Protein 2W37 (pdb70)

Radius of gyration: 31.37 Å; Cα contacts (8 Å, |Δi|>4): 2246; chains: 3; bounding box: 68×81×80 Å

Structure (mmCIF, N/CA/C/O backbone):
data_2W37
#
_entry.id   2W37
#
_cell.length_a   156.805
_cell.length_b   156.805
_cell.length_c   80.623
_cell.angle_alpha   90.00
_cell.angle_beta   90.00
_cell.angle_gamma   120.00
#
_symmetry.space_group_name_H-M   'P 3 2 1'
#
loop_
_entity.id
_entity.type
_entity.pdbx_description
1 polymer 'ORNITHINE CARBAMOYLTRANSFERASE, CATABOLIC'
2 non-polymer 'NICKEL (II) ION'
3 water water
#
loop_
_atom_site.group_PDB
_atom_site.id
_atom_site.type_symbol
_atom_site.label_atom_id
_atom_site.label_alt_id
_atom_site.label_comp_id
_atom_site.label_asym_id
_atom_site.label_entity_id
_atom_site.label_seq_id
_atom_site.pdbx_PDB_ins_code
_atom_site.Cartn_x
_atom_site.Cartn_y
_atom_site.Cartn_z
_atom_site.occupancy
_atom_site.B_iso_or_equiv
_atom_site.auth_seq_id
_atom_site.auth_comp_id
_atom_site.auth_asym_id
_atom_site.auth_atom_id
_atom_site.pdbx_PDB_model_num
ATOM 1 N N . LYS A 1 19 ? -16.989 -58.027 -13.023 1.00 48.56 3 LYS A N 1
ATOM 2 C CA . LYS A 1 19 ? -16.611 -56.684 -12.492 1.00 48.74 3 LYS A CA 1
ATOM 3 C C . LYS A 1 19 ? -16.869 -55.595 -13.534 1.00 48.19 3 LYS A C 1
ATOM 4 O O . LYS A 1 19 ? -16.520 -55.758 -14.715 1.00 48.30 3 LYS A O 1
ATOM 10 N N . ASP A 1 20 ? -17.489 -54.497 -13.095 1.00 47.27 4 ASP A N 1
ATOM 11 C CA . ASP A 1 20 ? -17.805 -53.382 -13.994 1.00 46.31 4 ASP A CA 1
ATOM 12 C C . ASP A 1 20 ? -16.663 -52.361 -14.016 1.00 44.69 4 ASP A C 1
ATOM 13 O O . ASP A 1 20 ? -16.449 -51.636 -13.039 1.00 44.51 4 ASP A O 1
ATOM 18 N N . PHE A 1 21 ? -15.936 -52.324 -15.138 1.00 42.69 5 PHE A N 1
ATOM 19 C CA . PHE A 1 21 ? -14.799 -51.402 -15.332 1.00 40.62 5 PHE A CA 1
ATOM 20 C C . PHE A 1 21 ? -15.152 -50.049 -15.964 1.00 39.36 5 PHE A C 1
ATOM 21 O O . PHE A 1 21 ? -14.265 -49.224 -16.198 1.00 39.23 5 PHE A O 1
ATOM 29 N N . ARG A 1 22 ? -16.435 -49.824 -16.235 1.00 37.82 6 ARG A N 1
ATOM 30 C CA . ARG A 1 22 ? -16.905 -48.520 -16.690 1.00 36.75 6 ARG A CA 1
ATOM 31 C C . ARG A 1 22 ? -16.695 -47.492 -15.589 1.00 35.42 6 ARG A C 1
ATOM 32 O O . ARG A 1 22 ? -17.064 -47.733 -14.432 1.00 35.20 6 ARG A O 1
ATOM 40 N N . GLN A 1 23 ? -16.072 -46.371 -15.954 1.00 33.78 7 GLN A N 1
ATOM 41 C CA . GLN A 1 23 ? -15.883 -45.226 -15.067 1.00 32.46 7 GLN A CA 1
ATOM 42 C C . GLN A 1 23 ? -16.482 -43.949 -15.685 1.00 31.59 7 GLN A C 1
ATOM 43 O O . GLN A 1 23 ? -16.098 -43.532 -16.785 1.00 31.02 7 GLN A O 1
ATOM 49 N N . ASN A 1 24 ? -17.435 -43.347 -14.974 1.00 30.20 8 ASN A N 1
ATOM 50 C CA . ASN A 1 24 ? -18.046 -42.081 -15.362 1.00 29.78 8 ASN A CA 1
ATOM 51 C C . ASN A 1 24 ? -18.871 -41.552 -14.201 1.00 29.49 8 ASN A C 1
ATOM 52 O O . ASN A 1 24 ? -19.945 -42.068 -13.928 1.00 29.95 8 ASN A O 1
ATOM 57 N N . VAL A 1 25 ? -18.378 -40.504 -13.550 1.00 29.18 9 VAL A N 1
ATOM 58 C CA . VAL A 1 25 ? -19.000 -39.948 -12.340 1.00 29.10 9 VAL A CA 1
ATOM 59 C C . VAL A 1 25 ? -20.374 -39.298 -12.602 1.00 28.38 9 VAL A C 1
ATOM 60 O O . VAL A 1 25 ? -21.092 -38.966 -11.665 1.00 28.77 9 VAL A O 1
ATOM 64 N N . PHE A 1 26 ? -20.731 -39.114 -13.873 1.00 27.55 10 PHE A N 1
ATOM 65 C CA . PHE A 1 26 ? -22.019 -38.495 -14.228 1.00 26.31 10 PHE A CA 1
ATOM 66 C C . PHE A 1 26 ? -23.056 -39.495 -14.705 1.00 26.07 10 PHE A C 1
ATOM 67 O O . PHE A 1 26 ? -24.249 -39.216 -14.623 1.00 26.34 10 PHE A O 1
ATOM 75 N N . GLN A 1 27 ? -22.603 -40.632 -15.241 1.00 26.18 11 GLN A N 1
ATOM 76 C CA . GLN A 1 27 ? -23.473 -41.567 -15.932 1.00 26.02 11 GLN A CA 1
ATOM 77 C C . GLN A 1 27 ? -24.616 -42.070 -15.044 1.00 26.26 11 GLN A C 1
ATOM 78 O O . GLN A 1 27 ? -24.379 -42.622 -13.973 1.00 26.28 11 GLN A O 1
ATOM 84 N N . GLY A 1 28 ? -25.848 -41.858 -15.504 1.00 26.08 12 GLY A N 1
ATOM 85 C CA . GLY A 1 28 ? -27.035 -42.351 -14.808 1.00 26.41 12 GLY A CA 1
ATOM 86 C C . GLY A 1 28 ? -27.611 -41.367 -13.802 1.00 26.58 12 GLY A C 1
ATOM 87 O O . GLY A 1 28 ? -28.695 -41.587 -13.249 1.00 25.99 12 GLY A O 1
ATOM 88 N N . ARG A 1 29 ? -26.873 -40.282 -13.565 1.00 26.40 13 ARG A N 1
ATOM 89 C CA . ARG A 1 29 ? -27.273 -39.272 -12.620 1.00 26.48 13 ARG A CA 1
ATOM 90 C C . ARG A 1 29 ? -28.349 -38.385 -13.205 1.00 25.94 13 ARG A C 1
ATOM 91 O O . ARG A 1 29 ? -28.346 -38.093 -14.395 1.00 25.62 13 ARG A O 1
ATOM 99 N N . SER A 1 30 ? -29.255 -37.920 -12.351 1.00 25.07 14 SER A N 1
ATOM 100 C CA . SER A 1 30 ? -30.216 -36.937 -12.798 1.00 24.40 14 SER A CA 1
ATOM 101 C C . SER A 1 30 ? -29.650 -35.552 -12.507 1.00 24.16 14 SER A C 1
ATOM 102 O O . SER A 1 30 ? -28.710 -35.414 -11.735 1.00 24.39 14 SER A O 1
ATOM 105 N N . VAL A 1 31 ? -30.196 -34.547 -13.172 1.00 24.07 15 VAL A N 1
ATOM 106 C CA . VAL A 1 31 ? -29.821 -33.162 -12.969 1.00 24.02 15 VAL A CA 1
ATOM 107 C C . VAL A 1 31 ? -31.143 -32.439 -12.679 1.00 24.67 15 VAL A C 1
ATOM 108 O O . VAL A 1 31 ? -31.874 -32.029 -13.602 1.00 24.04 15 VAL A O 1
ATOM 112 N N . LEU A 1 32 ? -31.452 -32.307 -11.392 1.00 25.32 16 LEU A N 1
ATOM 113 C CA . LEU A 1 32 ? -32.728 -31.739 -10.949 1.00 26.64 16 LEU A CA 1
ATOM 114 C C . LEU A 1 32 ? -32.611 -30.327 -10.348 1.00 27.36 16 LEU A C 1
ATOM 115 O O . LEU A 1 32 ? -33.549 -29.516 -10.450 1.00 27.69 16 LEU A O 1
ATOM 120 N N . ALA A 1 33 ? -31.460 -30.060 -9.735 1.00 27.93 17 ALA A N 1
ATOM 121 C CA . ALA A 1 33 ? -31.181 -28.833 -9.000 1.00 28.60 17 ALA A CA 1
ATOM 122 C C . ALA A 1 33 ? -29.676 -28.585 -9.050 1.00 29.29 17 ALA A C 1
ATOM 123 O O . ALA A 1 33 ? -28.873 -29.480 -8.758 1.00 28.49 17 ALA A O 1
ATOM 125 N N . GLU A 1 34 ? -29.284 -27.368 -9.401 1.00 29.82 18 GLU A N 1
ATOM 126 C CA . GLU A 1 34 ? -27.864 -27.097 -9.574 1.00 30.90 18 GLU A CA 1
ATOM 127 C C . GLU A 1 34 ? -27.034 -27.190 -8.269 1.00 30.93 18 GLU A C 1
ATOM 128 O O . GLU A 1 34 ? -25.812 -27.427 -8.308 1.00 30.62 18 GLU A O 1
ATOM 134 N N . LYS A 1 35 ? -27.702 -27.059 -7.122 1.00 31.34 19 LYS A N 1
ATOM 135 C CA . LYS A 1 35 ? -27.030 -27.255 -5.813 1.00 31.33 19 LYS A CA 1
ATOM 136 C C . LYS A 1 35 ? -26.615 -28.693 -5.510 1.00 31.12 19 LYS A C 1
ATOM 137 O O . LYS A 1 35 ? -25.865 -28.925 -4.562 1.00 31.15 19 LYS A O 1
ATOM 143 N N . ASP A 1 36 ? -27.092 -29.649 -6.308 1.00 30.70 20 ASP A N 1
ATOM 144 C CA . ASP A 1 36 ? -26.680 -31.046 -6.164 1.00 30.48 20 ASP A CA 1
ATOM 145 C C . ASP A 1 36 ? -25.348 -31.337 -6.837 1.00 29.74 20 ASP A C 1
ATOM 146 O O . ASP A 1 36 ? -24.876 -32.467 -6.814 1.00 29.13 20 ASP A O 1
ATOM 151 N N . PHE A 1 37 ? -24.755 -30.310 -7.435 1.00 29.13 21 PHE A N 1
ATOM 152 C CA . PHE A 1 37 ? -23.495 -30.461 -8.148 1.00 28.77 21 PHE A CA 1
ATOM 153 C C . PHE A 1 37 ? -22.438 -29.531 -7.572 1.00 28.51 21 PHE A C 1
ATOM 154 O O . PHE A 1 37 ? -22.731 -28.411 -7.175 1.00 28.04 21 PHE A O 1
ATOM 162 N N . SER A 1 38 ? -21.210 -30.035 -7.497 1.00 28.45 22 SER A N 1
ATOM 163 C CA . SER A 1 38 ? -20.100 -29.275 -6.982 1.00 28.04 22 SER A CA 1
ATOM 164 C C . SER A 1 38 ? -19.645 -28.290 -8.047 1.00 28.13 22 SER A C 1
ATOM 165 O O . SER A 1 38 ? -20.012 -28.420 -9.221 1.00 28.20 22 SER A O 1
ATOM 168 N N . ALA A 1 39 ? -18.863 -27.297 -7.633 1.00 28.04 23 ALA A N 1
ATOM 169 C CA . ALA A 1 39 ? -18.238 -26.365 -8.570 1.00 28.30 23 ALA A CA 1
ATOM 170 C C . ALA A 1 39 ? -17.478 -27.092 -9.693 1.00 27.96 23 ALA A C 1
ATOM 171 O O . ALA A 1 39 ? -17.606 -26.738 -10.864 1.00 28.55 23 ALA A O 1
ATOM 173 N N . ALA A 1 40 ? -16.699 -28.100 -9.320 1.00 27.55 24 ALA A N 1
ATOM 174 C CA . ALA A 1 40 ? -15.929 -28.905 -10.260 1.00 27.49 24 ALA A CA 1
ATOM 175 C C . ALA A 1 40 ? -16.826 -29.627 -11.288 1.00 26.99 24 ALA A C 1
ATOM 176 O O . ALA A 1 40 ? -16.510 -29.688 -12.475 1.00 27.37 24 ALA A O 1
ATOM 178 N N . GLU A 1 41 ? -17.946 -30.162 -10.822 1.00 26.89 25 GLU A N 1
ATOM 179 C CA . GLU A 1 41 ? -18.913 -30.816 -11.699 1.00 27.10 25 GLU A CA 1
ATOM 180 C C . GLU A 1 41 ? -19.598 -29.836 -12.656 1.00 26.52 25 GLU A C 1
ATOM 181 O O . GLU A 1 41 ? -19.741 -30.122 -13.844 1.00 26.70 25 GLU A O 1
ATOM 187 N N . LEU A 1 42 ? -19.990 -28.677 -12.133 1.00 26.08 26 LEU A N 1
ATOM 188 C CA . LEU A 1 42 ? -20.604 -27.632 -12.940 1.00 25.88 26 LEU A CA 1
ATOM 189 C C . LEU A 1 42 ? -19.656 -27.100 -14.020 1.00 26.16 26 LEU A C 1
ATOM 190 O O . LEU A 1 42 ? -20.058 -26.976 -15.185 1.00 26.12 26 LEU A O 1
ATOM 195 N N . GLU A 1 43 ? -18.413 -26.801 -13.630 1.00 26.06 27 GLU A N 1
ATOM 196 C CA . GLU A 1 43 ? -17.390 -26.314 -14.554 1.00 25.99 27 GLU A CA 1
ATOM 197 C C . GLU A 1 43 ? -17.055 -27.329 -15.626 1.00 25.08 27 GLU A C 1
ATOM 198 O O . GLU A 1 43 ? -16.840 -26.946 -16.770 1.00 25.28 27 GLU A O 1
ATOM 204 N N . TYR A 1 44 ? -16.977 -28.609 -15.249 1.00 24.10 28 TYR A N 1
ATOM 205 C CA . TYR A 1 44 ? -16.766 -29.686 -16.220 1.00 23.21 28 TYR A CA 1
ATOM 206 C C . TYR A 1 44 ? -17.813 -29.629 -17.344 1.00 23.19 28 TYR A C 1
ATOM 207 O O . TYR A 1 44 ? -17.461 -29.632 -18.535 1.00 22.72 28 TYR A O 1
ATOM 216 N N . LEU A 1 45 ? -19.085 -29.552 -16.951 1.00 22.55 29 LEU A N 1
ATOM 217 C CA . LEU A 1 45 ? -20.206 -29.568 -17.880 1.00 23.04 29 LEU A CA 1
ATOM 218 C C . LEU A 1 45 ? -20.218 -28.312 -18.749 1.00 22.98 29 LEU A C 1
ATOM 219 O O . LEU A 1 45 ? -20.564 -28.375 -19.927 1.00 22.85 29 LEU A O 1
ATOM 224 N N . ILE A 1 46 ? -19.821 -27.190 -18.153 1.00 23.00 30 ILE A N 1
ATOM 225 C CA . ILE A 1 46 ? -19.682 -25.904 -18.852 1.00 23.44 30 ILE A CA 1
ATOM 226 C C . ILE A 1 46 ? -18.585 -25.993 -19.925 1.00 22.92 30 ILE A C 1
ATOM 227 O O . ILE A 1 46 ? -18.792 -25.622 -21.072 1.00 22.28 30 ILE A O 1
ATOM 232 N N . ASP A 1 47 ? -17.432 -26.537 -19.540 1.00 23.19 31 ASP A N 1
ATOM 233 C CA . ASP A 1 47 ? -16.284 -26.675 -20.426 1.00 22.69 31 ASP A CA 1
ATOM 234 C C . ASP A 1 47 ? -16.556 -27.693 -21.529 1.00 22.74 31 ASP A C 1
ATOM 235 O O . ASP A 1 47 ? -16.158 -27.487 -22.684 1.00 22.37 31 ASP A O 1
ATOM 240 N N . PHE A 1 48 ? -17.199 -28.801 -21.145 1.00 22.27 32 PHE A N 1
ATOM 241 C CA . PHE A 1 48 ? -17.688 -29.824 -22.067 1.00 21.68 32 PHE A CA 1
ATOM 242 C C . PHE A 1 48 ? -18.616 -29.177 -23.125 1.00 21.72 32 PHE A C 1
ATOM 243 O O . PHE A 1 48 ? -18.472 -29.435 -24.326 1.00 22.55 32 PHE A O 1
ATOM 251 N N . GLY A 1 49 ? -19.528 -28.314 -22.690 1.00 20.97 33 GLY A N 1
ATOM 252 C CA . GLY A 1 49 ? -20.387 -27.569 -23.602 1.00 20.79 33 GLY A CA 1
ATOM 253 C C . GLY A 1 49 ? -19.637 -26.720 -24.617 1.00 21.19 33 GLY A C 1
ATOM 254 O O . GLY A 1 49 ? -20.006 -26.686 -25.805 1.00 21.24 33 GLY A O 1
ATOM 255 N N . LEU A 1 50 ? -18.595 -26.015 -24.158 1.00 20.88 34 LEU A N 1
ATOM 256 C CA . LEU A 1 50 ? -17.777 -25.179 -25.044 1.00 21.27 34 LEU A CA 1
ATOM 257 C C . LEU A 1 50 ? -16.983 -26.033 -26.039 1.00 21.23 34 LEU A C 1
ATOM 258 O O . LEU A 1 50 ? -16.824 -25.656 -27.220 1.00 22.22 34 LEU A O 1
ATOM 263 N N . HIS A 1 51 ? -16.511 -27.185 -25.569 1.00 20.13 35 HIS A N 1
ATOM 264 C CA . HIS A 1 51 ? -15.867 -28.195 -26.413 1.00 20.37 35 HIS A CA 1
ATOM 265 C C . HIS A 1 51 ? -16.818 -28.687 -27.527 1.00 20.08 35 HIS A C 1
ATOM 266 O O . HIS A 1 51 ? -16.450 -28.682 -28.709 1.00 20.21 35 HIS A O 1
ATOM 273 N N . LEU A 1 52 ? -18.036 -29.086 -27.164 1.00 19.95 36 LEU A N 1
ATOM 274 C CA . LEU A 1 52 ? -19.023 -29.603 -28.140 1.00 19.74 36 LEU A CA 1
ATOM 275 C C . LEU A 1 52 ? -19.516 -28.525 -29.101 1.00 19.80 36 LEU A C 1
ATOM 276 O O . LEU A 1 52 ? -19.845 -28.823 -30.244 1.00 20.38 36 LEU A O 1
ATOM 281 N N . LYS A 1 53 ? -19.594 -27.284 -28.622 1.00 19.59 37 LYS A N 1
ATOM 282 C CA . LYS A 1 53 ? -19.872 -26.123 -29.470 1.00 19.91 37 LYS A CA 1
ATOM 283 C C . LYS A 1 53 ? -18.809 -26.022 -30.576 1.00 20.27 37 LYS A C 1
ATOM 284 O O . LYS A 1 53 ? -19.154 -25.933 -31.762 1.00 19.90 37 LYS A O 1
ATOM 290 N N . ALA A 1 54 ? -17.531 -26.089 -30.188 1.00 20.44 38 ALA A N 1
ATOM 291 C CA . ALA A 1 54 ? -16.400 -26.147 -31.148 1.00 21.13 38 ALA A CA 1
ATOM 292 C C . ALA A 1 54 ? -16.512 -27.324 -32.120 1.00 21.58 38 ALA A C 1
ATOM 293 O O . ALA A 1 54 ? -16.375 -27.137 -33.326 1.00 21.74 38 ALA A O 1
ATOM 295 N N . LEU A 1 55 ? -16.788 -28.520 -31.597 1.00 21.94 39 LEU A N 1
ATOM 296 C CA . LEU A 1 55 ? -17.024 -29.690 -32.448 1.00 22.46 39 LEU A CA 1
ATOM 297 C C . LEU A 1 55 ? -18.134 -29.461 -33.496 1.00 23.14 39 LEU A C 1
ATOM 298 O O . LEU A 1 55 ? -17.951 -29.740 -34.694 1.00 22.11 39 LEU A O 1
ATOM 303 N N . LYS A 1 56 ? -19.276 -28.938 -33.048 1.00 24.14 40 LYS A N 1
ATOM 304 C CA . LYS A 1 56 ? -20.382 -28.683 -33.968 1.00 25.54 40 LYS A CA 1
ATOM 305 C C . LYS A 1 56 ? -20.046 -27.635 -35.037 1.00 25.84 40 LYS A C 1
ATOM 306 O O . LYS A 1 56 ? -20.411 -27.820 -36.198 1.00 25.53 40 LYS A O 1
ATOM 312 N N . LYS A 1 57 ? -19.345 -26.558 -34.658 1.00 26.29 41 LYS A N 1
ATOM 313 C CA . LYS A 1 57 ? -18.942 -25.545 -35.644 1.00 27.52 41 LYS A CA 1
ATOM 314 C C . LYS A 1 57 ? -18.060 -26.168 -36.727 1.00 27.39 41 LYS A C 1
ATOM 315 O O . LYS A 1 57 ? -18.207 -25.837 -37.895 1.00 27.96 41 LYS A O 1
ATOM 321 N N . ALA A 1 58 ? -17.170 -27.082 -36.330 1.00 27.39 42 ALA A N 1
ATOM 322 C CA . ALA A 1 58 ? -16.198 -27.707 -37.253 1.00 26.50 42 ALA A CA 1
ATOM 323 C C . ALA A 1 58 ? -16.725 -28.914 -38.050 1.00 26.35 42 ALA A C 1
ATOM 324 O O . ALA A 1 58 ? -16.024 -29.426 -38.929 1.00 26.21 42 ALA A O 1
ATOM 326 N N . GLY A 1 59 ? -17.945 -29.362 -37.757 1.00 25.82 43 GLY A N 1
ATOM 327 C CA . GLY A 1 59 ? -18.498 -30.545 -38.414 1.00 25.90 43 GLY A CA 1
ATOM 328 C C . GLY A 1 59 ? -17.985 -31.894 -37.896 1.00 25.73 43 GLY A C 1
ATOM 329 O O . GLY A 1 59 ? -18.118 -32.912 -38.568 1.00 25.08 43 GLY A O 1
ATOM 330 N N . ILE A 1 60 ? -17.418 -31.897 -36.691 1.00 25.56 44 ILE A N 1
ATOM 331 C CA . ILE A 1 60 ? -16.909 -33.119 -36.059 1.00 24.78 44 ILE A CA 1
ATOM 332 C C . ILE A 1 60 ? -18.048 -33.917 -35.381 1.00 24.75 44 ILE A C 1
ATOM 333 O O . ILE A 1 60 ? -18.691 -33.413 -34.455 1.00 25.14 44 ILE A O 1
ATOM 338 N N . PRO A 1 61 ? -18.285 -35.169 -35.834 1.00 24.69 45 PRO A N 1
ATOM 339 C CA . PRO A 1 61 ? -19.343 -36.043 -35.297 1.00 24.06 45 PRO A CA 1
ATOM 340 C C . PRO A 1 61 ? -19.152 -36.385 -33.817 1.00 23.50 45 PRO A C 1
ATOM 341 O O . PRO A 1 61 ? -18.032 -36.603 -33.360 1.00 23.71 45 PRO A O 1
ATOM 345 N N . HIS A 1 62 ? -20.255 -36.432 -33.077 1.00 22.93 46 HIS A N 1
ATOM 346 C CA . HIS A 1 62 ? -20.214 -36.725 -31.641 1.00 22.38 46 HIS A CA 1
ATOM 347 C C . HIS A 1 62 ? -21.536 -37.377 -31.234 1.00 22.37 46 HIS A C 1
ATOM 348 O O . HIS A 1 62 ? -22.275 -36.863 -30.370 1.00 22.16 46 HIS A O 1
ATOM 355 N N . HIS A 1 63 ? -21.842 -38.500 -31.875 1.00 21.53 47 HIS A N 1
ATOM 356 C CA . HIS A 1 63 ? -23.102 -39.186 -31.647 1.00 21.62 47 HIS A CA 1
ATOM 357 C C . HIS A 1 63 ? -22.998 -40.123 -30.435 1.00 21.84 47 HIS A C 1
ATOM 358 O O . HIS A 1 63 ? -23.060 -41.354 -30.581 1.00 21.66 47 HIS A O 1
ATOM 365 N N . TYR A 1 64 ? -22.853 -39.533 -29.245 1.00 21.66 48 TYR A N 1
ATOM 366 C CA . TYR A 1 64 ? -22.630 -40.318 -28.032 1.00 21.61 48 TYR A CA 1
ATOM 367 C C . TYR A 1 64 ? -23.892 -41.010 -27.533 1.00 21.77 48 TYR A C 1
ATOM 368 O O . TYR A 1 64 ? -23.798 -41.930 -26.737 1.00 22.10 48 TYR A O 1
ATOM 377 N N . LEU A 1 65 ? -25.067 -40.565 -27.996 1.00 22.34 49 LEU A N 1
ATOM 378 C CA . LEU A 1 65 ? -26.359 -41.195 -27.652 1.00 22.00 49 LEU A CA 1
ATOM 379 C C . LEU A 1 65 ? -26.969 -41.925 -28.847 1.00 22.04 49 LEU A C 1
ATOM 380 O O . LEU A 1 65 ? -28.204 -42.084 -28.944 1.00 22.18 49 LEU A O 1
ATOM 385 N N . GLU A 1 66 ? -26.112 -42.363 -29.759 1.00 21.98 50 GLU A N 1
ATOM 386 C CA . GLU A 1 66 ? -26.533 -43.185 -30.913 1.00 22.23 50 GLU A CA 1
ATOM 387 C C . GLU A 1 66 ? -27.555 -44.269 -30.522 1.00 22.21 50 GLU A C 1
ATOM 388 O O . GLU A 1 66 ? -27.345 -45.032 -29.563 1.00 21.78 50 GLU A O 1
ATOM 394 N N . GLY A 1 67 ? -28.681 -44.289 -31.233 1.00 22.60 51 GLY A N 1
ATOM 395 C CA . GLY A 1 67 ? -29.738 -45.279 -31.007 1.00 22.66 51 GLY A CA 1
ATOM 396 C C . GLY A 1 67 ? -30.747 -45.046 -29.890 1.00 22.98 51 GLY A C 1
ATOM 397 O O . GLY A 1 67 ? -31.712 -45.808 -29.747 1.00 23.97 51 GLY A O 1
ATOM 398 N N . LYS A 1 68 ? -30.552 -44.009 -29.086 1.00 22.90 52 LYS A N 1
ATOM 399 C CA . LYS A 1 68 ? -31.373 -43.844 -27.903 1.00 22.33 52 LYS A CA 1
ATOM 400 C C . LYS A 1 68 ? -32.715 -43.131 -28.157 1.00 22.17 52 LYS A C 1
ATOM 401 O O . LYS A 1 68 ? -32.894 -42.432 -29.159 1.00 21.58 52 LYS A O 1
ATOM 407 N N . ASN A 1 69 ? -33.665 -43.370 -27.257 1.00 21.69 53 ASN A N 1
ATOM 408 C CA . ASN A 1 69 ? -34.951 -42.688 -27.251 1.00 21.79 53 ASN A CA 1
ATOM 409 C C . ASN A 1 69 ? -35.031 -41.798 -26.018 1.00 21.72 53 ASN A C 1
ATOM 410 O O . ASN A 1 69 ? -34.661 -42.217 -24.925 1.00 21.29 53 ASN A O 1
ATOM 415 N N . ILE A 1 70 ? -35.519 -40.573 -26.200 1.00 22.15 54 ILE A N 1
ATOM 416 C CA . ILE A 1 70 ? -35.608 -39.618 -25.093 1.00 22.27 54 ILE A CA 1
ATOM 417 C C . ILE A 1 70 ? -37.012 -39.035 -24.999 1.00 22.38 54 ILE A C 1
ATOM 418 O O . ILE A 1 70 ? -37.603 -38.690 -26.013 1.00 21.99 54 ILE A O 1
ATOM 423 N N . ALA A 1 71 ? -37.564 -38.988 -23.790 1.00 22.00 55 ALA A N 1
ATOM 424 C CA . ALA A 1 71 ? -38.875 -38.361 -23.615 1.00 22.40 55 ALA A CA 1
ATOM 425 C C . ALA A 1 71 ? -38.703 -36.916 -23.156 1.00 22.54 55 ALA A C 1
ATOM 426 O O . ALA A 1 71 ? -37.928 -36.631 -22.252 1.00 22.39 55 ALA A O 1
ATOM 428 N N . LEU A 1 72 ? -39.398 -36.004 -23.823 1.00 23.17 56 LEU A N 1
ATOM 429 C CA . LEU A 1 72 ? -39.379 -34.610 -23.423 1.00 24.11 56 LEU A CA 1
ATOM 430 C C . LEU A 1 72 ? -40.749 -34.231 -22.875 1.00 25.00 56 LEU A C 1
ATOM 431 O O . LEU A 1 72 ? -41.678 -33.949 -23.646 1.00 25.13 56 LEU A O 1
ATOM 436 N N . LEU A 1 73 ? -40.867 -34.245 -21.540 1.00 25.84 57 LEU A N 1
ATOM 437 C CA . LEU A 1 73 ? -42.129 -33.899 -20.851 1.00 26.34 57 LEU A CA 1
ATOM 438 C C . LEU A 1 73 ? -42.229 -32.394 -20.567 1.00 26.76 57 LEU A C 1
ATOM 439 O O . LEU A 1 73 ? -41.327 -31.809 -19.989 1.00 26.11 57 LEU A O 1
ATOM 444 N N . PHE A 1 74 ? -43.324 -31.769 -20.990 1.00 28.02 58 PHE A N 1
ATOM 445 C CA . PHE A 1 74 ? -43.614 -30.374 -20.651 1.00 29.07 58 PHE A CA 1
ATOM 446 C C . PHE A 1 74 ? -45.053 -30.265 -20.154 1.00 30.63 58 PHE A C 1
ATOM 447 O O . PHE A 1 74 ? -45.990 -30.486 -20.911 1.00 30.57 58 PHE A O 1
ATOM 455 N N . GLU A 1 75 ? -45.226 -29.953 -18.874 1.00 32.58 59 GLU A N 1
ATOM 456 C CA . GLU A 1 75 ? -46.559 -29.688 -18.328 1.00 34.58 59 GLU A CA 1
ATOM 457 C C . GLU A 1 75 ? -47.048 -28.303 -18.729 1.00 35.76 59 GLU A C 1
ATOM 458 O O . GLU A 1 75 ? -48.254 -28.042 -18.793 1.00 35.97 59 GLU A O 1
ATOM 464 N N . LYS A 1 76 ? -46.098 -27.414 -18.982 1.00 37.16 60 LYS A N 1
ATOM 465 C CA . LYS A 1 76 ? -46.394 -26.104 -19.527 1.00 38.74 60 LYS A CA 1
ATOM 466 C C . LYS A 1 76 ? -45.505 -25.925 -20.750 1.00 38.55 60 LYS A C 1
ATOM 467 O O . LYS A 1 76 ? -44.360 -26.373 -20.757 1.00 38.27 60 LYS A O 1
ATOM 473 N N . SER A 1 77 ? -46.037 -25.277 -21.781 1.00 38.77 61 SER A N 1
ATOM 474 C CA . SER A 1 77 ? -45.286 -25.030 -23.009 1.00 38.92 61 SER A CA 1
ATOM 475 C C . SER A 1 77 ? -44.012 -24.220 -22.736 1.00 38.47 61 SER A C 1
ATOM 476 O O . SER A 1 77 ? -44.040 -23.185 -22.084 1.00 38.39 61 SER A O 1
ATOM 479 N N . SER A 1 78 ? -42.886 -24.737 -23.211 1.00 37.97 62 SER A N 1
ATOM 480 C CA . SER A 1 78 ? -41.594 -24.091 -23.024 1.00 36.97 62 SER A CA 1
ATOM 481 C C . SER A 1 78 ? -40.761 -24.427 -24.253 1.00 36.20 62 SER A C 1
ATOM 482 O O . SER A 1 78 ? -39.856 -25.259 -24.221 1.00 35.69 62 SER A O 1
ATOM 485 N N . THR A 1 79 ? -41.115 -23.764 -25.351 1.00 35.13 63 THR A N 1
ATOM 486 C CA . THR A 1 79 ? -40.637 -24.112 -26.683 1.00 34.20 63 THR A CA 1
ATOM 487 C C . THR A 1 79 ? -39.123 -23.905 -26.931 1.00 32.94 63 THR A C 1
ATOM 488 O O . THR A 1 79 ? -38.499 -24.699 -27.630 1.00 32.71 63 THR A O 1
ATOM 492 N N . ARG A 1 80 ? -38.528 -22.867 -26.349 1.00 31.43 64 ARG A N 1
ATOM 493 C CA . ARG A 1 80 ? -37.083 -22.678 -26.495 1.00 29.99 64 ARG A CA 1
ATOM 494 C C . ARG A 1 80 ? -36.294 -23.831 -25.837 1.00 28.60 64 ARG A C 1
ATOM 495 O O . ARG A 1 80 ? -35.324 -24.347 -26.410 1.00 28.02 64 ARG A O 1
ATOM 503 N N . THR A 1 81 ? -36.731 -24.231 -24.641 1.00 26.63 65 THR A N 1
ATOM 504 C CA . THR A 1 81 ? -36.140 -25.364 -23.931 1.00 24.58 65 THR A CA 1
ATOM 505 C C . THR A 1 81 ? -36.356 -26.657 -24.716 1.00 24.77 65 THR A C 1
ATOM 506 O O . THR A 1 81 ? -35.463 -27.484 -24.807 1.00 25.34 65 THR A O 1
ATOM 510 N N . ARG A 1 82 ? -37.538 -26.821 -25.292 1.00 24.27 66 ARG A N 1
ATOM 511 C CA . ARG A 1 82 ? -37.832 -28.002 -26.093 1.00 23.84 66 ARG A CA 1
ATOM 512 C C . ARG A 1 82 ? -36.863 -28.085 -27.279 1.00 23.62 66 ARG A C 1
ATOM 513 O O . ARG A 1 82 ? -36.260 -29.140 -27.535 1.00 24.13 66 ARG A O 1
ATOM 521 N N . SER A 1 83 ? -36.701 -26.956 -27.964 1.00 22.82 67 SER A N 1
ATOM 522 C CA . SER A 1 83 ? -35.881 -26.862 -29.150 1.00 22.56 67 SER A CA 1
ATOM 523 C C . SER A 1 83 ? -34.413 -27.134 -28.856 1.00 22.66 67 SER A C 1
ATOM 524 O O . SER A 1 83 ? -33.724 -27.741 -29.689 1.00 22.37 67 SER A O 1
ATOM 527 N N . ALA A 1 84 ? -33.943 -26.664 -27.691 1.00 22.01 68 ALA A N 1
ATOM 528 C CA . ALA A 1 84 ? -32.598 -26.958 -27.195 1.00 22.15 68 ALA A CA 1
ATOM 529 C C . ALA A 1 84 ? -32.408 -28.458 -26.932 1.00 22.17 68 ALA A C 1
ATOM 530 O O . ALA A 1 84 ? -31.410 -29.032 -27.364 1.00 22.73 68 ALA A O 1
ATOM 532 N N . PHE A 1 85 ? -33.352 -29.072 -26.215 1.00 21.96 69 PHE A N 1
ATOM 533 C CA . PHE A 1 85 ? -33.335 -30.527 -25.962 1.00 21.43 69 PHE A CA 1
ATOM 534 C C . PHE A 1 85 ? -33.449 -31.360 -27.249 1.00 21.02 69 PHE A C 1
ATOM 535 O O . PHE A 1 85 ? -32.771 -32.386 -27.385 1.00 21.14 69 PHE A O 1
ATOM 543 N N . THR A 1 86 ? -34.281 -30.896 -28.187 1.00 20.89 70 THR A N 1
ATOM 544 C CA . THR A 1 86 ? -34.519 -31.580 -29.480 1.00 20.89 70 THR A CA 1
ATOM 545 C C . THR A 1 86 ? -33.285 -31.581 -30.386 1.00 20.62 70 THR A C 1
ATOM 546 O O . THR A 1 86 ? -32.867 -32.632 -30.868 1.00 20.72 70 THR A O 1
ATOM 550 N N . THR A 1 87 ? -32.717 -30.400 -30.628 1.00 20.67 71 THR A N 1
ATOM 551 C CA . THR A 1 87 ? -31.565 -30.270 -31.511 1.00 20.82 71 THR A CA 1
ATOM 552 C C . THR A 1 87 ? -30.362 -30.929 -30.876 1.00 20.75 71 THR A C 1
ATOM 553 O O . THR A 1 87 ? -29.600 -31.608 -31.559 1.00 20.97 71 THR A O 1
ATOM 557 N N . ALA A 1 88 ? -30.216 -30.765 -29.560 1.00 20.99 72 ALA A N 1
ATOM 558 C CA . ALA A 1 88 ? -29.172 -31.487 -28.836 1.00 20.54 72 ALA A CA 1
ATOM 559 C C . ALA A 1 88 ? -29.257 -33.015 -28.989 1.00 20.25 72 ALA A C 1
ATOM 560 O O . ALA A 1 88 ? -28.221 -33.660 -29.167 1.00 20.30 72 ALA A O 1
ATOM 562 N N . SER A 1 89 ? -30.472 -33.578 -28.919 1.00 20.08 73 SER A N 1
ATOM 563 C CA . SER A 1 89 ? -30.675 -35.039 -28.952 1.00 20.11 73 SER A CA 1
ATOM 564 C C . SER A 1 89 ? -30.278 -35.577 -30.301 1.00 19.60 73 SER A C 1
ATOM 565 O O . SER A 1 89 ? -29.583 -36.593 -30.395 1.00 19.19 73 SER A O 1
ATOM 568 N N . ILE A 1 90 ? -30.735 -34.872 -31.332 1.00 19.67 74 ILE A N 1
ATOM 569 C CA . ILE A 1 90 ? -30.451 -35.214 -32.722 1.00 20.59 74 ILE A CA 1
ATOM 570 C C . ILE A 1 90 ? -28.955 -35.210 -33.024 1.00 20.54 74 ILE A C 1
ATOM 571 O O . ILE A 1 90 ? -28.462 -36.175 -33.588 1.00 21.75 74 ILE A O 1
ATOM 576 N N . ASP A 1 91 ? -28.244 -34.147 -32.632 1.00 21.33 75 ASP A N 1
ATOM 577 C CA . ASP A 1 91 ? -26.780 -34.058 -32.794 1.00 21.24 75 ASP A CA 1
ATOM 578 C C . ASP A 1 91 ? -26.031 -35.199 -32.115 1.00 20.87 75 ASP A C 1
ATOM 579 O O . ASP A 1 91 ? -25.007 -35.661 -32.615 1.00 21.30 75 ASP A O 1
ATOM 584 N N . LEU A 1 92 ? -26.546 -35.639 -30.971 1.00 20.06 76 LEU A N 1
ATOM 585 C CA . LEU A 1 92 ? -25.982 -36.765 -30.232 1.00 19.98 76 LEU A CA 1
ATOM 586 C C . LEU A 1 92 ? -26.438 -38.161 -30.747 1.00 20.00 76 LEU A C 1
ATOM 587 O O . LEU A 1 92 ? -25.937 -39.177 -30.293 1.00 19.36 76 LEU A O 1
ATOM 592 N N . GLY A 1 93 ? -27.390 -38.189 -31.681 1.00 19.76 77 GLY A N 1
ATOM 593 C CA . GLY A 1 93 ? -27.869 -39.436 -32.273 1.00 19.83 77 GLY A CA 1
ATOM 594 C C . GLY A 1 93 ? -29.065 -40.056 -31.566 1.00 19.65 77 GLY A C 1
ATOM 595 O O . GLY A 1 93 ? -29.399 -41.213 -31.826 1.00 19.76 77 GLY A O 1
ATOM 596 N N . ALA A 1 94 ? -29.695 -39.301 -30.657 1.00 20.14 78 ALA A N 1
ATOM 597 C CA . ALA A 1 94 ? -30.868 -39.766 -29.917 1.00 20.49 78 ALA A CA 1
ATOM 598 C C . ALA A 1 94 ? -32.147 -39.191 -30.507 1.00 20.81 78 ALA A C 1
ATOM 599 O O . ALA A 1 94 ? -32.152 -38.078 -31.022 1.00 21.07 78 ALA A O 1
ATOM 601 N N . HIS A 1 95 ? -33.242 -39.939 -30.434 1.00 20.73 79 HIS A N 1
ATOM 602 C CA . HIS A 1 95 ? -34.481 -39.377 -30.922 1.00 20.78 79 HIS A CA 1
ATOM 603 C C . HIS A 1 95 ? -35.410 -38.867 -29.815 1.00 21.32 79 HIS A C 1
ATOM 604 O O . HIS A 1 95 ? -35.824 -39.634 -28.950 1.00 21.22 79 HIS A O 1
ATOM 611 N N . PRO A 1 96 ? -35.725 -37.551 -29.847 1.00 22.23 80 PRO A N 1
ATOM 612 C CA . PRO A 1 96 ? -36.586 -36.915 -28.843 1.00 22.47 80 PRO A CA 1
ATOM 613 C C . PRO A 1 96 ? -38.079 -37.000 -29.218 1.00 23.28 80 PRO A C 1
ATOM 614 O O . PRO A 1 96 ? -38.457 -36.710 -30.362 1.00 22.88 80 PRO A O 1
ATOM 618 N N . GLU A 1 97 ? -38.924 -37.416 -28.278 1.00 23.91 81 GLU A N 1
ATOM 619 C CA . GLU A 1 97 ? -40.355 -37.203 -28.494 1.00 25.17 81 GLU A CA 1
ATOM 620 C C . GLU A 1 97 ? -40.980 -36.233 -27.481 1.00 25.24 81 GLU A C 1
ATOM 621 O O . GLU A 1 97 ? -40.827 -36.386 -26.266 1.00 25.11 81 GLU A O 1
ATOM 627 N N . TYR A 1 98 ? -41.667 -35.231 -28.020 1.00 25.81 82 TYR A N 1
ATOM 628 C CA . TYR A 1 98 ? -42.328 -34.196 -27.247 1.00 27.54 82 TYR A CA 1
ATOM 629 C C . TYR A 1 98 ? -43.654 -34.681 -26.646 1.00 27.74 82 TYR A C 1
ATOM 630 O O . TYR A 1 98 ? -44.580 -35.038 -27.367 1.00 27.03 82 TYR A O 1
ATOM 639 N N . LEU A 1 99 ? -43.717 -34.709 -25.322 1.00 28.61 83 LEU A N 1
ATOM 640 C CA . LEU A 1 99 ? -44.966 -34.980 -24.607 1.00 29.81 83 LEU A CA 1
ATOM 641 C C . LEU A 1 99 ? -45.368 -33.728 -23.816 1.00 31.01 83 LEU A C 1
ATOM 642 O O . LEU A 1 99 ? -44.848 -33.461 -22.726 1.00 30.64 83 LEU A O 1
ATOM 647 N N . GLY A 1 100 ? -46.264 -32.941 -24.411 1.00 32.63 84 GLY A N 1
ATOM 648 C CA . GLY A 1 100 ? -46.751 -31.687 -23.825 1.00 34.79 84 GLY A CA 1
ATOM 649 C C . GLY A 1 100 ? -47.948 -31.830 -22.896 1.00 36.24 84 GLY A C 1
ATOM 650 O O . GLY A 1 100 ? -48.318 -32.932 -22.492 1.00 35.39 84 GLY A O 1
ATOM 651 N N . GLN A 1 101 ? -48.559 -30.698 -22.565 1.00 38.65 85 GLN A N 1
ATOM 652 C CA . GLN A 1 101 ? -49.620 -30.648 -21.540 1.00 40.99 85 GLN A CA 1
ATOM 653 C C . GLN A 1 101 ? -50.913 -31.411 -21.860 1.00 41.56 85 GLN A C 1
ATOM 654 O O . GLN A 1 101 ? -51.595 -31.890 -20.953 1.00 41.84 85 GLN A O 1
ATOM 660 N N . ASN A 1 102 ? -51.248 -31.524 -23.140 1.00 42.60 86 ASN A N 1
ATOM 661 C CA . ASN A 1 102 ? -52.401 -32.317 -23.552 1.00 43.81 86 ASN A CA 1
ATOM 662 C C . ASN A 1 102 ? -52.070 -33.812 -23.636 1.00 44.21 86 ASN A C 1
ATOM 663 O O . ASN A 1 102 ? -52.967 -34.662 -23.681 1.00 44.53 86 ASN A O 1
ATOM 668 N N . ASP A 1 103 ? -50.775 -34.120 -23.628 1.00 44.41 87 ASP A N 1
ATOM 669 C CA . ASP A 1 103 ? -50.283 -35.484 -23.785 1.00 44.60 87 ASP A CA 1
ATOM 670 C C . ASP A 1 103 ? -50.013 -36.145 -22.449 1.00 44.89 87 ASP A C 1
ATOM 671 O O . ASP A 1 103 ? -50.082 -37.363 -22.328 1.00 45.27 87 ASP A O 1
ATOM 676 N N . ILE A 1 104 ? -49.696 -35.339 -21.445 1.00 45.53 88 ILE A N 1
ATOM 677 C CA . ILE A 1 104 ? -49.263 -35.873 -20.166 1.00 46.07 88 ILE A CA 1
ATOM 678 C C . ILE A 1 104 ? -49.671 -34.954 -19.009 1.00 46.20 88 ILE A C 1
ATOM 679 O O . ILE A 1 104 ? -49.502 -33.724 -19.088 1.00 46.70 88 ILE A O 1
ATOM 684 N N . GLN A 1 105 ? -50.253 -35.550 -17.966 1.00 45.88 89 GLN A N 1
ATOM 685 C CA . GLN A 1 105 ? -50.553 -34.841 -16.715 1.00 45.79 89 GLN A CA 1
ATOM 686 C C . GLN A 1 105 ? -50.131 -35.721 -15.535 1.00 44.94 89 GLN A C 1
ATOM 687 O O . GLN A 1 105 ? -50.877 -36.602 -15.096 1.00 44.50 89 GLN A O 1
ATOM 693 N N . LEU A 1 106 ? -48.934 -35.471 -15.018 1.00 44.49 90 LEU A N 1
ATOM 694 C CA . LEU A 1 106 ? -48.360 -36.315 -13.966 1.00 43.80 90 LEU A CA 1
ATOM 695 C C . LEU A 1 106 ? -49.150 -36.242 -12.648 1.00 43.47 90 LEU A C 1
ATOM 696 O O . LEU A 1 106 ? -49.548 -35.155 -12.219 1.00 43.22 90 LEU A O 1
ATOM 701 N N . GLY A 1 107 ? -49.395 -37.406 -12.039 1.00 43.15 91 GLY A N 1
ATOM 702 C CA . GLY A 1 107 ? -50.124 -37.512 -10.762 1.00 42.87 91 GLY A CA 1
ATOM 703 C C . GLY A 1 107 ? -51.618 -37.183 -10.798 1.00 42.70 91 GLY A C 1
ATOM 704 O O . GLY A 1 107 ? -52.262 -37.085 -9.744 1.00 42.45 91 GLY A O 1
ATOM 705 N N . LYS A 1 108 ? -52.164 -37.014 -12.001 1.00 42.40 92 LYS A N 1
ATOM 706 C CA . LYS A 1 108 ? -53.568 -36.631 -12.193 1.00 42.49 92 LYS A CA 1
ATOM 707 C C . LYS A 1 108 ? -54.492 -37.856 -12.138 1.00 41.91 92 LYS A C 1
ATOM 708 O O . LYS A 1 108 ? -55.309 -37.992 -11.217 1.00 42.06 92 LYS A O 1
ATOM 714 N N . LYS A 1 109 ? -54.355 -38.747 -13.120 1.00 41.07 93 LYS A N 1
ATOM 715 C CA . LYS A 1 109 ? -55.164 -39.969 -13.183 1.00 40.46 93 LYS A CA 1
ATOM 716 C C . LYS A 1 109 ? -54.338 -41.252 -13.009 1.00 38.95 93 LYS A C 1
ATOM 717 O O . LYS A 1 109 ? -54.890 -42.323 -12.808 1.00 39.17 93 LYS A O 1
ATOM 723 N N . GLU A 1 110 ? -53.020 -41.131 -13.117 1.00 37.07 94 GLU A N 1
ATOM 724 C CA . GLU A 1 110 ? -52.096 -42.219 -12.816 1.00 34.98 94 GLU A CA 1
ATOM 725 C C . GLU A 1 110 ? -51.036 -41.599 -11.929 1.00 34.05 94 GLU A C 1
ATOM 726 O O . GLU A 1 110 ? -50.653 -40.445 -12.159 1.00 33.88 94 GLU A O 1
ATOM 732 N N . SER A 1 111 ? -50.573 -42.328 -10.913 1.00 32.50 95 SER A N 1
ATOM 733 C CA . SER A 1 111 ? -49.524 -41.801 -10.039 1.00 31.34 95 SER A CA 1
ATOM 734 C C . SER A 1 111 ? -48.231 -41.531 -10.819 1.00 31.00 95 SER A C 1
ATOM 735 O O . SER A 1 111 ? -47.900 -42.258 -11.767 1.00 31.01 95 SER A O 1
ATOM 738 N N . THR A 1 112 ? -47.534 -40.464 -10.433 1.00 30.23 96 THR A N 1
ATOM 739 C CA . THR A 1 112 ? -46.268 -40.061 -11.071 1.00 29.81 96 THR A CA 1
ATOM 740 C C . THR A 1 112 ? -45.280 -41.219 -11.062 1.00 29.41 96 THR A C 1
ATOM 741 O O . THR A 1 112 ? -44.568 -41.457 -12.051 1.00 30.16 96 THR A O 1
ATOM 745 N N . SER A 1 113 ? -45.273 -41.957 -9.959 1.00 28.54 97 SER A N 1
ATOM 746 C CA . SER A 1 113 ? -44.435 -43.138 -9.813 1.00 27.47 97 SER A CA 1
ATOM 747 C C . SER A 1 113 ? -44.739 -44.238 -10.836 1.00 27.31 97 SER A C 1
ATOM 748 O O . SER A 1 113 ? -43.805 -44.825 -11.391 1.00 27.10 97 SER A O 1
ATOM 751 N N . ASP A 1 114 ? -46.022 -44.529 -11.080 1.00 26.53 98 ASP A N 1
ATOM 752 C CA . ASP A 1 114 ? -46.393 -45.556 -12.066 1.00 26.35 98 ASP A CA 1
ATOM 753 C C . ASP A 1 114 ? -45.916 -45.157 -13.465 1.00 25.97 98 ASP A C 1
ATOM 754 O O . ASP A 1 114 ? -45.394 -45.975 -14.213 1.00 25.91 98 ASP A O 1
ATOM 759 N N . THR A 1 115 ? -46.111 -43.889 -13.802 1.00 25.77 99 THR A N 1
ATOM 760 C CA . THR A 1 115 ? -45.753 -43.340 -15.114 1.00 25.15 99 THR A CA 1
ATOM 761 C C . THR A 1 115 ? -44.232 -43.369 -15.313 1.00 24.92 99 THR A C 1
ATOM 762 O O . THR A 1 115 ? -43.748 -43.830 -16.350 1.00 25.34 99 THR A O 1
ATOM 766 N N . ALA A 1 116 ? -43.500 -42.904 -14.299 1.00 24.03 100 ALA A N 1
ATOM 767 C CA . ALA A 1 116 ? -42.046 -42.943 -14.263 1.00 23.78 100 ALA A CA 1
ATOM 768 C C . ALA A 1 116 ? -41.512 -44.309 -14.655 1.00 24.33 100 ALA A C 1
ATOM 769 O O . ALA A 1 116 ? -40.626 -44.423 -15.525 1.00 24.08 100 ALA A O 1
ATOM 771 N N . LYS A 1 117 ? -42.051 -45.340 -14.001 1.00 25.17 101 LYS A N 1
ATOM 772 C CA . LYS A 1 117 ? -41.668 -46.717 -14.260 1.00 25.45 101 LYS A CA 1
ATOM 773 C C . LYS A 1 117 ? -41.905 -47.114 -15.711 1.00 25.30 101 LYS A C 1
ATOM 774 O O . LYS A 1 117 ? -41.050 -47.755 -16.307 1.00 25.73 101 LYS A O 1
ATOM 780 N N . VAL A 1 118 ? -43.046 -46.739 -16.279 1.00 25.02 102 VAL A N 1
ATOM 781 C CA . VAL A 1 118 ? -43.327 -47.109 -17.671 1.00 25.13 102 VAL A CA 1
ATOM 782 C C . VAL A 1 118 ? -42.492 -46.282 -18.676 1.00 25.04 102 VAL A C 1
ATOM 783 O O . VAL A 1 118 ? -41.961 -46.838 -19.645 1.00 24.32 102 VAL A O 1
ATOM 787 N N . LEU A 1 119 ? -42.382 -44.969 -18.428 1.00 24.79 103 LEU A N 1
ATOM 788 C CA . LEU A 1 119 ? -41.473 -44.097 -19.182 1.00 24.80 103 LEU A CA 1
ATOM 789 C C . LEU A 1 119 ? -40.059 -44.650 -19.167 1.00 24.69 103 LEU A C 1
ATOM 790 O O . LEU A 1 119 ? -39.435 -44.784 -20.217 1.00 25.22 103 LEU A O 1
ATOM 795 N N . GLY A 1 120 ? -39.571 -44.983 -17.973 1.00 24.70 104 GLY A N 1
ATOM 796 C CA . GLY A 1 120 ? -38.250 -45.579 -17.798 1.00 24.33 104 GLY A CA 1
ATOM 797 C C . GLY A 1 120 ? -38.024 -46.906 -18.500 1.00 24.11 104 GLY A C 1
ATOM 798 O O . GLY A 1 120 ? -36.906 -47.210 -18.890 1.00 24.10 104 GLY A O 1
ATOM 799 N N . SER A 1 121 ? -39.077 -47.696 -18.677 1.00 23.68 105 SER A N 1
ATOM 800 C CA . SER A 1 121 ? -38.946 -48.989 -19.342 1.00 23.85 105 SER A CA 1
ATOM 801 C C . SER A 1 121 ? -38.845 -48.876 -20.865 1.00 23.63 105 SER A C 1
ATOM 802 O O . SER A 1 121 ? -38.378 -49.810 -21.526 1.00 23.81 105 SER A O 1
ATOM 805 N N . MET A 1 122 ? -39.309 -47.752 -21.421 1.00 23.67 106 MET A N 1
ATOM 806 C CA . MET A 1 122 ? -39.270 -47.513 -22.886 1.00 23.45 106 MET A CA 1
ATOM 807 C C . MET A 1 122 ? -38.204 -46.535 -23.363 1.00 23.15 106 MET A C 1
ATOM 808 O O . MET A 1 122 ? -37.610 -46.745 -24.417 1.00 24.12 106 MET A O 1
ATOM 813 N N . PHE A 1 123 ? -38.004 -45.455 -22.604 1.00 22.62 107 PHE A N 1
ATOM 814 C CA . PHE A 1 123 ? -37.072 -44.365 -22.947 1.00 22.06 107 PHE A CA 1
ATOM 815 C C . PHE A 1 123 ? -35.745 -44.496 -22.179 1.00 22.08 107 PHE A C 1
ATOM 816 O O . PHE A 1 123 ? -35.676 -45.128 -21.111 1.00 22.44 107 PHE A O 1
ATOM 824 N N . ASP A 1 124 ? -34.696 -43.907 -22.736 1.00 21.46 108 ASP A N 1
ATOM 825 C CA . ASP A 1 124 ? -33.353 -44.004 -22.186 1.00 21.47 108 ASP A CA 1
ATOM 826 C C . ASP A 1 124 ? -33.017 -42.806 -21.313 1.00 21.29 108 ASP A C 1
ATOM 827 O O . ASP A 1 124 ? -32.098 -42.866 -20.512 1.00 22.03 108 ASP A O 1
ATOM 832 N N . GLY A 1 125 ? -33.764 -41.724 -21.488 1.00 21.13 109 GLY A N 1
ATOM 833 C CA . GLY A 1 125 ? -33.572 -40.506 -20.735 1.00 20.65 109 GLY A CA 1
ATOM 834 C C . GLY A 1 125 ? -34.875 -39.732 -20.736 1.00 21.44 109 GLY A C 1
ATOM 835 O O . GLY A 1 125 ? -35.691 -39.855 -21.659 1.00 20.91 109 GLY A O 1
ATOM 836 N N . ILE A 1 126 ? -35.063 -38.921 -19.705 1.00 21.46 110 ILE A N 1
ATOM 837 C CA . ILE A 1 126 ? -36.286 -38.136 -19.569 1.00 21.86 110 ILE A CA 1
ATOM 838 C C . ILE A 1 126 ? -35.968 -36.678 -19.240 1.00 21.99 110 ILE A C 1
ATOM 839 O O . ILE A 1 126 ? -35.290 -36.371 -18.257 1.00 22.68 110 ILE A O 1
ATOM 844 N N . GLU A 1 127 ? -36.476 -35.780 -20.063 1.00 22.35 111 GLU A N 1
ATOM 845 C CA . GLU A 1 127 ? -36.539 -34.379 -19.697 1.00 22.69 111 GLU A CA 1
ATOM 846 C C . GLU A 1 127 ? -37.913 -34.103 -19.038 1.00 23.81 111 GLU A C 1
ATOM 847 O O . GLU A 1 127 ? -38.949 -34.584 -19.517 1.00 23.82 111 GLU A O 1
ATOM 853 N N . PHE A 1 128 ? -37.903 -33.335 -17.952 1.00 24.04 112 PHE A N 1
ATOM 854 C CA . PHE A 1 128 ? -39.135 -32.913 -17.302 1.00 25.32 112 PHE A CA 1
ATOM 855 C C . PHE A 1 128 ? -39.178 -31.410 -17.058 1.00 26.36 112 PHE A C 1
ATOM 856 O O . PHE A 1 128 ? -38.303 -30.851 -16.371 1.00 26.60 112 PHE A O 1
ATOM 864 N N . ARG A 1 129 ? -40.201 -30.768 -17.616 1.00 27.29 113 ARG A N 1
ATOM 865 C CA . ARG A 1 129 ? -40.505 -29.369 -17.347 1.00 28.83 113 ARG A CA 1
ATOM 866 C C . ARG A 1 129 ? -41.912 -29.328 -16.730 1.00 29.22 113 ARG A C 1
ATOM 867 O O . ARG A 1 129 ? -42.881 -29.738 -17.356 1.00 29.09 113 ARG A O 1
ATOM 875 N N . GLY A 1 130 ? -42.024 -28.842 -15.501 1.00 30.20 114 GLY A N 1
ATOM 876 C CA . GLY A 1 130 ? -43.326 -28.740 -14.838 1.00 31.63 114 GLY A CA 1
ATOM 877 C C . GLY A 1 130 ? -43.221 -28.027 -13.508 1.00 32.64 114 GLY A C 1
ATOM 878 O O . GLY A 1 130 ? -42.141 -27.620 -13.108 1.00 33.26 114 GLY A O 1
ATOM 879 N N . PHE A 1 131 ? -44.330 -27.892 -12.798 1.00 33.53 115 PHE A N 1
ATOM 880 C CA . PHE A 1 131 ? -44.339 -27.019 -11.614 1.00 34.23 115 PHE A CA 1
ATOM 881 C C . PHE A 1 131 ? -43.641 -27.626 -10.416 1.00 33.75 115 PHE A C 1
ATOM 882 O O . PHE A 1 131 ? -42.793 -26.987 -9.798 1.00 34.04 115 PHE A O 1
ATOM 890 N N . LYS A 1 132 ? -43.970 -28.876 -10.113 1.00 33.46 116 LYS A N 1
ATOM 891 C CA . LYS A 1 132 ? -43.513 -29.488 -8.878 1.00 32.98 116 LYS A CA 1
ATOM 892 C C . LYS A 1 132 ? -42.120 -30.111 -8.983 1.00 32.27 116 LYS A C 1
ATOM 893 O O . LYS A 1 132 ? -41.899 -31.026 -9.773 1.00 32.19 116 LYS A O 1
ATOM 899 N N . GLN A 1 133 ? -41.189 -29.611 -8.173 1.00 31.66 117 GLN A N 1
ATOM 900 C CA . GLN A 1 133 ? -39.897 -30.268 -7.975 1.00 31.42 117 GLN A CA 1
ATOM 901 C C . GLN A 1 133 ? -40.061 -31.725 -7.522 1.00 31.42 117 GLN A C 1
ATOM 902 O O . GLN A 1 133 ? -39.283 -32.604 -7.926 1.00 31.71 117 GLN A O 1
ATOM 908 N N . SER A 1 134 ? -41.084 -31.970 -6.703 1.00 30.64 118 SER A N 1
ATOM 909 C CA . SER A 1 134 ? -41.394 -33.299 -6.200 1.00 29.97 118 SER A CA 1
ATOM 910 C C . SER A 1 134 ? -41.709 -34.281 -7.323 1.00 29.27 118 SER A C 1
ATOM 911 O O . SER A 1 134 ? -41.384 -35.453 -7.208 1.00 29.14 118 SER A O 1
ATOM 914 N N . ASP A 1 135 ? -42.359 -33.815 -8.388 1.00 28.63 119 ASP A N 1
ATOM 915 C CA . ASP A 1 135 ? -42.572 -34.659 -9.559 1.00 28.43 119 ASP A CA 1
ATOM 916 C C . ASP A 1 135 ? -41.240 -35.040 -10.209 1.00 28.09 119 ASP A C 1
ATOM 917 O O . ASP A 1 135 ? -41.066 -36.176 -10.632 1.00 28.43 119 ASP A O 1
ATOM 922 N N . ALA A 1 136 ? -40.307 -34.089 -10.275 1.00 27.54 120 ALA A N 1
ATOM 923 C CA . ALA A 1 136 ? -39.003 -34.320 -10.890 1.00 27.26 120 ALA A CA 1
ATOM 924 C C . ALA A 1 136 ? -38.269 -35.436 -10.151 1.00 27.27 120 ALA A C 1
ATOM 925 O O . ALA A 1 136 ? -37.629 -36.293 -10.768 1.00 26.18 120 ALA A O 1
ATOM 927 N N . GLU A 1 137 ? -38.414 -35.419 -8.825 1.00 27.80 121 GLU A N 1
ATOM 928 C CA . GLU A 1 137 ? -37.715 -36.329 -7.925 1.00 28.80 121 GLU A CA 1
ATOM 929 C C . GLU A 1 137 ? -38.242 -37.755 -8.003 1.00 27.67 121 GLU A C 1
ATOM 930 O O . GLU A 1 137 ? -37.470 -38.707 -7.950 1.00 27.36 121 GLU A O 1
ATOM 936 N N . ILE A 1 138 ? -39.561 -37.888 -8.114 1.00 27.26 122 ILE A N 1
ATOM 937 C CA . ILE A 1 138 ? -40.215 -39.188 -8.254 1.00 26.72 122 ILE A CA 1
ATOM 938 C C . ILE A 1 138 ? -39.803 -39.805 -9.590 1.00 26.47 122 ILE A C 1
ATOM 939 O O . ILE A 1 138 ? -39.395 -40.967 -9.648 1.00 26.19 122 ILE A O 1
ATOM 944 N N . LEU A 1 139 ? -39.885 -39.006 -10.650 1.00 26.03 123 LEU A N 1
ATOM 945 C CA . LEU A 1 139 ? -39.364 -39.391 -11.967 1.00 25.55 123 LEU A CA 1
ATOM 946 C C . LEU A 1 139 ? -37.936 -39.926 -11.825 1.00 25.74 123 LEU A C 1
ATOM 947 O O . LEU A 1 139 ? -37.653 -41.048 -12.225 1.00 25.49 123 LEU A O 1
ATOM 952 N N . ALA A 1 140 ? -37.047 -39.143 -11.211 1.00 25.84 124 ALA A N 1
ATOM 953 C CA . ALA A 1 140 ? -35.668 -39.584 -10.972 1.00 26.11 124 ALA A CA 1
ATOM 954 C C . ALA A 1 140 ? -35.575 -40.839 -10.108 1.00 26.39 124 ALA A C 1
ATOM 955 O O . ALA A 1 140 ? -34.725 -41.708 -10.351 1.00 26.33 124 ALA A O 1
ATOM 957 N N . ARG A 1 141 ? -36.437 -40.947 -9.100 1.00 26.45 125 ARG A N 1
ATOM 958 C CA . ARG A 1 141 ? -36.371 -42.096 -8.183 1.00 26.89 125 ARG A CA 1
ATOM 959 C C . ARG A 1 141 ? -36.850 -43.403 -8.820 1.00 26.40 125 ARG A C 1
ATOM 960 O O . ARG A 1 141 ? -36.289 -44.463 -8.553 1.00 26.19 125 ARG A O 1
ATOM 968 N N . ASP A 1 142 ? -37.865 -43.322 -9.679 1.00 26.25 126 ASP A N 1
ATOM 969 C CA . ASP A 1 142 ? -38.576 -44.519 -10.117 1.00 26.63 126 ASP A CA 1
ATOM 970 C C . ASP A 1 142 ? -38.397 -44.937 -11.588 1.00 26.24 126 ASP A C 1
ATOM 971 O O . ASP A 1 142 ? -38.776 -46.040 -11.958 1.00 25.68 126 ASP A O 1
ATOM 976 N N . SER A 1 143 ? -37.820 -44.072 -12.416 1.00 25.63 127 SER A N 1
ATOM 977 C CA . SER A 1 143 ? -37.749 -44.343 -13.855 1.00 25.62 127 SER A CA 1
ATOM 978 C C . SER A 1 143 ? -36.592 -45.283 -14.220 1.00 25.85 127 SER A C 1
ATOM 979 O O . SER A 1 143 ? -36.674 -46.030 -15.205 1.00 26.27 127 SER A O 1
ATOM 982 N N . GLY A 1 144 ? -35.529 -45.232 -13.424 1.00 25.45 128 GLY A N 1
ATOM 983 C CA . GLY A 1 144 ? -34.308 -45.995 -13.673 1.00 25.36 128 GLY A CA 1
ATOM 984 C C . GLY A 1 144 ? -33.416 -45.419 -14.770 1.00 25.29 128 GLY A C 1
ATOM 985 O O . GLY A 1 144 ? -32.469 -46.088 -15.201 1.00 24.82 128 GLY A O 1
ATOM 986 N N . VAL A 1 145 ? -33.717 -44.182 -15.206 1.00 24.70 129 VAL A N 1
ATOM 987 C CA . VAL A 1 145 ? -32.974 -43.484 -16.258 1.00 23.83 129 VAL A CA 1
ATOM 988 C C . VAL A 1 145 ? -32.692 -42.029 -15.854 1.00 23.91 129 VAL A C 1
ATOM 989 O O . VAL A 1 145 ? -33.397 -41.482 -14.991 1.00 24.27 129 VAL A O 1
ATOM 993 N N . PRO A 1 146 ? -31.650 -41.391 -16.452 1.00 23.52 130 PRO A N 1
ATOM 994 C CA . PRO A 1 146 ? -31.436 -39.976 -16.109 1.00 22.94 130 PRO A CA 1
ATOM 995 C C . PRO A 1 146 ? -32.642 -39.101 -16.427 1.00 22.40 130 PRO A C 1
ATOM 996 O O . PRO A 1 146 ? -33.271 -39.230 -17.496 1.00 22.32 130 PRO A O 1
ATOM 1000 N N . VAL A 1 147 ? -32.973 -38.238 -15.470 1.00 21.96 131 VAL A N 1
ATOM 1001 C CA . VAL A 1 147 ? -34.012 -37.235 -15.625 1.00 21.15 131 VAL A CA 1
ATOM 1002 C C . VAL A 1 147 ? -33.363 -35.847 -15.565 1.00 21.17 131 VAL A C 1
ATOM 1003 O O . VAL A 1 147 ? -32.547 -35.585 -14.695 1.00 21.33 131 VAL A O 1
ATOM 1007 N N . TRP A 1 148 ? -33.723 -34.961 -16.494 1.00 21.49 132 TRP A N 1
ATOM 1008 C CA . TRP A 1 148 ? -33.181 -33.602 -16.512 1.00 20.84 132 TRP A CA 1
ATOM 1009 C C . TRP A 1 148 ? -34.282 -32.564 -16.337 1.00 21.55 132 TRP A C 1
ATOM 1010 O O . TRP A 1 148 ? -35.268 -32.557 -17.071 1.00 21.32 132 TRP A O 1
ATOM 1021 N N . ASN A 1 149 ? -34.103 -31.685 -15.355 1.00 21.98 133 ASN A N 1
ATOM 1022 C CA . ASN A 1 149 ? -35.096 -30.651 -15.052 1.00 22.64 133 ASN A CA 1
ATOM 1023 C C . ASN A 1 149 ? -34.979 -29.504 -16.045 1.00 22.76 133 ASN A C 1
ATOM 1024 O O . ASN A 1 149 ? -33.982 -28.755 -16.015 1.00 22.47 133 ASN A O 1
ATOM 1029 N N . GLY A 1 150 ? -35.986 -29.385 -16.917 1.00 22.96 134 GLY A N 1
ATOM 1030 C CA . GLY A 1 150 ? -36.037 -28.333 -17.936 1.00 23.71 134 GLY A CA 1
ATOM 1031 C C . GLY A 1 150 ? -36.602 -27.002 -17.451 1.00 24.32 134 GLY A C 1
ATOM 1032 O O . GLY A 1 150 ? -36.663 -26.044 -18.229 1.00 24.28 134 GLY A O 1
ATOM 1033 N N . LEU A 1 151 ? -37.026 -26.974 -16.174 1.00 25.12 135 LEU A N 1
ATOM 1034 C CA . LEU A 1 151 ? -37.553 -25.816 -15.415 1.00 25.61 135 LEU A CA 1
ATOM 1035 C C . LEU A 1 151 ? -38.641 -26.310 -14.458 1.00 26.64 135 LEU A C 1
ATOM 1036 O O . LEU A 1 151 ? -39.648 -26.877 -14.900 1.00 26.45 135 LEU A O 1
ATOM 1041 N N . THR A 1 152 ? -38.438 -26.100 -13.156 1.00 27.36 136 THR A N 1
ATOM 1042 C CA . THR A 1 152 ? -39.535 -26.245 -12.183 1.00 28.10 136 THR A CA 1
ATOM 1043 C C . THR A 1 152 ? -39.721 -24.912 -11.432 1.00 29.32 136 THR A C 1
ATOM 1044 O O . THR A 1 152 ? -38.984 -23.943 -11.680 1.00 29.15 136 THR A O 1
ATOM 1048 N N . ASP A 1 153 ? -40.697 -24.856 -10.521 1.00 30.82 137 ASP A N 1
ATOM 1049 C CA . ASP A 1 153 ? -40.903 -23.660 -9.694 1.00 32.02 137 ASP A CA 1
ATOM 1050 C C . ASP A 1 153 ? -39.678 -23.372 -8.850 1.00 32.16 137 ASP A C 1
ATOM 1051 O O . ASP A 1 153 ? -39.440 -22.230 -8.501 1.00 32.70 137 ASP A O 1
ATOM 1056 N N . GLU A 1 154 ? -38.886 -24.405 -8.548 1.00 32.50 138 GLU A N 1
ATOM 1057 C CA . GLU A 1 154 ? -37.760 -24.279 -7.616 1.00 32.58 138 GLU A CA 1
ATOM 1058 C C . GLU A 1 154 ? -36.393 -24.065 -8.278 1.00 32.23 138 GLU A C 1
ATOM 1059 O O . GLU A 1 154 ? -35.553 -23.325 -7.748 1.00 32.03 138 GLU A O 1
ATOM 1065 N N . TRP A 1 155 ? -36.155 -24.719 -9.417 1.00 31.62 139 TRP A N 1
ATOM 1066 C CA . TRP A 1 155 ? -34.817 -24.713 -10.030 1.00 30.78 139 TRP A CA 1
ATOM 1067 C C . TRP A 1 155 ? -34.868 -24.646 -11.545 1.00 29.64 139 TRP A C 1
ATOM 1068 O O . TRP A 1 155 ? -35.836 -25.096 -12.172 1.00 29.42 139 TRP A O 1
ATOM 1079 N N . HIS A 1 156 ? -33.812 -24.074 -12.113 1.00 28.50 140 HIS A N 1
ATOM 1080 C CA . HIS A 1 156 ? -33.627 -24.011 -13.554 1.00 27.42 140 HIS A CA 1
ATOM 1081 C C . HIS A 1 156 ? -32.182 -24.334 -13.929 1.00 26.13 140 HIS A C 1
ATOM 1082 O O . HIS A 1 156 ? -31.455 -23.453 -14.392 1.00 26.66 140 HIS A O 1
ATOM 1089 N N . PRO A 1 157 ? -31.760 -25.598 -13.740 1.00 24.98 141 PRO A N 1
ATOM 1090 C CA . PRO A 1 157 ? -30.357 -25.938 -13.982 1.00 23.92 141 PRO A CA 1
ATOM 1091 C C . PRO A 1 157 ? -29.831 -25.772 -15.424 1.00 23.54 141 PRO A C 1
ATOM 1092 O O . PRO A 1 157 ? -28.659 -25.445 -15.582 1.00 23.82 141 PRO A O 1
ATOM 1096 N N . THR A 1 158 ? -30.654 -26.032 -16.446 1.00 22.26 142 THR A N 1
ATOM 1097 C CA . THR A 1 158 ? -30.195 -25.918 -17.852 1.00 22.15 142 THR A CA 1
ATOM 1098 C C . THR A 1 158 ? -29.883 -24.462 -18.272 1.00 21.93 142 THR A C 1
ATOM 1099 O O . THR A 1 158 ? -28.895 -24.199 -18.962 1.00 21.79 142 THR A O 1
ATOM 1103 N N . GLN A 1 159 ? -30.726 -23.531 -17.842 1.00 21.70 143 GLN A N 1
ATOM 1104 C CA . GLN A 1 159 ? -30.472 -22.111 -18.035 1.00 21.88 143 GLN A CA 1
ATOM 1105 C C . GLN A 1 159 ? -29.167 -21.684 -17.356 1.00 22.07 143 GLN A C 1
ATOM 1106 O O . GLN A 1 159 ? -28.401 -20.917 -17.925 1.00 21.34 143 GLN A O 1
ATOM 1112 N N . MET A 1 160 ? -28.927 -22.182 -16.136 1.00 22.15 144 MET A N 1
ATOM 1113 C CA . MET A 1 160 ? -27.689 -21.862 -15.422 1.00 22.65 144 MET A CA 1
ATOM 1114 C C . MET A 1 160 ? -26.451 -22.365 -16.174 1.00 22.63 144 MET A C 1
ATOM 1115 O O . MET A 1 160 ? -25.451 -21.641 -16.306 1.00 22.46 144 MET A O 1
ATOM 1120 N N . LEU A 1 161 ? -26.529 -23.585 -16.698 1.00 22.56 145 LEU A N 1
ATOM 1121 C CA . LEU A 1 161 ? -25.393 -24.127 -17.450 1.00 22.97 145 LEU A CA 1
ATOM 1122 C C . LEU A 1 161 ? -25.083 -23.221 -18.652 1.00 23.04 145 LEU A C 1
ATOM 1123 O O . LEU A 1 161 ? -23.936 -22.825 -18.855 1.00 23.21 145 LEU A O 1
ATOM 1128 N N . ALA A 1 162 ? -26.119 -22.878 -19.417 1.00 22.76 146 ALA A N 1
ATOM 1129 C CA . ALA A 1 162 ? -25.990 -21.975 -20.574 1.00 22.68 146 ALA A CA 1
ATOM 1130 C C . ALA A 1 162 ? -25.393 -20.626 -20.182 1.00 23.10 146 ALA A C 1
ATOM 1131 O O . ALA A 1 162 ? -24.504 -20.119 -20.878 1.00 22.50 146 ALA A O 1
ATOM 1133 N N . ASP A 1 163 ? -25.902 -20.057 -19.074 1.00 23.15 147 ASP A N 1
ATOM 1134 C CA . ASP A 1 163 ? -25.542 -18.701 -18.637 1.00 23.88 147 ASP A CA 1
ATOM 1135 C C . ASP A 1 163 ? -24.082 -18.608 -18.242 1.00 23.92 147 ASP A C 1
ATOM 1136 O O . ASP A 1 163 ? -23.390 -17.689 -18.670 1.00 24.34 147 ASP A O 1
ATOM 1141 N N . PHE A 1 164 ? -23.608 -19.558 -17.439 1.00 24.45 148 PHE A N 1
ATOM 1142 C CA . PHE A 1 164 ? -22.206 -19.508 -16.998 1.00 25.28 148 PHE A CA 1
ATOM 1143 C C . PHE A 1 164 ? -21.229 -19.938 -18.100 1.00 25.26 148 PHE A C 1
ATOM 1144 O O . PHE A 1 164 ? -20.101 -19.463 -18.157 1.00 25.72 148 PHE A O 1
ATOM 1152 N N . MET A 1 165 ? -21.702 -20.791 -19.006 1.00 25.35 149 MET A N 1
ATOM 1153 C CA . MET A 1 165 ? -20.970 -21.108 -20.234 1.00 24.93 149 MET A CA 1
ATOM 1154 C C . MET A 1 165 ? -20.721 -19.833 -21.033 1.00 24.56 149 MET A C 1
ATOM 1155 O O . MET A 1 165 ? -19.633 -19.631 -21.591 1.00 24.37 149 MET A O 1
ATOM 1160 N N . THR A 1 166 ? -21.739 -18.975 -21.067 1.00 24.43 150 THR A N 1
ATOM 1161 C CA . THR A 1 166 ? -21.700 -17.720 -21.833 1.00 23.98 150 THR A CA 1
ATOM 1162 C C . THR A 1 166 ? -20.719 -16.750 -21.168 1.00 24.35 150 THR A C 1
ATOM 1163 O O . THR A 1 166 ? -19.927 -16.100 -21.846 1.00 24.06 150 THR A O 1
ATOM 1167 N N . VAL A 1 167 ? -20.794 -16.650 -19.841 1.00 24.89 151 VAL A N 1
ATOM 1168 C CA . VAL A 1 167 ? -19.828 -15.843 -19.091 1.00 25.76 151 VAL A CA 1
ATOM 1169 C C . VAL A 1 167 ? -18.395 -16.330 -19.361 1.00 26.16 151 VAL A C 1
ATOM 1170 O O . VAL A 1 167 ? -17.551 -15.543 -19.757 1.00 26.80 151 VAL A O 1
ATOM 1174 N N . LYS A 1 168 ? -18.138 -17.624 -19.187 1.00 27.04 152 LYS A N 1
ATOM 1175 C CA . LYS A 1 168 ? -16.808 -18.180 -19.459 1.00 28.14 152 LYS A CA 1
ATOM 1176 C C . LYS A 1 168 ? -16.361 -18.054 -20.924 1.00 28.61 152 LYS A C 1
ATOM 1177 O O . LYS A 1 168 ? -15.160 -17.945 -21.218 1.00 28.91 152 LYS A O 1
ATOM 1183 N N . GLU A 1 169 ? -17.319 -18.097 -21.837 1.00 28.67 153 GLU A N 1
ATOM 1184 C CA . GLU A 1 169 ? -17.028 -17.949 -23.265 1.00 29.35 153 GLU A CA 1
ATOM 1185 C C . GLU A 1 169 ? -16.429 -16.572 -23.567 1.00 29.37 153 GLU A C 1
ATOM 1186 O O . GLU A 1 169 ? -15.534 -16.436 -24.388 1.00 28.82 153 GLU A O 1
ATOM 1192 N N . ASN A 1 170 ? -16.939 -15.568 -22.864 1.00 30.31 154 ASN A N 1
ATOM 1193 C CA . ASN A 1 170 ? -16.499 -14.186 -22.985 1.00 30.97 154 ASN A CA 1
ATOM 1194 C C . ASN A 1 170 ? -15.262 -13.786 -22.150 1.00 31.57 154 ASN A C 1
ATOM 1195 O O . ASN A 1 170 ? -14.432 -13.016 -22.622 1.00 31.35 154 ASN A O 1
ATOM 1200 N N . PHE A 1 171 ? -15.137 -14.328 -20.937 1.00 32.41 155 PHE A N 1
ATOM 1201 C CA . PHE A 1 171 ? -14.118 -13.884 -19.976 1.00 33.42 155 PHE A CA 1
ATOM 1202 C C . PHE A 1 171 ? -13.009 -14.891 -19.675 1.00 34.46 155 PHE A C 1
ATOM 1203 O O . PHE A 1 171 ? -11.934 -14.513 -19.222 1.00 34.71 155 PHE A O 1
ATOM 1211 N N . GLY A 1 172 ? -13.285 -16.171 -19.898 1.00 35.41 156 GLY A N 1
ATOM 1212 C CA . GLY A 1 172 ? -12.271 -17.211 -19.812 1.00 36.72 156 GLY A CA 1
ATOM 1213 C C . GLY A 1 172 ? -12.033 -17.877 -18.466 1.00 37.77 156 GLY A C 1
ATOM 1214 O O . GLY A 1 172 ? -11.286 -18.849 -18.397 1.00 38.41 156 GLY A O 1
ATOM 1215 N N . LYS A 1 173 ? -12.644 -17.369 -17.399 1.00 38.58 157 LYS A N 1
ATOM 1216 C CA . LYS A 1 173 ? -12.356 -17.840 -16.036 1.00 39.48 157 LYS A CA 1
ATOM 1217 C C . LYS A 1 173 ? -13.381 -17.234 -15.080 1.00 39.35 157 LYS A C 1
ATOM 1218 O O . LYS A 1 173 ? -13.412 -16.003 -14.904 1.00 40.06 157 LYS A O 1
ATOM 1224 N N . LEU A 1 174 ? -14.209 -18.087 -14.471 1.00 38.25 158 LEU A N 1
ATOM 1225 C CA . LEU A 1 174 ? -15.398 -17.643 -13.723 1.00 37.48 158 LEU A CA 1
ATOM 1226 C C . LEU A 1 174 ? -15.145 -17.014 -12.342 1.00 37.28 158 LEU A C 1
ATOM 1227 O O . LEU A 1 174 ? -15.844 -16.074 -11.931 1.00 36.12 158 LEU A O 1
ATOM 1232 N N . GLN A 1 175 ? -14.143 -17.535 -11.642 1.00 36.93 159 GLN A N 1
ATOM 1233 C CA . GLN A 1 175 ? -13.920 -17.208 -10.240 1.00 37.26 159 GLN A CA 1
ATOM 1234 C C . GLN A 1 175 ? -13.522 -15.749 -10.065 1.00 36.16 159 GLN A C 1
ATOM 1235 O O . GLN A 1 175 ? -12.585 -15.287 -10.696 1.00 36.36 159 GLN A O 1
ATOM 1241 N N . GLY A 1 176 ? -14.264 -15.028 -9.234 1.00 35.25 160 GLY A N 1
ATOM 1242 C CA . GLY A 1 176 ? -13.926 -13.640 -8.914 1.00 34.15 160 GLY A CA 1
ATOM 1243 C C . GLY A 1 176 ? -14.506 -12.627 -9.882 1.00 33.43 160 GLY A C 1
ATOM 1244 O O . GLY A 1 176 ? -14.288 -11.419 -9.720 1.00 33.34 160 GLY A O 1
ATOM 1245 N N . LEU A 1 177 ? -15.233 -13.112 -10.897 1.00 32.14 161 LEU A N 1
ATOM 1246 C CA . LEU A 1 177 ? -16.018 -12.242 -11.771 1.00 30.81 161 LEU A CA 1
ATOM 1247 C C . LEU A 1 177 ? -17.245 -11.773 -11.009 1.00 29.94 161 LEU A C 1
ATOM 1248 O O . LEU A 1 177 ? -17.625 -12.376 -9.999 1.00 29.18 161 LEU A O 1
ATOM 1253 N N . THR A 1 178 ? -17.873 -10.700 -11.481 1.00 29.28 162 THR A N 1
ATOM 1254 C CA . THR A 1 178 ? -19.098 -10.203 -10.841 1.00 28.88 162 THR A CA 1
ATOM 1255 C C . THR A 1 178 ? -20.285 -10.227 -11.796 1.00 28.58 162 THR A C 1
ATOM 1256 O O . THR A 1 178 ? -20.243 -9.614 -12.853 1.00 28.69 162 THR A O 1
ATOM 1260 N N . LEU A 1 179 ? -21.356 -10.902 -11.400 1.00 28.35 163 LEU A N 1
ATOM 1261 C CA . LEU A 1 179 ? -22.573 -10.896 -12.184 1.00 28.09 163 LEU A CA 1
ATOM 1262 C C . LEU A 1 179 ? -23.684 -10.208 -11.420 1.00 28.40 163 LEU A C 1
ATOM 1263 O O . LEU A 1 179 ? -24.019 -10.597 -10.289 1.00 27.89 163 LEU A O 1
ATOM 1268 N N . THR A 1 180 ? -24.289 -9.215 -12.067 1.00 28.87 164 THR A N 1
ATOM 1269 C CA . THR A 1 180 ? -25.369 -8.448 -11.461 1.00 29.51 164 THR A CA 1
ATOM 1270 C C . THR A 1 180 ? -26.697 -8.729 -12.151 1.00 30.08 164 THR A C 1
ATOM 1271 O O . THR A 1 180 ? -26.853 -8.484 -13.353 1.00 30.53 164 THR A O 1
ATOM 1275 N N . PHE A 1 181 ? -27.645 -9.249 -11.381 1.00 30.49 165 PHE A N 1
ATOM 1276 C CA . PHE A 1 181 ? -29.014 -9.351 -11.835 1.00 31.32 165 PHE A CA 1
ATOM 1277 C C . PHE A 1 181 ? -29.832 -8.136 -11.394 1.00 32.33 165 PHE A C 1
ATOM 1278 O O . PHE A 1 181 ? -29.869 -7.795 -10.213 1.00 32.47 165 PHE A O 1
ATOM 1286 N N . MET A 1 182 ? -30.517 -7.513 -12.345 1.00 33.16 166 MET A N 1
ATOM 1287 C CA . MET A 1 182 ? -31.359 -6.377 -12.023 1.00 34.50 166 MET A CA 1
ATOM 1288 C C . MET A 1 182 ? -32.838 -6.651 -12.277 1.00 34.20 166 MET A C 1
ATOM 1289 O O . MET A 1 182 ? -33.200 -7.257 -13.284 1.00 34.34 166 MET A O 1
ATOM 1294 N N . GLY A 1 183 ? -33.681 -6.218 -11.344 1.00 33.90 167 GLY A N 1
ATOM 1295 C CA . GLY A 1 183 ? -35.126 -6.320 -11.502 1.00 34.31 167 GLY A CA 1
ATOM 1296 C C . GLY A 1 183 ? -35.787 -7.120 -10.396 1.00 34.43 167 GLY A C 1
ATOM 1297 O O . GLY A 1 183 ? -35.684 -6.775 -9.220 1.00 34.52 167 GLY A O 1
ATOM 1298 N N . ASP A 1 184 ? -36.477 -8.190 -10.770 1.00 34.64 168 ASP A N 1
ATOM 1299 C CA . ASP A 1 184 ? -37.173 -9.027 -9.792 1.00 35.36 168 ASP A CA 1
ATOM 1300 C C . ASP A 1 184 ? -36.211 -10.057 -9.163 1.00 35.85 168 ASP A C 1
ATOM 1301 O O . ASP A 1 184 ? -35.976 -11.135 -9.725 1.00 35.40 168 ASP A O 1
ATOM 1306 N N . GLY A 1 185 ? -35.669 -9.723 -7.990 1.00 36.36 169 GLY A N 1
ATOM 1307 C CA . GLY A 1 185 ? -34.707 -10.593 -7.303 1.00 36.71 169 GLY A CA 1
ATOM 1308 C C . GLY A 1 185 ? -35.327 -11.804 -6.630 1.00 37.23 169 GLY A C 1
ATOM 1309 O O . GLY A 1 185 ? -34.674 -12.518 -5.871 1.00 37.37 169 GLY A O 1
ATOM 1310 N N . ARG A 1 186 ? -36.598 -12.036 -6.918 1.00 37.88 170 ARG A N 1
ATOM 1311 C CA . ARG A 1 186 ? -37.344 -13.121 -6.319 1.00 38.37 170 ARG A CA 1
ATOM 1312 C C . ARG A 1 186 ? -37.815 -14.134 -7.375 1.00 38.08 170 ARG A C 1
ATOM 1313 O O . ARG A 1 186 ? -38.315 -15.209 -7.036 1.00 37.81 170 ARG A O 1
ATOM 1321 N N . ASN A 1 187 ? -37.664 -13.795 -8.653 1.00 38.18 171 ASN A N 1
ATOM 1322 C CA . ASN A 1 187 ? -38.042 -14.739 -9.707 1.00 38.35 171 ASN A CA 1
ATOM 1323 C C . ASN A 1 187 ? -37.023 -15.885 -9.776 1.00 38.28 171 ASN A C 1
ATOM 1324 O O . ASN A 1 187 ? -35.910 -15.779 -9.240 1.00 38.38 171 ASN A O 1
ATOM 1329 N N . ASN A 1 188 ? -37.404 -17.001 -10.368 1.00 37.84 172 ASN A N 1
ATOM 1330 C CA . ASN A 1 188 ? -36.595 -18.169 -10.123 1.00 37.68 172 ASN A CA 1
ATOM 1331 C C . ASN A 1 188 ? -35.249 -18.219 -10.859 1.00 36.33 172 ASN A C 1
ATOM 1332 O O . ASN A 1 188 ? -34.337 -18.912 -10.422 1.00 36.36 172 ASN A O 1
ATOM 1337 N N . VAL A 1 189 ? -35.095 -17.407 -11.900 1.00 34.70 173 VAL A N 1
ATOM 1338 C CA . VAL A 1 189 ? -33.790 -17.247 -12.525 1.00 33.45 173 VAL A CA 1
ATOM 1339 C C . VAL A 1 189 ? -32.810 -16.479 -11.615 1.00 32.57 173 VAL A C 1
ATOM 1340 O O . VAL A 1 189 ? -31.663 -16.888 -11.465 1.00 32.34 173 VAL A O 1
ATOM 1344 N N . ALA A 1 190 ? -33.260 -15.389 -10.998 1.00 31.50 174 ALA A N 1
ATOM 1345 C CA . ALA A 1 190 ? -32.420 -14.684 -10.034 1.00 31.00 174 ALA A CA 1
ATOM 1346 C C . ALA A 1 190 ? -32.027 -15.580 -8.857 1.00 30.44 174 ALA A C 1
ATOM 1347 O O . ALA A 1 190 ? -30.888 -15.547 -8.424 1.00 30.30 174 ALA A O 1
ATOM 1349 N N . ASN A 1 191 ? -32.970 -16.372 -8.348 1.00 30.01 175 ASN A N 1
ATOM 1350 C CA . ASN A 1 191 ? -32.701 -17.325 -7.252 1.00 29.99 175 ASN A CA 1
ATOM 1351 C C . ASN A 1 191 ? -31.604 -18.323 -7.631 1.00 29.37 175 ASN A C 1
ATOM 1352 O O . ASN A 1 191 ? -30.671 -18.550 -6.867 1.00 28.71 175 ASN A O 1
ATOM 1357 N N . SER A 1 192 ? -31.729 -18.886 -8.837 1.00 29.09 176 SER A N 1
ATOM 1358 C CA . SER A 1 192 ? -30.754 -19.832 -9.407 1.00 28.18 176 SER A CA 1
ATOM 1359 C C . SER A 1 192 ? -29.400 -19.196 -9.675 1.00 27.25 176 SER A C 1
ATOM 1360 O O . SER A 1 192 ? -28.381 -19.845 -9.533 1.00 26.33 176 SER A O 1
ATOM 1363 N N . LEU A 1 193 ? -29.398 -17.936 -10.111 1.00 27.06 177 LEU A N 1
ATOM 1364 C CA . LEU A 1 193 ? -28.142 -17.220 -10.409 1.00 26.70 177 LEU A CA 1
ATOM 1365 C C . LEU A 1 193 ? -27.342 -16.982 -9.139 1.00 26.43 177 LEU A C 1
ATOM 1366 O O . LEU A 1 193 ? -26.131 -17.180 -9.114 1.00 26.16 177 LEU A O 1
ATOM 1371 N N . LEU A 1 194 ? -28.051 -16.559 -8.095 1.00 26.68 178 LEU A N 1
ATOM 1372 C CA . LEU A 1 194 ? -27.498 -16.336 -6.751 1.00 26.42 178 LEU A CA 1
ATOM 1373 C C . LEU A 1 194 ? -26.901 -17.623 -6.164 1.00 26.26 178 LEU A C 1
ATOM 1374 O O . LEU A 1 194 ? -25.770 -17.632 -5.688 1.00 25.63 178 LEU A O 1
ATOM 1379 N N . VAL A 1 195 ? -27.667 -18.708 -6.210 1.00 26.67 179 VAL A N 1
ATOM 1380 C CA . VAL A 1 195 ? -27.184 -20.007 -5.726 1.00 27.14 179 VAL A CA 1
ATOM 1381 C C . VAL A 1 195 ? -26.029 -20.522 -6.601 1.00 27.38 179 VAL A C 1
ATOM 1382 O O . VAL A 1 195 ? -24.987 -20.920 -6.080 1.00 27.49 179 VAL A O 1
ATOM 1386 N N . THR A 1 196 ? -26.194 -20.481 -7.927 1.00 26.74 180 THR A N 1
ATOM 1387 C CA . THR A 1 196 ? -25.180 -21.062 -8.824 1.00 27.28 180 THR A CA 1
ATOM 1388 C C . THR A 1 196 ? -23.880 -20.273 -8.837 1.00 27.30 180 THR A C 1
ATOM 1389 O O . THR A 1 196 ? -22.817 -20.871 -8.870 1.00 27.11 180 THR A O 1
ATOM 1393 N N . GLY A 1 197 ? -23.988 -18.938 -8.810 1.00 27.61 181 GLY A N 1
ATOM 1394 C CA . GLY A 1 197 ? -22.819 -18.059 -8.704 1.00 27.61 181 GLY A CA 1
ATOM 1395 C C . GLY A 1 197 ? -22.048 -18.319 -7.420 1.00 27.71 181 GLY A C 1
ATOM 1396 O O . GLY A 1 197 ? -20.818 -18.376 -7.432 1.00 27.32 181 GLY A O 1
ATOM 1397 N N . ALA A 1 198 ? -22.779 -18.510 -6.318 1.00 27.88 182 ALA A N 1
ATOM 1398 C CA . ALA A 1 198 ? -22.163 -18.838 -5.034 1.00 27.94 182 ALA A CA 1
ATOM 1399 C C . ALA A 1 198 ? -21.342 -20.124 -5.097 1.00 27.90 182 ALA A C 1
ATOM 1400 O O . ALA A 1 198 ? -20.239 -20.173 -4.565 1.00 28.34 182 ALA A O 1
ATOM 1402 N N . ILE A 1 199 ? -21.886 -21.164 -5.729 1.00 27.96 183 ILE A N 1
ATOM 1403 C CA . ILE A 1 199 ? -21.185 -22.450 -5.847 1.00 27.73 183 ILE A CA 1
ATOM 1404 C C . ILE A 1 199 ? -19.916 -22.289 -6.677 1.00 27.80 183 ILE A C 1
ATOM 1405 O O . ILE A 1 199 ? -18.882 -22.873 -6.359 1.00 27.41 183 ILE A O 1
ATOM 1410 N N . LEU A 1 200 ? -20.012 -21.487 -7.740 1.00 28.10 184 LEU A N 1
ATOM 1411 C CA . LEU A 1 200 ? -18.934 -21.346 -8.725 1.00 28.20 184 LEU A CA 1
ATOM 1412 C C . LEU A 1 200 ? -17.844 -20.333 -8.355 1.00 28.88 184 LEU A C 1
ATOM 1413 O O . LEU A 1 200 ? -16.832 -20.234 -9.047 1.00 29.11 184 LEU A O 1
ATOM 1418 N N . GLY A 1 201 ? -18.050 -19.581 -7.276 1.00 29.11 185 GLY A N 1
ATOM 1419 C CA . GLY A 1 201 ? -17.081 -18.556 -6.861 1.00 29.44 185 GLY A CA 1
ATOM 1420 C C . GLY A 1 201 ? -17.193 -17.253 -7.637 1.00 29.63 185 GLY A C 1
ATOM 1421 O O . GLY A 1 201 ? -16.247 -16.463 -7.680 1.00 30.22 185 GLY A O 1
ATOM 1422 N N . VAL A 1 202 ? -18.359 -17.030 -8.239 1.00 29.62 186 VAL A N 1
ATOM 1423 C CA . VAL A 1 202 ? -18.670 -15.791 -8.940 1.00 29.46 186 VAL A CA 1
ATOM 1424 C C . VAL A 1 202 ? -19.412 -14.890 -7.964 1.00 29.68 186 VAL A C 1
ATOM 1425 O O . VAL A 1 202 ? -20.351 -15.336 -7.302 1.00 30.18 186 VAL A O 1
ATOM 1429 N N . ASN A 1 203 ? -18.972 -13.637 -7.849 1.00 29.68 187 ASN A N 1
ATOM 1430 C CA . ASN A 1 203 ? -19.703 -12.636 -7.061 1.00 29.72 187 ASN A CA 1
ATOM 1431 C C . ASN A 1 203 ? -21.069 -12.378 -7.689 1.00 29.46 187 ASN A C 1
ATOM 1432 O O . ASN A 1 203 ? -21.171 -12.242 -8.911 1.00 28.82 187 ASN A O 1
ATOM 1437 N N . ILE A 1 204 ? -22.113 -12.330 -6.863 1.00 29.03 188 ILE A N 1
ATOM 1438 C CA . ILE A 1 204 ? -23.458 -12.062 -7.363 1.00 28.74 188 ILE A CA 1
ATOM 1439 C C . ILE A 1 204 ? -24.104 -10.848 -6.684 1.00 29.36 188 ILE A C 1
ATOM 1440 O O . ILE A 1 204 ? -24.212 -10.791 -5.449 1.00 28.77 188 ILE A O 1
ATOM 1445 N N . HIS A 1 205 ? -24.543 -9.887 -7.499 1.00 29.34 189 HIS A N 1
ATOM 1446 C CA . HIS A 1 205 ? -25.344 -8.790 -6.986 1.00 29.73 189 HIS A CA 1
ATOM 1447 C C . HIS A 1 205 ? -26.781 -8.931 -7.445 1.00 30.60 189 HIS A C 1
ATOM 1448 O O . HIS A 1 205 ? -27.064 -9.154 -8.636 1.00 30.89 189 HIS A O 1
ATOM 1455 N N . ILE A 1 206 ? -27.689 -8.865 -6.480 1.00 31.28 190 ILE A N 1
ATOM 1456 C CA . ILE A 1 206 ? -29.110 -8.770 -6.774 1.00 32.69 190 ILE A CA 1
ATOM 1457 C C . ILE A 1 206 ? -29.577 -7.333 -6.487 1.00 33.25 190 ILE A C 1
ATOM 1458 O O . ILE A 1 206 ? -29.557 -6.887 -5.338 1.00 32.80 190 ILE A O 1
ATOM 1463 N N . VAL A 1 207 ? -29.966 -6.622 -7.552 1.00 34.14 191 VAL A N 1
ATOM 1464 C CA . VAL A 1 207 ? -30.405 -5.225 -7.475 1.00 34.44 191 VAL A CA 1
ATOM 1465 C C . VAL A 1 207 ? -31.910 -5.147 -7.754 1.00 35.13 191 VAL A C 1
ATOM 1466 O O . VAL A 1 207 ? -32.343 -5.094 -8.905 1.00 35.63 191 VAL A O 1
ATOM 1470 N N . ALA A 1 208 ? -32.696 -5.153 -6.681 1.00 35.54 192 ALA A N 1
ATOM 1471 C CA . ALA A 1 208 ? -34.146 -5.261 -6.747 1.00 35.98 192 ALA A CA 1
ATOM 1472 C C . ALA A 1 208 ? -34.800 -4.267 -5.793 1.00 36.84 192 ALA A C 1
ATOM 1473 O O . ALA A 1 208 ? -34.146 -3.811 -4.859 1.00 36.90 192 ALA A O 1
ATOM 1475 N N . PRO A 1 209 ? -36.102 -3.951 -5.991 1.00 37.58 193 PRO A N 1
ATOM 1476 C CA . PRO A 1 209 ? -36.839 -3.313 -4.882 1.00 37.91 193 PRO A CA 1
ATOM 1477 C C . PRO A 1 209 ? -36.857 -4.243 -3.666 1.00 38.54 193 PRO A C 1
ATOM 1478 O O . PRO A 1 209 ? -36.810 -5.469 -3.845 1.00 38.76 193 PRO A O 1
ATOM 1482 N N . LYS A 1 210 ? -36.912 -3.677 -2.455 1.00 38.67 194 LYS A N 1
ATOM 1483 C CA . LYS A 1 210 ? -36.918 -4.466 -1.209 1.00 38.91 194 LYS A CA 1
ATOM 1484 C C . LYS A 1 210 ? -37.975 -5.558 -1.186 1.00 38.60 194 LYS A C 1
ATOM 1485 O O . LYS A 1 210 ? -37.699 -6.669 -0.746 1.00 38.46 194 LYS A O 1
ATOM 1491 N N . ALA A 1 211 ? -39.183 -5.229 -1.647 1.00 38.42 195 ALA A N 1
ATOM 1492 C CA . ALA A 1 211 ? -40.299 -6.181 -1.706 1.00 38.39 195 ALA A CA 1
ATOM 1493 C C . ALA A 1 211 ? -39.931 -7.445 -2.494 1.00 38.29 195 ALA A C 1
ATOM 1494 O O . ALA A 1 211 ? -40.460 -8.519 -2.238 1.00 38.05 195 ALA A O 1
ATOM 1496 N N . LEU A 1 212 ? -39.009 -7.292 -3.446 1.00 38.28 196 LEU A N 1
ATOM 1497 C CA . LEU A 1 212 ? -38.616 -8.377 -4.338 1.00 37.84 196 LEU A CA 1
ATOM 1498 C C . LEU A 1 212 ? -37.183 -8.890 -4.099 1.00 37.71 196 LEU A C 1
ATOM 1499 O O . LEU A 1 212 ? -36.626 -9.584 -4.940 1.00 37.67 196 LEU A O 1
ATOM 1504 N N . PHE A 1 213 ? -36.597 -8.556 -2.951 1.00 37.44 197 PHE A N 1
ATOM 1505 C CA . PHE A 1 213 ? -35.320 -9.141 -2.540 1.00 37.55 197 PHE A CA 1
ATOM 1506 C C . PHE A 1 213 ? -35.528 -10.656 -2.495 1.00 37.42 197 PHE A C 1
ATOM 1507 O O . PHE A 1 213 ? -36.644 -11.099 -2.227 1.00 37.09 197 PHE A O 1
ATOM 1515 N N . PRO A 1 214 ? -34.472 -11.457 -2.757 1.00 37.29 198 PRO A N 1
ATOM 1516 C CA . PRO A 1 214 ? -34.661 -12.890 -2.543 1.00 37.82 198 PRO A CA 1
ATOM 1517 C C . PRO A 1 214 ? -35.092 -13.196 -1.099 1.00 38.50 198 PRO A C 1
ATOM 1518 O O . PRO A 1 214 ? -34.748 -12.451 -0.181 1.00 38.65 198 PRO A O 1
ATOM 1522 N N . THR A 1 215 ? -35.842 -14.278 -0.911 1.00 39.31 199 THR A N 1
ATOM 1523 C CA . THR A 1 215 ? -36.242 -14.719 0.422 1.00 39.75 199 THR A CA 1
ATOM 1524 C C . THR A 1 215 ? -35.022 -15.057 1.276 1.00 40.30 199 THR A C 1
ATOM 1525 O O . THR A 1 215 ? -33.922 -15.284 0.751 1.00 39.61 199 THR A O 1
ATOM 1529 N N . GLU A 1 216 ? -35.226 -15.083 2.593 1.00 40.91 200 GLU A N 1
ATOM 1530 C CA . GLU A 1 216 ? -34.196 -15.517 3.534 1.00 42.36 200 GLU A CA 1
ATOM 1531 C C . GLU A 1 216 ? -33.738 -16.954 3.243 1.00 41.59 200 GLU A C 1
ATOM 1532 O O . GLU A 1 216 ? -32.553 -17.259 3.343 1.00 41.16 200 GLU A O 1
ATOM 1538 N N . GLU A 1 217 ? -34.682 -17.821 2.875 1.00 41.62 201 GLU A N 1
ATOM 1539 C CA . GLU A 1 217 ? -34.372 -19.219 2.543 1.00 42.19 201 GLU A CA 1
ATOM 1540 C C . GLU A 1 217 ? -33.393 -19.351 1.367 1.00 41.28 201 GLU A C 1
ATOM 1541 O O . GLU A 1 217 ? -32.452 -20.155 1.424 1.00 41.01 201 GLU A O 1
ATOM 1547 N N . THR A 1 218 ? -33.624 -18.554 0.318 1.00 40.51 202 THR A N 1
ATOM 1548 C CA . THR A 1 218 ? -32.750 -18.517 -0.858 1.00 39.85 202 THR A CA 1
ATOM 1549 C C . THR A 1 218 ? -31.376 -17.920 -0.543 1.00 39.51 202 THR A C 1
ATOM 1550 O O . THR A 1 218 ? -30.345 -18.475 -0.950 1.00 38.99 202 THR A O 1
ATOM 1554 N N . GLN A 1 219 ? -31.375 -16.801 0.183 1.00 39.00 203 GLN A N 1
ATOM 1555 C CA . GLN A 1 219 ? -30.142 -16.116 0.552 1.00 39.08 203 GLN A CA 1
ATOM 1556 C C . GLN A 1 219 ? -29.274 -17.013 1.403 1.00 39.03 203 GLN A C 1
ATOM 1557 O O . GLN A 1 219 ? -28.061 -17.010 1.249 1.00 39.17 203 GLN A O 1
ATOM 1563 N N . ASN A 1 220 ? -29.908 -17.782 2.292 1.00 38.98 204 ASN A N 1
ATOM 1564 C CA . ASN A 1 220 ? -29.209 -18.732 3.170 1.00 39.01 204 ASN A CA 1
ATOM 1565 C C . ASN A 1 220 ? -28.536 -19.885 2.443 1.00 38.34 204 ASN A C 1
ATOM 1566 O O . ASN A 1 220 ? -27.414 -20.266 2.785 1.00 38.41 204 ASN A O 1
ATOM 1571 N N . ILE A 1 221 ? -29.225 -20.438 1.446 1.00 37.71 205 ILE A N 1
ATOM 1572 C CA . ILE A 1 221 ? -28.654 -21.490 0.604 1.00 37.26 205 ILE A CA 1
ATOM 1573 C C . ILE A 1 221 ? -27.429 -20.930 -0.135 1.00 36.71 205 ILE A C 1
ATOM 1574 O O . ILE A 1 221 ? -26.364 -21.547 -0.160 1.00 36.77 205 ILE A O 1
ATOM 1579 N N . ALA A 1 222 ? -27.572 -19.731 -0.690 1.00 36.31 206 ALA A N 1
ATOM 1580 C CA . ALA A 1 222 ? -26.476 -19.094 -1.392 1.00 36.01 206 ALA A CA 1
ATOM 1581 C C . ALA A 1 222 ? -25.305 -18.735 -0.464 1.00 35.86 206 ALA A C 1
ATOM 1582 O O . ALA A 1 222 ? -24.154 -18.961 -0.816 1.00 34.93 206 ALA A O 1
ATOM 1584 N N . LYS A 1 223 ? -25.616 -18.177 0.713 1.00 36.68 207 LYS A N 1
ATOM 1585 C CA . LYS A 1 223 ? -24.608 -17.816 1.726 1.00 37.59 207 LYS A CA 1
ATOM 1586 C C . LYS A 1 223 ? -23.804 -19.037 2.169 1.00 37.24 207 LYS A C 1
ATOM 1587 O O . LYS A 1 223 ? -22.587 -18.966 2.297 1.00 37.50 207 LYS A O 1
ATOM 1593 N N . GLY A 1 224 ? -24.482 -20.163 2.377 1.00 37.30 208 GLY A N 1
ATOM 1594 C CA . GLY A 1 224 ? -23.798 -21.415 2.713 1.00 37.23 208 GLY A CA 1
ATOM 1595 C C . GLY A 1 224 ? -22.739 -21.798 1.697 1.00 37.10 208 GLY A C 1
ATOM 1596 O O . GLY A 1 224 ? -21.586 -22.097 2.050 1.00 37.24 208 GLY A O 1
ATOM 1597 N N . PHE A 1 225 ? -23.119 -21.780 0.424 1.00 36.80 209 PHE A N 1
ATOM 1598 C CA . PHE A 1 225 ? -22.177 -22.129 -0.644 1.00 36.83 209 PHE A CA 1
ATOM 1599 C C . PHE A 1 225 ? -21.089 -21.072 -0.821 1.00 37.15 209 PHE A C 1
ATOM 1600 O O . PHE A 1 225 ? -19.934 -21.415 -1.056 1.00 37.18 209 PHE A O 1
ATOM 1608 N N . ALA A 1 226 ? -21.458 -19.797 -0.697 1.00 37.71 210 ALA A N 1
ATOM 1609 C CA . ALA A 1 226 ? -20.510 -18.689 -0.897 1.00 38.79 210 ALA A CA 1
ATOM 1610 C C . ALA A 1 226 ? -19.396 -18.666 0.140 1.00 39.74 210 ALA A C 1
ATOM 1611 O O . ALA A 1 226 ? -18.277 -18.233 -0.153 1.00 39.91 210 ALA A O 1
ATOM 1613 N N . GLU A 1 227 ? -19.697 -19.119 1.354 1.00 40.99 211 GLU A N 1
ATOM 1614 C CA . GLU A 1 227 ? -18.698 -19.070 2.411 1.00 42.85 211 GLU A CA 1
ATOM 1615 C C . GLU A 1 227 ? -17.579 -20.082 2.154 1.00 42.48 211 GLU A C 1
ATOM 1616 O O . GLU A 1 227 ? -16.445 -19.887 2.593 1.00 42.90 211 GLU A O 1
ATOM 1622 N N . LYS A 1 228 ? -17.898 -21.118 1.374 1.00 42.47 212 LYS A N 1
ATOM 1623 C CA . LYS A 1 228 ? -16.924 -22.133 0.956 1.00 42.17 212 LYS A CA 1
ATOM 1624 C C . LYS A 1 228 ? -16.199 -21.832 -0.359 1.00 41.34 212 LYS A C 1
ATOM 1625 O O . LYS A 1 228 ? -15.099 -22.334 -0.582 1.00 41.07 212 LYS A O 1
ATOM 1631 N N . SER A 1 229 ? -16.811 -21.014 -1.219 1.00 40.95 213 SER A N 1
ATOM 1632 C CA . SER A 1 229 ? -16.236 -20.668 -2.526 1.00 39.96 213 SER A CA 1
ATOM 1633 C C . SER A 1 229 ? -15.506 -19.334 -2.491 1.00 39.85 213 SER A C 1
ATOM 1634 O O . SER A 1 229 ? -14.650 -19.063 -3.336 1.00 39.50 213 SER A O 1
ATOM 1637 N N . GLY A 1 230 ? -15.873 -18.493 -1.527 1.00 39.69 214 GLY A N 1
ATOM 1638 C CA . GLY A 1 230 ? -15.344 -17.132 -1.469 1.00 39.24 214 GLY A CA 1
ATOM 1639 C C . GLY A 1 230 ? -16.071 -16.132 -2.354 1.00 38.79 214 GLY A C 1
ATOM 1640 O O . GLY A 1 230 ? -15.560 -15.039 -2.594 1.00 38.72 214 GLY A O 1
ATOM 1641 N N . ALA A 1 231 ? -17.260 -16.497 -2.837 1.00 38.22 215 ALA A N 1
ATOM 1642 C CA . ALA A 1 231 ? -18.133 -15.552 -3.546 1.00 37.84 215 ALA A CA 1
ATOM 1643 C C . ALA A 1 231 ? -18.688 -14.474 -2.619 1.00 37.75 215 ALA A C 1
ATOM 1644 O O . ALA A 1 231 ? -19.115 -14.768 -1.504 1.00 37.22 215 ALA A O 1
ATOM 1646 N N . LYS A 1 232 ? -18.688 -13.230 -3.096 1.00 37.66 216 LYS A N 1
ATOM 1647 C CA . LYS A 1 232 ? -19.339 -12.129 -2.391 1.00 37.93 216 LYS A CA 1
ATOM 1648 C C . LYS A 1 232 ? -20.745 -11.925 -2.937 1.00 37.40 216 LYS A C 1
ATOM 1649 O O . LYS A 1 232 ? -20.947 -11.868 -4.145 1.00 37.59 216 LYS A O 1
ATOM 1655 N N . LEU A 1 233 ? -21.715 -11.794 -2.046 1.00 36.94 217 LEU A N 1
ATOM 1656 C CA . LEU A 1 233 ? -23.107 -11.648 -2.446 1.00 36.68 217 LEU A CA 1
ATOM 1657 C C . LEU A 1 233 ? -23.681 -10.350 -1.882 1.00 36.95 217 LEU A C 1
ATOM 1658 O O . LEU A 1 233 ? -23.661 -10.141 -0.669 1.00 36.87 217 LEU A O 1
ATOM 1663 N N . VAL A 1 234 ? -24.191 -9.488 -2.762 1.00 36.91 218 VAL A N 1
ATOM 1664 C CA . VAL A 1 234 ? -24.810 -8.223 -2.358 1.00 36.73 218 VAL A CA 1
ATOM 1665 C C . VAL A 1 234 ? -26.282 -8.206 -2.773 1.00 37.12 218 VAL A C 1
ATOM 1666 O O . VAL A 1 234 ? -26.614 -8.436 -3.946 1.00 36.97 218 VAL A O 1
ATOM 1670 N N . ILE A 1 235 ? -27.157 -7.952 -1.805 1.00 37.23 219 ILE A N 1
ATOM 1671 C CA . ILE A 1 235 ? -28.592 -7.823 -2.057 1.00 37.71 219 ILE A CA 1
ATOM 1672 C C . ILE A 1 235 ? -29.004 -6.383 -1.718 1.00 38.12 219 ILE A C 1
ATOM 1673 O O . ILE A 1 235 ? -28.979 -5.982 -0.554 1.00 38.64 219 ILE A O 1
ATOM 1678 N N . THR A 1 236 ? -29.370 -5.608 -2.740 1.00 38.33 220 THR A N 1
ATOM 1679 C CA . THR A 1 236 ? -29.553 -4.160 -2.591 1.00 38.35 220 THR A CA 1
ATOM 1680 C C . THR A 1 236 ? -30.647 -3.570 -3.472 1.00 38.82 220 THR A C 1
ATOM 1681 O O . THR A 1 236 ? -30.956 -4.110 -4.544 1.00 39.10 220 THR A O 1
ATOM 1685 N N . ASP A 1 237 ? -31.229 -2.457 -3.017 1.00 38.80 221 ASP A N 1
ATOM 1686 C CA . ASP A 1 237 ? -32.158 -1.688 -3.847 1.00 38.93 221 ASP A CA 1
ATOM 1687 C C . ASP A 1 237 ? -31.528 -0.420 -4.400 1.00 39.34 221 ASP A C 1
ATOM 1688 O O . ASP A 1 237 ? -32.189 0.372 -5.066 1.00 39.37 221 ASP A O 1
ATOM 1693 N N . ASP A 1 238 ? -30.237 -0.256 -4.125 1.00 39.87 222 ASP A N 1
ATOM 1694 C CA . ASP A 1 238 ? -29.468 0.871 -4.613 1.00 40.97 222 ASP A CA 1
ATOM 1695 C C . ASP A 1 238 ? -28.691 0.494 -5.879 1.00 41.30 222 ASP A C 1
ATOM 1696 O O . ASP A 1 238 ? -27.770 -0.317 -5.818 1.00 41.05 222 ASP A O 1
ATOM 1701 N N . LEU A 1 239 ? -29.064 1.113 -7.003 1.00 41.99 223 LEU A N 1
ATOM 1702 C CA . LEU A 1 239 ? -28.438 0.878 -8.309 1.00 42.85 223 LEU A CA 1
ATOM 1703 C C . LEU A 1 239 ? -26.939 1.063 -8.296 1.00 43.41 223 LEU A C 1
ATOM 1704 O O . LEU A 1 239 ? -26.207 0.224 -8.819 1.00 43.32 223 LEU A O 1
ATOM 1709 N N . ASP A 1 240 ? -26.495 2.182 -7.721 1.00 44.30 224 ASP A N 1
ATOM 1710 C CA . ASP A 1 240 ? -25.089 2.584 -7.756 1.00 45.01 224 ASP A CA 1
ATOM 1711 C C . ASP A 1 240 ? -24.229 1.650 -6.929 1.00 45.01 224 ASP A C 1
ATOM 1712 O O . ASP A 1 240 ? -23.138 1.263 -7.360 1.00 45.22 224 ASP A O 1
ATOM 1717 N N . GLU A 1 241 ? -24.736 1.260 -5.762 1.00 44.89 225 GLU A N 1
ATOM 1718 C CA . GLU A 1 241 ? -24.080 0.242 -4.967 1.00 45.02 225 GLU A CA 1
ATOM 1719 C C . GLU A 1 241 ? -24.051 -1.094 -5.730 1.00 44.29 225 GLU A C 1
ATOM 1720 O O . GLU A 1 241 ? -22.995 -1.713 -5.866 1.00 44.29 225 GLU A O 1
ATOM 1726 N N . GLY A 1 242 ? -25.208 -1.510 -6.246 1.00 43.51 226 GLY A N 1
ATOM 1727 C CA . GLY A 1 242 ? -25.360 -2.809 -6.910 1.00 42.39 226 GLY A CA 1
ATOM 1728 C C . GLY A 1 242 ? -24.559 -3.031 -8.188 1.00 41.42 226 GLY A C 1
ATOM 1729 O O . GLY A 1 242 ? -23.954 -4.093 -8.374 1.00 40.82 226 GLY A O 1
ATOM 1730 N N . LEU A 1 243 ? -24.556 -2.025 -9.060 1.00 40.50 227 LEU A N 1
ATOM 1731 C CA . LEU A 1 243 ? -23.974 -2.155 -10.391 1.00 39.73 227 LEU A CA 1
ATOM 1732 C C . LEU A 1 243 ? -22.457 -2.054 -10.420 1.00 39.64 227 LEU A C 1
ATOM 1733 O O . LEU A 1 243 ? -21.816 -2.652 -11.281 1.00 39.52 227 LEU A O 1
ATOM 1738 N N . LYS A 1 244 ? -21.884 -1.304 -9.481 1.00 39.35 228 LYS A N 1
ATOM 1739 C CA . LYS A 1 244 ? -20.446 -1.032 -9.493 1.00 39.19 228 LYS A CA 1
ATOM 1740 C C . LYS A 1 244 ? -19.635 -2.330 -9.514 1.00 37.90 228 LYS A C 1
ATOM 1741 O O . LYS A 1 244 ? -19.838 -3.209 -8.681 1.00 37.42 228 LYS A O 1
ATOM 1747 N N . GLY A 1 245 ? -18.730 -2.432 -10.488 1.00 36.95 229 GLY A N 1
ATOM 1748 C CA . GLY A 1 245 ? -17.818 -3.564 -10.604 1.00 35.61 229 GLY A CA 1
ATOM 1749 C C . GLY A 1 245 ? -18.349 -4.755 -11.389 1.00 34.80 229 GLY A C 1
ATOM 1750 O O . GLY A 1 245 ? -17.658 -5.767 -11.517 1.00 34.70 229 GLY A O 1
ATOM 1751 N N . SER A 1 246 ? -19.568 -4.647 -11.913 1.00 33.77 230 SER A N 1
ATOM 1752 C CA . SER A 1 246 ? -20.188 -5.764 -12.636 1.00 32.68 230 SER A CA 1
ATOM 1753 C C . SER A 1 246 ? -19.445 -6.096 -13.915 1.00 31.82 230 SER A C 1
ATOM 1754 O O . SER A 1 246 ? -19.069 -5.209 -14.665 1.00 31.42 230 SER A O 1
ATOM 1757 N N . ASN A 1 247 ? -19.244 -7.387 -14.151 1.00 31.23 231 ASN A N 1
ATOM 1758 C CA . ASN A 1 247 ? -18.785 -7.866 -15.443 1.00 30.60 231 ASN A CA 1
ATOM 1759 C C . ASN A 1 247 ? -19.973 -8.261 -16.311 1.00 29.75 231 ASN A C 1
ATOM 1760 O O . ASN A 1 247 ? -19.907 -8.227 -17.548 1.00 28.93 231 ASN A O 1
ATOM 1765 N N . VAL A 1 248 ? -21.053 -8.659 -15.647 1.00 28.86 232 VAL A N 1
ATOM 1766 C CA . VAL A 1 248 ? -22.286 -9.033 -16.333 1.00 27.96 232 VAL A CA 1
ATOM 1767 C C . VAL A 1 248 ? -23.428 -8.238 -15.719 1.00 27.66 232 VAL A C 1
ATOM 1768 O O . VAL A 1 248 ? -23.558 -8.166 -14.477 1.00 27.36 232 VAL A O 1
ATOM 1772 N N . VAL A 1 249 ? -24.222 -7.612 -16.583 1.00 26.74 233 VAL A N 1
ATOM 1773 C CA . VAL A 1 249 ? -25.525 -7.104 -16.190 1.00 26.89 233 VAL A CA 1
ATOM 1774 C C . VAL A 1 249 ? -26.592 -8.010 -16.825 1.00 26.76 233 VAL A C 1
ATOM 1775 O O . VAL A 1 249 ? -26.633 -8.158 -18.030 1.00 27.14 233 VAL A O 1
ATOM 1779 N N . TYR A 1 250 ? -27.455 -8.582 -15.991 1.00 26.45 234 TYR A N 1
ATOM 1780 C CA . TYR A 1 250 ? -28.421 -9.587 -16.383 1.00 26.58 234 TYR A CA 1
ATOM 1781 C C . TYR A 1 250 ? -29.820 -9.131 -15.979 1.00 27.16 234 TYR A C 1
ATOM 1782 O O . TYR A 1 250 ? -30.030 -8.577 -14.886 1.00 27.70 234 TYR A O 1
ATOM 1791 N N . THR A 1 251 ? -30.792 -9.351 -16.859 1.00 27.48 235 THR A N 1
ATOM 1792 C CA . THR A 1 251 ? -32.168 -9.086 -16.479 1.00 27.56 235 THR A CA 1
ATOM 1793 C C . THR A 1 251 ? -33.179 -10.043 -17.100 1.00 28.77 235 THR A C 1
ATOM 1794 O O . THR A 1 251 ? -32.807 -10.977 -17.834 1.00 28.35 235 THR A O 1
ATOM 1798 N N . ASP A 1 252 ? -34.448 -9.821 -16.758 1.00 29.52 236 ASP A N 1
ATOM 1799 C CA . ASP A 1 252 ? -35.545 -10.712 -17.084 1.00 30.72 236 ASP A CA 1
ATOM 1800 C C . ASP A 1 252 ? -36.814 -9.882 -16.925 1.00 31.75 236 ASP A C 1
ATOM 1801 O O . ASP A 1 252 ? -36.759 -8.769 -16.399 1.00 31.58 236 ASP A O 1
ATOM 1806 N N . VAL A 1 253 ? -37.944 -10.416 -17.371 1.00 32.43 237 VAL A N 1
ATOM 1807 C CA . VAL A 1 253 ? -39.180 -9.659 -17.447 1.00 34.17 237 VAL A CA 1
ATOM 1808 C C . VAL A 1 253 ? -39.699 -9.286 -16.065 1.00 35.34 237 VAL A C 1
ATOM 1809 O O . VAL A 1 253 ? -39.481 -10.018 -15.098 1.00 35.52 237 VAL A O 1
ATOM 1813 N N . TRP A 1 254 ? -40.373 -8.143 -15.978 1.00 36.72 238 TRP A N 1
ATOM 1814 C CA . TRP A 1 254 ? -40.991 -7.716 -14.722 1.00 38.31 238 TRP A CA 1
ATOM 1815 C C . TRP A 1 254 ? -42.325 -8.407 -14.482 1.00 40.47 238 TRP A C 1
ATOM 1816 O O . TRP A 1 254 ? -42.670 -8.709 -13.348 1.00 40.61 238 TRP A O 1
ATOM 1827 N N . VAL A 1 255 ? -43.070 -8.655 -15.559 1.00 43.42 239 VAL A N 1
ATOM 1828 C CA . VAL A 1 255 ? -44.453 -9.133 -15.463 1.00 46.44 239 VAL A CA 1
ATOM 1829 C C . VAL A 1 255 ? -44.804 -10.218 -16.491 1.00 48.71 239 VAL A C 1
ATOM 1830 O O . VAL A 1 255 ? -44.146 -10.345 -17.527 1.00 48.88 239 VAL A O 1
ATOM 1834 N N . SER A 1 256 ? -45.859 -10.978 -16.187 1.00 51.72 240 SER A N 1
ATOM 1835 C CA . SER A 1 256 ? -46.400 -12.023 -17.074 1.00 54.64 240 SER A CA 1
ATOM 1836 C C . SER A 1 256 ? -47.631 -11.558 -17.856 1.00 56.63 240 SER A C 1
ATOM 1837 O O . SER A 1 256 ? -48.072 -10.405 -17.735 1.00 56.89 240 SER A O 1
ATOM 1840 N N . MET A 1 257 ? -48.172 -12.476 -18.660 1.00 59.07 241 MET A N 1
ATOM 1841 C CA . MET A 1 257 ? -49.429 -12.282 -19.384 1.00 61.33 241 MET A CA 1
ATOM 1842 C C . MET A 1 257 ? -50.598 -12.149 -18.406 1.00 61.49 241 MET A C 1
ATOM 1843 O O . MET A 1 257 ? -50.975 -13.130 -17.743 1.00 61.67 241 MET A O 1
ATOM 1848 N N . GLY A 1 258 ? -51.163 -10.942 -18.319 1.00 61.90 242 GLY A N 1
ATOM 1849 C CA . GLY A 1 258 ? -52.252 -10.643 -17.379 1.00 62.16 242 GLY A CA 1
ATOM 1850 C C . GLY A 1 258 ? -52.013 -11.120 -15.952 1.00 62.47 242 GLY A C 1
ATOM 1851 O O . GLY A 1 258 ? -52.922 -11.654 -15.307 1.00 62.41 242 GLY A O 1
ATOM 1852 N N . GLU A 1 259 ? -50.784 -10.937 -15.468 1.00 62.70 243 GLU A N 1
ATOM 1853 C CA . GLU A 1 259 ? -50.402 -11.269 -14.092 1.00 62.96 243 GLU A CA 1
ATOM 1854 C C . GLU A 1 259 ? -51.166 -10.394 -13.088 1.00 62.59 243 GLU A C 1
ATOM 1855 O O . GLU A 1 259 ? -51.586 -9.276 -13.412 1.00 62.58 243 GLU A O 1
ATOM 1861 N N . SER A 1 260 ? -51.354 -10.919 -11.877 1.00 62.22 244 SER A N 1
ATOM 1862 C CA . SER A 1 260 ? -51.926 -10.148 -10.765 1.00 61.99 244 SER A CA 1
ATOM 1863 C C . SER A 1 260 ? -50.966 -9.018 -10.375 1.00 61.30 244 SER A C 1
ATOM 1864 O O . SER A 1 260 ? -49.785 -9.045 -10.756 1.00 61.65 244 SER A O 1
ATOM 1867 N N . ASN A 1 261 ? -51.471 -8.039 -9.621 1.00 60.06 245 ASN A N 1
ATOM 1868 C CA . ASN A 1 261 ? -50.708 -6.841 -9.220 1.00 58.89 245 ASN A CA 1
ATOM 1869 C C . ASN A 1 261 ? -49.718 -6.299 -10.277 1.00 57.54 245 ASN A C 1
ATOM 1870 O O . ASN A 1 261 ? -48.631 -5.818 -9.954 1.00 57.32 245 ASN A O 1
ATOM 1875 N N . TRP A 1 262 ? -50.151 -6.369 -11.537 1.00 55.87 246 TRP A N 1
ATOM 1876 C CA . TRP A 1 262 ? -49.384 -5.971 -12.716 1.00 54.34 246 TRP A CA 1
ATOM 1877 C C . TRP A 1 262 ? -48.787 -4.564 -12.632 1.00 53.45 246 TRP A C 1
ATOM 1878 O O . TRP A 1 262 ? -47.598 -4.367 -12.884 1.00 53.25 246 TRP A O 1
ATOM 1889 N N . GLU A 1 263 ? -49.627 -3.591 -12.294 1.00 52.45 247 GLU A N 1
ATOM 1890 C CA . GLU A 1 263 ? -49.232 -2.182 -12.268 1.00 51.33 247 GLU A CA 1
ATOM 1891 C C . GLU A 1 263 ? -48.313 -1.907 -11.088 1.00 50.18 247 GLU A C 1
ATOM 1892 O O . GLU A 1 263 ? -47.383 -1.107 -11.184 1.00 49.78 247 GLU A O 1
ATOM 1898 N N . GLU A 1 264 ? -48.583 -2.585 -9.978 1.00 49.00 248 GLU A N 1
ATOM 1899 C CA . GLU A 1 264 ? -47.801 -2.419 -8.762 1.00 48.28 248 GLU A CA 1
ATOM 1900 C C . GLU A 1 264 ? -46.380 -2.950 -8.975 1.00 46.80 248 GLU A C 1
ATOM 1901 O O . GLU A 1 264 ? -45.405 -2.336 -8.535 1.00 46.13 248 GLU A O 1
ATOM 1907 N N . ARG A 1 265 ? -46.280 -4.083 -9.670 1.00 45.37 249 ARG A N 1
ATOM 1908 C CA . ARG A 1 265 ? -44.989 -4.680 -10.003 1.00 44.17 249 ARG A CA 1
ATOM 1909 C C . ARG A 1 265 ? -44.213 -3.774 -10.957 1.00 43.40 249 ARG A C 1
ATOM 1910 O O . ARG A 1 265 ? -43.054 -3.442 -10.697 1.00 42.94 249 ARG A O 1
ATOM 1918 N N . VAL A 1 266 ? -44.867 -3.352 -12.040 1.00 42.34 250 VAL A N 1
ATOM 1919 C CA . VAL A 1 266 ? -44.259 -2.417 -12.990 1.00 41.78 250 VAL A CA 1
ATOM 1920 C C . VAL A 1 266 ? -43.811 -1.147 -12.274 1.00 41.32 250 VAL A C 1
ATOM 1921 O O . VAL A 1 266 ? -42.688 -0.695 -12.471 1.00 40.83 250 VAL A O 1
ATOM 1925 N N . LYS A 1 267 ? -44.678 -0.587 -11.428 1.00 41.07 251 LYS A N 1
ATOM 1926 C CA . LYS A 1 267 ? -44.325 0.633 -10.705 1.00 40.77 251 LYS A CA 1
ATOM 1927 C C . LYS A 1 267 ? -43.023 0.461 -9.931 1.00 40.07 251 LYS A C 1
ATOM 1928 O O . LYS A 1 267 ? -42.103 1.249 -10.098 1.00 39.98 251 LYS A O 1
ATOM 1934 N N . GLU A 1 268 ? -42.936 -0.582 -9.111 1.00 39.64 252 GLU A N 1
ATOM 1935 C CA . GLU A 1 268 ? -41.744 -0.780 -8.274 1.00 39.54 252 GLU A CA 1
ATOM 1936 C C . GLU A 1 268 ? -40.487 -1.172 -9.079 1.00 38.86 252 GLU A C 1
ATOM 1937 O O . GLU A 1 268 ? -39.363 -0.805 -8.703 1.00 38.56 252 GLU A O 1
ATOM 1943 N N . LEU A 1 269 ? -40.686 -1.902 -10.182 1.00 38.23 253 LEU A N 1
ATOM 1944 C CA . LEU A 1 269 ? -39.572 -2.400 -11.004 1.00 37.70 253 LEU A CA 1
ATOM 1945 C C . LEU A 1 269 ? -38.950 -1.375 -11.965 1.00 37.39 253 LEU A C 1
ATOM 1946 O O . LEU A 1 269 ? -37.754 -1.461 -12.264 1.00 36.95 253 LEU A O 1
ATOM 1951 N N . THR A 1 270 ? -39.736 -0.396 -12.420 1.00 37.26 254 THR A N 1
ATOM 1952 C CA . THR A 1 270 ? -39.247 0.554 -13.459 1.00 37.29 254 THR A CA 1
ATOM 1953 C C . THR A 1 270 ? -37.926 1.315 -13.189 1.00 36.75 254 THR A C 1
ATOM 1954 O O . THR A 1 270 ? -37.186 1.589 -14.139 1.00 36.90 254 THR A O 1
ATOM 1958 N N . PRO A 1 271 ? -37.606 1.635 -11.912 1.00 36.78 255 PRO A N 1
ATOM 1959 C CA . PRO A 1 271 ? -36.263 2.195 -11.648 1.00 36.73 255 PRO A CA 1
ATOM 1960 C C . PRO A 1 271 ? -35.087 1.232 -11.933 1.00 36.75 255 PRO A C 1
ATOM 1961 O O . PRO A 1 271 ? -33.933 1.689 -12.009 1.00 36.83 255 PRO A O 1
ATOM 1965 N N . TYR A 1 272 ? -35.374 -0.067 -12.108 1.00 36.47 256 TYR A N 1
ATOM 1966 C CA . TYR A 1 272 ? -34.323 -1.107 -12.220 1.00 36.11 256 TYR A CA 1
ATOM 1967 C C . TYR A 1 272 ? -34.106 -1.598 -13.646 1.00 36.04 256 TYR A C 1
ATOM 1968 O O . TYR A 1 272 ? -33.453 -2.624 -13.881 1.00 35.80 256 TYR A O 1
ATOM 1977 N N . GLN A 1 273 ? -34.668 -0.850 -14.593 1.00 35.54 257 GLN A N 1
ATOM 1978 C CA . GLN A 1 273 ? -34.487 -1.100 -16.008 1.00 35.04 257 GLN A CA 1
ATOM 1979 C C . GLN A 1 273 ? -33.009 -1.023 -16.357 1.00 35.16 257 GLN A C 1
ATOM 1980 O O . GLN A 1 273 ? -32.300 -0.108 -15.910 1.00 34.79 257 GLN A O 1
ATOM 1986 N N . VAL A 1 274 ? -32.545 -1.992 -17.143 1.00 34.42 258 VAL A N 1
ATOM 1987 C CA . VAL A 1 274 ? -31.212 -1.918 -17.697 1.00 34.61 258 VAL A CA 1
ATOM 1988 C C . VAL A 1 274 ? -31.246 -0.991 -18.916 1.00 35.35 258 VAL A C 1
ATOM 1989 O O . VAL A 1 274 ? -31.741 -1.365 -19.987 1.00 35.48 258 VAL A O 1
ATOM 1993 N N . ASN A 1 275 ? -30.743 0.223 -18.730 1.00 35.59 259 ASN A N 1
ATOM 1994 C CA . ASN A 1 275 ? -30.555 1.171 -19.823 1.00 36.40 259 ASN A CA 1
ATOM 1995 C C . ASN A 1 275 ? -29.069 1.490 -19.915 1.00 37.21 259 ASN A C 1
ATOM 1996 O O . ASN A 1 275 ? -28.283 0.933 -19.164 1.00 37.35 259 ASN A O 1
ATOM 2001 N N . MET A 1 276 ? -28.673 2.354 -20.844 1.00 38.57 260 MET A N 1
ATOM 2002 C CA . MET A 1 276 ? -27.262 2.667 -21.021 1.00 39.66 260 MET A CA 1
ATOM 2003 C C . MET A 1 276 ? -26.599 3.346 -19.824 1.00 40.10 260 MET A C 1
ATOM 2004 O O . MET A 1 276 ? -25.394 3.200 -19.628 1.00 39.92 260 MET A O 1
ATOM 2009 N N . GLU A 1 277 ? -27.387 4.091 -19.048 1.00 40.73 261 GLU A N 1
ATOM 2010 C CA . GLU A 1 277 ? -26.909 4.699 -17.812 1.00 41.49 261 GLU A CA 1
ATOM 2011 C C . GLU A 1 277 ? -26.528 3.606 -16.814 1.00 41.15 261 GLU A C 1
ATOM 2012 O O . GLU A 1 277 ? -25.471 3.685 -16.184 1.00 41.34 261 GLU A O 1
ATOM 2018 N N . ALA A 1 278 ? -27.382 2.586 -16.680 1.00 40.72 262 ALA A N 1
ATOM 2019 C CA . ALA A 1 278 ? -27.093 1.449 -15.804 1.00 40.45 262 ALA A CA 1
ATOM 2020 C C . ALA A 1 278 ? -25.774 0.775 -16.189 1.00 40.24 262 ALA A C 1
ATOM 2021 O O . ALA A 1 278 ? -24.951 0.473 -15.328 1.00 39.91 262 ALA A O 1
ATOM 2023 N N . MET A 1 279 ? -25.572 0.563 -17.489 1.00 40.07 263 MET A N 1
ATOM 2024 C CA . MET A 1 279 ? -24.316 0.009 -18.001 1.00 40.19 263 MET A CA 1
ATOM 2025 C C . MET A 1 279 ? -23.121 0.900 -17.637 1.00 41.00 263 MET A C 1
ATOM 2026 O O . MET A 1 279 ? -22.028 0.405 -17.348 1.00 40.96 263 MET A O 1
ATOM 2031 N N . LYS A 1 280 ? -23.344 2.213 -17.636 1.00 41.85 264 LYS A N 1
ATOM 2032 C CA . LYS A 1 280 ? -22.307 3.161 -17.239 1.00 42.73 264 LYS A CA 1
ATOM 2033 C C . LYS A 1 280 ? -22.003 3.109 -15.739 1.00 42.43 264 LYS A C 1
ATOM 2034 O O . LYS A 1 280 ? -20.830 3.130 -15.343 1.00 42.47 264 LYS A O 1
ATOM 2040 N N . LYS A 1 281 ? -23.054 2.980 -14.924 1.00 42.20 265 LYS A N 1
ATOM 2041 C CA . LYS A 1 281 ? -22.929 2.875 -13.459 1.00 42.10 265 LYS A CA 1
ATOM 2042 C C . LYS A 1 281 ? -21.971 1.788 -12.942 1.00 42.04 265 LYS A C 1
ATOM 2043 O O . LYS A 1 281 ? -21.560 1.828 -11.779 1.00 42.64 265 LYS A O 1
ATOM 2049 N N . THR A 1 282 ? -21.617 0.831 -13.798 1.00 41.19 266 THR A N 1
ATOM 2050 C CA . THR A 1 282 ? -20.737 -0.270 -13.412 1.00 40.18 266 THR A CA 1
ATOM 2051 C C . THR A 1 282 ? -19.302 0.206 -13.265 1.00 40.42 266 THR A C 1
ATOM 2052 O O . THR A 1 282 ? -18.537 -0.357 -12.481 1.00 40.23 266 THR A O 1
ATOM 2056 N N . GLY A 1 283 ? -18.943 1.231 -14.038 1.00 40.38 267 GLY A N 1
ATOM 2057 C CA . GLY A 1 283 ? -17.565 1.711 -14.111 1.00 40.81 267 GLY A CA 1
ATOM 2058 C C . GLY A 1 283 ? -16.620 0.719 -14.778 1.00 40.95 267 GLY A C 1
ATOM 2059 O O . GLY A 1 283 ? -15.403 0.914 -14.798 1.00 40.92 267 GLY A O 1
ATOM 2060 N N . THR A 1 284 ? -17.183 -0.345 -15.340 1.00 40.98 268 THR A N 1
ATOM 2061 C CA . THR A 1 284 ? -16.393 -1.413 -15.938 1.00 40.79 268 THR A CA 1
ATOM 2062 C C . THR A 1 284 ? -15.974 -1.035 -17.365 1.00 41.17 268 THR A C 1
ATOM 2063 O O . THR A 1 284 ? -16.799 -0.527 -18.140 1.00 41.24 268 THR A O 1
ATOM 2067 N N . PRO A 1 285 ? -14.690 -1.271 -17.718 1.00 41.52 269 PRO A N 1
ATOM 2068 C CA . PRO A 1 285 ? -14.254 -1.027 -19.095 1.00 41.91 269 PRO A CA 1
ATOM 2069 C C . PRO A 1 285 ? -15.063 -1.841 -20.106 1.00 42.33 269 PRO A C 1
ATOM 2070 O O . PRO A 1 285 ? -15.533 -2.944 -19.799 1.00 42.04 269 PRO A O 1
ATOM 2074 N N . ASP A 1 286 ? -15.216 -1.283 -21.302 1.00 42.84 270 ASP A N 1
ATOM 2075 C CA . ASP A 1 286 ? -15.958 -1.920 -22.384 1.00 43.42 270 ASP A CA 1
ATOM 2076 C C . ASP A 1 286 ? -15.586 -3.378 -22.684 1.00 42.98 270 ASP A C 1
ATOM 2077 O O . ASP A 1 286 ? -16.469 -4.188 -22.978 1.00 42.99 270 ASP A O 1
ATOM 2082 N N . ASP A 1 287 ? -14.298 -3.707 -22.589 1.00 42.39 271 ASP A N 1
ATOM 2083 C CA . ASP A 1 287 ? -13.828 -5.059 -22.900 1.00 42.09 271 ASP A CA 1
ATOM 2084 C C . ASP A 1 287 ? -14.024 -6.057 -21.749 1.00 40.92 271 ASP A C 1
ATOM 2085 O O . ASP A 1 287 ? -13.595 -7.205 -21.852 1.00 40.93 271 ASP A O 1
ATOM 2090 N N . GLN A 1 288 ? -14.667 -5.619 -20.663 1.00 39.66 272 GLN A N 1
ATOM 2091 C CA . GLN A 1 288 ? -14.874 -6.474 -19.482 1.00 38.31 272 GLN A CA 1
ATOM 2092 C C . GLN A 1 288 ? -16.340 -6.469 -19.024 1.00 36.72 272 GLN A C 1
ATOM 2093 O O . GLN A 1 288 ? -16.649 -6.823 -17.890 1.00 36.26 272 GLN A O 1
ATOM 2099 N N . LEU A 1 289 ? -17.242 -6.081 -19.921 1.00 35.13 273 LEU A N 1
ATOM 2100 C CA . LEU A 1 289 ? -18.647 -5.938 -19.576 1.00 33.65 273 LEU A CA 1
ATOM 2101 C C . LEU A 1 289 ? -19.588 -6.506 -20.656 1.00 32.32 273 LEU A C 1
ATOM 2102 O O . LEU A 1 289 ? -19.424 -6.232 -21.844 1.00 31.87 273 LEU A O 1
ATOM 2107 N N . ILE A 1 290 ? -20.567 -7.303 -20.226 1.00 30.69 274 ILE A N 1
ATOM 2108 C CA . ILE A 1 290 ? -21.574 -7.840 -21.130 1.00 29.17 274 ILE A CA 1
ATOM 2109 C C . ILE A 1 290 ? -22.971 -7.754 -20.531 1.00 28.79 274 ILE A C 1
ATOM 2110 O O . ILE A 1 290 ? -23.124 -7.661 -19.299 1.00 28.68 274 ILE A O 1
ATOM 2115 N N . PHE A 1 291 ? -23.976 -7.787 -21.412 1.00 27.42 275 PHE A N 1
ATOM 2116 C CA . PHE A 1 291 ? -25.375 -7.847 -21.034 1.00 26.85 275 PHE A CA 1
ATOM 2117 C C . PHE A 1 291 ? -26.022 -9.208 -21.359 1.00 27.09 275 PHE A C 1
ATOM 2118 O O . PHE A 1 291 ? -25.813 -9.783 -22.429 1.00 26.71 275 PHE A O 1
ATOM 2126 N N . MET A 1 292 ? -26.823 -9.704 -20.420 1.00 26.85 276 MET A N 1
ATOM 2127 C CA . MET A 1 292 ? -27.470 -10.993 -20.572 1.00 26.13 276 MET A CA 1
ATOM 2128 C C . MET A 1 292 ? -28.928 -10.879 -20.209 1.00 26.45 276 MET A C 1
ATOM 2129 O O . MET A 1 292 ? -29.331 -10.005 -19.420 1.00 27.15 276 MET A O 1
ATOM 2134 N N . HIS A 1 293 ? -29.721 -11.749 -20.818 1.00 25.56 277 HIS A N 1
ATOM 2135 C CA . HIS A 1 293 ? -31.147 -11.786 -20.620 1.00 25.28 277 HIS A CA 1
ATOM 2136 C C . HIS A 1 293 ? -31.601 -13.169 -21.070 1.00 25.75 277 HIS A C 1
ATOM 2137 O O . HIS A 1 293 ? -31.349 -13.548 -22.218 1.00 25.69 277 HIS A O 1
ATOM 2144 N N . CYS A 1 294 ? -32.266 -13.914 -20.191 1.00 25.83 278 CYS A N 1
ATOM 2145 C CA . CYS A 1 294 ? -32.681 -15.294 -20.510 1.00 26.56 278 CYS A CA 1
ATOM 2146 C C . CYS A 1 294 ? -33.771 -15.415 -21.601 1.00 26.58 278 CYS A C 1
ATOM 2147 O O . CYS A 1 294 ? -34.017 -16.513 -22.116 1.00 26.11 278 CYS A O 1
ATOM 2150 N N . LEU A 1 295 ? -34.400 -14.282 -21.938 1.00 26.50 279 LEU A N 1
ATOM 2151 C CA . LEU A 1 295 ? -35.444 -14.171 -22.973 1.00 26.60 279 LEU A CA 1
ATOM 2152 C C . LEU A 1 295 ? -36.759 -14.854 -22.586 1.00 26.53 279 LEU A C 1
ATOM 2153 O O . LEU A 1 295 ? -36.769 -15.745 -21.754 1.00 26.82 279 LEU A O 1
ATOM 2158 N N . PRO A 1 296 ? -37.888 -14.427 -23.168 1.00 27.21 280 PRO A N 1
ATOM 2159 C CA . PRO A 1 296 ? -38.126 -13.299 -24.061 1.00 27.69 280 PRO A CA 1
ATOM 2160 C C . PRO A 1 296 ? -37.919 -11.964 -23.353 1.00 28.02 280 PRO A C 1
ATOM 2161 O O . PRO A 1 296 ? -38.115 -11.872 -22.151 1.00 28.03 280 PRO A O 1
ATOM 2165 N N . ALA A 1 297 ? -37.541 -10.947 -24.119 1.00 29.02 281 ALA A N 1
ATOM 2166 C CA . ALA A 1 297 ? -37.325 -9.606 -23.605 1.00 29.73 281 ALA A CA 1
ATOM 2167 C C . ALA A 1 297 ? -38.327 -8.616 -24.207 1.00 30.56 281 ALA A C 1
ATOM 2168 O O . ALA A 1 297 ? -38.578 -8.639 -25.416 1.00 30.42 281 ALA A O 1
ATOM 2170 N N . PHE A 1 298 ? -38.906 -7.762 -23.355 1.00 31.34 282 PHE A N 1
ATOM 2171 C CA . PHE A 1 298 ? -39.711 -6.615 -23.797 1.00 32.19 282 PHE A CA 1
ATOM 2172 C C . PHE A 1 298 ? -38.759 -5.417 -23.932 1.00 32.59 282 PHE A C 1
ATOM 2173 O O . PHE A 1 298 ? -38.531 -4.691 -22.965 1.00 33.07 282 PHE A O 1
ATOM 2181 N N . HIS A 1 299 ? -38.199 -5.233 -25.130 1.00 32.52 283 HIS A N 1
ATOM 2182 C CA . HIS A 1 299 ? -37.183 -4.197 -25.390 1.00 32.56 283 HIS A CA 1
ATOM 2183 C C . HIS A 1 299 ? -37.664 -3.234 -26.467 1.00 32.95 283 HIS A C 1
ATOM 2184 O O . HIS A 1 299 ? -36.985 -2.275 -26.813 1.00 32.94 283 HIS A O 1
ATOM 2191 N N . ASN A 1 300 ? -38.844 -3.512 -26.995 1.00 33.74 284 ASN A N 1
ATOM 2192 C CA . ASN A 1 300 ? -39.490 -2.654 -27.979 1.00 34.61 284 ASN A CA 1
ATOM 2193 C C . ASN A 1 300 ? -40.948 -3.025 -28.115 1.00 35.53 284 ASN A C 1
ATOM 2194 O O . ASN A 1 300 ? -41.487 -3.801 -27.324 1.00 35.75 284 ASN A O 1
ATOM 2199 N N . THR A 1 301 ? -41.579 -2.494 -29.148 1.00 37.01 285 THR A N 1
ATOM 2200 C CA . THR A 1 301 ? -43.024 -2.603 -29.284 1.00 37.94 285 THR A CA 1
ATOM 2201 C C . THR A 1 301 ? -43.398 -3.468 -30.511 1.00 38.63 285 THR A C 1
ATOM 2202 O O . THR A 1 301 ? -44.521 -3.426 -31.008 1.00 38.55 285 THR A O 1
ATOM 2206 N N . ASP A 1 302 ? -42.433 -4.289 -30.944 1.00 39.83 286 ASP A N 1
ATOM 2207 C CA . ASP A 1 302 ? -42.540 -5.205 -32.093 1.00 40.76 286 ASP A CA 1
ATOM 2208 C C . ASP A 1 302 ? -43.404 -6.444 -31.872 1.00 41.02 286 ASP A C 1
ATOM 2209 O O . ASP A 1 302 ? -43.256 -7.429 -32.592 1.00 41.29 286 ASP A O 1
ATOM 2214 N N . THR A 1 303 ? -44.254 -6.428 -30.855 1.00 41.75 287 THR A N 1
ATOM 2215 C CA . THR A 1 303 ? -45.104 -7.570 -30.528 1.00 42.10 287 THR A CA 1
ATOM 2216 C C . THR A 1 303 ? -46.527 -7.099 -30.288 1.00 43.18 287 THR A C 1
ATOM 2217 O O . THR A 1 303 ? -46.757 -5.916 -30.042 1.00 43.33 287 THR A O 1
ATOM 2221 N N . GLN A 1 304 ? -47.475 -8.025 -30.363 1.00 44.13 288 GLN A N 1
ATOM 2222 C CA . GLN A 1 304 ? -48.862 -7.750 -30.027 1.00 45.56 288 GLN A CA 1
ATOM 2223 C C . GLN A 1 304 ? -48.991 -7.245 -28.570 1.00 46.03 288 GLN A C 1
ATOM 2224 O O . GLN A 1 304 ? -49.658 -6.242 -28.303 1.00 46.08 288 GLN A O 1
ATOM 2230 N N . TYR A 1 305 ? -48.339 -7.945 -27.646 1.00 46.47 289 TYR A N 1
ATOM 2231 C CA . TYR A 1 305 ? -48.309 -7.558 -26.242 1.00 47.22 289 TYR A CA 1
ATOM 2232 C C . TYR A 1 305 ? -47.705 -6.164 -26.084 1.00 46.96 289 TYR A C 1
ATOM 2233 O O . TYR A 1 305 ? -48.293 -5.309 -25.426 1.00 46.89 289 TYR A O 1
ATOM 2242 N N . GLY A 1 306 ? -46.550 -5.946 -26.715 1.00 46.54 290 GLY A N 1
ATOM 2243 C CA . GLY A 1 306 ? -45.871 -4.648 -26.722 1.00 46.19 290 GLY A CA 1
ATOM 2244 C C . GLY A 1 306 ? -46.761 -3.487 -27.140 1.00 46.23 290 GLY A C 1
ATOM 2245 O O . GLY A 1 306 ? -46.744 -2.442 -26.492 1.00 46.35 290 GLY A O 1
ATOM 2246 N N . LYS A 1 307 ? -47.527 -3.671 -28.220 1.00 46.04 291 LYS A N 1
ATOM 2247 C CA . LYS A 1 307 ? -48.467 -2.667 -28.719 1.00 45.99 291 LYS A CA 1
ATOM 2248 C C . LYS A 1 307 ? -49.537 -2.369 -27.680 1.00 46.22 291 LYS A C 1
ATOM 2249 O O . LYS A 1 307 ? -49.878 -1.201 -27.467 1.00 46.83 291 LYS A O 1
ATOM 2255 N N . GLU A 1 308 ? -50.065 -3.421 -27.048 1.00 45.92 292 GLU A N 1
ATOM 2256 C CA . GLU A 1 308 ? -51.176 -3.308 -26.096 1.00 46.18 292 GLU A CA 1
ATOM 2257 C C . GLU A 1 308 ? -50.779 -2.555 -24.830 1.00 45.82 292 GLU A C 1
ATOM 2258 O O . GLU A 1 308 ? -51.525 -1.701 -24.334 1.00 45.80 292 GLU A O 1
ATOM 2264 N N . ILE A 1 309 ? -49.603 -2.890 -24.317 1.00 45.40 293 ILE A N 1
ATOM 2265 C CA . ILE A 1 309 ? -49.026 -2.242 -23.149 1.00 45.18 293 ILE A CA 1
ATOM 2266 C C . ILE A 1 309 ? -48.815 -0.753 -23.407 1.00 45.11 293 ILE A C 1
ATOM 2267 O O . ILE A 1 309 ? -49.035 0.066 -22.513 1.00 45.20 293 ILE A O 1
ATOM 2272 N N . LYS A 1 310 ? -48.399 -0.414 -24.627 1.00 44.72 294 LYS A N 1
ATOM 2273 C CA . LYS A 1 310 ? -48.160 0.970 -25.008 1.00 44.87 294 LYS A CA 1
ATOM 2274 C C . LYS A 1 310 ? -49.478 1.747 -25.075 1.00 45.38 294 LYS A C 1
ATOM 2275 O O . LYS A 1 310 ? -49.615 2.810 -24.465 1.00 45.22 294 LYS A O 1
ATOM 2281 N N . GLU A 1 311 ? -50.446 1.192 -25.803 1.00 45.62 295 GLU A N 1
ATOM 2282 C CA . GLU A 1 311 ? -51.765 1.798 -25.938 1.00 46.30 295 GLU A CA 1
ATOM 2283 C C . GLU A 1 311 ? -52.447 2.036 -24.600 1.00 45.85 295 GLU A C 1
ATOM 2284 O O . GLU A 1 311 ? -53.289 2.923 -24.506 1.00 46.21 295 GLU A O 1
ATOM 2290 N N . LYS A 1 312 ? -52.066 1.272 -23.573 1.00 45.36 296 LYS A N 1
ATOM 2291 C CA . LYS A 1 312 ? -52.695 1.387 -22.251 1.00 45.39 296 LYS A CA 1
ATOM 2292 C C . LYS A 1 312 ? -51.875 2.211 -21.240 1.00 44.80 296 LYS A C 1
ATOM 2293 O O . LYS A 1 312 ? -52.453 2.920 -20.400 1.00 44.32 296 LYS A O 1
ATOM 2299 N N . TYR A 1 313 ? -50.543 2.134 -21.346 1.00 44.09 297 TYR A N 1
ATOM 2300 C CA . TYR A 1 313 ? -49.634 2.793 -20.395 1.00 43.30 297 TYR A CA 1
ATOM 2301 C C . TYR A 1 313 ? -48.601 3.728 -21.023 1.00 42.61 297 TYR A C 1
ATOM 2302 O O . TYR A 1 313 ? -47.902 4.442 -20.306 1.00 42.71 297 TYR A O 1
ATOM 2311 N N . GLY A 1 314 ? -48.502 3.730 -22.348 1.00 42.01 298 GLY A N 1
ATOM 2312 C CA . GLY A 1 314 ? -47.469 4.510 -23.047 1.00 41.66 298 GLY A CA 1
ATOM 2313 C C . GLY A 1 314 ? -46.049 3.974 -22.904 1.00 41.25 298 GLY A C 1
ATOM 2314 O O . GLY A 1 314 ? -45.092 4.609 -23.363 1.00 41.11 298 GLY A O 1
ATOM 2315 N N . ILE A 1 315 ? -45.924 2.809 -22.262 1.00 40.81 299 ILE A N 1
ATOM 2316 C CA . ILE A 1 315 ? -44.639 2.146 -22.016 1.00 40.50 299 ILE A CA 1
ATOM 2317 C C . ILE A 1 315 ? -44.112 1.557 -23.329 1.00 40.08 299 ILE A C 1
ATOM 2318 O O . ILE A 1 315 ? -44.855 0.939 -24.086 1.00 40.05 299 ILE A O 1
ATOM 2323 N N . THR A 1 316 ? -42.832 1.763 -23.591 1.00 39.78 300 THR A N 1
ATOM 2324 C CA . THR A 1 316 ? -42.253 1.435 -24.898 1.00 39.55 300 THR A CA 1
ATOM 2325 C C . THR A 1 316 ? -41.180 0.330 -24.810 1.00 39.03 300 THR A C 1
ATOM 2326 O O . THR A 1 316 ? -40.941 -0.414 -25.770 1.00 38.58 300 THR A O 1
ATOM 2330 N N . GLU A 1 317 ? -40.564 0.244 -23.631 1.00 38.44 301 GLU A N 1
ATOM 2331 C CA . GLU A 1 317 ? -39.569 -0.757 -23.257 1.00 37.75 301 GLU A CA 1
ATOM 2332 C C . GLU A 1 317 ? -39.823 -1.092 -21.802 1.00 37.11 301 GLU A C 1
ATOM 2333 O O . GLU A 1 317 ? -40.357 -0.269 -21.054 1.00 36.86 301 GLU A O 1
ATOM 2339 N N . MET A 1 318 ? -39.429 -2.284 -21.374 1.00 36.21 302 MET A N 1
ATOM 2340 C CA . MET A 1 318 ? -39.499 -2.582 -19.956 1.00 35.78 302 MET A CA 1
ATOM 2341 C C . MET A 1 318 ? -38.136 -2.848 -19.348 1.00 33.72 302 MET A C 1
ATOM 2342 O O . MET A 1 318 ? -37.341 -1.935 -19.253 1.00 33.74 302 MET A O 1
ATOM 2347 N N . GLU A 1 319 ? -37.856 -4.088 -18.972 1.00 32.18 303 GLU A N 1
ATOM 2348 C CA . GLU A 1 319 ? -36.629 -4.443 -18.244 1.00 30.48 303 GLU A CA 1
ATOM 2349 C C . GLU A 1 319 ? -35.304 -4.065 -18.929 1.00 29.58 303 GLU A C 1
ATOM 2350 O O . GLU A 1 319 ? -34.296 -3.881 -18.273 1.00 28.52 303 GLU A O 1
ATOM 2356 N N . VAL A 1 320 ? -35.309 -3.948 -20.249 1.00 29.10 304 VAL A N 1
ATOM 2357 C CA . VAL A 1 320 ? -34.124 -3.481 -20.967 1.00 28.91 304 VAL A CA 1
ATOM 2358 C C . VAL A 1 320 ? -34.546 -2.567 -22.121 1.00 29.49 304 VAL A C 1
ATOM 2359 O O . VAL A 1 320 ? -35.586 -2.785 -22.757 1.00 29.14 304 VAL A O 1
ATOM 2363 N N . THR A 1 321 ? -33.742 -1.540 -22.369 1.00 29.81 305 THR A N 1
ATOM 2364 C CA . THR A 1 321 ? -33.968 -0.665 -23.504 1.00 30.43 305 THR A CA 1
ATOM 2365 C C . THR A 1 321 ? -33.468 -1.359 -24.762 1.00 30.53 305 THR A C 1
ATOM 2366 O O . THR A 1 321 ? -32.598 -2.222 -24.692 1.00 30.06 305 THR A O 1
ATOM 2370 N N . ASP A 1 322 ? -34.026 -0.972 -25.902 1.00 31.34 306 ASP A N 1
ATOM 2371 C CA . ASP A 1 322 ? -33.592 -1.470 -27.192 1.00 32.00 306 ASP A CA 1
ATOM 2372 C C . ASP A 1 322 ? -32.147 -1.096 -27.441 1.00 32.37 306 ASP A C 1
ATOM 2373 O O . ASP A 1 322 ? -31.378 -1.866 -28.016 1.00 32.60 306 ASP A O 1
ATOM 2378 N N . GLU A 1 323 ? -31.768 0.094 -26.991 1.00 33.09 307 GLU A N 1
ATOM 2379 C CA . GLU A 1 323 ? -30.388 0.561 -27.135 1.00 32.86 307 GLU A CA 1
ATOM 2380 C C . GLU A 1 323 ? -29.386 -0.437 -26.541 1.00 32.15 307 GLU A C 1
ATOM 2381 O O . GLU A 1 323 ? -28.376 -0.752 -27.172 1.00 31.91 307 GLU A O 1
ATOM 2387 N N . VAL A 1 324 ? -29.670 -0.924 -25.335 1.00 31.24 308 VAL A N 1
ATOM 2388 C CA . VAL A 1 324 ? -28.796 -1.893 -24.668 1.00 30.76 308 VAL A CA 1
ATOM 2389 C C . VAL A 1 324 ? -28.909 -3.257 -25.342 1.00 30.62 308 VAL A C 1
ATOM 2390 O O . VAL A 1 324 ? -27.897 -3.894 -25.626 1.00 30.75 308 VAL A O 1
ATOM 2394 N N . PHE A 1 325 ? -30.139 -3.688 -25.603 1.00 30.63 309 PHE A N 1
ATOM 2395 C CA . PHE A 1 325 ? -30.404 -4.963 -26.276 1.00 30.97 309 PHE A CA 1
ATOM 2396 C C . PHE A 1 325 ? -29.613 -5.094 -27.590 1.00 31.25 309 PHE A C 1
ATOM 2397 O O . PHE A 1 325 ? -29.106 -6.159 -27.897 1.00 30.84 309 PHE A O 1
ATOM 2405 N N . THR A 1 326 ? -29.454 -3.991 -28.321 1.00 31.88 310 THR A N 1
ATOM 2406 C CA . THR A 1 326 ? -28.800 -4.020 -29.639 1.00 32.62 310 THR A CA 1
ATOM 2407 C C . THR A 1 326 ? -27.376 -3.477 -29.646 1.00 33.14 310 THR A C 1
ATOM 2408 O O . THR A 1 326 ? -26.759 -3.353 -30.713 1.00 33.09 310 THR A O 1
ATOM 2412 N N . SER A 1 327 ? -26.866 -3.163 -28.455 1.00 33.32 311 SER A N 1
ATOM 2413 C CA . SER A 1 327 ? -25.552 -2.569 -28.273 1.00 33.72 311 SER A CA 1
ATOM 2414 C C . SER A 1 327 ? -24.454 -3.623 -28.319 1.00 34.35 311 SER A C 1
ATOM 2415 O O . SER A 1 327 ? -24.727 -4.826 -28.416 1.00 34.77 311 SER A O 1
ATOM 2418 N N . LYS A 1 328 ? -23.211 -3.170 -28.206 1.00 34.59 312 LYS A N 1
ATOM 2419 C CA . LYS A 1 328 ? -22.052 -4.067 -28.247 1.00 34.89 312 LYS A CA 1
ATOM 2420 C C . LYS A 1 328 ? -21.899 -4.944 -26.993 1.00 34.24 312 LYS A C 1
ATOM 2421 O O . LYS A 1 328 ? -21.148 -5.914 -27.010 1.00 34.51 312 LYS A O 1
ATOM 2427 N N . TYR A 1 329 ? -22.593 -4.591 -25.913 1.00 33.57 313 TYR A N 1
ATOM 2428 C CA . TYR A 1 329 ? -22.607 -5.400 -24.692 1.00 32.79 313 TYR A CA 1
ATOM 2429 C C . TYR A 1 329 ? -23.451 -6.685 -24.827 1.00 31.88 313 TYR A C 1
ATOM 2430 O O . TYR A 1 329 ? -23.309 -7.595 -24.017 1.00 30.74 313 TYR A O 1
ATOM 2439 N N . ALA A 1 330 ? -24.335 -6.729 -25.830 1.00 30.29 314 ALA A N 1
ATOM 2440 C CA . ALA A 1 330 ? -25.350 -7.787 -25.948 1.00 29.40 314 ALA A CA 1
ATOM 2441 C C . ALA A 1 330 ? -24.771 -9.176 -26.190 1.00 28.34 314 ALA A C 1
ATOM 2442 O O . ALA A 1 330 ? -24.006 -9.375 -27.116 1.00 27.37 314 ALA A O 1
ATOM 2444 N N . ARG A 1 331 ? -25.145 -10.127 -25.335 1.00 28.27 315 ARG A N 1
ATOM 2445 C CA . ARG A 1 331 ? -24.740 -11.529 -25.488 1.00 27.88 315 ARG A CA 1
ATOM 2446 C C . ARG A 1 331 ? -25.919 -12.490 -25.362 1.00 27.12 315 ARG A C 1
ATOM 2447 O O . ARG A 1 331 ? -25.727 -13.703 -25.399 1.00 26.94 315 ARG A O 1
ATOM 2455 N N . GLN A 1 332 ? -27.129 -11.951 -25.216 1.00 25.81 316 GLN A N 1
ATOM 2456 C CA . GLN A 1 332 ? -28.344 -12.755 -25.058 1.00 25.14 316 GLN A CA 1
ATOM 2457 C C . GLN A 1 332 ? -28.635 -13.780 -26.183 1.00 24.43 316 GLN A C 1
ATOM 2458 O O . GLN A 1 332 ? -29.196 -14.835 -25.920 1.00 23.46 316 GLN A O 1
ATOM 2464 N N . PHE A 1 333 ? -28.238 -13.476 -27.410 1.00 23.62 317 PHE A N 1
ATOM 2465 C CA . PHE A 1 333 ? -28.374 -14.444 -28.495 1.00 23.57 317 PHE A CA 1
ATOM 2466 C C . PHE A 1 333 ? -27.369 -15.617 -28.456 1.00 23.41 317 PHE A C 1
ATOM 2467 O O . PHE A 1 333 ? -27.753 -16.769 -28.676 1.00 22.63 317 PHE A O 1
ATOM 2475 N N . GLU A 1 334 ? -26.108 -15.321 -28.136 1.00 23.13 318 GLU A N 1
ATOM 2476 C CA . GLU A 1 334 ? -25.106 -16.348 -27.845 1.00 23.77 318 GLU A CA 1
ATOM 2477 C C . GLU A 1 334 ? -25.559 -17.220 -26.647 1.00 23.11 318 GLU A C 1
ATOM 2478 O O . GLU A 1 334 ? -25.500 -18.457 -26.696 1.00 23.01 318 GLU A O 1
ATOM 2484 N N . GLU A 1 335 ? -26.056 -16.557 -25.606 1.00 22.07 319 GLU A N 1
ATOM 2485 C CA . GLU A 1 335 ? -26.641 -17.194 -24.428 1.00 21.72 319 GLU A CA 1
ATOM 2486 C C . GLU A 1 335 ? -27.802 -18.142 -24.785 1.00 21.25 319 GLU A C 1
ATOM 2487 O O . GLU A 1 335 ? -27.861 -19.268 -24.303 1.00 20.80 319 GLU A O 1
ATOM 2493 N N . ALA A 1 336 ? -28.706 -17.695 -25.649 1.00 20.86 320 ALA A N 1
ATOM 2494 C CA . ALA A 1 336 ? -29.825 -18.548 -26.074 1.00 20.97 320 ALA A CA 1
ATOM 2495 C C . ALA A 1 336 ? -29.361 -19.742 -26.934 1.00 20.54 320 ALA A C 1
ATOM 2496 O O . ALA A 1 336 ? -29.874 -20.837 -26.789 1.00 21.09 320 ALA A O 1
ATOM 2498 N N . GLU A 1 337 ? -28.366 -19.548 -27.786 1.00 21.25 321 GLU A N 1
ATOM 2499 C CA . GLU A 1 337 ? -27.750 -20.672 -28.522 1.00 21.24 321 GLU A CA 1
ATOM 2500 C C . GLU A 1 337 ? -27.119 -21.671 -27.548 1.00 21.31 321 GLU A C 1
ATOM 2501 O O . GLU A 1 337 ? -27.278 -22.886 -27.689 1.00 21.31 321 GLU A O 1
ATOM 2507 N N . ASN A 1 338 ? -26.432 -21.133 -26.540 1.00 21.59 322 ASN A N 1
ATOM 2508 C CA . ASN A 1 338 ? -25.769 -21.941 -25.512 1.00 20.88 322 ASN A CA 1
ATOM 2509 C C . ASN A 1 338 ? -26.712 -22.798 -24.690 1.00 20.38 322 ASN A C 1
ATOM 2510 O O . ASN A 1 338 ? -26.264 -23.732 -24.045 1.00 19.67 322 ASN A O 1
ATOM 2515 N N . ARG A 1 339 ? -28.018 -22.500 -24.735 1.00 21.08 323 ARG A N 1
ATOM 2516 C CA . ARG A 1 339 ? -29.036 -23.383 -24.139 1.00 21.62 323 ARG A CA 1
ATOM 2517 C C . ARG A 1 339 ? -28.815 -24.798 -24.664 1.00 22.08 323 ARG A C 1
ATOM 2518 O O . ARG A 1 339 ? -28.861 -25.774 -23.926 1.00 21.51 323 ARG A O 1
ATOM 2526 N N . MET A 1 340 ? -28.560 -24.868 -25.959 1.00 22.81 324 MET A N 1
ATOM 2527 C CA . MET A 1 340 ? -28.465 -26.112 -26.679 1.00 24.74 324 MET A CA 1
ATOM 2528 C C . MET A 1 340 ? -27.119 -26.786 -26.404 1.00 22.25 324 MET A C 1
ATOM 2529 O O . MET A 1 340 ? -27.056 -27.958 -26.044 1.00 21.61 324 MET A O 1
ATOM 2534 N N . HIS A 1 341 ? -26.039 -26.029 -26.544 1.00 21.00 325 HIS A N 1
ATOM 2535 C CA . HIS A 1 341 ? -24.713 -26.603 -26.358 1.00 20.27 325 HIS A CA 1
ATOM 2536 C C . HIS A 1 341 ? -24.547 -27.152 -24.940 1.00 20.43 325 HIS A C 1
ATOM 2537 O O . HIS A 1 341 ? -23.950 -28.215 -24.753 1.00 20.63 325 HIS A O 1
ATOM 2544 N N . SER A 1 342 ? -25.121 -26.458 -23.961 1.00 20.23 326 SER A N 1
ATOM 2545 C CA . SER A 1 342 ? -24.995 -26.855 -22.547 1.00 20.08 326 SER A CA 1
ATOM 2546 C C . SER A 1 342 ? -25.866 -28.060 -22.195 1.00 19.88 326 SER A C 1
ATOM 2547 O O . SER A 1 342 ? -25.427 -28.955 -21.498 1.00 20.41 326 SER A O 1
ATOM 2550 N N . ILE A 1 343 ? -27.103 -28.086 -22.677 1.00 19.94 327 ILE A N 1
ATOM 2551 C CA . ILE A 1 343 ? -27.957 -29.268 -22.548 1.00 19.28 327 ILE A CA 1
ATOM 2552 C C . ILE A 1 343 ? -27.287 -30.492 -23.223 1.00 19.27 327 ILE A C 1
ATOM 2553 O O . ILE A 1 343 ? -27.384 -31.600 -22.743 1.00 19.17 327 ILE A O 1
ATOM 2558 N N . LYS A 1 344 ? -26.595 -30.269 -24.332 1.00 19.24 328 LYS A N 1
ATOM 2559 C CA . LYS A 1 344 ? -25.922 -31.350 -25.029 1.00 19.75 328 LYS A CA 1
ATOM 2560 C C . LYS A 1 344 ? -24.820 -31.997 -24.180 1.00 19.79 328 LYS A C 1
ATOM 2561 O O . LYS A 1 344 ? -24.706 -33.221 -24.132 1.00 19.92 328 LYS A O 1
ATOM 2567 N N . ALA A 1 345 ? -24.019 -31.170 -23.504 1.00 19.65 329 ALA A N 1
ATOM 2568 C CA . ALA A 1 345 ? -22.959 -31.672 -22.650 1.00 19.92 329 ALA A CA 1
ATOM 2569 C C . ALA A 1 345 ? -23.562 -32.421 -21.465 1.00 19.52 329 ALA A C 1
ATOM 2570 O O . ALA A 1 345 ? -23.091 -33.482 -21.102 1.00 19.32 329 ALA A O 1
ATOM 2572 N N . MET A 1 346 ? -24.608 -31.841 -20.887 1.00 20.15 330 MET A N 1
ATOM 2573 C CA . MET A 1 346 ? -25.333 -32.440 -19.766 1.00 21.16 330 MET A CA 1
ATOM 2574 C C . MET A 1 346 ? -25.890 -33.850 -20.089 1.00 20.76 330 MET A C 1
ATOM 2575 O O . MET A 1 346 ? -25.620 -34.783 -19.358 1.00 21.00 330 MET A O 1
ATOM 2580 N N . MET A 1 347 ? -26.644 -33.989 -21.186 1.00 20.78 331 MET A N 1
ATOM 2581 C CA . MET A 1 347 ? -27.148 -35.293 -21.674 1.00 20.33 331 MET A CA 1
ATOM 2582 C C . MET A 1 347 ? -26.026 -36.289 -22.035 1.00 20.29 331 MET A C 1
ATOM 2583 O O . MET A 1 347 ? -26.129 -37.500 -21.735 1.00 19.00 331 MET A O 1
ATOM 2588 N N . ALA A 1 348 ? -24.964 -35.790 -22.679 1.00 19.79 332 ALA A N 1
ATOM 2589 C CA . ALA A 1 348 ? -23.811 -36.631 -23.034 1.00 20.06 332 ALA A CA 1
ATOM 2590 C C . ALA A 1 348 ? -23.024 -37.157 -21.826 1.00 20.33 332 ALA A C 1
ATOM 2591 O O . ALA A 1 348 ? -22.605 -38.314 -21.824 1.00 20.69 332 ALA A O 1
ATOM 2593 N N . ALA A 1 349 ? -22.821 -36.315 -20.806 1.00 20.80 333 ALA A N 1
ATOM 2594 C CA . ALA A 1 349 ? -22.081 -36.720 -19.586 1.00 20.89 333 ALA A CA 1
ATOM 2595 C C . ALA A 1 349 ? -22.817 -37.812 -18.841 1.00 21.28 333 ALA A C 1
ATOM 2596 O O . ALA A 1 349 ? -22.230 -38.685 -18.202 1.00 21.63 333 ALA A O 1
ATOM 2598 N N . THR A 1 350 ? -24.123 -37.762 -18.978 1.00 21.80 334 THR A N 1
ATOM 2599 C CA . THR A 1 350 ? -25.050 -38.360 -18.057 1.00 22.37 334 THR A CA 1
ATOM 2600 C C . THR A 1 350 ? -25.631 -39.660 -18.660 1.00 22.07 334 THR A C 1
ATOM 2601 O O . THR A 1 350 ? -26.060 -40.575 -17.925 1.00 21.41 334 THR A O 1
ATOM 2605 N N . LEU A 1 351 ? -25.575 -39.772 -19.989 1.00 21.72 335 LEU A N 1
ATOM 2606 C CA . LEU A 1 351 ? -26.206 -40.889 -20.701 1.00 22.15 335 LEU A CA 1
ATOM 2607 C C . LEU A 1 351 ? -25.358 -41.550 -21.811 1.00 22.67 335 LEU A C 1
ATOM 2608 O O . LEU A 1 351 ? -25.690 -42.660 -22.273 1.00 21.66 335 LEU A O 1
ATOM 2613 N N . GLY A 1 352 ? -24.273 -40.891 -22.232 1.00 22.47 336 GLY A N 1
ATOM 2614 C CA . GLY A 1 352 ? -23.461 -41.394 -23.353 1.00 22.29 336 GLY A CA 1
ATOM 2615 C C . GLY A 1 352 ? -22.440 -42.494 -23.070 1.00 22.65 336 GLY A C 1
ATOM 2616 O O . GLY A 1 352 ? -21.744 -42.950 -23.992 1.00 22.56 336 GLY A O 1
ATOM 2617 N N . ASN A 1 353 ? -22.333 -42.918 -21.808 1.00 22.55 337 ASN A N 1
ATOM 2618 C CA . ASN A 1 353 ? -21.407 -43.987 -21.406 1.00 22.56 337 ASN A CA 1
ATOM 2619 C C . ASN A 1 353 ? -19.966 -43.669 -21.784 1.00 22.12 337 ASN A C 1
ATOM 2620 O O . ASN A 1 353 ? -19.164 -44.560 -22.105 1.00 22.05 337 ASN A O 1
ATOM 2625 N N . LEU A 1 354 ? -19.673 -42.375 -21.765 1.00 22.24 338 LEU A N 1
ATOM 2626 C CA . LEU A 1 354 ? -18.336 -41.860 -21.988 1.00 22.15 338 LEU A CA 1
ATOM 2627 C C . LEU A 1 354 ? -17.477 -42.216 -20.809 1.00 22.22 338 LEU A C 1
ATOM 2628 O O . LEU A 1 354 ? -17.986 -42.389 -19.711 1.00 22.08 338 LEU A O 1
ATOM 2633 N N . PHE A 1 355 ? -16.176 -42.305 -21.048 1.00 22.55 339 PHE A N 1
ATOM 2634 C CA . PHE A 1 355 ? -15.204 -42.545 -19.993 1.00 23.11 339 PHE A CA 1
ATOM 2635 C C . PHE A 1 355 ? -14.845 -41.218 -19.311 1.00 24.11 339 PHE A C 1
ATOM 2636 O O . PHE A 1 355 ? -14.269 -40.323 -19.931 1.00 24.37 339 PHE A O 1
ATOM 2644 N N . ILE A 1 356 ? -15.232 -41.088 -18.049 1.00 25.30 340 ILE A N 1
ATOM 2645 C CA . ILE A 1 356 ? -15.016 -39.884 -17.265 1.00 27.03 340 ILE A CA 1
ATOM 2646 C C . ILE A 1 356 ? -14.605 -40.375 -15.865 1.00 29.26 340 ILE A C 1
ATOM 2647 O O . ILE A 1 356 ? -15.414 -40.377 -14.938 1.00 28.91 340 ILE A O 1
ATOM 2652 N N . PRO A 1 357 ? -13.337 -40.774 -15.705 1.00 31.50 341 PRO A N 1
ATOM 2653 C CA . PRO A 1 357 ? -12.924 -41.350 -14.420 1.00 33.81 341 PRO A CA 1
ATOM 2654 C C . PRO A 1 357 ? -12.948 -40.336 -13.270 1.00 35.99 341 PRO A C 1
ATOM 2655 O O . PRO A 1 357 ? -13.111 -40.722 -12.119 1.00 36.31 341 PRO A O 1
ATOM 2659 N N . ARG A 1 358 ? -12.801 -39.055 -13.597 1.00 38.81 342 ARG A N 1
ATOM 2660 C CA . ARG A 1 358 ? -12.612 -38.001 -12.607 1.00 41.97 342 ARG A CA 1
ATOM 2661 C C . ARG A 1 358 ? -13.155 -36.657 -13.110 1.00 42.95 342 ARG A C 1
ATOM 2662 O O . ARG A 1 358 ? -13.087 -36.349 -14.303 1.00 43.55 342 ARG A O 1
ATOM 2670 N N . VAL A 1 359 ? -13.663 -35.840 -12.195 1.00 44.11 343 VAL A N 1
ATOM 2671 C CA . VAL A 1 359 ? -14.075 -34.488 -12.547 1.00 44.81 343 VAL A CA 1
ATOM 2672 C C . VAL A 1 359 ? -12.953 -33.470 -12.236 1.00 45.48 343 VAL A C 1
ATOM 2673 O O . VAL A 1 359 ? -13.066 -32.258 -12.466 1.00 45.78 343 VAL A O 1
ATOM 2678 N N . LYS B 1 19 ? -10.531 -18.830 -49.633 1.00 47.81 3 LYS B N 1
ATOM 2679 C CA . LYS B 1 19 ? -11.258 -18.771 -50.938 1.00 47.85 3 LYS B CA 1
ATOM 2680 C C . LYS B 1 19 ? -12.273 -19.916 -50.963 1.00 47.24 3 LYS B C 1
ATOM 2681 O O . LYS B 1 19 ? -11.906 -21.089 -50.788 1.00 47.49 3 LYS B O 1
ATOM 2687 N N . ASP B 1 20 ? -13.542 -19.560 -51.158 1.00 46.03 4 ASP B N 1
ATOM 2688 C CA . ASP B 1 20 ? -14.634 -20.523 -51.211 1.00 44.64 4 ASP B CA 1
ATOM 2689 C C . ASP B 1 20 ? -14.865 -20.929 -52.665 1.00 43.39 4 ASP B C 1
ATOM 2690 O O . ASP B 1 20 ? -15.251 -20.109 -53.506 1.00 43.28 4 ASP B O 1
ATOM 2695 N N . PHE B 1 21 ? -14.589 -22.196 -52.961 1.00 41.77 5 PHE B N 1
ATOM 2696 C CA . PHE B 1 21 ? -14.794 -22.736 -54.299 1.00 39.95 5 PHE B CA 1
ATOM 2697 C C . PHE B 1 21 ? -16.146 -23.451 -54.404 1.00 38.93 5 PHE B C 1
ATOM 2698 O O . PHE B 1 21 ? -16.426 -24.143 -55.387 1.00 38.41 5 PHE B O 1
ATOM 2706 N N . ARG B 1 22 ? -16.983 -23.279 -53.383 1.00 37.82 6 ARG B N 1
ATOM 2707 C CA . ARG B 1 22 ? -18.345 -23.807 -53.414 1.00 37.08 6 ARG B CA 1
ATOM 2708 C C . ARG B 1 22 ? -19.195 -23.021 -54.385 1.00 35.83 6 ARG B C 1
ATOM 2709 O O . ARG B 1 22 ? -19.199 -21.786 -54.355 1.00 35.34 6 ARG B O 1
ATOM 2717 N N . GLN B 1 23 ? -19.910 -23.749 -55.237 1.00 34.48 7 GLN B N 1
ATOM 2718 C CA . GLN B 1 23 ? -20.788 -23.156 -56.230 1.00 33.43 7 GLN B CA 1
ATOM 2719 C C . GLN B 1 23 ? -22.178 -23.768 -56.144 1.00 32.53 7 GLN B C 1
ATOM 2720 O O . GLN B 1 23 ? -22.366 -24.959 -56.395 1.00 32.28 7 GLN B O 1
ATOM 2726 N N . ASN B 1 24 ? -23.148 -22.939 -55.791 1.00 31.59 8 ASN B N 1
ATOM 2727 C CA . ASN B 1 24 ? -24.534 -23.348 -55.756 1.00 31.04 8 ASN B CA 1
ATOM 2728 C C . ASN B 1 24 ? -25.427 -22.118 -55.692 1.00 30.66 8 ASN B C 1
ATOM 2729 O O . ASN B 1 24 ? -25.405 -21.379 -54.715 1.00 30.75 8 ASN B O 1
ATOM 2734 N N . VAL B 1 25 ? -26.215 -21.906 -56.741 1.00 30.07 9 VAL B N 1
ATOM 2735 C CA . VAL B 1 25 ? -27.025 -20.697 -56.860 1.00 29.41 9 VAL B CA 1
ATOM 2736 C C . VAL B 1 25 ? -28.206 -20.678 -55.883 1.00 28.28 9 VAL B C 1
ATOM 2737 O O . VAL B 1 25 ? -28.776 -19.625 -55.618 1.00 28.47 9 VAL B O 1
ATOM 2741 N N . PHE B 1 26 ? -28.543 -21.842 -55.335 1.00 26.60 10 PHE B N 1
ATOM 2742 C CA . PHE B 1 26 ? -29.679 -21.971 -54.435 1.00 24.95 10 PHE B CA 1
ATOM 2743 C C . PHE B 1 26 ? -29.268 -22.011 -52.964 1.00 24.65 10 PHE B C 1
ATOM 2744 O O . PHE B 1 26 ? -30.072 -21.711 -52.090 1.00 22.90 10 PHE B O 1
ATOM 2752 N N . GLN B 1 27 ? -28.030 -22.424 -52.703 1.00 24.15 11 GLN B N 1
ATOM 2753 C CA . GLN B 1 27 ? -27.594 -22.707 -51.358 1.00 24.33 11 GLN B CA 1
ATOM 2754 C C . GLN B 1 27 ? -27.758 -21.494 -50.431 1.00 24.78 11 GLN B C 1
ATOM 2755 O O . GLN B 1 27 ? -27.192 -20.441 -50.685 1.00 24.34 11 GLN B O 1
ATOM 2761 N N . GLY B 1 28 ? -28.536 -21.674 -49.364 1.00 24.82 12 GLY B N 1
ATOM 2762 C CA . GLY B 1 28 ? -28.742 -20.624 -48.378 1.00 25.16 12 GLY B CA 1
ATOM 2763 C C . GLY B 1 28 ? -29.879 -19.666 -48.692 1.00 25.40 12 GLY B C 1
ATOM 2764 O O . GLY B 1 28 ? -30.233 -18.839 -47.842 1.00 25.28 12 GLY B O 1
ATOM 2765 N N . ARG B 1 29 ? -30.452 -19.769 -49.902 1.00 25.47 13 ARG B N 1
ATOM 2766 C CA . ARG B 1 29 ? -31.604 -18.950 -50.300 1.00 25.61 13 ARG B CA 1
ATOM 2767 C C . ARG B 1 29 ? -32.892 -19.416 -49.633 1.00 25.11 13 ARG B C 1
ATOM 2768 O O . ARG B 1 29 ? -33.117 -20.621 -49.438 1.00 24.73 13 ARG B O 1
ATOM 2776 N N . SER B 1 30 ? -33.749 -18.451 -49.322 1.00 24.01 14 SER B N 1
ATOM 2777 C CA . SER B 1 30 ? -35.085 -18.739 -48.841 1.00 23.90 14 SER B CA 1
ATOM 2778 C C . SER B 1 30 ? -36.064 -18.791 -50.023 1.00 23.86 14 SER B C 1
ATOM 2779 O O . SER B 1 30 ? -35.754 -18.328 -51.122 1.00 23.81 14 SER B O 1
ATOM 2782 N N . VAL B 1 31 ? -37.219 -19.403 -49.797 1.00 23.84 15 VAL B N 1
ATOM 2783 C CA . VAL B 1 31 ? -38.231 -19.597 -50.858 1.00 24.07 15 VAL B CA 1
ATOM 2784 C C . VAL B 1 31 ? -39.518 -19.072 -50.264 1.00 24.21 15 VAL B C 1
ATOM 2785 O O . VAL B 1 31 ? -40.273 -19.789 -49.601 1.00 24.62 15 VAL B O 1
ATOM 2789 N N . LEU B 1 32 ? -39.727 -17.785 -50.461 1.00 25.04 16 LEU B N 1
ATOM 2790 C CA . LEU B 1 32 ? -40.812 -17.097 -49.791 1.00 25.96 16 LEU B CA 1
ATOM 2791 C C . LEU B 1 32 ? -41.922 -16.766 -50.789 1.00 26.46 16 LEU B C 1
ATOM 2792 O O . LEU B 1 32 ? -43.094 -16.644 -50.409 1.00 26.94 16 LEU B O 1
ATOM 2797 N N . ALA B 1 33 ? -41.538 -16.625 -52.056 1.00 26.70 17 ALA B N 1
ATOM 2798 C CA . ALA B 1 33 ? -42.437 -16.144 -53.097 1.00 27.68 17 ALA B CA 1
ATOM 2799 C C . ALA B 1 33 ? -41.972 -16.626 -54.474 1.00 28.34 17 ALA B C 1
ATOM 2800 O O . ALA B 1 33 ? -40.808 -16.437 -54.856 1.00 28.29 17 ALA B O 1
ATOM 2802 N N . GLU B 1 34 ? -42.891 -17.234 -55.226 1.00 28.72 18 GLU B N 1
ATOM 2803 C CA . GLU B 1 34 ? -42.553 -17.779 -56.535 1.00 29.50 18 GLU B CA 1
ATOM 2804 C C . GLU B 1 34 ? -42.071 -16.715 -57.524 1.00 30.00 18 GLU B C 1
ATOM 2805 O O . GLU B 1 34 ? -41.243 -17.030 -58.382 1.00 29.90 18 GLU B O 1
ATOM 2811 N N . LYS B 1 35 ? -42.541 -15.469 -57.371 1.00 30.04 19 LYS B N 1
ATOM 2812 C CA . LYS B 1 35 ? -42.014 -14.319 -58.132 1.00 30.89 19 LYS B CA 1
ATOM 2813 C C . LYS B 1 35 ? -40.514 -14.081 -57.955 1.00 30.67 19 LYS B C 1
ATOM 2814 O O . LYS B 1 35 ? -39.891 -13.461 -58.811 1.00 31.21 19 LYS B O 1
ATOM 2820 N N . ASP B 1 36 ? -39.930 -14.572 -56.860 1.00 30.13 20 ASP B N 1
ATOM 2821 C CA . ASP B 1 36 ? -38.502 -14.342 -56.590 1.00 29.77 20 ASP B CA 1
ATOM 2822 C C . ASP B 1 36 ? -37.573 -15.289 -57.333 1.00 29.15 20 ASP B C 1
ATOM 2823 O O . ASP B 1 36 ? -36.357 -15.269 -57.130 1.00 28.32 20 ASP B O 1
ATOM 2828 N N . PHE B 1 37 ? -38.160 -16.110 -58.199 1.00 28.82 21 PHE B N 1
ATOM 2829 C CA . PHE B 1 37 ? -37.422 -17.115 -58.942 1.00 28.28 21 PHE B CA 1
ATOM 2830 C C . PHE B 1 37 ? -37.691 -17.004 -60.420 1.00 28.11 21 PHE B C 1
ATOM 2831 O O . PHE B 1 37 ? -38.828 -16.752 -60.842 1.00 27.94 21 PHE B O 1
ATOM 2839 N N . SER B 1 38 ? -36.629 -17.189 -61.198 1.00 28.14 22 SER B N 1
ATOM 2840 C CA . SER B 1 38 ? -36.731 -17.140 -62.639 1.00 28.40 22 SER B CA 1
ATOM 2841 C C . SER B 1 38 ? -37.354 -18.439 -63.137 1.00 28.26 22 SER B C 1
ATOM 2842 O O . SER B 1 38 ? -37.441 -19.422 -62.394 1.00 28.30 22 SER B O 1
ATOM 2845 N N . ALA B 1 39 ? -37.802 -18.430 -64.386 1.00 28.25 23 ALA B N 1
ATOM 2846 C CA . ALA B 1 39 ? -38.401 -19.615 -64.980 1.00 27.86 23 ALA B CA 1
ATOM 2847 C C . ALA B 1 39 ? -37.375 -20.743 -64.973 1.00 27.82 23 ALA B C 1
ATOM 2848 O O . ALA B 1 39 ? -37.710 -21.868 -64.623 1.00 28.36 23 ALA B O 1
ATOM 2850 N N . ALA B 1 40 ? -36.124 -20.436 -65.326 1.00 27.35 24 ALA B N 1
ATOM 2851 C CA . ALA B 1 40 ? -35.060 -21.439 -65.321 1.00 27.35 24 ALA B CA 1
ATOM 2852 C C . ALA B 1 40 ? -34.795 -22.045 -63.930 1.00 27.09 24 ALA B C 1
ATOM 2853 O O . ALA B 1 40 ? -34.558 -23.240 -63.803 1.00 27.54 24 ALA B O 1
ATOM 2855 N N . GLU B 1 41 ? -34.851 -21.218 -62.894 1.00 27.08 25 GLU B N 1
ATOM 2856 C CA . GLU B 1 41 ? -34.723 -21.698 -61.511 1.00 26.72 25 GLU B CA 1
ATOM 2857 C C . GLU B 1 41 ? -35.908 -22.558 -61.070 1.00 26.25 25 GLU B C 1
ATOM 2858 O O . GLU B 1 41 ? -35.728 -23.563 -60.395 1.00 25.63 25 GLU B O 1
ATOM 2864 N N . LEU B 1 42 ? -37.113 -22.146 -61.450 1.00 26.24 26 LEU B N 1
ATOM 2865 C CA . LEU B 1 42 ? -38.321 -22.918 -61.165 1.00 26.09 26 LEU B CA 1
ATOM 2866 C C . LEU B 1 42 ? -38.327 -24.285 -61.875 1.00 25.72 26 LEU B C 1
ATOM 2867 O O . LEU B 1 42 ? -38.631 -25.296 -61.270 1.00 25.75 26 LEU B O 1
ATOM 2872 N N . GLU B 1 43 ? -37.976 -24.290 -63.153 1.00 26.07 27 GLU B N 1
ATOM 2873 C CA . GLU B 1 43 ? -37.835 -25.515 -63.950 1.00 26.62 27 GLU B CA 1
ATOM 2874 C C . GLU B 1 43 ? -36.790 -26.461 -63.375 1.00 25.71 27 GLU B C 1
ATOM 2875 O O . GLU B 1 43 ? -37.003 -27.660 -63.322 1.00 25.96 27 GLU B O 1
ATOM 2881 N N . TYR B 1 44 ? -35.658 -25.915 -62.946 1.00 24.99 28 TYR B N 1
ATOM 2882 C CA . TYR B 1 44 ? -34.629 -26.718 -62.295 1.00 23.73 28 TYR B CA 1
ATOM 2883 C C . TYR B 1 44 ? -35.203 -27.463 -61.086 1.00 23.15 28 TYR B C 1
ATOM 2884 O O . TYR B 1 44 ? -35.029 -28.674 -60.950 1.00 22.52 28 TYR B O 1
ATOM 2893 N N . LEU B 1 45 ? -35.925 -26.742 -60.233 1.00 22.80 29 LEU B N 1
ATOM 2894 C CA . LEU B 1 45 ? -36.483 -27.323 -59.025 1.00 22.40 29 LEU B CA 1
ATOM 2895 C C . LEU B 1 45 ? -37.586 -28.349 -59.311 1.00 22.51 29 LEU B C 1
ATOM 2896 O O . LEU B 1 45 ? -37.718 -29.351 -58.603 1.00 22.03 29 LEU B O 1
ATOM 2901 N N . ILE B 1 46 ? -38.372 -28.093 -60.348 1.00 22.70 30 ILE B N 1
ATOM 2902 C CA . ILE B 1 46 ? -39.412 -29.035 -60.806 1.00 22.46 30 ILE B CA 1
ATOM 2903 C C . ILE B 1 46 ? -38.751 -30.317 -61.295 1.00 22.38 30 ILE B C 1
ATOM 2904 O O . ILE B 1 46 ? -39.103 -31.414 -60.831 1.00 22.36 30 ILE B O 1
ATOM 2909 N N . ASP B 1 47 ? -37.768 -30.170 -62.197 1.00 22.39 31 ASP B N 1
ATOM 2910 C CA . ASP B 1 47 ? -37.039 -31.311 -62.778 1.00 22.33 31 ASP B CA 1
ATOM 2911 C C . ASP B 1 47 ? -36.295 -32.095 -61.708 1.00 21.68 31 ASP B C 1
ATOM 2912 O O . ASP B 1 47 ? -36.239 -33.306 -61.768 1.00 21.94 31 ASP B O 1
ATOM 2917 N N . PHE B 1 48 ? -35.716 -31.382 -60.738 1.00 21.82 32 PHE B N 1
ATOM 2918 C CA . PHE B 1 48 ? -35.014 -31.991 -59.599 1.00 21.07 32 PHE B CA 1
ATOM 2919 C C . PHE B 1 48 ? -36.007 -32.826 -58.779 1.00 21.07 32 PHE B C 1
ATOM 2920 O O . PHE B 1 48 ? -35.672 -33.922 -58.342 1.00 22.16 32 PHE B O 1
ATOM 2928 N N . GLY B 1 49 ? -37.221 -32.311 -58.594 1.00 20.92 33 GLY B N 1
ATOM 2929 C CA . GLY B 1 49 ? -38.297 -33.034 -57.907 1.00 21.35 33 GLY B CA 1
ATOM 2930 C C . GLY B 1 49 ? -38.638 -34.346 -58.605 1.00 21.23 33 GLY B C 1
ATOM 2931 O O . GLY B 1 49 ? -38.793 -35.399 -57.956 1.00 20.64 33 GLY B O 1
ATOM 2932 N N . LEU B 1 50 ? -38.730 -34.285 -59.932 1.00 21.16 34 LEU B N 1
ATOM 2933 C CA . LEU B 1 50 ? -38.996 -35.490 -60.745 1.00 21.44 34 LEU B CA 1
ATOM 2934 C C . LEU B 1 50 ? -37.822 -36.465 -60.686 1.00 20.97 34 LEU B C 1
ATOM 2935 O O . LEU B 1 50 ? -38.010 -37.677 -60.605 1.00 20.46 34 LEU B O 1
ATOM 2940 N N . HIS B 1 51 ? -36.607 -35.916 -60.703 1.00 21.01 35 HIS B N 1
ATOM 2941 C CA . HIS B 1 51 ? -35.411 -36.733 -60.557 1.00 20.24 35 HIS B CA 1
ATOM 2942 C C . HIS B 1 51 ? -35.443 -37.423 -59.213 1.00 19.99 35 HIS B C 1
ATOM 2943 O O . HIS B 1 51 ? -35.204 -38.629 -59.123 1.00 19.77 35 HIS B O 1
ATOM 2950 N N . LEU B 1 52 ? -35.759 -36.678 -58.155 1.00 20.21 36 LEU B N 1
ATOM 2951 C CA . LEU B 1 52 ? -35.755 -37.287 -56.810 1.00 19.88 36 LEU B CA 1
ATOM 2952 C C . LEU B 1 52 ? -36.889 -38.272 -56.600 1.00 19.83 36 LEU B C 1
ATOM 2953 O O . LEU B 1 52 ? -36.734 -39.216 -55.854 1.00 20.63 36 LEU B O 1
ATOM 2958 N N . LYS B 1 53 ? -38.027 -38.053 -57.250 1.00 20.15 37 LYS B N 1
ATOM 2959 C CA . LYS B 1 53 ? -39.157 -39.000 -57.178 1.00 20.33 37 LYS B CA 1
ATOM 2960 C C . LYS B 1 53 ? -38.717 -40.373 -57.714 1.00 20.12 37 LYS B C 1
ATOM 2961 O O . LYS B 1 53 ? -38.978 -41.402 -57.098 1.00 20.18 37 LYS B O 1
ATOM 2967 N N . ALA B 1 54 ? -38.016 -40.366 -58.845 1.00 20.12 38 ALA B N 1
ATOM 2968 C CA . ALA B 1 54 ? -37.423 -41.583 -59.421 1.00 20.43 38 ALA B CA 1
ATOM 2969 C C . ALA B 1 54 ? -36.477 -42.289 -58.446 1.00 20.99 38 ALA B C 1
ATOM 2970 O O . ALA B 1 54 ? -36.606 -43.484 -58.209 1.00 21.07 38 ALA B O 1
ATOM 2972 N N . LEU B 1 55 ? -35.552 -41.534 -57.857 1.00 21.17 39 LEU B N 1
ATOM 2973 C CA . LEU B 1 55 ? -34.598 -42.073 -56.884 1.00 22.31 39 LEU B CA 1
ATOM 2974 C C . LEU B 1 55 ? -35.270 -42.807 -55.733 1.00 22.58 39 LEU B C 1
ATOM 2975 O O . LEU B 1 55 ? -34.882 -43.923 -55.366 1.00 22.13 39 LEU B O 1
ATOM 2980 N N . LYS B 1 56 ? -36.272 -42.165 -55.143 1.00 23.62 40 LYS B N 1
ATOM 2981 C CA . LYS B 1 56 ? -36.980 -42.747 -54.014 1.00 24.98 40 LYS B CA 1
ATOM 2982 C C . LYS B 1 56 ? -37.710 -44.050 -54.420 1.00 25.71 40 LYS B C 1
ATOM 2983 O O . LYS B 1 56 ? -37.646 -45.055 -53.696 1.00 25.63 40 LYS B O 1
ATOM 2989 N N . LYS B 1 57 ? -38.387 -44.018 -55.573 1.00 26.46 41 LYS B N 1
ATOM 2990 C CA . LYS B 1 57 ? -39.006 -45.210 -56.191 1.00 27.50 41 LYS B CA 1
ATOM 2991 C C . LYS B 1 57 ? -38.015 -46.372 -56.327 1.00 27.16 41 LYS B C 1
ATOM 2992 O O . LYS B 1 57 ? -38.361 -47.536 -56.107 1.00 26.75 41 LYS B O 1
ATOM 2998 N N . ALA B 1 58 ? -36.773 -46.037 -56.684 1.00 27.16 42 ALA B N 1
ATOM 2999 C CA . ALA B 1 58 ? -35.728 -47.036 -56.917 1.00 26.76 42 ALA B CA 1
ATOM 3000 C C . ALA B 1 58 ? -34.960 -47.413 -55.647 1.00 26.72 42 ALA B C 1
ATOM 3001 O O . ALA B 1 58 ? -34.150 -48.336 -55.654 1.00 26.89 42 ALA B O 1
ATOM 3003 N N . GLY B 1 59 ? -35.247 -46.729 -54.544 1.00 26.92 43 GLY B N 1
ATOM 3004 C CA . GLY B 1 59 ? -34.494 -46.922 -53.304 1.00 26.27 43 GLY B CA 1
ATOM 3005 C C . GLY B 1 59 ? -33.041 -46.457 -53.380 1.00 26.39 43 GLY B C 1
ATOM 3006 O O . GLY B 1 59 ? -32.196 -46.906 -52.608 1.00 27.10 43 GLY B O 1
ATOM 3007 N N . ILE B 1 60 ? -32.738 -45.552 -54.304 1.00 26.26 44 ILE B N 1
ATOM 3008 C CA . ILE B 1 60 ? -31.418 -44.922 -54.354 1.00 25.36 44 ILE B CA 1
ATOM 3009 C C . ILE B 1 60 ? -31.289 -43.827 -53.261 1.00 25.29 44 ILE B C 1
ATOM 3010 O O . ILE B 1 60 ? -32.074 -42.860 -53.248 1.00 25.34 44 ILE B O 1
ATOM 3015 N N . PRO B 1 61 ? -30.295 -43.974 -52.356 1.00 24.84 45 PRO B N 1
ATOM 3016 C CA . PRO B 1 61 ? -30.068 -43.028 -51.256 1.00 24.11 45 PRO B CA 1
ATOM 3017 C C . PRO B 1 61 ? -29.771 -41.595 -51.720 1.00 23.53 45 PRO B C 1
ATOM 3018 O O . PRO B 1 61 ? -29.128 -41.381 -52.752 1.00 22.72 45 PRO B O 1
ATOM 3022 N N . HIS B 1 62 ? -30.265 -40.623 -50.957 1.00 23.41 46 HIS B N 1
ATOM 3023 C CA . HIS B 1 62 ? -29.998 -39.214 -51.241 1.00 23.25 46 HIS B CA 1
ATOM 3024 C C . HIS B 1 62 ? -30.061 -38.392 -49.957 1.00 22.77 46 HIS B C 1
ATOM 3025 O O . HIS B 1 62 ? -30.816 -37.410 -49.854 1.00 22.52 46 HIS B O 1
ATOM 3032 N N . HIS B 1 63 ? -29.243 -38.795 -48.982 1.00 21.74 47 HIS B N 1
ATOM 3033 C CA . HIS B 1 63 ? -29.229 -38.136 -47.682 1.00 21.96 47 HIS B CA 1
ATOM 3034 C C . HIS B 1 63 ? -28.415 -36.846 -47.702 1.00 21.47 47 HIS B C 1
ATOM 3035 O O . HIS B 1 63 ? -27.424 -36.738 -46.985 1.00 21.27 47 HIS B O 1
ATOM 3042 N N . TYR B 1 64 ? -28.853 -35.876 -48.510 1.00 21.15 48 TYR B N 1
ATOM 3043 C CA . TYR B 1 64 ? -28.136 -34.609 -48.696 1.00 21.33 48 TYR B CA 1
ATOM 3044 C C . TYR B 1 64 ? -28.156 -33.676 -47.471 1.00 20.96 48 TYR B C 1
ATOM 3045 O O . TYR B 1 64 ? -27.366 -32.749 -47.415 1.00 20.77 48 TYR B O 1
ATOM 3054 N N . LEU B 1 65 ? -29.056 -33.918 -46.522 1.00 20.95 49 LEU B N 1
ATOM 3055 C CA . LEU B 1 65 ? -29.190 -33.055 -45.339 1.00 20.75 49 LEU B CA 1
ATOM 3056 C C . LEU B 1 65 ? -28.867 -33.857 -44.104 1.00 20.85 49 LEU B C 1
ATOM 3057 O O . LEU B 1 65 ? -29.349 -33.560 -43.004 1.00 19.53 49 LEU B O 1
ATOM 3062 N N . GLU B 1 66 ? -28.020 -34.866 -44.298 1.00 20.67 50 GLU B N 1
ATOM 3063 C CA . GLU B 1 66 ? -27.555 -35.719 -43.209 1.00 21.39 50 GLU B CA 1
ATOM 3064 C C . GLU B 1 66 ? -27.108 -34.939 -41.961 1.00 21.39 50 GLU B C 1
ATOM 3065 O O . GLU B 1 66 ? -26.312 -34.005 -42.050 1.00 21.84 50 GLU B O 1
ATOM 3071 N N . GLY B 1 67 ? -27.620 -35.324 -40.799 1.00 21.94 51 GLY B N 1
ATOM 3072 C CA . GLY B 1 67 ? -27.203 -34.674 -39.559 1.00 21.24 51 GLY B CA 1
ATOM 3073 C C . GLY B 1 67 ? -27.913 -33.369 -39.233 1.00 21.54 51 GLY B C 1
ATOM 3074 O O . GLY B 1 67 ? -27.743 -32.860 -38.136 1.00 22.54 51 GLY B O 1
ATOM 3075 N N . LYS B 1 68 ? -28.735 -32.834 -40.146 1.00 20.84 52 LYS B N 1
ATOM 3076 C CA . LYS B 1 68 ? -29.386 -31.534 -39.915 1.00 21.23 52 LYS B CA 1
ATOM 3077 C C . LYS B 1 68 ? -30.659 -31.540 -39.062 1.00 21.37 52 LYS B C 1
ATOM 3078 O O . LYS B 1 68 ? -31.333 -32.558 -38.907 1.00 21.70 52 LYS B O 1
ATOM 3084 N N . ASN B 1 69 ? -30.980 -30.375 -38.503 1.00 21.93 53 ASN B N 1
ATOM 3085 C CA . ASN B 1 69 ? -32.229 -30.168 -37.764 1.00 21.15 53 ASN B CA 1
ATOM 3086 C C . ASN B 1 69 ? -33.057 -29.130 -38.485 1.00 21.28 53 ASN B C 1
ATOM 3087 O O . ASN B 1 69 ? -32.536 -28.105 -38.898 1.00 21.87 53 ASN B O 1
ATOM 3092 N N . ILE B 1 70 ? -34.351 -29.376 -38.616 1.00 21.74 54 ILE B N 1
ATOM 3093 C CA . ILE B 1 70 ? -35.243 -28.428 -39.292 1.00 22.05 54 ILE B CA 1
ATOM 3094 C C . ILE B 1 70 ? -36.440 -28.085 -38.393 1.00 21.80 54 ILE B C 1
ATOM 3095 O O . ILE B 1 70 ? -37.018 -28.961 -37.769 1.00 20.83 54 ILE B O 1
ATOM 3100 N N . ALA B 1 71 ? -36.747 -26.793 -38.297 1.00 21.88 55 ALA B N 1
ATOM 3101 C CA . ALA B 1 71 ? -37.922 -26.299 -37.553 1.00 22.21 55 ALA B CA 1
ATOM 3102 C C . ALA B 1 71 ? -39.103 -26.152 -38.502 1.00 21.58 55 ALA B C 1
ATOM 3103 O O . ALA B 1 71 ? -39.005 -25.428 -39.474 1.00 22.12 55 ALA B O 1
ATOM 3105 N N . LEU B 1 72 ? -40.210 -26.826 -38.218 1.00 21.64 56 LEU B N 1
ATOM 3106 C CA . LEU B 1 72 ? -41.440 -26.667 -39.002 1.00 21.85 56 LEU B CA 1
ATOM 3107 C C . LEU B 1 72 ? -42.476 -25.867 -38.191 1.00 22.77 56 LEU B C 1
ATOM 3108 O O . LEU B 1 72 ? -43.119 -26.427 -37.301 1.00 21.97 56 LEU B O 1
ATOM 3113 N N . LEU B 1 73 ? -42.627 -24.579 -38.510 1.00 23.78 57 LEU B N 1
ATOM 3114 C CA . LEU B 1 73 ? -43.604 -23.706 -37.842 1.00 25.18 57 LEU B CA 1
ATOM 3115 C C . LEU B 1 73 ? -44.955 -23.643 -38.569 1.00 25.77 57 LEU B C 1
ATOM 3116 O O . LEU B 1 73 ? -45.022 -23.439 -39.772 1.00 24.78 57 LEU B O 1
ATOM 3121 N N . PHE B 1 74 ? -46.026 -23.817 -37.806 1.00 27.30 58 PHE B N 1
ATOM 3122 C CA . PHE B 1 74 ? -47.378 -23.718 -38.331 1.00 29.24 58 PHE B CA 1
ATOM 3123 C C . PHE B 1 74 ? -48.226 -22.848 -37.385 1.00 30.51 58 PHE B C 1
ATOM 3124 O O . PHE B 1 74 ? -48.452 -23.204 -36.236 1.00 30.24 58 PHE B O 1
ATOM 3132 N N . GLU B 1 75 ? -48.675 -21.697 -37.862 1.00 32.93 59 GLU B N 1
ATOM 3133 C CA . GLU B 1 75 ? -49.539 -20.844 -37.038 1.00 35.48 59 GLU B CA 1
ATOM 3134 C C . GLU B 1 75 ? -50.939 -21.411 -37.020 1.00 36.68 59 GLU B C 1
ATOM 3135 O O . GLU B 1 75 ? -51.690 -21.211 -36.070 1.00 37.59 59 GLU B O 1
ATOM 3141 N N . LYS B 1 76 ? -51.270 -22.139 -38.079 1.00 38.40 60 LYS B N 1
ATOM 3142 C CA . LYS B 1 76 ? -52.526 -22.870 -38.175 1.00 39.90 60 LYS B CA 1
ATOM 3143 C C . LYS B 1 76 ? -52.227 -24.305 -38.632 1.00 40.01 60 LYS B C 1
ATOM 3144 O O . LYS B 1 76 ? -51.254 -24.540 -39.357 1.00 40.49 60 LYS B O 1
ATOM 3150 N N . SER B 1 77 ? -53.046 -25.261 -38.199 1.00 40.45 61 SER B N 1
ATOM 3151 C CA . SER B 1 77 ? -52.920 -26.653 -38.649 1.00 40.36 61 SER B CA 1
ATOM 3152 C C . SER B 1 77 ? -52.907 -26.752 -40.185 1.00 39.92 61 SER B C 1
ATOM 3153 O O . SER B 1 77 ? -53.690 -26.094 -40.867 1.00 39.84 61 SER B O 1
ATOM 3156 N N . SER B 1 78 ? -51.981 -27.549 -40.716 1.00 39.23 62 SER B N 1
ATOM 3157 C CA . SER B 1 78 ? -51.780 -27.702 -42.163 1.00 38.34 62 SER B CA 1
ATOM 3158 C C . SER B 1 78 ? -51.006 -29.016 -42.340 1.00 37.40 62 SER B C 1
ATOM 3159 O O . SER B 1 78 ? -49.826 -29.031 -42.693 1.00 36.52 62 SER B O 1
ATOM 3162 N N . THR B 1 79 ? -51.709 -30.114 -42.067 1.00 36.36 63 THR B N 1
ATOM 3163 C CA . THR B 1 79 ? -51.123 -31.436 -41.863 1.00 35.63 63 THR B CA 1
ATOM 3164 C C . THR B 1 79 ? -50.578 -32.132 -43.133 1.00 34.67 63 THR B C 1
ATOM 3165 O O . THR B 1 79 ? -49.644 -32.940 -43.050 1.00 35.01 63 THR B O 1
ATOM 3169 N N . ARG B 1 80 ? -51.152 -31.817 -44.289 1.00 32.60 64 ARG B N 1
ATOM 3170 C CA . ARG B 1 80 ? -50.640 -32.303 -45.569 1.00 31.23 64 ARG B CA 1
ATOM 3171 C C . ARG B 1 80 ? -49.310 -31.622 -45.935 1.00 29.47 64 ARG B C 1
ATOM 3172 O O . ARG B 1 80 ? -48.364 -32.275 -46.376 1.00 29.26 64 ARG B O 1
ATOM 3180 N N . THR B 1 81 ? -49.253 -30.307 -45.756 1.00 27.62 65 THR B N 1
ATOM 3181 C CA . THR B 1 81 ? -48.005 -29.560 -45.890 1.00 25.49 65 THR B CA 1
ATOM 3182 C C . THR B 1 81 ? -46.969 -30.051 -44.870 1.00 24.87 65 THR B C 1
ATOM 3183 O O . THR B 1 81 ? -45.797 -30.205 -45.186 1.00 23.73 65 THR B O 1
ATOM 3187 N N . ARG B 1 82 ? -47.422 -30.322 -43.653 1.00 23.81 66 ARG B N 1
ATOM 3188 C CA . ARG B 1 82 ? -46.517 -30.779 -42.611 1.00 23.05 66 ARG B CA 1
ATOM 3189 C C . ARG B 1 82 ? -45.915 -32.162 -42.950 1.00 22.48 66 ARG B C 1
ATOM 3190 O O . ARG B 1 82 ? -44.713 -32.359 -42.834 1.00 22.03 66 ARG B O 1
ATOM 3198 N N . SER B 1 83 ? -46.764 -33.089 -43.386 1.00 22.70 67 SER B N 1
ATOM 3199 C CA . SER B 1 83 ? -46.361 -34.462 -43.727 1.00 23.00 67 SER B CA 1
ATOM 3200 C C . SER B 1 83 ? -45.362 -34.486 -44.865 1.00 23.01 67 SER B C 1
ATOM 3201 O O . SER B 1 83 ? -44.420 -35.286 -44.874 1.00 23.81 67 SER B O 1
ATOM 3204 N N . ALA B 1 84 ? -45.574 -33.589 -45.812 1.00 22.34 68 ALA B N 1
ATOM 3205 C CA . ALA B 1 84 ? -44.694 -33.433 -46.951 1.00 22.38 68 ALA B CA 1
ATOM 3206 C C . ALA B 1 84 ? -43.294 -32.949 -46.538 1.00 22.42 68 ALA B C 1
ATOM 3207 O O . ALA B 1 84 ? -42.313 -33.466 -47.047 1.00 22.54 68 ALA B O 1
ATOM 3209 N N . PHE B 1 85 ? -43.227 -31.950 -45.651 1.00 22.53 69 PHE B N 1
ATOM 3210 C CA . PHE B 1 85 ? -41.948 -31.417 -45.107 1.00 21.84 69 PHE B CA 1
ATOM 3211 C C . PHE B 1 85 ? -41.280 -32.453 -44.214 1.00 21.59 69 PHE B C 1
ATOM 3212 O O . PHE B 1 85 ? -40.052 -32.604 -44.217 1.00 21.51 69 PHE B O 1
ATOM 3220 N N . THR B 1 86 ? -42.101 -33.187 -43.471 1.00 21.06 70 THR B N 1
ATOM 3221 C CA . THR B 1 86 ? -41.607 -34.172 -42.533 1.00 21.01 70 THR B CA 1
ATOM 3222 C C . THR B 1 86 ? -40.950 -35.348 -43.229 1.00 20.77 70 THR B C 1
ATOM 3223 O O . THR B 1 86 ? -39.828 -35.717 -42.892 1.00 21.02 70 THR B O 1
ATOM 3227 N N . THR B 1 87 ? -41.656 -35.936 -44.182 1.00 20.62 71 THR B N 1
ATOM 3228 C CA . THR B 1 87 ? -41.149 -37.106 -44.900 1.00 20.53 71 THR B CA 1
ATOM 3229 C C . THR B 1 87 ? -39.957 -36.760 -45.786 1.00 20.43 71 THR B C 1
ATOM 3230 O O . THR B 1 87 ? -38.980 -37.528 -45.864 1.00 19.88 71 THR B O 1
ATOM 3234 N N . ALA B 1 88 ? -40.052 -35.593 -46.431 1.00 20.20 72 ALA B N 1
ATOM 3235 C CA . ALA B 1 88 ? -38.967 -35.009 -47.206 1.00 19.95 72 ALA B CA 1
ATOM 3236 C C . ALA B 1 88 ? -37.720 -34.822 -46.354 1.00 19.92 72 ALA B C 1
ATOM 3237 O O . ALA B 1 88 ? -36.633 -35.136 -46.801 1.00 20.22 72 ALA B O 1
ATOM 3239 N N . SER B 1 89 ? -37.873 -34.294 -45.140 1.00 19.54 73 SER B N 1
ATOM 3240 C CA . SER B 1 89 ? -36.738 -34.094 -44.235 1.00 19.57 73 SER B CA 1
ATOM 3241 C C . SER B 1 89 ? -36.062 -35.419 -43.889 1.00 19.17 73 SER B C 1
ATOM 3242 O O . SER B 1 89 ? -34.836 -35.530 -43.970 1.00 19.26 73 SER B O 1
ATOM 3245 N N . ILE B 1 90 ? -36.861 -36.402 -43.476 1.00 18.74 74 ILE B N 1
ATOM 3246 C CA . ILE B 1 90 ? -36.357 -37.741 -43.167 1.00 18.89 74 ILE B CA 1
ATOM 3247 C C . ILE B 1 90 ? -35.644 -38.408 -44.351 1.00 19.24 74 ILE B C 1
ATOM 3248 O O . ILE B 1 90 ? -34.535 -38.913 -44.193 1.00 19.55 74 ILE B O 1
ATOM 3253 N N . ASP B 1 91 ? -36.269 -38.402 -45.530 1.00 20.09 75 ASP B N 1
ATOM 3254 C CA . ASP B 1 91 ? -35.614 -38.930 -46.743 1.00 20.77 75 ASP B CA 1
ATOM 3255 C C . ASP B 1 91 ? -34.251 -38.270 -47.017 1.00 20.89 75 ASP B C 1
ATOM 3256 O O . ASP B 1 91 ? -33.331 -38.920 -47.534 1.00 22.40 75 ASP B O 1
ATOM 3261 N N . LEU B 1 92 ? -34.132 -36.992 -46.672 1.00 20.36 76 LEU B N 1
ATOM 3262 C CA . LEU B 1 92 ? -32.881 -36.237 -46.830 1.00 20.02 76 LEU B CA 1
ATOM 3263 C C . LEU B 1 92 ? -31.835 -36.387 -45.703 1.00 19.92 76 LEU B C 1
ATOM 3264 O O . LEU B 1 92 ? -30.695 -35.968 -45.861 1.00 20.29 76 LEU B O 1
ATOM 3269 N N . GLY B 1 93 ? -32.221 -36.999 -44.597 1.00 19.66 77 GLY B N 1
ATOM 3270 C CA . GLY B 1 93 ? -31.321 -37.260 -43.470 1.00 19.90 77 GLY B CA 1
ATOM 3271 C C . GLY B 1 93 ? -31.459 -36.247 -42.331 1.00 20.15 77 GLY B C 1
ATOM 3272 O O . GLY B 1 93 ? -30.681 -36.268 -41.390 1.00 19.98 77 GLY B O 1
ATOM 3273 N N . ALA B 1 94 ? -32.441 -35.347 -42.438 1.00 20.24 78 ALA B N 1
ATOM 3274 C CA . ALA B 1 94 ? -32.629 -34.258 -41.490 1.00 20.50 78 ALA B CA 1
ATOM 3275 C C . ALA B 1 94 ? -33.746 -34.611 -40.535 1.00 21.38 78 ALA B C 1
ATOM 3276 O O . ALA B 1 94 ? -34.674 -35.343 -40.890 1.00 22.08 78 ALA B O 1
ATOM 3278 N N . HIS B 1 95 ? -33.677 -34.090 -39.316 1.00 21.30 79 HIS B N 1
ATOM 3279 C CA . HIS B 1 95 ? -34.784 -34.297 -38.411 1.00 21.36 79 HIS B CA 1
ATOM 3280 C C . HIS B 1 95 ? -35.677 -33.050 -38.243 1.00 21.73 79 HIS B C 1
ATOM 3281 O O . HIS B 1 95 ? -35.182 -31.983 -37.849 1.00 21.22 79 HIS B O 1
ATOM 3288 N N . PRO B 1 96 ? -36.997 -33.195 -38.533 1.00 22.07 80 PRO B N 1
ATOM 3289 C CA . PRO B 1 96 ? -37.914 -32.076 -38.392 1.00 22.75 80 PRO B CA 1
ATOM 3290 C C . PRO B 1 96 ? -38.563 -32.065 -37.017 1.00 23.46 80 PRO B C 1
ATOM 3291 O O . PRO B 1 96 ? -38.880 -33.131 -36.475 1.00 24.06 80 PRO B O 1
ATOM 3295 N N . GLU B 1 97 ? -38.752 -30.874 -36.454 1.00 24.44 81 GLU B N 1
ATOM 3296 C CA . GLU B 1 97 ? -39.603 -30.734 -35.274 1.00 25.29 81 GLU B CA 1
ATOM 3297 C C . GLU B 1 97 ? -40.707 -29.748 -35.568 1.00 24.95 81 GLU B C 1
ATOM 3298 O O . GLU B 1 97 ? -40.473 -28.634 -36.030 1.00 24.31 81 GLU B O 1
ATOM 3304 N N . TYR B 1 98 ? -41.917 -30.213 -35.302 1.00 25.56 82 TYR B N 1
ATOM 3305 C CA . TYR B 1 98 ? -43.141 -29.490 -35.526 1.00 25.87 82 TYR B CA 1
ATOM 3306 C C . TYR B 1 98 ? -43.448 -28.576 -34.341 1.00 26.61 82 TYR B C 1
ATOM 3307 O O . TYR B 1 98 ? -43.539 -29.020 -33.193 1.00 25.83 82 TYR B O 1
ATOM 3316 N N . LEU B 1 99 ? -43.607 -27.292 -34.639 1.00 28.01 83 LEU B N 1
ATOM 3317 C CA . LEU B 1 99 ? -44.100 -26.321 -33.667 1.00 29.73 83 LEU B CA 1
ATOM 3318 C C . LEU B 1 99 ? -45.377 -25.700 -34.216 1.00 30.66 83 LEU B C 1
ATOM 3319 O O . LEU B 1 99 ? -45.325 -24.900 -35.138 1.00 30.87 83 LEU B O 1
ATOM 3324 N N . GLY B 1 100 ? -46.518 -26.085 -33.653 1.00 32.53 84 GLY B N 1
ATOM 3325 C CA . GLY B 1 100 ? -47.810 -25.559 -34.078 1.00 34.67 84 GLY B CA 1
ATOM 3326 C C . GLY B 1 100 ? -48.308 -24.384 -33.242 1.00 36.69 84 GLY B C 1
ATOM 3327 O O . GLY B 1 100 ? -47.556 -23.796 -32.452 1.00 35.97 84 GLY B O 1
ATOM 3328 N N . GLN B 1 101 ? -49.589 -24.061 -33.427 1.00 38.62 85 GLN B N 1
ATOM 3329 C CA . GLN B 1 101 ? -50.259 -22.900 -32.807 1.00 40.79 85 GLN B CA 1
ATOM 3330 C C . GLN B 1 101 ? -50.182 -22.823 -31.270 1.00 41.20 85 GLN B C 1
ATOM 3331 O O . GLN B 1 101 ? -50.151 -21.736 -30.706 1.00 41.52 85 GLN B O 1
ATOM 3337 N N . ASN B 1 102 ? -50.138 -23.968 -30.601 1.00 42.13 86 ASN B N 1
ATOM 3338 C CA . ASN B 1 102 ? -49.993 -23.992 -29.142 1.00 43.11 86 ASN B CA 1
ATOM 3339 C C . ASN B 1 102 ? -48.522 -23.965 -28.703 1.00 43.42 86 ASN B C 1
ATOM 3340 O O . ASN B 1 102 ? -48.221 -23.859 -27.517 1.00 43.74 86 ASN B O 1
ATOM 3345 N N . ASP B 1 103 ? -47.612 -24.054 -29.670 1.00 43.79 87 ASP B N 1
ATOM 3346 C CA . ASP B 1 103 ? -46.183 -24.124 -29.386 1.00 44.18 87 ASP B CA 1
ATOM 3347 C C . ASP B 1 103 ? -45.484 -22.798 -29.657 1.00 44.54 87 ASP B C 1
ATOM 3348 O O . ASP B 1 103 ? -44.598 -22.386 -28.900 1.00 44.60 87 ASP B O 1
ATOM 3353 N N . ILE B 1 104 ? -45.874 -22.151 -30.751 1.00 44.52 88 ILE B N 1
ATOM 3354 C CA . ILE B 1 104 ? -45.221 -20.940 -31.192 1.00 44.81 88 ILE B CA 1
ATOM 3355 C C . ILE B 1 104 ? -46.256 -19.924 -31.677 1.00 45.32 88 ILE B C 1
ATOM 3356 O O . ILE B 1 104 ? -47.216 -20.276 -32.364 1.00 45.60 88 ILE B O 1
ATOM 3361 N N . GLN B 1 105 ? -46.056 -18.668 -31.286 1.00 45.43 89 GLN B N 1
ATOM 3362 C CA . GLN B 1 105 ? -46.920 -17.564 -31.693 1.00 45.66 89 GLN B CA 1
ATOM 3363 C C . GLN B 1 105 ? -46.054 -16.366 -32.067 1.00 44.75 89 GLN B C 1
ATOM 3364 O O . GLN B 1 105 ? -45.810 -15.480 -31.251 1.00 44.71 89 GLN B O 1
ATOM 3370 N N . LEU B 1 106 ? -45.573 -16.370 -33.309 1.00 43.74 90 LEU B N 1
ATOM 3371 C CA . LEU B 1 106 ? -44.603 -15.393 -33.789 1.00 42.66 90 LEU B CA 1
ATOM 3372 C C . LEU B 1 106 ? -45.142 -13.976 -33.671 1.00 42.71 90 LEU B C 1
ATOM 3373 O O . LEU B 1 106 ? -46.203 -13.672 -34.214 1.00 42.41 90 LEU B O 1
ATOM 3378 N N . GLY B 1 107 ? -44.413 -13.128 -32.938 1.00 42.35 91 GLY B N 1
ATOM 3379 C CA . GLY B 1 107 ? -44.785 -11.727 -32.744 1.00 42.03 91 GLY B CA 1
ATOM 3380 C C . GLY B 1 107 ? -45.826 -11.452 -31.664 1.00 42.19 91 GLY B C 1
ATOM 3381 O O . GLY B 1 107 ? -46.294 -10.322 -31.527 1.00 42.18 91 GLY B O 1
ATOM 3382 N N . LYS B 1 108 ? -46.199 -12.473 -30.896 1.00 41.95 92 LYS B N 1
ATOM 3383 C CA . LYS B 1 108 ? -47.223 -12.301 -29.870 1.00 41.93 92 LYS B CA 1
ATOM 3384 C C . LYS B 1 108 ? -46.637 -11.687 -28.596 1.00 41.35 92 LYS B C 1
ATOM 3385 O O . LYS B 1 108 ? -47.131 -10.676 -28.101 1.00 41.19 92 LYS B O 1
ATOM 3391 N N . LYS B 1 109 ? -45.568 -12.295 -28.091 1.00 40.53 93 LYS B N 1
ATOM 3392 C CA . LYS B 1 109 ? -44.943 -11.888 -26.838 1.00 40.07 93 LYS B CA 1
ATOM 3393 C C . LYS B 1 109 ? -43.440 -11.627 -27.025 1.00 38.37 93 LYS B C 1
ATOM 3394 O O . LYS B 1 109 ? -42.837 -10.829 -26.314 1.00 38.75 93 LYS B O 1
ATOM 3400 N N . GLU B 1 110 ? -42.847 -12.304 -27.997 1.00 36.29 94 GLU B N 1
ATOM 3401 C CA . GLU B 1 110 ? -41.473 -12.057 -28.404 1.00 33.88 94 GLU B CA 1
ATOM 3402 C C . GLU B 1 110 ? -41.519 -11.627 -29.857 1.00 32.76 94 GLU B C 1
ATOM 3403 O O . GLU B 1 110 ? -42.328 -12.156 -30.616 1.00 32.70 94 GLU B O 1
ATOM 3409 N N . SER B 1 111 ? -40.682 -10.671 -30.254 1.00 31.38 95 SER B N 1
ATOM 3410 C CA . SER B 1 111 ? -40.642 -10.245 -31.659 1.00 30.29 95 SER B CA 1
ATOM 3411 C C . SER B 1 111 ? -40.208 -11.384 -32.588 1.00 30.08 95 SER B C 1
ATOM 3412 O O . SER B 1 111 ? -39.457 -12.273 -32.187 1.00 29.75 95 SER B O 1
ATOM 3415 N N . THR B 1 112 ? -40.706 -11.353 -33.820 1.00 29.29 96 THR B N 1
ATOM 3416 C CA . THR B 1 112 ? -40.342 -12.351 -34.824 1.00 28.44 96 THR B CA 1
ATOM 3417 C C . THR B 1 112 ? -38.835 -12.340 -35.083 1.00 27.79 96 THR B C 1
ATOM 3418 O O . THR B 1 112 ? -38.231 -13.388 -35.260 1.00 28.08 96 THR B O 1
ATOM 3422 N N . SER B 1 113 ? -38.241 -11.153 -35.055 1.00 27.00 97 SER B N 1
ATOM 3423 C CA . SER B 1 113 ? -36.798 -10.982 -35.186 1.00 25.69 97 SER B CA 1
ATOM 3424 C C . SER B 1 113 ? -36.037 -11.738 -34.100 1.00 25.45 97 SER B C 1
ATOM 3425 O O . SER B 1 113 ? -35.127 -12.496 -34.394 1.00 24.37 97 SER B O 1
ATOM 3428 N N . ASP B 1 114 ? -36.414 -11.508 -32.841 1.00 25.44 98 ASP B N 1
ATOM 3429 C CA . ASP B 1 114 ? -35.776 -12.188 -31.712 1.00 24.90 98 ASP B CA 1
ATOM 3430 C C . ASP B 1 114 ? -35.884 -13.708 -31.871 1.00 24.51 98 ASP B C 1
ATOM 3431 O O . ASP B 1 114 ? -34.884 -14.406 -31.786 1.00 24.40 98 ASP B O 1
ATOM 3436 N N . THR B 1 115 ? -37.098 -14.208 -32.113 1.00 24.52 99 THR B N 1
ATOM 3437 C CA . THR B 1 115 ? -37.329 -15.659 -32.280 1.00 24.57 99 THR B CA 1
ATOM 3438 C C . THR B 1 115 ? -36.551 -16.275 -33.454 1.00 23.94 99 THR B C 1
ATOM 3439 O O . THR B 1 115 ? -35.948 -17.345 -33.304 1.00 23.87 99 THR B O 1
ATOM 3443 N N . ALA B 1 116 ? -36.610 -15.597 -34.609 1.00 23.40 100 ALA B N 1
ATOM 3444 C CA . ALA B 1 116 ? -35.842 -15.917 -35.830 1.00 23.27 100 ALA B CA 1
ATOM 3445 C C . ALA B 1 116 ? -34.357 -16.125 -35.555 1.00 23.28 100 ALA B C 1
ATOM 3446 O O . ALA B 1 116 ? -33.762 -17.110 -36.025 1.00 22.90 100 ALA B O 1
ATOM 3448 N N . LYS B 1 117 ? -33.760 -15.218 -34.773 1.00 23.46 101 LYS B N 1
ATOM 3449 C CA . LYS B 1 117 ? -32.342 -15.360 -34.368 1.00 23.69 101 LYS B CA 1
ATOM 3450 C C . LYS B 1 117 ? -32.070 -16.596 -33.515 1.00 23.26 101 LYS B C 1
ATOM 3451 O O . LYS B 1 117 ? -31.071 -17.300 -33.726 1.00 23.10 101 LYS B O 1
ATOM 3457 N N . VAL B 1 118 ? -32.952 -16.870 -32.555 1.00 22.58 102 VAL B N 1
ATOM 3458 C CA . VAL B 1 118 ? -32.773 -18.055 -31.745 1.00 22.20 102 VAL B CA 1
ATOM 3459 C C . VAL B 1 118 ? -32.986 -19.349 -32.563 1.00 22.74 102 VAL B C 1
ATOM 3460 O O . VAL B 1 118 ? -32.143 -20.265 -32.532 1.00 22.67 102 VAL B O 1
ATOM 3464 N N . LEU B 1 119 ? -34.109 -19.419 -33.273 1.00 22.68 103 LEU B N 1
ATOM 3465 C CA . LEU B 1 119 ? -34.391 -20.536 -34.187 1.00 22.66 103 LEU B CA 1
ATOM 3466 C C . LEU B 1 119 ? -33.217 -20.852 -35.101 1.00 21.61 103 LEU B C 1
ATOM 3467 O O . LEU B 1 119 ? -32.809 -21.995 -35.225 1.00 21.26 103 LEU B O 1
ATOM 3472 N N . GLY B 1 120 ? -32.673 -19.821 -35.725 1.00 21.56 104 GLY B N 1
ATOM 3473 C CA . GLY B 1 120 ? -31.573 -19.974 -36.653 1.00 21.57 104 GLY B CA 1
ATOM 3474 C C . GLY B 1 120 ? -30.281 -20.446 -36.012 1.00 21.79 104 GLY B C 1
ATOM 3475 O O . GLY B 1 120 ? -29.433 -21.004 -36.703 1.00 21.77 104 GLY B O 1
ATOM 3476 N N . SER B 1 121 ? -30.120 -20.231 -34.699 1.00 21.70 105 SER B N 1
ATOM 3477 C CA . SER B 1 121 ? -28.861 -20.621 -34.014 1.00 22.10 105 SER B CA 1
ATOM 3478 C C . SER B 1 121 ? -28.871 -22.116 -33.640 1.00 22.12 105 SER B C 1
ATOM 3479 O O . SER B 1 121 ? -27.839 -22.685 -33.312 1.00 22.57 105 SER B O 1
ATOM 3482 N N . MET B 1 122 ? -30.046 -22.738 -33.678 1.00 22.08 106 MET B N 1
ATOM 3483 C CA . MET B 1 122 ? -30.194 -24.137 -33.269 1.00 22.37 106 MET B CA 1
ATOM 3484 C C . MET B 1 122 ? -30.555 -25.050 -34.428 1.00 22.04 106 MET B C 1
ATOM 3485 O O . MET B 1 122 ? -30.178 -26.208 -34.421 1.00 22.79 106 MET B O 1
ATOM 3490 N N . PHE B 1 123 ? -31.308 -24.519 -35.390 1.00 21.54 107 PHE B N 1
ATOM 3491 C CA . PHE B 1 123 ? -31.847 -25.276 -36.527 1.00 20.90 107 PHE B CA 1
ATOM 3492 C C . PHE B 1 123 ? -31.128 -24.873 -37.811 1.00 20.96 107 PHE B C 1
ATOM 3493 O O . PHE B 1 123 ? -30.680 -23.740 -37.946 1.00 20.89 107 PHE B O 1
ATOM 3501 N N . ASP B 1 124 ? -31.020 -25.802 -38.757 1.00 20.67 108 ASP B N 1
ATOM 3502 C CA . ASP B 1 124 ? -30.301 -25.537 -40.000 1.00 20.84 108 ASP B CA 1
ATOM 3503 C C . ASP B 1 124 ? -31.186 -24.959 -41.098 1.00 20.69 108 ASP B C 1
ATOM 3504 O O . ASP B 1 124 ? -30.683 -24.468 -42.116 1.00 21.75 108 ASP B O 1
ATOM 3509 N N . GLY B 1 125 ? -32.493 -25.011 -40.872 1.00 20.61 109 GLY B N 1
ATOM 3510 C CA . GLY B 1 125 ? -33.487 -24.599 -41.827 1.00 19.78 109 GLY B CA 1
ATOM 3511 C C . GLY B 1 125 ? -34.834 -24.465 -41.161 1.00 19.91 109 GLY B C 1
ATOM 3512 O O . GLY B 1 125 ? -35.122 -25.126 -40.161 1.00 19.49 109 GLY B O 1
ATOM 3513 N N . ILE B 1 126 ? -35.669 -23.599 -41.722 1.00 20.25 110 ILE B N 1
ATOM 3514 C CA . ILE B 1 126 ? -36.959 -23.259 -41.099 1.00 20.37 110 ILE B CA 1
ATOM 3515 C C . ILE B 1 126 ? -38.068 -23.236 -42.133 1.00 20.30 110 ILE B C 1
ATOM 3516 O O . ILE B 1 126 ? -37.990 -22.507 -43.140 1.00 20.36 110 ILE B O 1
ATOM 3521 N N . GLU B 1 127 ? -39.093 -24.034 -41.881 1.00 20.58 111 GLU B N 1
ATOM 3522 C CA . GLU B 1 127 ? -40.333 -23.904 -42.611 1.00 21.17 111 GLU B CA 1
ATOM 3523 C C . GLU B 1 127 ? -41.273 -22.979 -41.822 1.00 21.69 111 GLU B C 1
ATOM 3524 O O . GLU B 1 127 ? -41.345 -23.037 -40.591 1.00 21.65 111 GLU B O 1
ATOM 3530 N N . PHE B 1 128 ? -41.977 -22.124 -42.546 1.00 22.61 112 PHE B N 1
ATOM 3531 C CA . PHE B 1 128 ? -42.983 -21.252 -41.951 1.00 23.99 112 PHE B CA 1
ATOM 3532 C C . PHE B 1 128 ? -44.298 -21.259 -42.737 1.00 24.84 112 PHE B C 1
ATOM 3533 O O . PHE B 1 128 ? -44.320 -20.976 -43.952 1.00 24.64 112 PHE B O 1
ATOM 3541 N N . ARG B 1 129 ? -45.373 -21.589 -42.029 1.00 26.24 113 ARG B N 1
ATOM 3542 C CA . ARG B 1 129 ? -46.724 -21.495 -42.542 1.00 28.29 113 ARG B CA 1
ATOM 3543 C C . ARG B 1 129 ? -47.507 -20.605 -41.582 1.00 29.22 113 ARG B C 1
ATOM 3544 O O . ARG B 1 129 ? -47.695 -20.955 -40.405 1.00 29.54 113 ARG B O 1
ATOM 3552 N N . GLY B 1 130 ? -47.960 -19.459 -42.084 1.00 30.02 114 GLY B N 1
ATOM 3553 C CA . GLY B 1 130 ? -48.695 -18.479 -41.278 1.00 30.96 114 GLY B CA 1
ATOM 3554 C C . GLY B 1 130 ? -49.278 -17.392 -42.151 1.00 32.06 114 GLY B C 1
ATOM 3555 O O . GLY B 1 130 ? -49.058 -17.388 -43.354 1.00 32.63 114 GLY B O 1
ATOM 3556 N N . PHE B 1 131 ? -50.013 -16.456 -41.559 1.00 33.20 115 PHE B N 1
ATOM 3557 C CA . PHE B 1 131 ? -50.725 -15.431 -42.350 1.00 34.28 115 PHE B CA 1
ATOM 3558 C C . PHE B 1 131 ? -49.852 -14.356 -43.000 1.00 34.06 115 PHE B C 1
ATOM 3559 O O . PHE B 1 131 ? -49.992 -14.073 -44.195 1.00 34.37 115 PHE B O 1
ATOM 3567 N N . LYS B 1 132 ? -48.921 -13.795 -42.233 1.00 33.82 116 LYS B N 1
ATOM 3568 C CA . LYS B 1 132 ? -48.144 -12.652 -42.686 1.00 33.33 116 LYS B CA 1
ATOM 3569 C C . LYS B 1 132 ? -46.905 -13.035 -43.497 1.00 32.53 116 LYS B C 1
ATOM 3570 O O . LYS B 1 132 ? -45.974 -13.665 -42.985 1.00 32.24 116 LYS B O 1
ATOM 3576 N N . GLN B 1 133 ? -46.881 -12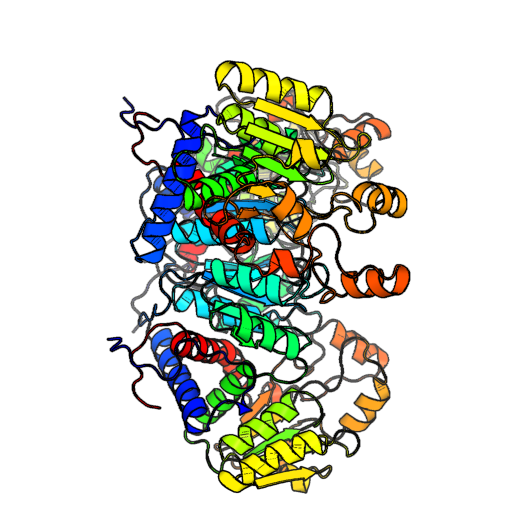.606 -44.757 1.00 31.56 117 GLN B N 1
ATOM 3577 C CA . GLN B 1 133 ? -45.665 -12.623 -45.536 1.00 30.35 117 GLN B CA 1
ATOM 3578 C C . GLN B 1 133 ? -44.510 -11.921 -44.805 1.00 30.22 117 GLN B C 1
ATOM 3579 O O . GLN B 1 133 ? -43.366 -12.357 -44.901 1.00 30.01 117 GLN B O 1
ATOM 3585 N N . SER B 1 134 ? -44.807 -10.832 -44.093 1.00 30.30 118 SER B N 1
ATOM 3586 C CA . SER B 1 134 ? -43.768 -10.063 -43.370 1.00 30.22 118 SER B CA 1
ATOM 3587 C C . SER B 1 134 ? -43.043 -10.911 -42.313 1.00 29.47 118 SER B C 1
ATOM 3588 O O . SER B 1 134 ? -41.855 -10.719 -42.063 1.00 29.69 118 SER B O 1
ATOM 3591 N N . ASP B 1 135 ? -43.773 -11.822 -41.689 1.00 29.11 119 ASP B N 1
ATOM 3592 C CA . ASP B 1 135 ? -43.182 -12.781 -40.750 1.00 29.04 119 ASP B CA 1
ATOM 3593 C C . ASP B 1 135 ? -42.213 -13.754 -41.432 1.00 28.35 119 ASP B C 1
ATOM 3594 O O . ASP B 1 135 ? -41.131 -14.024 -40.895 1.00 28.37 119 ASP B O 1
ATOM 3599 N N . ALA B 1 136 ? -42.596 -14.256 -42.609 1.00 27.27 120 ALA B N 1
ATOM 3600 C CA . ALA B 1 136 ? -41.705 -15.067 -43.452 1.00 26.84 120 ALA B CA 1
ATOM 3601 C C . ALA B 1 136 ? -40.427 -14.313 -43.849 1.00 26.62 120 ALA B C 1
ATOM 3602 O O . ALA B 1 136 ? -39.326 -14.891 -43.837 1.00 24.83 120 ALA B O 1
ATOM 3604 N N . GLU B 1 137 ? -40.582 -13.033 -44.196 1.00 26.57 121 GLU B N 1
ATOM 3605 C CA . GLU B 1 137 ? -39.455 -12.184 -44.616 1.00 28.40 121 GLU B CA 1
ATOM 3606 C C . GLU B 1 137 ? -38.521 -11.914 -43.450 1.00 27.13 121 GLU B C 1
ATOM 3607 O O . GLU B 1 137 ? -37.302 -11.940 -43.614 1.00 27.70 121 GLU B O 1
ATOM 3613 N N . ILE B 1 138 ? -39.090 -11.652 -42.275 1.00 26.58 122 ILE B N 1
ATOM 3614 C CA . ILE B 1 138 ? -38.277 -11.402 -41.074 1.00 25.75 122 ILE B CA 1
ATOM 3615 C C . ILE B 1 138 ? -37.507 -12.668 -40.696 1.00 25.59 122 ILE B C 1
ATOM 3616 O O . ILE B 1 138 ? -36.322 -12.615 -40.361 1.00 25.30 122 ILE B O 1
ATOM 3621 N N . LEU B 1 139 ? -38.188 -13.806 -40.770 1.00 25.38 123 LEU B N 1
ATOM 3622 C CA . LEU B 1 139 ? -37.555 -15.110 -40.546 1.00 24.95 123 LEU B CA 1
ATOM 3623 C C . LEU B 1 139 ? -36.344 -15.288 -41.446 1.00 24.83 123 LEU B C 1
ATOM 3624 O O . LEU B 1 139 ? -35.273 -15.662 -40.969 1.00 24.63 123 LEU B O 1
ATOM 3629 N N . ALA B 1 140 ? -36.514 -15.005 -42.744 1.00 24.53 124 ALA B N 1
ATOM 3630 C CA . ALA B 1 140 ? -35.437 -15.095 -43.723 1.00 24.93 124 ALA B CA 1
ATOM 3631 C C . ALA B 1 140 ? -34.302 -14.091 -43.455 1.00 25.41 124 ALA B C 1
ATOM 3632 O O . ALA B 1 140 ? -33.117 -14.442 -43.577 1.00 24.91 124 ALA B O 1
ATOM 3634 N N . ARG B 1 141 ? -34.673 -12.856 -43.088 1.00 26.11 125 ARG B N 1
ATOM 3635 C CA . ARG B 1 141 ? -33.700 -11.764 -42.862 1.00 26.36 125 ARG B CA 1
ATOM 3636 C C . ARG B 1 141 ? -32.801 -11.986 -41.660 1.00 26.06 125 ARG B C 1
ATOM 3637 O O . ARG B 1 141 ? -31.612 -11.690 -41.726 1.00 26.66 125 ARG B O 1
ATOM 3645 N N . ASP B 1 142 ? -33.370 -12.502 -40.569 1.00 25.45 126 ASP B N 1
ATOM 3646 C CA . ASP B 1 142 ? -32.673 -12.558 -39.291 1.00 25.40 126 ASP B CA 1
ATOM 3647 C C . ASP B 1 142 ? -32.196 -13.948 -38.813 1.00 24.83 126 ASP B C 1
ATOM 3648 O O . ASP B 1 142 ? -31.264 -14.018 -38.017 1.00 24.62 126 ASP B O 1
ATOM 3653 N N . SER B 1 143 ? -32.812 -15.028 -39.307 1.00 23.96 127 SER B N 1
ATOM 3654 C CA . SER B 1 143 ? -32.454 -16.395 -38.893 1.00 23.08 127 SER B CA 1
ATOM 3655 C C . SER B 1 143 ? -31.059 -16.839 -39.308 1.00 23.11 127 SER B C 1
ATOM 3656 O O . SER B 1 143 ? -30.419 -17.619 -38.614 1.00 22.50 127 SER B O 1
ATOM 3659 N N . GLY B 1 144 ? -30.588 -16.347 -40.445 1.00 22.53 128 GLY B N 1
ATOM 3660 C CA . GLY B 1 144 ? -29.341 -16.816 -40.992 1.00 22.57 128 GLY B CA 1
ATOM 3661 C C . GLY B 1 144 ? -29.403 -18.192 -41.634 1.00 22.17 128 GLY B C 1
ATOM 3662 O O . GLY B 1 144 ? -28.367 -18.726 -42.005 1.00 22.28 128 GLY B O 1
ATOM 3663 N N . VAL B 1 145 ? -30.603 -18.768 -41.764 1.00 22.02 129 VAL B N 1
ATOM 3664 C CA . VAL B 1 145 ? -30.796 -20.073 -42.445 1.00 21.14 129 VAL B CA 1
ATOM 3665 C C . VAL B 1 145 ? -31.864 -20.010 -43.571 1.00 21.32 129 VAL B C 1
ATOM 3666 O O . VAL B 1 145 ? -32.649 -19.057 -43.620 1.00 20.81 129 VAL B O 1
ATOM 3670 N N . PRO B 1 146 ? -31.879 -21.009 -44.497 1.00 21.24 130 PRO B N 1
ATOM 3671 C CA . PRO B 1 146 ? -33.000 -21.072 -45.452 1.00 21.46 130 PRO B CA 1
ATOM 3672 C C . PRO B 1 146 ? -34.365 -21.103 -44.759 1.00 21.31 130 PRO B C 1
ATOM 3673 O O . PRO B 1 146 ? -34.561 -21.853 -43.793 1.00 21.69 130 PRO B O 1
ATOM 3677 N N . VAL B 1 147 ? -35.280 -20.259 -45.226 1.00 21.09 131 VAL B N 1
ATOM 3678 C CA . VAL B 1 147 ? -36.658 -20.285 -44.758 1.00 20.85 131 VAL B CA 1
ATOM 3679 C C . VAL B 1 147 ? -37.575 -20.633 -45.940 1.00 20.86 131 VAL B C 1
ATOM 3680 O O . VAL B 1 147 ? -37.437 -20.085 -47.034 1.00 20.87 131 VAL B O 1
ATOM 3684 N N . TRP B 1 148 ? -38.511 -21.543 -45.711 1.00 20.47 132 TRP B N 1
ATOM 3685 C CA . TRP B 1 148 ? -39.404 -21.981 -46.762 1.00 20.23 132 TRP B CA 1
ATOM 3686 C C . TRP B 1 148 ? -40.842 -21.659 -46.386 1.00 21.10 132 TRP B C 1
ATOM 3687 O O . TRP B 1 148 ? -41.307 -22.008 -45.288 1.00 20.69 132 TRP B O 1
ATOM 3698 N N . ASN B 1 149 ? -41.537 -20.990 -47.303 1.00 21.25 133 ASN B N 1
ATOM 3699 C CA . ASN B 1 149 ? -42.912 -20.572 -47.070 1.00 22.17 133 ASN B CA 1
ATOM 3700 C C . ASN B 1 149 ? -43.886 -21.715 -47.370 1.00 22.12 133 ASN B C 1
ATOM 3701 O O . ASN B 1 149 ? -44.116 -22.019 -48.530 1.00 22.13 133 ASN B O 1
ATOM 3706 N N . GLY B 1 150 ? -44.440 -22.339 -46.328 1.00 22.43 134 GLY B N 1
ATOM 3707 C CA . GLY B 1 150 ? -45.433 -23.413 -46.470 1.00 23.16 134 GLY B CA 1
ATOM 3708 C C . GLY B 1 150 ? -46.866 -22.953 -46.779 1.00 23.62 134 GLY B C 1
ATOM 3709 O O . GLY B 1 150 ? -47.764 -23.775 -46.890 1.00 23.83 134 GLY B O 1
ATOM 3710 N N . LEU B 1 151 ? -47.051 -21.636 -46.895 1.00 24.00 135 LEU B N 1
ATOM 3711 C CA . LEU B 1 151 ? -48.326 -20.929 -47.145 1.00 24.69 135 LEU B CA 1
ATOM 3712 C C . LEU B 1 151 ? -48.440 -19.657 -46.287 1.00 25.29 135 LEU B C 1
ATOM 3713 O O . LEU B 1 151 ? -48.393 -19.709 -45.046 1.00 25.14 135 LEU B O 1
ATOM 3718 N N . THR B 1 152 ? -48.568 -18.523 -46.972 1.00 25.83 136 THR B N 1
ATOM 3719 C CA . THR B 1 152 ? -48.936 -17.245 -46.361 1.00 26.35 136 THR B CA 1
ATOM 3720 C C . THR B 1 152 ? -50.220 -16.745 -47.030 1.00 28.09 136 THR B C 1
ATOM 3721 O O . THR B 1 152 ? -50.717 -17.391 -47.970 1.00 28.03 136 THR B O 1
ATOM 3725 N N . ASP B 1 153 ? -50.764 -15.621 -46.547 1.00 29.21 137 ASP B N 1
ATOM 3726 C CA . ASP B 1 153 ? -51.903 -14.963 -47.213 1.00 30.51 137 ASP B CA 1
ATOM 3727 C C . ASP B 1 153 ? -51.580 -14.581 -48.649 1.00 30.67 137 ASP B C 1
ATOM 3728 O O . ASP B 1 153 ? -52.482 -14.532 -49.472 1.00 31.57 137 ASP B O 1
ATOM 3733 N N . GLU B 1 154 ? -50.303 -14.325 -48.938 1.00 30.49 138 GLU B N 1
ATOM 3734 C CA . GLU B 1 154 ? -49.858 -13.800 -50.230 1.00 30.51 138 GLU B CA 1
ATOM 3735 C C . GLU B 1 154 ? -49.270 -14.814 -51.227 1.00 30.25 138 GLU B C 1
ATOM 3736 O O . GLU B 1 154 ? -49.418 -14.628 -52.445 1.00 29.74 138 GLU B O 1
ATOM 3742 N N . TRP B 1 155 ? -48.558 -15.837 -50.736 1.00 29.48 139 TRP B N 1
ATOM 3743 C CA . TRP B 1 155 ? -47.908 -16.821 -51.630 1.00 28.91 139 TRP B CA 1
ATOM 3744 C C . TRP B 1 155 ? -47.982 -18.261 -51.145 1.00 28.08 139 TRP B C 1
ATOM 3745 O O . TRP B 1 155 ? -48.062 -18.536 -49.946 1.00 27.96 139 TRP B O 1
ATOM 3756 N N . HIS B 1 156 ? -47.957 -19.181 -52.100 1.00 27.20 140 HIS B N 1
ATOM 3757 C CA . HIS B 1 156 ? -47.927 -20.614 -51.806 1.00 26.40 140 HIS B CA 1
ATOM 3758 C C . HIS B 1 156 ? -46.950 -21.326 -52.767 1.00 25.77 140 HIS B C 1
ATOM 3759 O O . HIS B 1 156 ? -47.386 -22.057 -53.645 1.00 26.00 140 HIS B O 1
ATOM 3766 N N . PRO B 1 157 ? -45.629 -21.085 -52.622 1.00 24.89 141 PRO B N 1
ATOM 3767 C CA . PRO B 1 157 ? -44.676 -21.617 -53.614 1.00 24.42 141 PRO B CA 1
ATOM 3768 C C . PRO B 1 157 ? -44.464 -23.154 -53.685 1.00 23.83 141 PRO B C 1
ATOM 3769 O O . PRO B 1 157 ? -44.103 -23.656 -54.754 1.00 24.26 141 PRO B O 1
ATOM 3773 N N . THR B 1 158 ? -44.660 -23.872 -52.579 1.00 22.57 142 THR B N 1
ATOM 3774 C CA . THR B 1 158 ? -44.461 -25.326 -52.556 1.00 22.47 142 THR B CA 1
ATOM 3775 C C . THR B 1 158 ? -45.618 -26.010 -53.289 1.00 23.05 142 THR B C 1
ATOM 3776 O O . THR B 1 158 ? -45.419 -27.014 -54.000 1.00 23.87 142 THR B O 1
ATOM 3780 N N . GLN B 1 159 ? -46.813 -25.453 -53.141 1.00 22.67 143 GLN B N 1
ATOM 3781 C CA . GLN B 1 159 ? -47.953 -25.929 -53.899 1.00 23.32 143 GLN B CA 1
ATOM 3782 C C . GLN B 1 159 ? -47.693 -25.753 -55.404 1.00 23.28 143 GLN B C 1
ATOM 3783 O O . GLN B 1 159 ? -47.973 -26.662 -56.184 1.00 23.48 143 GLN B O 1
ATOM 3789 N N . MET B 1 160 ? -47.143 -24.599 -55.786 1.00 22.79 144 MET B N 1
ATOM 3790 C CA . MET B 1 160 ? -46.821 -24.305 -57.180 1.00 22.91 144 MET B CA 1
ATOM 3791 C C . MET B 1 160 ? -45.763 -25.239 -57.783 1.00 23.21 144 MET B C 1
ATOM 3792 O O . MET B 1 160 ? -45.870 -25.657 -58.963 1.00 23.76 144 MET B O 1
ATOM 3797 N N . LEU B 1 161 ? -44.719 -25.518 -57.006 1.00 23.20 145 LEU B N 1
ATOM 3798 C CA . LEU B 1 161 ? -43.721 -26.519 -57.406 1.00 23.54 145 LEU B CA 1
ATOM 3799 C C . LEU B 1 161 ? -44.341 -27.901 -57.601 1.00 22.96 145 LEU B C 1
ATOM 3800 O O . LEU B 1 161 ? -44.038 -28.572 -58.570 1.00 23.03 145 LEU B O 1
ATOM 3805 N N . ALA B 1 162 ? -45.204 -28.316 -56.679 1.00 23.20 146 ALA B N 1
ATOM 3806 C CA . ALA B 1 162 ? -45.899 -29.604 -56.800 1.00 22.96 146 ALA B CA 1
ATOM 3807 C C . ALA B 1 162 ? -46.799 -29.663 -58.033 1.00 23.46 146 ALA B C 1
ATOM 3808 O O . ALA B 1 162 ? -46.846 -30.707 -58.706 1.00 23.10 146 ALA B O 1
ATOM 3810 N N . ASP B 1 163 ? -47.495 -28.549 -58.315 1.00 23.50 147 ASP B N 1
ATOM 3811 C CA . ASP B 1 163 ? -48.507 -28.472 -59.383 1.00 24.36 147 ASP B CA 1
ATOM 3812 C C . ASP B 1 163 ? -47.895 -28.487 -60.789 1.00 24.49 147 ASP B C 1
ATOM 3813 O O . ASP B 1 163 ? -48.357 -29.222 -61.673 1.00 24.64 147 ASP B O 1
ATOM 3818 N N . PHE B 1 164 ? -46.868 -27.672 -61.001 1.00 25.06 148 PHE B N 1
ATOM 3819 C CA . PHE B 1 164 ? -46.200 -27.636 -62.296 1.00 25.24 148 PHE B CA 1
ATOM 3820 C C . PHE B 1 164 ? -45.276 -28.829 -62.517 1.00 25.28 148 PHE B C 1
ATOM 3821 O O . PHE B 1 164 ? -45.022 -29.215 -63.649 1.00 26.24 148 PHE B O 1
ATOM 3829 N N . MET B 1 165 ? -44.800 -29.423 -61.429 1.00 25.20 149 MET B N 1
ATOM 3830 C CA . MET B 1 165 ? -44.157 -30.734 -61.471 1.00 25.38 149 MET B CA 1
ATOM 3831 C C . MET B 1 165 ? -45.122 -31.804 -62.013 1.00 25.68 149 MET B C 1
ATOM 3832 O O . MET B 1 165 ? -44.754 -32.586 -62.910 1.00 25.67 149 MET B O 1
ATOM 3837 N N . THR B 1 166 ? -46.336 -31.831 -61.453 1.00 25.39 150 THR B N 1
ATOM 3838 C CA . THR B 1 166 ? -47.431 -32.691 -61.921 1.00 25.90 150 THR B CA 1
ATOM 3839 C C . THR B 1 166 ? -47.780 -32.468 -63.398 1.00 26.28 150 THR B C 1
ATOM 3840 O O . THR B 1 166 ? -47.895 -33.435 -64.156 1.00 26.50 150 THR B O 1
ATOM 3844 N N . VAL B 1 167 ? -47.924 -31.203 -63.806 1.00 26.54 151 VAL B N 1
ATOM 3845 C CA . VAL B 1 167 ? -48.173 -30.873 -65.213 1.00 26.91 151 VAL B CA 1
ATOM 3846 C C . VAL B 1 167 ? -47.066 -31.435 -66.128 1.00 27.66 151 VAL B C 1
ATOM 3847 O O . VAL B 1 167 ? -47.359 -32.152 -67.078 1.00 28.23 151 VAL B O 1
ATOM 3851 N N . LYS B 1 168 ? -45.807 -31.140 -65.812 1.00 28.17 152 LYS B N 1
ATOM 3852 C CA . LYS B 1 168 ? -44.682 -31.684 -66.559 1.00 28.90 152 LYS B CA 1
ATOM 3853 C C . LYS B 1 168 ? -44.584 -33.216 -66.547 1.00 29.08 152 LYS B C 1
ATOM 3854 O O . LYS B 1 168 ? -44.194 -33.808 -67.548 1.00 29.56 152 LYS B O 1
ATOM 3860 N N . GLU B 1 169 ? -44.922 -33.846 -65.423 1.00 29.47 153 GLU B N 1
ATOM 3861 C CA . GLU B 1 169 ? -44.874 -35.304 -65.268 1.00 29.64 153 GLU B CA 1
ATOM 3862 C C . GLU B 1 169 ? -45.800 -35.990 -66.273 1.00 30.28 153 GLU B C 1
ATOM 3863 O O . GLU B 1 169 ? -45.552 -37.129 -66.669 1.00 30.63 153 GLU B O 1
ATOM 3869 N N . ASN B 1 170 ? -46.873 -35.294 -66.645 1.00 30.39 154 ASN B N 1
ATOM 3870 C CA . ASN B 1 170 ? -47.895 -35.805 -67.546 1.00 31.47 154 ASN B CA 1
ATOM 3871 C C . ASN B 1 170 ? -47.668 -35.403 -68.993 1.00 32.00 154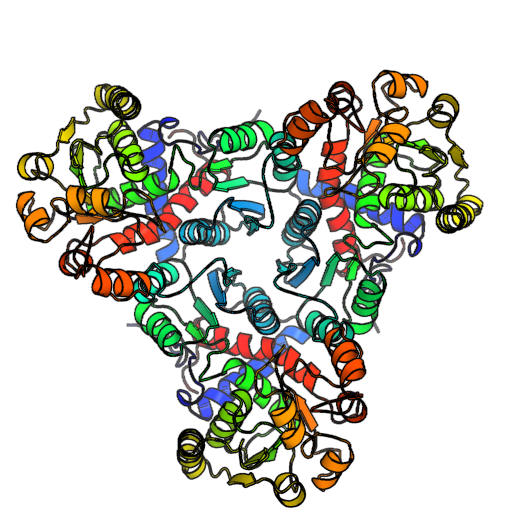 ASN B C 1
ATOM 3872 O O . ASN B 1 170 ? -47.902 -36.201 -69.884 1.00 31.95 154 ASN B O 1
ATOM 3877 N N . PHE B 1 171 ? -47.216 -34.170 -69.218 1.00 33.28 155 PHE B N 1
ATOM 3878 C CA . PHE B 1 171 ? -47.064 -33.620 -70.578 1.00 34.46 155 PHE B CA 1
ATOM 3879 C C . PHE B 1 171 ? -45.639 -33.384 -71.105 1.00 35.28 155 PHE B C 1
ATOM 3880 O O . PHE B 1 171 ? -45.443 -33.241 -72.327 1.00 35.51 155 PHE B O 1
ATOM 3888 N N . GLY B 1 172 ? -44.652 -33.329 -70.214 1.00 36.01 156 GLY B N 1
ATOM 3889 C CA . GLY B 1 172 ? -43.302 -32.856 -70.587 1.00 37.37 156 GLY B CA 1
ATOM 3890 C C . GLY B 1 172 ? -43.240 -31.331 -70.675 1.00 38.06 156 GLY B C 1
ATOM 3891 O O . GLY B 1 172 ? -43.753 -30.625 -69.804 1.00 38.32 156 GLY B O 1
ATOM 3892 N N . LYS B 1 173 ? -42.604 -30.820 -71.723 1.00 39.10 157 LYS B N 1
ATOM 3893 C CA . LYS B 1 173 ? -42.618 -29.380 -72.052 1.00 40.06 157 LYS B CA 1
ATOM 3894 C C . LYS B 1 173 ? -43.764 -28.574 -71.407 1.00 39.85 157 LYS B C 1
ATOM 3895 O O . LYS B 1 173 ? -44.934 -28.820 -71.718 1.00 40.44 157 LYS B O 1
ATOM 3901 N N . LEU B 1 174 ? -43.430 -27.609 -70.540 1.00 38.82 158 LEU B N 1
ATOM 3902 C CA . LEU B 1 174 ? -44.443 -26.743 -69.911 1.00 37.95 158 LEU B CA 1
ATOM 3903 C C . LEU B 1 174 ? -44.897 -25.587 -70.805 1.00 37.75 158 LEU B C 1
ATOM 3904 O O . LEU B 1 174 ? -46.088 -25.265 -70.854 1.00 36.93 158 LEU B O 1
ATOM 3909 N N . GLN B 1 175 ? -43.947 -24.971 -71.507 1.00 37.59 159 GLN B N 1
ATOM 3910 C CA . GLN B 1 175 ? -44.230 -23.770 -72.298 1.00 38.06 159 GLN B CA 1
ATOM 3911 C C . GLN B 1 175 ? -45.191 -24.086 -73.443 1.00 37.48 159 GLN B C 1
ATOM 3912 O O . GLN B 1 175 ? -44.984 -25.052 -74.183 1.00 37.78 159 GLN B O 1
ATOM 3918 N N . GLY B 1 176 ? -46.249 -23.281 -73.561 1.00 36.80 160 GLY B N 1
ATOM 3919 C CA . GLY B 1 176 ? -47.235 -23.447 -74.625 1.00 35.52 160 GLY B CA 1
ATOM 3920 C C . GLY B 1 176 ? -48.468 -24.227 -74.207 1.00 34.87 160 GLY B C 1
ATOM 3921 O O . GLY B 1 176 ? -49.479 -24.227 -74.929 1.00 34.84 160 GLY B O 1
ATOM 3922 N N . LEU B 1 177 ? -48.395 -24.905 -73.060 1.00 33.33 161 LEU B N 1
ATOM 3923 C CA . LEU B 1 177 ? -49.558 -25.624 -72.526 1.00 32.19 161 LEU B CA 1
ATOM 3924 C C . LEU B 1 177 ? -50.525 -24.609 -71.963 1.00 31.55 161 LEU B C 1
ATOM 3925 O O . LEU B 1 177 ? -50.197 -23.424 -71.881 1.00 31.52 161 LEU B O 1
ATOM 3930 N N . THR B 1 178 ? -51.705 -25.079 -71.564 1.00 30.98 162 THR B N 1
ATOM 3931 C CA . THR B 1 178 ? -52.762 -24.219 -71.062 1.00 30.07 162 THR B CA 1
ATOM 3932 C C . THR B 1 178 ? -53.386 -24.809 -69.805 1.00 29.87 162 THR B C 1
ATOM 3933 O O . THR B 1 178 ? -53.883 -25.936 -69.794 1.00 29.59 162 THR B O 1
ATOM 3937 N N . LEU B 1 179 ? -53.339 -24.030 -68.735 1.00 29.77 163 LEU B N 1
ATOM 3938 C CA . LEU B 1 179 ? -53.928 -24.423 -67.474 1.00 29.55 163 LEU B CA 1
ATOM 3939 C C . LEU B 1 179 ? -55.049 -23.453 -67.161 1.00 29.47 163 LEU B C 1
ATOM 3940 O O . LEU B 1 179 ? -54.868 -22.235 -67.210 1.00 28.83 163 LEU B O 1
ATOM 3945 N N . THR B 1 180 ? -56.199 -24.024 -66.828 1.00 30.03 164 THR B N 1
ATOM 3946 C CA . THR B 1 180 ? -57.402 -23.276 -66.504 1.00 30.54 164 THR B CA 1
ATOM 3947 C C . THR B 1 180 ? -57.839 -23.549 -65.067 1.00 30.40 164 THR B C 1
ATOM 3948 O O . THR B 1 180 ? -58.155 -24.681 -64.710 1.00 30.76 164 THR B O 1
ATOM 3952 N N . PHE B 1 181 ? -57.848 -22.501 -64.252 1.00 30.82 165 PHE B N 1
ATOM 3953 C CA . PHE B 1 181 ? -58.418 -22.596 -62.919 1.00 31.34 165 PHE B CA 1
ATOM 3954 C C . PHE B 1 181 ? -59.884 -22.157 -62.952 1.00 32.53 165 PHE B C 1
ATOM 3955 O O . PHE B 1 181 ? -60.210 -21.073 -63.432 1.00 32.43 165 PHE B O 1
ATOM 3963 N N . MET B 1 182 ? -60.765 -22.993 -62.425 1.00 33.94 166 MET B N 1
ATOM 3964 C CA . MET B 1 182 ? -62.183 -22.669 -62.437 1.00 36.11 166 MET B CA 1
ATOM 3965 C C . MET B 1 182 ? -62.718 -22.574 -61.016 1.00 35.33 166 MET B C 1
ATOM 3966 O O . MET B 1 182 ? -62.443 -23.437 -60.185 1.00 35.20 166 MET B O 1
ATOM 3971 N N . GLY B 1 183 ? -63.495 -21.526 -60.755 1.00 35.54 167 GLY B N 1
ATOM 3972 C CA . GLY B 1 183 ? -64.090 -21.300 -59.438 1.00 35.58 167 GLY B CA 1
ATOM 3973 C C . GLY B 1 183 ? -63.683 -19.939 -58.901 1.00 35.76 167 GLY B C 1
ATOM 3974 O O . GLY B 1 183 ? -63.596 -18.985 -59.654 1.00 36.05 167 GLY B O 1
ATOM 3975 N N . ASP B 1 184 ? -63.417 -19.860 -57.602 1.00 36.50 168 ASP B N 1
ATOM 3976 C CA . ASP B 1 184 ? -63.021 -18.610 -56.951 1.00 37.18 168 ASP B CA 1
ATOM 3977 C C . ASP B 1 184 ? -61.669 -18.114 -57.461 1.00 37.76 168 ASP B C 1
ATOM 3978 O O . ASP B 1 184 ? -60.608 -18.560 -57.003 1.00 37.78 168 ASP B O 1
ATOM 3983 N N . GLY B 1 185 ? -61.723 -17.181 -58.409 1.00 38.20 169 GLY B N 1
ATOM 3984 C CA . GLY B 1 185 ? -60.531 -16.658 -59.061 1.00 38.97 169 GLY B CA 1
ATOM 3985 C C . GLY B 1 185 ? -59.664 -15.733 -58.217 1.00 39.36 169 GLY B C 1
ATOM 3986 O O . GLY B 1 185 ? -58.683 -15.171 -58.720 1.00 39.20 169 GLY B O 1
ATOM 3987 N N . ARG B 1 186 ? -60.024 -15.591 -56.940 1.00 39.96 170 ARG B N 1
ATOM 3988 C CA . ARG B 1 186 ? -59.322 -14.717 -56.004 1.00 40.33 170 ARG B CA 1
ATOM 3989 C C . ARG B 1 186 ? -58.716 -15.481 -54.852 1.00 39.87 170 ARG B C 1
ATOM 3990 O O . ARG B 1 186 ? -58.078 -14.861 -54.004 1.00 39.73 170 ARG B O 1
ATOM 3998 N N . ASN B 1 187 ? -58.933 -16.796 -54.773 1.00 39.59 171 ASN B N 1
ATOM 3999 C CA . ASN B 1 187 ? -58.319 -17.542 -53.668 1.00 39.77 171 ASN B CA 1
ATOM 4000 C C . ASN B 1 187 ? -56.829 -17.695 -53.944 1.00 39.32 171 ASN B C 1
ATOM 4001 O O . ASN B 1 187 ? -56.394 -17.557 -55.093 1.00 39.39 171 ASN B O 1
ATOM 4006 N N . ASN B 1 188 ? -56.032 -17.898 -52.905 1.00 38.94 172 ASN B N 1
ATOM 4007 C CA . ASN B 1 188 ? -54.610 -17.673 -53.100 1.00 38.34 172 ASN B CA 1
ATOM 4008 C C . ASN B 1 188 ? -53.903 -18.677 -54.030 1.00 36.76 172 ASN B C 1
ATOM 4009 O O . ASN B 1 188 ? -52.880 -18.346 -54.621 1.00 36.43 172 ASN B O 1
ATOM 4014 N N . VAL B 1 189 ? -54.508 -19.851 -54.232 1.00 35.37 173 VAL B N 1
ATOM 4015 C CA . VAL B 1 189 ? -53.968 -20.834 -55.195 1.00 33.67 173 VAL B CA 1
ATOM 4016 C C . VAL B 1 189 ? -54.122 -20.335 -56.635 1.00 32.90 173 VAL B C 1
ATOM 4017 O O . VAL B 1 189 ? -53.175 -20.407 -57.418 1.00 32.26 173 VAL B O 1
ATOM 4021 N N . ALA B 1 190 ? -55.293 -19.783 -56.958 1.00 32.43 174 ALA B N 1
ATOM 4022 C CA . ALA B 1 190 ? -55.532 -19.156 -58.267 1.00 31.88 174 ALA B CA 1
ATOM 4023 C C . ALA B 1 190 ? -54.580 -17.998 -58.545 1.00 31.67 174 ALA B C 1
ATOM 4024 O O . ALA B 1 190 ? -54.120 -17.811 -59.680 1.00 31.40 174 ALA B O 1
ATOM 4026 N N . ASN B 1 191 ? -54.323 -17.191 -57.512 1.00 31.77 175 ASN B N 1
ATOM 4027 C CA . ASN B 1 191 ? -53.403 -16.055 -57.614 1.00 31.63 175 ASN B CA 1
ATOM 4028 C C . ASN B 1 191 ? -52.011 -16.559 -57.942 1.00 30.66 175 ASN B C 1
ATOM 4029 O O . ASN B 1 191 ? -51.354 -16.077 -58.878 1.00 30.67 175 ASN B O 1
ATOM 4034 N N . SER B 1 192 ? -51.584 -17.558 -57.172 1.00 29.66 176 SER B N 1
ATOM 4035 C CA . SER B 1 192 ? -50.295 -18.193 -57.366 1.00 28.66 176 SER B CA 1
ATOM 4036 C C . SER B 1 192 ? -50.144 -18.826 -58.750 1.00 28.04 176 SER B C 1
ATOM 4037 O O . SER B 1 192 ? -49.114 -18.638 -59.413 1.00 27.86 176 SER B O 1
ATOM 4040 N N . LEU B 1 193 ? -51.185 -19.524 -59.211 1.00 27.49 177 LEU B N 1
ATOM 4041 C CA . LEU B 1 193 ? -51.140 -20.211 -60.516 1.00 27.07 177 LEU B CA 1
ATOM 4042 C C . LEU B 1 193 ? -50.967 -19.236 -61.665 1.00 26.88 177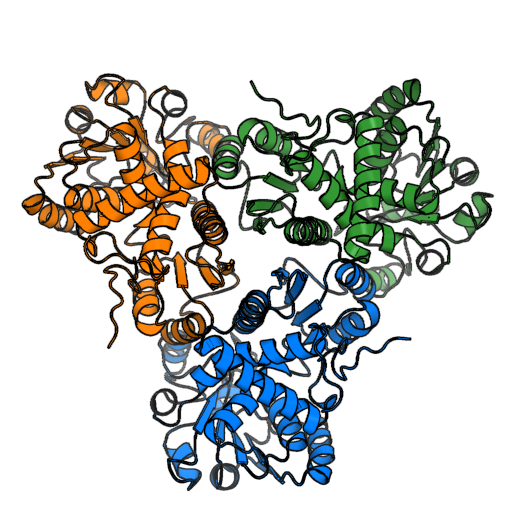 LEU B C 1
ATOM 4043 O O . LEU B 1 193 ? -50.241 -19.503 -62.612 1.00 27.53 177 LEU B O 1
ATOM 4048 N N . LEU B 1 194 ? -51.645 -18.102 -61.568 1.00 26.90 178 LEU B N 1
ATOM 4049 C CA . LEU B 1 194 ? -51.596 -17.056 -62.582 1.00 27.16 178 LEU B CA 1
ATOM 4050 C C . LEU B 1 194 ? -50.198 -16.446 -62.734 1.00 26.84 178 LEU B C 1
ATOM 4051 O O . LEU B 1 194 ? -49.645 -16.375 -63.847 1.00 27.48 178 LEU B O 1
ATOM 4056 N N . VAL B 1 195 ? -49.629 -16.006 -61.616 1.00 26.60 179 VAL B N 1
ATOM 4057 C CA . VAL B 1 195 ? -48.273 -15.476 -61.574 1.00 25.91 179 VAL B CA 1
ATOM 4058 C C . VAL B 1 195 ? -47.248 -16.528 -62.008 1.00 25.75 179 VAL B C 1
ATOM 4059 O O . VAL B 1 195 ? -46.406 -16.250 -62.855 1.00 26.67 179 VAL B O 1
ATOM 4063 N N . THR B 1 196 ? -47.340 -17.735 -61.455 1.00 25.86 180 THR B N 1
ATOM 4064 C CA . THR B 1 196 ? -46.366 -18.807 -61.743 1.00 25.67 180 THR B CA 1
ATOM 4065 C C . THR B 1 196 ? -46.425 -19.306 -63.200 1.00 26.00 180 THR B C 1
ATOM 4066 O O . THR B 1 196 ? -45.387 -19.413 -63.860 1.00 25.60 180 THR B O 1
ATOM 4070 N N . GLY B 1 197 ? -47.631 -19.565 -63.709 1.00 26.12 181 GLY B N 1
ATOM 4071 C CA . GLY B 1 197 ? -47.786 -19.889 -65.126 1.00 26.56 181 GLY B CA 1
ATOM 4072 C C . GLY B 1 197 ? -47.189 -18.809 -66.014 1.00 26.87 181 GLY B C 1
ATOM 4073 O O . GLY B 1 197 ? -46.443 -19.102 -66.959 1.00 26.86 181 GLY B O 1
ATOM 4074 N N . ALA B 1 198 ? -47.514 -17.554 -65.698 1.00 27.69 182 ALA B N 1
ATOM 4075 C CA . ALA B 1 198 ? -46.912 -16.389 -66.362 1.00 28.27 182 ALA B CA 1
ATOM 4076 C C . ALA B 1 198 ? -45.396 -16.427 -66.375 1.00 28.46 182 ALA B C 1
ATOM 4077 O O . ALA B 1 198 ? -44.789 -16.134 -67.403 1.00 29.08 182 ALA B O 1
ATOM 4079 N N . ILE B 1 199 ? -44.774 -16.777 -65.247 1.00 28.76 183 ILE B N 1
ATOM 4080 C CA . ILE B 1 199 ? -43.308 -16.847 -65.184 1.00 28.24 183 ILE B CA 1
ATOM 4081 C C . ILE B 1 199 ? -42.795 -17.973 -66.087 1.00 28.57 183 ILE B C 1
ATOM 4082 O O . ILE B 1 199 ? -41.821 -17.798 -66.819 1.00 28.41 183 ILE B O 1
ATOM 4087 N N . LEU B 1 200 ? -43.463 -19.125 -66.021 1.00 28.78 184 LEU B N 1
ATOM 4088 C CA . LEU B 1 200 ? -43.029 -20.340 -66.736 1.00 29.41 184 LEU B CA 1
ATOM 4089 C C . LEU B 1 200 ? -43.405 -20.399 -68.224 1.00 29.71 184 LEU B C 1
ATOM 4090 O O . LEU B 1 200 ? -42.953 -21.300 -68.935 1.00 30.78 184 LEU B O 1
ATOM 4095 N N . GLY B 1 201 ? -44.213 -19.450 -68.697 1.00 29.90 185 GLY B N 1
ATOM 4096 C CA . GLY B 1 201 ? -44.672 -19.457 -70.092 1.00 29.63 185 GLY B CA 1
ATOM 4097 C C . GLY B 1 201 ? -45.827 -20.423 -70.344 1.00 29.62 185 GLY B C 1
ATOM 4098 O O . GLY B 1 201 ? -46.042 -20.876 -71.469 1.00 30.30 185 GLY B O 1
ATOM 4099 N N . VAL B 1 202 ? -46.553 -20.758 -69.287 1.00 29.63 186 VAL B N 1
ATOM 4100 C CA . VAL B 1 202 ? -47.751 -21.568 -69.386 1.00 30.00 186 VAL B CA 1
ATOM 4101 C C . VAL B 1 202 ? -48.941 -20.606 -69.531 1.00 30.42 186 VAL B C 1
ATOM 4102 O O . VAL B 1 202 ? -49.041 -19.616 -68.794 1.00 30.14 186 VAL B O 1
ATOM 4106 N N . ASN B 1 203 ? -49.814 -20.876 -70.500 1.00 30.46 187 ASN B N 1
ATOM 4107 C CA . ASN B 1 203 ? -51.011 -20.070 -70.669 1.00 30.87 187 ASN B CA 1
ATOM 4108 C C . ASN B 1 203 ? -51.928 -20.347 -69.481 1.00 30.48 187 ASN B C 1
ATOM 4109 O O . ASN B 1 203 ? -52.109 -21.496 -69.094 1.00 30.74 187 ASN B O 1
ATOM 4114 N N . ILE B 1 204 ? -52.456 -19.287 -68.870 1.00 30.35 188 ILE B N 1
ATOM 4115 C CA . ILE B 1 204 ? -53.352 -19.439 -67.731 1.00 30.26 188 ILE B CA 1
ATOM 4116 C C . ILE B 1 204 ? -54.702 -18.775 -68.004 1.00 30.71 188 ILE B C 1
ATOM 4117 O O . ILE B 1 204 ? -54.766 -17.596 -68.364 1.00 30.79 188 ILE B O 1
ATOM 4122 N N . HIS B 1 205 ? -55.774 -19.551 -67.867 1.00 31.35 189 HIS B N 1
ATOM 4123 C CA . HIS B 1 205 ? -57.127 -18.998 -67.891 1.00 32.14 189 HIS B CA 1
ATOM 4124 C C . HIS B 1 205 ? -57.702 -19.065 -66.483 1.00 32.20 189 HIS B C 1
ATOM 4125 O O . HIS B 1 205 ? -57.636 -20.103 -65.841 1.00 31.89 189 HIS B O 1
ATOM 4132 N N . ILE B 1 206 ? -58.217 -17.939 -65.995 1.00 32.97 190 ILE B N 1
ATOM 4133 C CA . ILE B 1 206 ? -59.028 -17.926 -64.782 1.00 33.74 190 ILE B CA 1
ATOM 4134 C C . ILE B 1 206 ? -60.474 -17.791 -65.247 1.00 34.62 190 ILE B C 1
ATOM 4135 O O . ILE B 1 206 ? -60.820 -16.828 -65.935 1.00 34.85 190 ILE B O 1
ATOM 4140 N N . VAL B 1 207 ? -61.300 -18.762 -64.880 1.00 35.38 191 VAL B N 1
ATOM 4141 C CA . VAL B 1 207 ? -62.715 -18.754 -65.228 1.00 36.37 191 VAL B CA 1
ATOM 4142 C C . VAL B 1 207 ? -63.488 -18.646 -63.937 1.00 36.93 191 VAL B C 1
ATOM 4143 O O . VAL B 1 207 ? -63.515 -19.591 -63.134 1.00 36.69 191 VAL B O 1
ATOM 4147 N N . ALA B 1 208 ? -64.115 -17.485 -63.742 1.00 37.60 192 ALA B N 1
ATOM 4148 C CA . ALA B 1 208 ? -64.697 -17.137 -62.453 1.00 38.32 192 ALA B CA 1
ATOM 4149 C C . ALA B 1 208 ? -65.878 -16.185 -62.650 1.00 38.84 192 ALA B C 1
ATOM 4150 O O . ALA B 1 208 ? -65.968 -15.539 -63.691 1.00 39.39 192 ALA B O 1
ATOM 4152 N N . PRO B 1 209 ? -66.769 -16.073 -61.646 1.00 39.29 193 PRO B N 1
ATOM 4153 C CA . PRO B 1 209 ? -67.706 -14.932 -61.630 1.00 39.91 193 PRO B CA 1
ATOM 4154 C C . PRO B 1 209 ? -66.936 -13.601 -61.643 1.00 40.56 193 PRO B C 1
ATOM 4155 O O . PRO B 1 209 ? -65.769 -13.570 -61.209 1.00 41.21 193 PRO B O 1
ATOM 4159 N N . LYS B 1 210 ? -67.553 -12.522 -62.136 1.00 41.07 194 LYS B N 1
ATOM 4160 C CA . LYS B 1 210 ? -66.901 -11.194 -62.143 1.00 41.51 194 LYS B CA 1
ATOM 4161 C C . LYS B 1 210 ? -66.471 -10.782 -60.725 1.00 41.21 194 LYS B C 1
ATOM 4162 O O . LYS B 1 210 ? -65.382 -10.239 -60.525 1.00 41.51 194 LYS B O 1
ATOM 4168 N N . ALA B 1 211 ? -67.323 -11.058 -59.745 1.00 40.81 195 ALA B N 1
ATOM 4169 C CA . ALA B 1 211 ? -67.055 -10.688 -58.361 1.00 40.50 195 ALA B CA 1
ATOM 4170 C C . ALA B 1 211 ? -65.780 -11.339 -57.825 1.00 40.31 195 ALA B C 1
ATOM 4171 O O . ALA B 1 211 ? -65.187 -10.861 -56.845 1.00 40.25 195 ALA B O 1
ATOM 4173 N N . LEU B 1 212 ? -65.362 -12.429 -58.470 1.00 39.92 196 LEU B N 1
ATOM 4174 C CA . LEU B 1 212 ? -64.205 -13.174 -58.004 1.00 39.43 196 LEU B CA 1
ATOM 4175 C C . LEU B 1 212 ? -63.068 -13.239 -59.025 1.00 39.19 196 LEU B C 1
ATOM 4176 O O . LEU B 1 212 ? -62.241 -14.149 -58.980 1.00 39.43 196 LEU B O 1
ATOM 4181 N N . PHE B 1 213 ? -63.022 -12.273 -59.935 1.00 38.70 197 PHE B N 1
ATOM 4182 C CA . PHE B 1 213 ? -61.837 -12.059 -60.760 1.00 38.92 197 PHE B CA 1
ATOM 4183 C C . PHE B 1 213 ? -60.624 -11.727 -59.864 1.00 39.06 197 PHE B C 1
ATOM 4184 O O . PHE B 1 213 ? -60.769 -11.035 -58.856 1.00 39.09 197 PHE B O 1
ATOM 4192 N N . PRO B 1 214 ? -59.421 -12.218 -60.221 1.00 39.14 198 PRO B N 1
ATOM 4193 C CA . PRO B 1 214 ? -58.272 -11.832 -59.401 1.00 39.19 198 PRO B CA 1
ATOM 4194 C C . PRO B 1 214 ? -58.114 -10.308 -59.387 1.00 39.35 198 PRO B C 1
ATOM 4195 O O . PRO B 1 214 ? -58.448 -9.645 -60.381 1.00 39.04 198 PRO B O 1
ATOM 4199 N N . THR B 1 215 ? -57.618 -9.768 -58.274 1.00 39.46 199 THR B N 1
ATOM 4200 C CA . THR B 1 215 ? -57.423 -8.328 -58.125 1.00 39.96 199 THR B CA 1
ATOM 4201 C C . THR B 1 215 ? -56.532 -7.755 -59.239 1.00 40.39 199 THR B C 1
ATOM 4202 O O . THR B 1 215 ? -55.747 -8.494 -59.851 1.00 40.07 199 THR B O 1
ATOM 4206 N N . GLU B 1 216 ? -56.671 -6.448 -59.501 1.00 40.90 200 GLU B N 1
ATOM 4207 C CA . GLU B 1 216 ? -55.806 -5.723 -60.450 1.00 41.81 200 GLU B CA 1
ATOM 4208 C C . GLU B 1 216 ? -54.317 -5.965 -60.181 1.00 41.18 200 GLU B C 1
ATOM 4209 O O . GLU B 1 216 ? -53.527 -6.078 -61.122 1.00 41.31 200 GLU B O 1
ATOM 4215 N N . GLU B 1 217 ? -53.936 -6.022 -58.902 1.00 40.85 201 GLU B N 1
ATOM 4216 C CA . GLU B 1 217 ? -52.531 -6.229 -58.535 1.00 41.08 201 GLU B CA 1
ATOM 4217 C C . GLU B 1 217 ? -52.020 -7.596 -58.967 1.00 40.56 201 GLU B C 1
ATOM 4218 O O . GLU B 1 217 ? -50.950 -7.697 -59.563 1.00 40.41 201 GLU B O 1
ATOM 4224 N N . THR B 1 218 ? -52.783 -8.641 -58.652 1.00 40.23 202 THR B N 1
ATOM 4225 C CA . THR B 1 218 ? -52.421 -10.000 -59.054 1.00 39.92 202 THR B CA 1
ATOM 4226 C C . THR B 1 218 ? -52.300 -10.070 -60.571 1.00 39.54 202 THR B C 1
ATOM 4227 O O . THR B 1 218 ? -51.310 -10.604 -61.092 1.00 39.26 202 THR B O 1
ATOM 4231 N N . GLN B 1 219 ? -53.290 -9.492 -61.261 1.00 38.84 203 GLN B N 1
ATOM 4232 C CA . GLN B 1 219 ? -53.354 -9.504 -62.720 1.00 38.52 203 GLN B CA 1
ATOM 4233 C C . GLN B 1 219 ? -52.164 -8.790 -63.337 1.00 37.78 203 GLN B C 1
ATOM 4234 O O . GLN B 1 219 ? -51.581 -9.277 -64.300 1.00 37.88 203 GLN B O 1
ATOM 4240 N N . ASN B 1 220 ? -51.815 -7.636 -62.772 1.00 37.21 204 ASN B N 1
ATOM 4241 C CA . ASN B 1 220 ? -50.737 -6.808 -63.289 1.00 36.64 204 ASN B CA 1
ATOM 4242 C C . ASN B 1 220 ? -49.358 -7.355 -62.995 1.00 36.03 204 ASN B C 1
ATOM 4243 O O . ASN B 1 220 ? -48.446 -7.158 -63.787 1.00 36.00 204 ASN B O 1
ATOM 4248 N N . ILE B 1 221 ? -49.210 -8.041 -61.864 1.00 35.36 205 ILE B N 1
ATOM 4249 C CA . ILE B 1 221 ? -47.982 -8.785 -61.590 1.00 34.83 205 ILE B CA 1
ATOM 4250 C C . ILE B 1 221 ? -47.797 -9.896 -62.626 1.00 34.66 205 ILE B C 1
ATOM 4251 O O . ILE B 1 221 ? -46.715 -10.043 -63.191 1.00 34.63 205 ILE B O 1
ATOM 4256 N N . ALA B 1 222 ? -48.856 -10.663 -62.878 1.00 34.50 206 ALA B N 1
ATOM 4257 C CA . ALA B 1 222 ? -48.804 -11.747 -63.853 1.00 34.47 206 ALA B CA 1
ATOM 4258 C C . ALA B 1 222 ? -48.488 -11.233 -65.263 1.00 35.01 206 ALA B C 1
ATOM 4259 O O . ALA B 1 222 ? -47.654 -11.807 -65.973 1.00 34.72 206 ALA B O 1
ATOM 4261 N N . LYS B 1 223 ? -49.135 -10.123 -65.636 1.00 35.94 207 LYS B N 1
ATOM 4262 C CA . LYS B 1 223 ? -48.967 -9.460 -66.939 1.00 36.76 207 LYS B CA 1
ATOM 4263 C C . LYS B 1 223 ? -47.513 -9.105 -67.220 1.00 36.41 207 LYS B C 1
ATOM 4264 O O .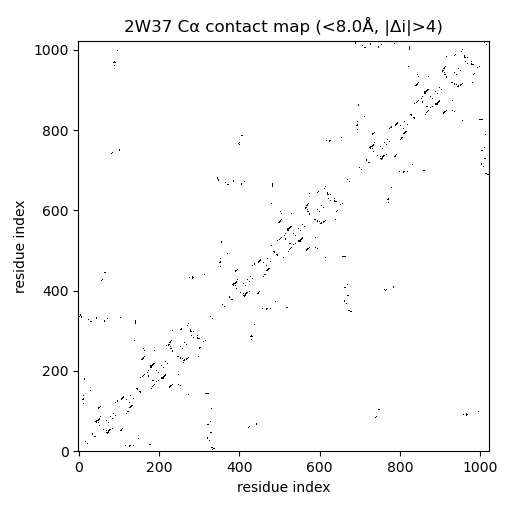 LYS B 1 223 ? -47.017 -9.327 -68.326 1.00 36.34 207 LYS B O 1
ATOM 4270 N N . GLY B 1 224 ? -46.835 -8.561 -66.209 1.00 36.54 208 GLY B N 1
ATOM 4271 C CA . GLY B 1 224 ? -45.415 -8.255 -66.295 1.00 36.60 208 GLY B CA 1
ATOM 4272 C C . GLY B 1 224 ? -44.527 -9.451 -66.582 1.00 36.56 208 GLY B C 1
ATOM 4273 O O . GLY B 1 224 ? -43.546 -9.334 -67.303 1.00 36.89 208 GLY B O 1
ATOM 4274 N N . PHE B 1 225 ? -44.862 -10.602 -66.013 1.00 36.79 209 PHE B N 1
ATOM 4275 C CA . PHE B 1 225 ? -44.110 -11.818 -66.292 1.00 36.94 209 PHE B CA 1
ATOM 4276 C C . PHE B 1 225 ? -44.480 -12.390 -67.658 1.00 37.30 209 PHE B C 1
ATOM 4277 O O . PHE B 1 225 ? -43.596 -12.826 -68.393 1.00 36.99 209 PHE B O 1
ATOM 4285 N N . ALA B 1 226 ? -45.773 -12.363 -67.991 1.00 37.94 210 ALA B N 1
ATOM 4286 C CA . ALA B 1 226 ? -46.263 -12.876 -69.283 1.00 39.19 210 ALA B CA 1
ATOM 4287 C C . ALA B 1 226 ? -45.710 -12.138 -70.515 1.00 39.97 210 ALA B C 1
ATOM 4288 O O . ALA B 1 226 ? -45.461 -12.763 -71.549 1.00 40.41 210 ALA B O 1
ATOM 4290 N N . GLU B 1 227 ? -45.479 -10.829 -70.402 1.00 41.11 211 GLU B N 1
ATOM 4291 C CA . GLU B 1 227 ? -44.872 -10.063 -71.506 1.00 42.26 211 GLU B CA 1
ATOM 4292 C C . GLU B 1 227 ? -43.505 -10.622 -71.899 1.00 42.64 211 GLU B C 1
ATOM 4293 O O . GLU B 1 227 ? -43.128 -10.584 -73.076 1.00 43.39 211 GLU B O 1
ATOM 4299 N N . LYS B 1 228 ? -42.783 -11.169 -70.923 1.00 42.50 212 LYS B N 1
ATOM 4300 C CA . LYS B 1 228 ? -41.442 -11.687 -71.159 1.00 42.21 212 LYS B CA 1
ATOM 4301 C C . LYS B 1 228 ? -41.416 -13.176 -71.515 1.00 41.73 212 LYS B C 1
ATOM 4302 O O . LYS B 1 228 ? -40.576 -13.612 -72.300 1.00 41.74 212 LYS B O 1
ATOM 4308 N N . SER B 1 229 ? -42.342 -13.948 -70.955 1.00 41.08 213 SER B N 1
ATOM 4309 C CA . SER B 1 229 ? -42.359 -15.399 -71.145 1.00 40.60 213 SER B CA 1
ATOM 4310 C C . SER B 1 229 ? -43.130 -15.835 -72.389 1.00 40.64 213 SER B C 1
ATOM 4311 O O . SER B 1 229 ? -42.830 -16.883 -72.976 1.00 40.50 213 SER B O 1
ATOM 4314 N N . GLY B 1 230 ? -44.127 -15.031 -72.765 1.00 40.24 214 GLY B N 1
ATOM 4315 C CA . GLY B 1 230 ? -45.009 -15.329 -73.891 1.00 39.73 214 GLY B CA 1
ATOM 4316 C C . GLY B 1 230 ? -46.307 -16.015 -73.484 1.00 39.23 214 GLY B C 1
ATOM 4317 O O . GLY B 1 230 ? -47.113 -16.359 -74.339 1.00 39.00 214 GLY B O 1
ATOM 4318 N N . ALA B 1 231 ? -46.507 -16.209 -72.179 1.00 38.64 215 ALA B N 1
ATOM 4319 C CA . ALA B 1 231 ? -47.767 -16.733 -71.652 1.00 38.21 215 ALA B CA 1
ATOM 4320 C C . ALA B 1 231 ? -48.973 -15.878 -72.069 1.00 38.35 215 ALA B C 1
ATOM 4321 O O . ALA B 1 231 ? -48.906 -14.645 -72.065 1.00 38.08 215 ALA B O 1
ATOM 4323 N N . LYS B 1 232 ? -50.062 -16.552 -72.444 1.00 38.64 216 LYS B N 1
ATOM 4324 C CA . LYS B 1 232 ? -51.355 -15.908 -72.697 1.00 38.71 216 LYS B CA 1
ATOM 4325 C C . LYS B 1 232 ? -52.212 -16.032 -71.463 1.00 38.15 216 LYS B C 1
ATOM 4326 O O . LYS B 1 232 ? -52.466 -17.134 -70.967 1.00 38.15 216 LYS B O 1
ATOM 4332 N N . LEU B 1 233 ? -52.661 -14.890 -70.972 1.00 38.04 217 LEU B N 1
ATOM 4333 C CA . LEU B 1 233 ? -53.493 -14.843 -69.790 1.00 37.89 217 LEU B CA 1
ATOM 4334 C C . LEU B 1 233 ? -54.909 -14.429 -70.173 1.00 37.95 217 LEU B C 1
ATOM 4335 O O . LEU B 1 233 ? -55.101 -13.497 -70.953 1.00 37.61 217 LEU B O 1
ATOM 4340 N N . VAL B 1 234 ? -55.887 -15.155 -69.641 1.00 37.82 218 VAL B N 1
ATOM 4341 C CA . VAL B 1 234 ? -57.295 -14.901 -69.907 1.00 38.26 218 VAL B CA 1
ATOM 4342 C C . VAL B 1 234 ? -58.033 -14.959 -68.574 1.00 38.62 218 VAL B C 1
ATOM 4343 O O . VAL B 1 234 ? -57.991 -15.973 -67.877 1.00 38.45 218 VAL B O 1
ATOM 4347 N N . ILE B 1 235 ? -58.674 -13.852 -68.210 1.00 39.36 219 ILE B N 1
ATOM 4348 C CA . ILE B 1 235 ? -59.579 -13.821 -67.067 1.00 40.21 219 ILE B CA 1
ATOM 4349 C C . ILE B 1 235 ? -60.966 -13.535 -67.652 1.00 40.64 219 ILE B C 1
ATOM 4350 O O . ILE B 1 235 ? -61.151 -12.551 -68.370 1.00 40.72 219 ILE B O 1
ATOM 4355 N N . THR B 1 236 ? -61.918 -14.430 -67.391 1.00 41.10 220 THR B N 1
ATOM 4356 C CA . THR B 1 236 ? -63.242 -14.375 -68.025 1.00 41.69 220 THR B CA 1
ATOM 4357 C C . THR B 1 236 ? -64.308 -15.058 -67.170 1.00 41.97 220 THR B C 1
ATOM 4358 O O . THR B 1 236 ? -63.991 -15.949 -66.374 1.00 42.21 220 THR B O 1
ATOM 4362 N N . ASP B 1 237 ? -65.563 -14.634 -67.333 1.00 42.10 221 ASP B N 1
ATOM 4363 C CA . ASP B 1 237 ? -66.695 -15.299 -66.679 1.00 42.47 221 ASP B CA 1
ATOM 4364 C C . ASP B 1 237 ? -67.375 -16.301 -67.620 1.00 42.59 221 ASP B C 1
ATOM 4365 O O . ASP B 1 237 ? -68.255 -17.066 -67.210 1.00 42.21 221 ASP B O 1
ATOM 4370 N N . ASP B 1 238 ? -66.939 -16.288 -68.877 1.00 43.21 222 ASP B N 1
ATOM 4371 C CA . ASP B 1 238 ? -67.449 -17.166 -69.922 1.00 44.05 222 ASP B CA 1
ATOM 4372 C C . ASP B 1 238 ? -66.821 -18.564 -69.830 1.00 44.34 222 ASP B C 1
ATOM 4373 O O . ASP B 1 238 ? -65.654 -18.748 -70.197 1.00 44.14 222 ASP B O 1
ATOM 4378 N N . LEU B 1 239 ? -67.612 -19.535 -69.360 1.00 44.97 223 LEU B N 1
ATOM 4379 C CA . LEU B 1 239 ? -67.231 -20.961 -69.298 1.00 45.64 223 LEU B CA 1
ATOM 4380 C C . LEU B 1 239 ? -66.645 -21.555 -70.569 1.00 46.14 223 LEU B C 1
ATOM 4381 O O . LEU B 1 239 ? -65.624 -22.240 -70.516 1.00 46.53 223 LEU B O 1
ATOM 4386 N N . ASP B 1 240 ? -67.301 -21.316 -71.698 1.00 46.68 224 ASP B N 1
ATOM 4387 C CA . ASP B 1 240 ? -66.865 -21.872 -72.973 1.00 47.49 224 ASP B CA 1
ATOM 4388 C C . ASP B 1 240 ? -65.628 -21.176 -73.549 1.00 47.53 224 ASP B C 1
ATOM 4389 O O . ASP B 1 240 ? -64.797 -21.814 -74.212 1.00 47.74 224 ASP B O 1
ATOM 4394 N N . GLU B 1 241 ? -65.511 -19.868 -73.321 1.00 47.47 225 GLU B N 1
ATOM 4395 C CA . GLU B 1 241 ? -64.301 -19.137 -73.721 1.00 47.54 225 GLU B CA 1
ATOM 4396 C C . GLU B 1 241 ? -63.126 -19.529 -72.811 1.00 46.57 225 GLU B C 1
ATOM 4397 O O . GLU B 1 241 ? -61.994 -19.735 -73.276 1.00 46.09 225 GLU B O 1
ATOM 4403 N N . GLY B 1 242 ? -63.420 -19.609 -71.514 1.00 45.74 226 GLY B N 1
ATOM 4404 C CA . GLY B 1 242 ? -62.446 -20.013 -70.510 1.00 44.46 226 GLY B CA 1
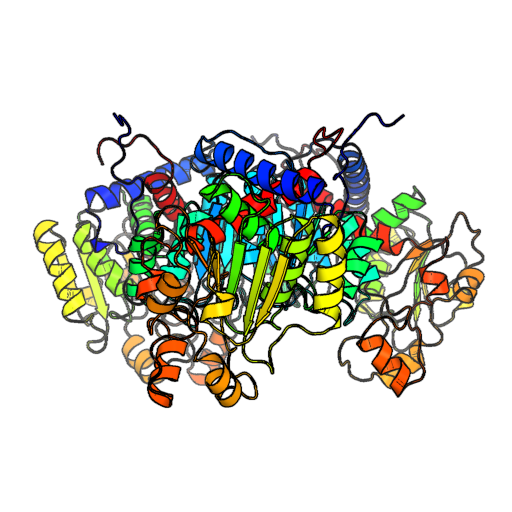ATOM 4405 C C . GLY B 1 242 ? -61.874 -21.394 -70.760 1.00 43.57 226 GLY B C 1
ATOM 4406 O O . GLY B 1 242 ? -60.651 -21.554 -70.889 1.00 43.29 226 GLY B O 1
ATOM 4407 N N . LEU B 1 243 ? -62.756 -22.388 -70.869 1.00 42.54 227 LEU B N 1
ATOM 4408 C CA . LEU B 1 243 ? -62.315 -23.779 -70.938 1.00 41.45 227 LEU B CA 1
ATOM 4409 C C . LEU B 1 243 ? -61.636 -24.217 -72.232 1.00 41.35 227 LEU B C 1
ATOM 4410 O O . LEU B 1 243 ? -60.914 -25.211 -72.232 1.00 41.43 227 LEU B O 1
ATOM 4415 N N . LYS B 1 244 ? -61.839 -23.485 -73.323 1.00 40.85 228 LYS B N 1
ATOM 4416 C CA . LYS B 1 244 ? -61.414 -23.979 -74.630 1.00 40.48 228 LYS B CA 1
ATOM 4417 C C . LYS B 1 244 ? -59.892 -24.047 -74.755 1.00 39.66 228 LYS B C 1
ATOM 4418 O O . LYS B 1 244 ? -59.201 -23.067 -74.486 1.00 40.24 228 LYS B O 1
ATOM 4424 N N . GLY B 1 245 ? -59.380 -25.210 -75.152 1.00 38.78 229 GLY B N 1
ATOM 4425 C CA . GLY B 1 245 ? -57.944 -25.399 -75.385 1.00 37.45 229 GLY B CA 1
ATOM 4426 C C . GLY B 1 245 ? -57.111 -25.853 -74.189 1.00 36.34 229 GLY B C 1
ATOM 4427 O O . GLY B 1 245 ? -55.897 -26.014 -74.308 1.00 36.24 229 GLY B O 1
ATOM 4428 N N . SER B 1 246 ? -57.771 -26.072 -73.056 1.00 35.56 230 SER B N 1
ATOM 4429 C CA . SER B 1 246 ? -57.125 -26.439 -71.792 1.00 34.72 230 SER B CA 1
ATOM 4430 C C . SER B 1 246 ? -56.495 -27.827 -71.769 1.00 34.18 230 SER B C 1
ATOM 4431 O O . SER B 1 246 ? -57.154 -28.828 -72.074 1.00 34.29 230 SER B O 1
ATOM 4434 N N . ASN B 1 247 ? -55.229 -27.888 -71.351 1.00 33.10 231 ASN B N 1
ATOM 4435 C CA . ASN B 1 247 ? -54.572 -29.159 -71.081 1.00 31.63 231 ASN B CA 1
ATOM 4436 C C . ASN B 1 247 ? -54.771 -29.560 -69.632 1.00 30.83 231 ASN B C 1
ATOM 4437 O O . ASN B 1 247 ? -54.614 -30.728 -69.278 1.00 30.03 231 ASN B O 1
ATOM 4442 N N . VAL B 1 248 ? -55.112 -28.578 -68.795 1.00 30.41 232 VAL B N 1
ATOM 4443 C CA . VAL B 1 248 ? -55.394 -28.812 -67.360 1.00 29.77 232 VAL B CA 1
ATOM 4444 C C . VAL B 1 248 ? -56.646 -28.072 -66.910 1.00 29.31 232 VAL B C 1
ATOM 4445 O O . VAL B 1 248 ? -56.804 -26.889 -67.176 1.00 29.36 232 VAL B O 1
ATOM 4449 N N . VAL B 1 249 ? -57.524 -28.778 -66.215 1.00 29.17 233 VAL B N 1
ATOM 4450 C CA . VAL B 1 249 ? -58.633 -28.143 -65.514 1.00 29.24 233 VAL B CA 1
ATOM 4451 C C . VAL B 1 249 ? -58.379 -28.296 -64.019 1.00 28.80 233 VAL B C 1
ATOM 4452 O O . VAL B 1 249 ? -58.314 -29.400 -63.493 1.00 28.76 233 VAL B O 1
ATOM 4456 N N . TYR B 1 250 ? -58.232 -27.156 -63.356 1.00 29.35 234 TYR B N 1
ATOM 4457 C CA . TYR B 1 250 ? -57.786 -27.080 -61.970 1.00 29.42 234 TYR B CA 1
ATOM 4458 C C . TYR B 1 250 ? -58.871 -26.380 -61.170 1.00 29.43 234 TYR B C 1
ATOM 4459 O O . TYR B 1 250 ? -59.382 -25.354 -61.602 1.00 30.28 234 TYR B O 1
ATOM 4468 N N . THR B 1 251 ? -59.235 -26.913 -60.013 1.00 29.37 235 THR B N 1
ATOM 4469 C CA . THR B 1 251 ? -60.177 -26.190 -59.153 1.00 29.81 235 THR B CA 1
ATOM 4470 C C . THR B 1 251 ? -59.819 -26.255 -57.656 1.00 30.06 235 THR B C 1
ATOM 4471 O O . THR B 1 251 ? -58.812 -26.862 -57.282 1.00 29.43 235 THR B O 1
ATOM 4475 N N . ASP B 1 252 ? -60.629 -25.602 -56.823 1.00 30.88 236 ASP B N 1
ATOM 4476 C CA . ASP B 1 252 ? -60.423 -25.555 -55.368 1.00 32.09 236 ASP B CA 1
ATOM 4477 C C . ASP B 1 252 ? -61.750 -25.220 -54.700 1.00 33.15 236 ASP B C 1
ATOM 4478 O O . ASP B 1 252 ? -62.681 -24.737 -55.369 1.00 33.13 236 ASP B O 1
ATOM 4483 N N . VAL B 1 253 ? -61.830 -25.447 -53.388 1.00 34.35 237 VAL B N 1
ATOM 4484 C CA . VAL B 1 253 ? -63.072 -25.256 -52.643 1.00 36.10 237 VAL B CA 1
ATOM 4485 C C . VAL B 1 253 ? -63.670 -23.856 -52.791 1.00 37.33 237 VAL B C 1
ATOM 4486 O O . VAL B 1 253 ? -62.952 -22.870 -52.903 1.00 37.27 237 VAL B O 1
ATOM 4490 N N . TRP B 1 254 ? -64.998 -23.796 -52.807 1.00 39.41 238 TRP B N 1
ATOM 4491 C CA . TRP B 1 254 ? -65.722 -22.544 -53.007 1.00 41.63 238 TRP B CA 1
ATOM 4492 C C . TRP B 1 254 ? -65.780 -21.709 -51.727 1.00 43.14 238 TRP B C 1
ATOM 4493 O O . TRP B 1 254 ? -65.696 -20.484 -51.772 1.00 42.90 238 TRP B O 1
ATOM 4504 N N . VAL B 1 255 ? -65.955 -22.391 -50.598 1.00 45.58 239 VAL B N 1
ATOM 4505 C CA . VAL B 1 255 ? -66.165 -21.745 -49.301 1.00 48.38 239 VAL B CA 1
ATOM 4506 C C . VAL B 1 255 ? -65.351 -22.471 -48.224 1.00 50.34 239 VAL B C 1
ATOM 4507 O O . VAL B 1 255 ? -65.151 -23.685 -48.294 1.00 50.37 239 VAL B O 1
ATOM 4511 N N . SER B 1 256 ? -64.887 -21.724 -47.224 1.00 53.36 240 SER B N 1
ATOM 4512 C CA . SER B 1 256 ? -63.895 -22.246 -46.276 1.00 55.98 240 SER B CA 1
ATOM 4513 C C . SER B 1 256 ? -64.210 -21.838 -44.845 1.00 57.63 240 SER B C 1
ATOM 4514 O O . SER B 1 256 ? -64.451 -20.657 -44.580 1.00 57.90 240 SER B O 1
ATOM 4517 N N . MET B 1 257 ? -64.183 -22.819 -43.934 1.00 59.74 241 MET B N 1
ATOM 4518 C CA . MET B 1 257 ? -64.359 -22.611 -42.474 1.00 61.70 241 MET B CA 1
ATOM 4519 C C . MET B 1 257 ? -65.541 -21.702 -42.094 1.00 61.93 241 MET B C 1
ATOM 4520 O O . MET B 1 257 ? -65.338 -20.547 -41.692 1.00 62.41 241 MET B O 1
ATOM 4525 N N . GLY B 1 258 ? -66.764 -22.227 -42.230 1.00 62.41 242 GLY B N 1
ATOM 4526 C CA . GLY B 1 258 ? -68.005 -21.463 -41.991 1.00 62.73 242 GLY B CA 1
ATOM 4527 C C . GLY B 1 258 ? -67.924 -20.005 -42.425 1.00 63.05 242 GLY B C 1
ATOM 4528 O O . GLY B 1 258 ? -68.318 -19.099 -41.677 1.00 63.08 242 GLY B O 1
ATOM 4529 N N . GLU B 1 259 ? -67.413 -19.791 -43.640 1.00 63.22 243 GLU B N 1
ATOM 4530 C CA . GLU B 1 259 ? -67.058 -18.462 -44.164 1.00 63.59 243 GLU B CA 1
ATOM 4531 C C . GLU B 1 259 ? -68.248 -17.511 -44.150 1.00 63.19 243 GLU B C 1
ATOM 4532 O O . GLU B 1 259 ? -69.403 -17.949 -44.126 1.00 63.52 243 GLU B O 1
ATOM 4538 N N . SER B 1 260 ? -67.967 -16.212 -44.166 1.00 62.97 244 SER B N 1
ATOM 4539 C CA . SER B 1 260 ? -69.023 -15.210 -44.341 1.00 62.64 244 SER B CA 1
ATOM 4540 C C . SER B 1 260 ? -69.483 -15.230 -45.807 1.00 61.98 244 SER B C 1
ATOM 4541 O O . SER B 1 260 ? -68.900 -15.951 -46.627 1.00 61.98 244 SER B O 1
ATOM 4544 N N . ASN B 1 261 ? -70.517 -14.443 -46.125 1.00 61.18 245 ASN B N 1
ATOM 4545 C CA . ASN B 1 261 ? -71.166 -14.421 -47.459 1.00 60.19 245 ASN B CA 1
ATOM 4546 C C . ASN B 1 261 ? -71.260 -15.792 -48.167 1.00 59.18 245 ASN B C 1
ATOM 4547 O O . ASN B 1 261 ? -71.104 -15.904 -49.392 1.00 58.94 245 ASN B O 1
ATOM 4552 N N . TRP B 1 262 ? -71.561 -16.811 -47.363 1.00 57.86 246 TRP B N 1
ATOM 4553 C CA . TRP B 1 262 ? -71.527 -18.218 -47.753 1.00 56.71 246 TRP B CA 1
ATOM 4554 C C . TRP B 1 262 ? -72.453 -18.557 -48.936 1.00 55.64 246 TRP B C 1
ATOM 4555 O O . TRP B 1 262 ? -71.987 -18.999 -49.997 1.00 55.32 246 TRP B O 1
ATOM 4566 N N . GLU B 1 263 ? -73.755 -18.340 -48.742 1.00 54.33 247 GLU B N 1
ATOM 4567 C CA . GLU B 1 263 ? -74.778 -18.641 -49.750 1.00 53.51 247 GLU B CA 1
ATOM 4568 C C . GLU B 1 263 ? -74.536 -17.891 -51.066 1.00 52.31 247 GLU B C 1
ATOM 4569 O O . GLU B 1 263 ? -74.710 -18.461 -52.155 1.00 52.17 247 GLU B O 1
ATOM 4575 N N . GLU B 1 264 ? -74.132 -16.625 -50.965 1.00 51.03 248 GLU B N 1
ATOM 4576 C CA . GLU B 1 264 ? -73.835 -15.828 -52.157 1.00 50.49 248 GLU B CA 1
ATOM 4577 C C . GLU B 1 264 ? -72.683 -16.424 -52.976 1.00 49.24 248 GLU B C 1
ATOM 4578 O O . GLU B 1 264 ? -72.761 -16.507 -54.210 1.00 48.79 248 GLU B O 1
ATOM 4584 N N . ARG B 1 265 ? -71.627 -16.838 -52.279 1.00 48.11 249 ARG B N 1
ATOM 4585 C CA . ARG B 1 265 ? -70.469 -17.469 -52.926 1.00 47.29 249 ARG B CA 1
ATOM 4586 C C . ARG B 1 265 ? -70.855 -18.738 -53.706 1.00 46.35 249 ARG B C 1
ATOM 4587 O O . ARG B 1 265 ? -70.533 -18.861 -54.894 1.00 46.01 249 ARG B O 1
ATOM 4595 N N . VAL B 1 266 ? -71.561 -19.657 -53.052 1.00 45.01 250 VAL B N 1
ATOM 4596 C CA . VAL B 1 266 ? -72.054 -20.861 -53.721 1.00 44.51 250 VAL B CA 1
ATOM 4597 C C . VAL B 1 266 ? -72.913 -20.534 -54.950 1.00 44.61 250 VAL B C 1
ATOM 4598 O O . VAL B 1 266 ? -72.720 -21.117 -56.025 1.00 44.51 250 VAL B O 1
ATOM 4602 N N . LYS B 1 267 ? -73.846 -19.590 -54.789 1.00 44.56 251 LYS B N 1
ATOM 4603 C CA . LYS B 1 267 ? -74.747 -19.201 -55.870 1.00 44.43 251 LYS B CA 1
ATOM 4604 C C . LYS B 1 267 ? -74.007 -18.627 -57.081 1.00 43.90 251 LYS B C 1
ATOM 4605 O O . LYS B 1 267 ? -74.352 -18.939 -58.231 1.00 43.81 251 LYS B O 1
ATOM 4611 N N . GLU B 1 268 ? -73.008 -17.775 -56.841 1.00 43.41 252 GLU B N 1
ATOM 4612 C CA . GLU B 1 268 ? -72.242 -17.222 -57.966 1.00 43.43 252 GLU B CA 1
ATOM 4613 C C . GLU B 1 268 ? -71.268 -18.268 -58.513 1.00 42.60 252 GLU B C 1
ATOM 4614 O O . GLU B 1 268 ? -70.882 -18.232 -59.696 1.00 42.49 252 GLU B O 1
ATOM 4620 N N . LEU B 1 269 ? -70.916 -19.222 -57.658 1.00 41.70 253 LEU B N 1
ATOM 4621 C CA . LEU B 1 269 ? -69.885 -20.202 -57.993 1.00 41.64 253 LEU B CA 1
ATOM 4622 C C . LEU B 1 269 ? -70.377 -21.446 -58.740 1.00 41.35 253 LEU B C 1
ATOM 4623 O O . LEU B 1 269 ? -69.688 -21.885 -59.668 1.00 41.34 253 LEU B O 1
ATOM 4628 N N . THR B 1 270 ? -71.549 -21.991 -58.370 1.00 41.29 254 THR B N 1
ATOM 4629 C CA . THR B 1 270 ? -72.014 -23.288 -58.928 1.00 41.31 254 THR B CA 1
ATOM 4630 C C . THR B 1 270 ? -71.940 -23.430 -60.469 1.00 40.98 254 THR B C 1
ATOM 4631 O O . THR B 1 270 ? -71.549 -24.493 -60.958 1.00 41.36 254 THR B O 1
ATOM 4635 N N . PRO B 1 271 ? -72.293 -22.373 -61.235 1.00 40.31 255 PRO B N 1
ATOM 4636 C CA . PRO B 1 271 ? -72.083 -22.476 -62.684 1.00 40.13 255 PRO B CA 1
ATOM 4637 C C . PRO B 1 271 ? -70.636 -22.818 -63.100 1.00 40.16 255 PRO B C 1
ATOM 4638 O O . PRO B 1 271 ? -70.383 -23.146 -64.273 1.00 40.28 255 PRO B O 1
ATOM 4642 N N . TYR B 1 272 ? -69.704 -22.741 -62.149 1.00 39.99 256 TYR B N 1
ATOM 4643 C CA . TYR B 1 272 ? -68.279 -22.957 -62.432 1.00 39.53 256 TYR B CA 1
ATOM 4644 C C . TYR B 1 272 ? -67.768 -24.277 -61.854 1.00 39.08 256 TYR B C 1
ATOM 4645 O O . TYR B 1 272 ? -66.559 -24.484 -61.710 1.00 39.08 256 TYR B O 1
ATOM 4654 N N . GLN B 1 273 ? -68.705 -25.174 -61.547 1.00 38.60 257 GLN B N 1
ATOM 4655 C CA . GLN B 1 273 ? -68.378 -26.510 -61.071 1.00 38.41 257 GLN B CA 1
ATOM 4656 C C . GLN B 1 273 ? -67.647 -27.311 -62.139 1.00 38.07 257 GLN B C 1
ATOM 4657 O O . GLN B 1 273 ? -67.895 -27.139 -63.333 1.00 37.82 257 GLN B O 1
ATOM 4663 N N . VAL B 1 274 ? -66.731 -28.171 -61.696 1.00 38.01 258 VAL B N 1
ATOM 4664 C CA . VAL B 1 274 ? -66.000 -29.055 -62.606 1.00 37.44 258 VAL B CA 1
ATOM 4665 C C . VAL B 1 274 ? -66.743 -30.391 -62.700 1.00 37.76 258 VAL B C 1
ATOM 4666 O O . VAL B 1 274 ? -66.634 -31.268 -61.829 1.00 37.26 258 VAL B O 1
ATOM 4670 N N . ASN B 1 275 ? -67.542 -30.496 -63.761 1.00 38.44 259 ASN B N 1
ATOM 4671 C CA . ASN B 1 275 ? -68.233 -31.732 -64.137 1.00 38.85 259 ASN B CA 1
ATOM 4672 C C . ASN B 1 275 ? -67.690 -32.223 -65.475 1.00 39.43 259 ASN B C 1
ATOM 4673 O O . ASN B 1 275 ? -66.906 -31.512 -66.123 1.00 39.21 259 ASN B O 1
ATOM 4678 N N . MET B 1 276 ? -68.110 -33.421 -65.894 1.00 40.53 260 MET B N 1
ATOM 4679 C CA . MET B 1 276 ? -67.647 -34.019 -67.158 1.00 41.37 260 MET B CA 1
ATOM 4680 C C . MET B 1 276 ? -67.944 -33.145 -68.359 1.00 41.43 260 MET B C 1
ATOM 4681 O O . MET B 1 276 ? -67.195 -33.137 -69.338 1.00 41.51 260 MET B O 1
ATOM 4686 N N . GLU B 1 277 ? -69.040 -32.402 -68.267 1.00 42.03 261 GLU B N 1
ATOM 4687 C CA . GLU B 1 277 ? -69.451 -31.493 -69.325 1.00 42.81 261 GLU B CA 1
ATOM 4688 C C . GLU B 1 277 ? -68.461 -30.331 -69.462 1.00 42.24 261 GLU B C 1
ATOM 4689 O O . GLU B 1 277 ? -68.134 -29.921 -70.583 1.00 42.37 261 GLU B O 1
ATOM 4695 N N . ALA B 1 278 ? -67.974 -29.813 -68.330 1.00 41.96 262 ALA B N 1
ATOM 4696 C CA . ALA B 1 278 ? -66.829 -28.865 -68.330 1.00 41.40 262 ALA B CA 1
ATOM 4697 C C . ALA B 1 278 ? -65.550 -29.454 -68.963 1.00 41.15 262 ALA B C 1
ATOM 4698 O O . ALA B 1 278 ? -64.880 -28.797 -69.768 1.00 40.55 262 ALA B O 1
ATOM 4700 N N . MET B 1 279 ? -65.217 -30.689 -68.601 1.00 40.99 263 MET B N 1
ATOM 4701 C CA . MET B 1 279 ? -64.048 -31.368 -69.173 1.00 41.31 263 MET B CA 1
ATOM 4702 C C . MET B 1 279 ? -64.143 -31.485 -70.693 1.00 41.86 263 MET B C 1
ATOM 4703 O O . MET B 1 279 ? -63.129 -31.399 -71.393 1.00 41.49 263 MET B O 1
ATOM 4708 N N . LYS B 1 280 ? -65.369 -31.676 -71.188 1.00 42.85 264 LYS B N 1
ATOM 4709 C CA . LYS B 1 280 ? -65.635 -31.818 -72.624 1.00 43.62 264 LYS B CA 1
ATOM 4710 C C . LYS B 1 280 ? -65.608 -30.499 -73.408 1.00 43.49 264 LYS B C 1
ATOM 4711 O O . LYS B 1 280 ? -65.260 -30.485 -74.594 1.00 43.49 264 LYS B O 1
ATOM 4717 N N . LYS B 1 281 ? -65.955 -29.397 -72.739 1.00 43.50 265 LYS B N 1
ATOM 4718 C CA . LYS B 1 281 ? -65.906 -28.053 -73.333 1.00 43.27 265 LYS B CA 1
ATOM 4719 C C . LYS B 1 281 ? -64.494 -27.560 -73.671 1.00 43.11 265 LYS B C 1
ATOM 4720 O O . LYS B 1 281 ? -64.347 -26.578 -74.398 1.00 43.27 265 LYS B O 1
ATOM 4726 N N . THR B 1 282 ? -63.462 -28.229 -73.147 1.00 42.81 266 THR B N 1
ATOM 4727 C CA . THR B 1 282 ? -62.075 -27.862 -73.447 1.00 41.98 266 THR B CA 1
ATOM 4728 C C . THR B 1 282 ? -61.763 -28.138 -74.900 1.00 42.05 266 THR B C 1
ATOM 4729 O O . THR B 1 282 ? -60.949 -27.447 -75.500 1.00 41.81 266 THR B O 1
ATOM 4733 N N . GLY B 1 283 ? -62.433 -29.149 -75.457 1.00 42.02 267 GLY B N 1
ATOM 4734 C CA . GLY B 1 283 ? -62.187 -29.600 -76.815 1.00 41.72 267 GLY B CA 1
ATOM 4735 C C . GLY B 1 283 ? -60.969 -30.500 -76.882 1.00 41.87 267 GLY B C 1
ATOM 4736 O O . GLY B 1 283 ? -60.569 -30.927 -77.964 1.00 41.62 267 GLY B O 1
ATOM 4737 N N . THR B 1 284 ? -60.384 -30.801 -75.718 1.00 41.67 268 THR B N 1
ATOM 4738 C CA . THR B 1 284 ? -59.084 -31.480 -75.657 1.00 41.41 268 THR B CA 1
ATOM 4739 C C . THR B 1 284 ? -59.232 -33.002 -75.598 1.00 41.53 268 THR B C 1
ATOM 4740 O O . THR B 1 284 ? -60.056 -33.518 -74.838 1.00 41.64 268 THR B O 1
ATOM 4744 N N . PRO B 1 285 ? -58.449 -33.717 -76.427 1.00 41.81 269 PRO B N 1
ATOM 4745 C CA . PRO B 1 285 ? -58.361 -35.180 -76.397 1.00 42.24 269 PRO B CA 1
ATOM 4746 C C . PRO B 1 285 ? -57.820 -35.797 -75.089 1.00 42.97 269 PRO B C 1
ATOM 4747 O O . PRO B 1 285 ? -56.894 -35.262 -74.459 1.00 42.82 269 PRO B O 1
ATOM 4751 N N . ASP B 1 286 ? -58.399 -36.941 -74.731 1.00 43.75 270 ASP B N 1
ATOM 4752 C CA . ASP B 1 286 ? -58.087 -37.705 -73.514 1.00 44.43 270 ASP B CA 1
ATOM 4753 C C . ASP B 1 286 ? -56.606 -37.810 -73.108 1.00 44.41 270 ASP B C 1
ATOM 4754 O O . ASP B 1 286 ? -56.308 -37.947 -71.918 1.00 44.94 270 ASP B O 1
ATOM 4759 N N . ASP B 1 287 ? -55.690 -37.744 -74.074 1.00 44.09 271 ASP B N 1
ATOM 4760 C CA . ASP B 1 287 ? -54.258 -37.864 -73.787 1.00 43.71 271 ASP B CA 1
ATOM 4761 C C . ASP B 1 287 ? -53.532 -36.515 -73.631 1.00 42.77 271 ASP B C 1
ATOM 4762 O O . ASP B 1 287 ? -52.292 -36.472 -73.508 1.00 42.87 271 ASP B O 1
ATOM 4767 N N . GLN B 1 288 ? -54.292 -35.419 -73.667 1.00 41.08 272 GLN B N 1
ATOM 4768 C CA . GLN B 1 288 ? -53.726 -34.079 -73.505 1.00 39.75 272 GLN B CA 1
ATOM 4769 C C . GLN B 1 288 ? -54.464 -33.289 -72.430 1.00 37.93 272 GLN B C 1
ATOM 4770 O O . GLN B 1 288 ? -54.388 -32.076 -72.401 1.00 37.29 272 GLN B O 1
ATOM 4776 N N . LEU B 1 289 ? -55.161 -33.987 -71.537 1.00 36.43 273 LEU B N 1
ATOM 4777 C CA . LEU B 1 289 ? -56.061 -33.330 -70.597 1.00 35.14 273 LEU B CA 1
ATOM 4778 C C . LEU B 1 289 ? -56.109 -34.022 -69.250 1.00 33.79 273 LEU B C 1
ATOM 4779 O O . LEU B 1 289 ? -56.352 -35.212 -69.180 1.00 33.68 273 LEU B O 1
ATOM 4784 N N . ILE B 1 290 ? -55.901 -33.250 -68.186 1.00 32.37 274 ILE B N 1
ATOM 4785 C CA . ILE B 1 290 ? -55.921 -33.767 -66.816 1.00 30.94 274 ILE B CA 1
ATOM 4786 C C . ILE B 1 290 ? -56.756 -32.876 -65.871 1.00 30.26 274 ILE B C 1
ATOM 4787 O O . ILE B 1 290 ? -56.985 -31.701 -66.154 1.00 30.19 274 ILE B O 1
ATOM 4792 N N . PHE B 1 291 ? -57.233 -33.452 -64.775 1.00 29.14 275 PHE B N 1
ATOM 4793 C CA . PHE B 1 291 ? -57.893 -32.673 -63.735 1.00 28.78 275 PHE B CA 1
ATOM 4794 C C . PHE B 1 291 ? -57.006 -32.551 -62.490 1.00 28.44 275 PHE B C 1
ATOM 4795 O O . PHE B 1 291 ? -56.451 -33.541 -62.024 1.00 28.34 275 PHE B O 1
ATOM 4803 N N . MET B 1 292 ? -56.921 -31.333 -61.950 1.00 28.49 276 MET B N 1
ATOM 4804 C CA . MET B 1 292 ? -56.149 -31.036 -60.730 1.00 27.92 276 MET B CA 1
ATOM 4805 C C . MET B 1 292 ? -56.946 -30.243 -59.671 1.00 28.08 276 MET B C 1
ATOM 4806 O O . MET B 1 292 ? -57.885 -29.528 -59.983 1.00 28.52 276 MET B O 1
ATOM 4811 N N . HIS B 1 293 ? -56.548 -30.392 -58.418 1.00 27.77 277 HIS B N 1
ATOM 4812 C CA . HIS B 1 293 ? -57.245 -29.811 -57.293 1.00 27.99 277 HIS B CA 1
ATOM 4813 C C . HIS B 1 293 ? -56.291 -29.908 -56.112 1.00 27.31 277 HIS B C 1
ATOM 4814 O O . HIS B 1 293 ? -55.896 -31.008 -55.757 1.00 27.48 277 HIS B O 1
ATOM 4821 N N . CYS B 1 294 ? -55.930 -28.783 -55.491 1.00 26.55 278 CYS B N 1
ATOM 4822 C CA . CYS B 1 294 ? -54.928 -28.807 -54.409 1.00 26.21 278 CYS B CA 1
ATOM 4823 C C . CYS B 1 294 ? -55.399 -29.530 -53.133 1.00 26.41 278 CYS B C 1
ATOM 4824 O O . CYS B 1 294 ? -54.594 -29.781 -52.228 1.00 25.77 278 CYS B O 1
ATOM 4827 N N . LEU B 1 295 ? -56.695 -29.853 -53.066 1.00 26.53 279 LEU B N 1
ATOM 4828 C CA . LEU B 1 295 ? -57.288 -30.593 -51.940 1.00 27.33 279 LEU B CA 1
ATOM 4829 C C . LEU B 1 295 ? -57.254 -29.816 -50.622 1.00 27.75 279 LEU B C 1
ATOM 4830 O O . LEU B 1 295 ? -56.495 -28.855 -50.508 1.00 27.46 279 LEU B O 1
ATOM 4835 N N . PRO B 1 296 ? -58.111 -30.186 -49.633 1.00 28.43 280 PRO B N 1
ATOM 4836 C CA . PRO B 1 296 ? -59.244 -31.119 -49.662 1.00 28.93 280 PRO B CA 1
ATOM 4837 C C . PRO B 1 296 ? -60.342 -30.734 -50.656 1.00 29.54 280 PRO B C 1
ATOM 4838 O O . PRO B 1 296 ? -60.525 -29.554 -50.979 1.00 29.07 280 PRO B O 1
ATOM 4842 N N . ALA B 1 297 ? -61.038 -31.755 -51.152 1.00 30.40 281 ALA B N 1
ATOM 4843 C CA . ALA B 1 297 ? -62.084 -31.570 -52.137 1.00 31.37 281 ALA B CA 1
ATOM 4844 C C . ALA B 1 297 ? -63.424 -32.045 -51.595 1.00 31.97 281 ALA B C 1
ATOM 4845 O O . ALA B 1 297 ? -63.492 -33.013 -50.848 1.00 32.06 281 ALA B O 1
ATOM 4847 N N . PHE B 1 298 ? -64.470 -31.301 -51.936 1.00 33.27 282 PHE B N 1
ATOM 4848 C CA . PHE B 1 298 ? -65.846 -31.646 -51.588 1.00 34.72 282 PHE B CA 1
ATOM 4849 C C . PHE B 1 298 ? -66.464 -32.211 -52.860 1.00 34.42 282 PHE B C 1
ATOM 4850 O O . PHE B 1 298 ? -67.017 -31.476 -53.677 1.00 34.52 282 PHE B O 1
ATOM 4858 N N . HIS B 1 299 ? -66.326 -33.518 -53.036 1.00 35.00 283 HIS B N 1
ATOM 4859 C CA . HIS B 1 299 ? -66.716 -34.176 -54.280 1.00 35.37 283 HIS B CA 1
ATOM 4860 C C . HIS B 1 299 ? -67.799 -35.218 -54.003 1.00 36.06 283 HIS B C 1
ATOM 4861 O O . HIS B 1 299 ? -68.284 -35.888 -54.918 1.00 36.04 283 HIS B O 1
ATOM 4868 N N . ASN B 1 300 ? -68.167 -35.349 -52.732 1.00 36.97 284 ASN B N 1
ATOM 4869 C CA . ASN B 1 300 ? -69.185 -36.292 -52.318 1.00 38.09 284 ASN B CA 1
ATOM 4870 C C . ASN B 1 300 ? -69.727 -35.936 -50.937 1.00 38.93 284 ASN B C 1
ATOM 4871 O O . ASN B 1 300 ? -69.491 -34.835 -50.431 1.00 39.17 284 ASN B O 1
ATOM 4876 N N . THR B 1 301 ? -70.415 -36.907 -50.342 1.00 39.72 285 THR B N 1
ATOM 4877 C CA . THR B 1 301 ? -71.197 -36.760 -49.128 1.00 41.02 285 THR B CA 1
ATOM 4878 C C . THR B 1 301 ? -70.497 -37.547 -48.023 1.00 41.77 285 THR B C 1
ATOM 4879 O O . THR B 1 301 ? -71.021 -37.703 -46.923 1.00 42.11 285 THR B O 1
ATOM 4883 N N . ASP B 1 302 ? -69.283 -38.007 -48.324 1.00 42.99 286 ASP B N 1
ATOM 4884 C CA . ASP B 1 302 ? -68.509 -38.883 -47.439 1.00 44.01 286 ASP B CA 1
ATOM 4885 C C . ASP B 1 302 ? -67.877 -38.183 -46.230 1.00 43.94 286 ASP B C 1
ATOM 4886 O O . ASP B 1 302 ? -66.955 -38.731 -45.611 1.00 43.84 286 ASP B O 1
ATOM 4891 N N . THR B 1 303 ? -68.365 -36.982 -45.906 1.00 44.08 287 THR B N 1
ATOM 4892 C CA . THR B 1 303 ? -67.846 -36.175 -44.792 1.00 44.48 287 THR B CA 1
ATOM 4893 C C . THR B 1 303 ? -68.981 -35.592 -43.957 1.00 45.32 287 THR B C 1
ATOM 4894 O O . THR B 1 303 ? -70.093 -35.415 -44.456 1.00 45.27 287 THR B O 1
ATOM 4898 N N . GLN B 1 304 ? -68.698 -35.296 -42.690 1.00 46.35 288 GLN B N 1
ATOM 4899 C CA . GLN B 1 304 ? -69.670 -34.648 -41.805 1.00 47.71 288 GLN B CA 1
ATOM 4900 C C . GLN B 1 304 ? -70.153 -33.344 -42.426 1.00 47.56 288 GLN B C 1
ATOM 4901 O O . GLN B 1 304 ? -71.358 -33.097 -42.525 1.00 47.67 288 GLN B O 1
ATOM 4907 N N . TYR B 1 305 ? -69.198 -32.530 -42.870 1.00 47.99 289 TYR B N 1
ATOM 4908 C CA . TYR B 1 305 ? -69.464 -31.284 -43.580 1.00 47.96 289 TYR B CA 1
ATOM 4909 C C . TYR B 1 305 ? -70.339 -31.492 -44.823 1.00 47.57 289 TYR B C 1
ATOM 4910 O O . TYR B 1 305 ? -71.264 -30.712 -45.070 1.00 47.31 289 TYR B O 1
ATOM 4919 N N . GLY B 1 306 ? -70.042 -32.539 -45.596 1.00 47.10 290 GLY B N 1
ATOM 4920 C CA . GLY B 1 306 ? -70.789 -32.858 -46.817 1.00 46.51 290 GLY B CA 1
ATOM 4921 C C . GLY B 1 306 ? -72.269 -33.133 -46.586 1.00 46.10 290 GLY B C 1
ATOM 4922 O O . GLY B 1 306 ? -73.121 -32.642 -47.326 1.00 45.69 290 GLY B O 1
ATOM 4923 N N . LYS B 1 307 ? -72.560 -33.922 -45.553 1.00 45.96 291 LYS B N 1
ATOM 4924 C CA . LYS B 1 307 ? -73.925 -34.286 -45.183 1.00 46.22 291 LYS B CA 1
ATOM 4925 C C . LYS B 1 307 ? -74.759 -33.080 -44.730 1.00 46.12 291 LYS B C 1
ATOM 4926 O O . LYS B 1 307 ? -75.916 -32.933 -45.134 1.00 45.78 291 LYS B O 1
ATOM 4932 N N . GLU B 1 308 ? -74.161 -32.224 -43.899 1.00 46.17 292 GLU B N 1
ATOM 4933 C CA . GLU B 1 308 ? -74.803 -30.987 -43.436 1.00 46.61 292 GLU B CA 1
ATOM 4934 C C . GLU B 1 308 ? -75.188 -30.097 -44.610 1.00 45.85 292 GLU B C 1
ATOM 4935 O O . GLU B 1 308 ? -76.282 -29.532 -44.621 1.00 45.75 292 GLU B O 1
ATOM 4941 N N . ILE B 1 309 ? -74.272 -29.973 -45.576 1.00 45.51 293 ILE B N 1
ATOM 4942 C CA . ILE B 1 309 ? -74.481 -29.197 -46.807 1.00 45.04 293 ILE B CA 1
ATOM 4943 C C . ILE B 1 309 ? -75.585 -29.803 -47.700 1.00 45.11 293 ILE B C 1
ATOM 4944 O O . ILE B 1 309 ? -76.316 -29.068 -48.369 1.00 45.22 293 ILE B O 1
ATOM 4949 N N . LYS B 1 310 ? -75.715 -31.126 -47.707 1.00 44.81 294 LYS B N 1
ATOM 4950 C CA . LYS B 1 310 ? -76.817 -31.774 -48.424 1.00 45.16 294 LYS B CA 1
ATOM 4951 C C . LYS B 1 310 ? -78.193 -31.443 -47.811 1.00 45.35 294 LYS B C 1
ATOM 4952 O O . LYS B 1 310 ? -79.140 -31.171 -48.548 1.00 45.01 294 LYS B O 1
ATOM 4958 N N . GLU B 1 311 ? -78.298 -31.459 -46.480 1.00 45.68 295 GLU B N 1
ATOM 4959 C CA . GLU B 1 311 ? -79.572 -31.149 -45.813 1.00 46.33 295 GLU B CA 1
ATOM 4960 C C . GLU B 1 311 ? -79.960 -29.684 -45.982 1.00 45.72 295 GLU B C 1
ATOM 4961 O O . GLU B 1 311 ? -81.121 -29.376 -46.248 1.00 45.51 295 GLU B O 1
ATOM 4967 N N . LYS B 1 312 ? -78.980 -28.795 -45.826 1.00 45.19 296 LYS B N 1
ATOM 4968 C CA . LYS B 1 312 ? -79.229 -27.361 -45.855 1.00 45.05 296 LYS B CA 1
ATOM 4969 C C . LYS B 1 312 ? -79.416 -26.820 -47.267 1.00 44.66 296 LYS B C 1
ATOM 4970 O O . LYS B 1 312 ? -80.161 -25.862 -47.471 1.00 44.44 296 LYS B O 1
ATOM 4976 N N . TYR B 1 313 ? -78.749 -27.435 -48.239 1.00 44.37 297 TYR B N 1
ATOM 4977 C CA . TYR B 1 313 ? -78.629 -26.822 -49.552 1.00 44.20 297 TYR B CA 1
ATOM 4978 C C . TYR B 1 313 ? -78.983 -27.730 -50.723 1.00 43.68 297 TYR B C 1
ATOM 4979 O O . TYR B 1 313 ? -79.206 -27.243 -51.835 1.00 43.98 297 TYR B O 1
ATOM 4988 N N . GLY B 1 314 ? -79.033 -29.037 -50.487 1.00 43.11 298 GLY B N 1
ATOM 4989 C CA . GLY B 1 314 ? -79.297 -29.997 -51.559 1.00 42.82 298 GLY B CA 1
ATOM 4990 C C . GLY B 1 314 ? -78.103 -30.248 -52.470 1.00 42.84 298 GLY B C 1
ATOM 4991 O O . GLY B 1 314 ? -78.228 -30.898 -53.516 1.00 43.30 298 GLY B O 1
ATOM 4992 N N . ILE B 1 315 ? -76.946 -29.713 -52.085 1.00 42.64 299 ILE B N 1
ATOM 4993 C CA . ILE B 1 315 ? -75.680 -29.941 -52.792 1.00 42.14 299 ILE B CA 1
ATOM 4994 C C . ILE B 1 315 ? -75.119 -31.292 -52.328 1.00 41.57 299 ILE B C 1
ATOM 4995 O O . ILE B 1 315 ? -75.046 -31.550 -51.127 1.00 40.98 299 ILE B O 1
ATOM 5000 N N . THR B 1 316 ? -74.746 -32.156 -53.272 1.00 41.15 300 THR B N 1
ATOM 5001 C CA . THR B 1 316 ? -74.051 -33.406 -52.941 1.00 40.52 300 THR B CA 1
ATOM 5002 C C . THR B 1 316 ? -72.571 -33.353 -53.379 1.00 40.09 300 THR B C 1
ATOM 5003 O O . THR B 1 316 ? -71.758 -34.219 -53.016 1.00 39.67 300 THR B O 1
ATOM 5007 N N . GLU B 1 317 ? -72.242 -32.332 -54.168 1.00 39.49 301 GLU B N 1
ATOM 5008 C CA . GLU B 1 317 ? -70.879 -32.073 -54.637 1.00 39.51 301 GLU B CA 1
ATOM 5009 C C . GLU B 1 317 ? -70.757 -30.592 -54.885 1.00 39.24 301 GLU B C 1
ATOM 5010 O O . GLU B 1 317 ? -71.742 -29.939 -55.258 1.00 39.58 301 GLU B O 1
ATOM 5016 N N . MET B 1 318 ? -69.553 -30.057 -54.715 1.00 38.52 302 MET B N 1
ATOM 5017 C CA . MET B 1 318 ? -69.347 -28.642 -54.949 1.00 38.33 302 MET B CA 1
ATOM 5018 C C . MET B 1 318 ? -68.458 -28.358 -56.158 1.00 36.69 302 MET B C 1
ATOM 5019 O O . MET B 1 318 ? -68.927 -28.449 -57.293 1.00 36.14 302 MET B O 1
ATOM 5024 N N . GLU B 1 319 ? -67.192 -28.009 -55.916 1.00 34.92 303 GLU B N 1
ATOM 5025 C CA . GLU B 1 319 ? -66.309 -27.510 -56.979 1.00 33.52 303 GLU B CA 1
ATOM 5026 C C . GLU B 1 319 ? -65.997 -28.545 -58.062 1.00 32.41 303 GLU B C 1
ATOM 5027 O O . GLU B 1 319 ? -65.633 -28.191 -59.189 1.00 32.20 303 GLU B O 1
ATOM 5033 N N . VAL B 1 320 ? -66.119 -29.814 -57.698 1.00 31.88 304 VAL B N 1
ATOM 5034 C CA . VAL B 1 320 ? -65.877 -30.933 -58.618 1.00 31.67 304 VAL B CA 1
ATOM 5035 C C . VAL B 1 320 ? -66.819 -32.071 -58.260 1.00 31.89 304 VAL B C 1
ATOM 5036 O O . VAL B 1 320 ? -67.062 -32.320 -57.084 1.00 32.02 304 VAL B O 1
ATOM 5040 N N . THR B 1 321 ? -67.365 -32.740 -59.278 1.00 32.65 305 THR B N 1
ATOM 5041 C CA . THR B 1 321 ? -68.261 -33.882 -59.070 1.00 33.29 305 THR B CA 1
ATOM 5042 C C . THR B 1 321 ? -67.443 -35.130 -58.783 1.00 33.70 305 THR B C 1
ATOM 5043 O O . THR B 1 321 ? -66.281 -35.205 -59.186 1.00 33.77 305 THR B O 1
ATOM 5047 N N . ASP B 1 322 ? -68.038 -36.114 -58.107 1.00 34.31 306 ASP B N 1
ATOM 5048 C CA . ASP B 1 322 ? -67.345 -37.368 -57.843 1.00 35.17 306 ASP B CA 1
ATOM 5049 C C . ASP B 1 322 ? -66.927 -38.018 -59.160 1.00 35.51 306 ASP B C 1
ATOM 5050 O O . ASP B 1 322 ? -65.846 -38.600 -59.247 1.00 35.79 306 ASP B O 1
ATOM 5055 N N . GLU B 1 323 ? -67.780 -37.913 -60.183 1.00 35.55 307 GLU B N 1
ATOM 5056 C CA . GLU B 1 323 ? -67.473 -38.440 -61.522 1.00 36.09 307 GLU B CA 1
ATOM 5057 C C . GLU B 1 323 ? -66.168 -37.887 -62.119 1.00 35.21 307 GLU B C 1
ATOM 5058 O O . GLU B 1 323 ? -65.392 -38.638 -62.711 1.00 35.73 307 GLU B O 1
ATOM 5064 N N . VAL B 1 324 ? -65.911 -36.589 -61.988 1.00 34.61 308 VAL B N 1
ATOM 5065 C CA . VAL B 1 324 ? -64.641 -36.064 -62.502 1.00 33.98 308 VAL B CA 1
ATOM 5066 C C . VAL B 1 324 ? -63.469 -36.483 -61.603 1.00 33.85 308 VAL B C 1
ATOM 5067 O O . VAL B 1 324 ? -62.390 -36.836 -62.099 1.00 34.01 308 VAL B O 1
ATOM 5071 N N . PHE B 1 325 ? -63.711 -36.465 -60.293 1.00 33.62 309 PHE B N 1
ATOM 5072 C CA . PHE B 1 325 ? -62.716 -36.794 -59.275 1.00 33.57 309 PHE B CA 1
ATOM 5073 C C . PHE B 1 325 ? -62.210 -38.232 -59.388 1.00 33.91 309 PHE B C 1
ATOM 5074 O O . PHE B 1 325 ? -61.083 -38.527 -58.971 1.00 33.11 309 PHE B O 1
ATOM 5082 N N . THR B 1 326 ? -63.048 -39.123 -59.935 1.00 34.45 310 THR B N 1
ATOM 5083 C CA . THR B 1 326 ? -62.682 -40.534 -60.085 1.00 34.64 310 THR B CA 1
ATOM 5084 C C . THR B 1 326 ? -62.456 -40.945 -61.549 1.00 34.94 310 THR B C 1
ATOM 5085 O O . THR B 1 326 ? -62.252 -42.124 -61.854 1.00 34.43 310 THR B O 1
ATOM 5089 N N . SER B 1 327 ? -62.468 -39.961 -62.444 1.00 35.33 311 SER B N 1
ATOM 5090 C CA . SER B 1 327 ? -62.300 -40.211 -63.866 1.00 35.49 311 SER B CA 1
ATOM 5091 C C . SER B 1 327 ? -60.844 -40.426 -64.265 1.00 36.18 311 SER B C 1
ATOM 5092 O O . SER B 1 327 ? -59.925 -40.314 -63.439 1.00 36.49 311 SER B O 1
ATOM 5095 N N . LYS B 1 328 ? -60.665 -40.720 -65.554 1.00 36.24 312 LYS B N 1
ATOM 5096 C CA . LYS B 1 328 ? -59.375 -40.968 -66.194 1.00 36.41 312 LYS B CA 1
ATOM 5097 C C . LYS B 1 328 ? -58.476 -39.735 -66.202 1.00 35.59 312 LYS B C 1
ATOM 5098 O O . LYS B 1 328 ? -57.267 -39.848 -66.383 1.00 35.77 312 LYS B O 1
ATOM 5104 N N . TYR B 1 329 ? -59.091 -38.570 -66.034 1.00 35.28 313 TYR B N 1
ATOM 5105 C CA . TYR B 1 329 ? -58.406 -37.285 -66.026 1.00 34.47 313 TYR B CA 1
ATOM 5106 C C . TYR B 1 329 ? -57.769 -36.943 -64.692 1.00 33.25 313 TYR B C 1
ATOM 5107 O O . TYR B 1 329 ? -56.873 -36.109 -64.644 1.00 33.29 313 TYR B O 1
ATOM 5116 N N . ALA B 1 330 ? -58.256 -37.555 -63.616 1.00 31.93 314 ALA B N 1
ATOM 5117 C CA . ALA B 1 330 ? -57.840 -37.206 -62.258 1.00 31.38 314 ALA B CA 1
ATOM 5118 C C . ALA B 1 330 ? -56.333 -37.388 -62.042 1.00 30.77 314 ALA B C 1
ATOM 5119 O O . ALA B 1 330 ? -55.797 -38.476 -62.272 1.00 30.49 314 ALA B O 1
ATOM 5121 N N . ARG B 1 331 ? -55.659 -36.311 -61.625 1.00 30.72 315 ARG B N 1
ATOM 5122 C CA . ARG B 1 331 ? -54.239 -36.373 -61.218 1.00 29.88 315 ARG B CA 1
ATOM 5123 C C . ARG B 1 331 ? -54.016 -35.748 -59.840 1.00 29.11 315 ARG B C 1
ATOM 5124 O O . ARG B 1 331 ? -52.862 -35.523 -59.444 1.00 28.91 315 ARG B O 1
ATOM 5132 N N . GLN B 1 332 ? -55.096 -35.473 -59.106 1.00 28.06 316 GLN B N 1
ATOM 5133 C CA . GLN B 1 332 ? -54.965 -34.787 -57.800 1.00 26.97 316 GLN B CA 1
ATOM 5134 C C . GLN B 1 332 ? -54.209 -35.570 -56.711 1.00 26.36 316 GLN B C 1
ATOM 5135 O O . GLN B 1 332 ? -53.538 -34.972 -55.864 1.00 25.24 316 GLN B O 1
ATOM 5141 N N . PHE B 1 333 ? -54.315 -36.901 -56.737 1.00 25.69 317 PHE B N 1
ATOM 5142 C CA . PHE B 1 333 ? -53.581 -37.725 -55.786 1.00 25.29 317 PHE B CA 1
ATOM 5143 C C . PHE B 1 333 ? -52.069 -37.834 -56.086 1.00 25.16 317 PHE B C 1
ATOM 5144 O O . PHE B 1 333 ? -51.261 -37.964 -55.164 1.00 24.26 317 PHE B O 1
ATOM 5152 N N . GLU B 1 334 ? -51.721 -37.785 -57.374 1.00 25.03 318 GLU B N 1
ATOM 5153 C CA . GLU B 1 334 ? -50.340 -37.683 -57.863 1.00 25.61 318 GLU B CA 1
ATOM 5154 C C . GLU B 1 334 ? -49.756 -36.312 -57.475 1.00 25.02 318 GLU B C 1
ATOM 5155 O O . GLU B 1 334 ? -48.627 -36.218 -56.977 1.00 23.73 318 GLU B O 1
ATOM 5161 N N . GLU B 1 335 ? -50.562 -35.272 -57.716 1.00 24.59 319 GLU B N 1
ATOM 5162 C CA . GLU B 1 335 ? -50.252 -33.878 -57.407 1.00 24.42 319 GLU B CA 1
ATOM 5163 C C . GLU B 1 335 ? -49.954 -33.680 -55.902 1.00 23.69 319 GLU B C 1
ATOM 5164 O O . GLU B 1 335 ? -49.037 -32.942 -55.529 1.00 23.36 319 GLU B O 1
ATOM 5170 N N . ALA B 1 336 ? -50.699 -34.396 -55.072 1.00 23.34 320 ALA B N 1
ATOM 5171 C CA . ALA B 1 336 ? -50.539 -34.391 -53.614 1.00 22.92 320 ALA B CA 1
ATOM 5172 C C . ALA B 1 336 ? -49.315 -35.166 -53.116 1.00 22.88 320 ALA B C 1
ATOM 5173 O O . ALA B 1 336 ? -48.619 -34.702 -52.201 1.00 22.82 320 ALA B O 1
ATOM 5175 N N . GLU B 1 337 ? -49.060 -36.357 -53.667 1.00 22.30 321 GLU B N 1
ATOM 5176 C CA . GLU B 1 337 ? -47.766 -37.014 -53.420 1.00 22.38 321 GLU B CA 1
ATOM 5177 C C . GLU B 1 337 ? -46.608 -36.095 -53.815 1.00 22.21 321 GLU B C 1
ATOM 5178 O O . GLU B 1 337 ? -45.593 -36.030 -53.118 1.00 22.40 321 GLU B O 1
ATOM 5184 N N . ASN B 1 338 ? -46.766 -35.414 -54.954 1.00 22.19 322 ASN B N 1
ATOM 5185 C CA . ASN B 1 338 ? -45.775 -34.458 -55.461 1.00 22.26 322 ASN B CA 1
ATOM 5186 C C . ASN B 1 338 ? -45.482 -33.253 -54.540 1.00 22.29 322 ASN B C 1
ATOM 5187 O O . ASN B 1 338 ? -44.476 -32.567 -54.728 1.00 21.92 322 ASN B O 1
ATOM 5192 N N . ARG B 1 339 ? -46.346 -33.017 -53.550 1.00 22.67 323 ARG B N 1
ATOM 5193 C CA . ARG B 1 339 ? -46.072 -32.017 -52.502 1.00 23.10 323 ARG B CA 1
ATOM 5194 C C . ARG B 1 339 ? -44.753 -32.375 -51.834 1.00 23.71 323 ARG B C 1
ATOM 5195 O O . ARG B 1 339 ? -43.871 -31.532 -51.680 1.00 24.12 323 ARG B O 1
ATOM 5203 N N . MET B 1 340 ? -44.629 -33.643 -51.474 1.00 24.12 324 MET B N 1
ATOM 5204 C CA . MET B 1 340 ? -43.444 -34.209 -50.842 1.00 25.55 324 MET B CA 1
ATOM 5205 C C . MET B 1 340 ? -42.179 -34.142 -51.727 1.00 23.35 324 MET B C 1
ATOM 5206 O O . MET B 1 340 ? -41.148 -33.615 -51.304 1.00 22.51 324 MET B O 1
ATOM 5211 N N . HIS B 1 341 ? -42.248 -34.679 -52.946 1.00 22.15 325 HIS B N 1
ATOM 5212 C CA . HIS B 1 341 ? -41.072 -34.690 -53.845 1.00 21.48 325 HIS B CA 1
ATOM 5213 C C . HIS B 1 341 ? -40.601 -33.289 -54.223 1.00 20.86 325 HIS B C 1
ATOM 5214 O O . HIS B 1 341 ? -39.407 -33.046 -54.433 1.00 21.10 325 HIS B O 1
ATOM 5221 N N . SER B 1 342 ? -41.530 -32.354 -54.323 1.00 21.09 326 SER B N 1
ATOM 5222 C CA . SER B 1 342 ? -41.143 -31.009 -54.749 1.00 20.44 326 SER B CA 1
ATOM 5223 C C . SER B 1 342 ? -40.530 -30.249 -53.583 1.00 20.28 326 SER B C 1
ATOM 5224 O O . SER B 1 342 ? -39.646 -29.410 -53.774 1.00 20.88 326 SER B O 1
ATOM 5227 N N . ILE B 1 343 ? -40.990 -30.552 -52.378 1.00 19.60 327 ILE B N 1
ATOM 5228 C CA . ILE B 1 343 ? -40.471 -29.904 -51.188 1.00 19.34 327 ILE B CA 1
ATOM 5229 C C . ILE B 1 343 ? -39.044 -30.408 -50.981 1.00 19.72 327 ILE B C 1
ATOM 5230 O O . ILE B 1 343 ? -38.142 -29.630 -50.677 1.00 19.58 327 ILE B O 1
ATOM 5235 N N . LYS B 1 344 ? -38.843 -31.703 -51.232 1.00 19.92 328 LYS B N 1
ATOM 5236 C CA . LYS B 1 344 ? -37.538 -32.336 -51.133 1.00 20.51 328 LYS B CA 1
ATOM 5237 C C . LYS B 1 344 ? -36.512 -31.686 -52.087 1.00 20.63 328 LYS B C 1
ATOM 5238 O O . LYS B 1 344 ? -35.381 -31.393 -51.678 1.00 21.56 328 LYS B O 1
ATOM 5244 N N . ALA B 1 345 ? -36.906 -31.440 -53.338 1.00 19.88 329 ALA B N 1
ATOM 5245 C CA . ALA B 1 345 ? -36.033 -30.742 -54.282 1.00 20.08 329 ALA B CA 1
ATOM 5246 C C . ALA B 1 345 ? -35.651 -29.353 -53.779 1.00 19.68 329 ALA B C 1
ATOM 5247 O O . ALA B 1 345 ? -34.488 -28.970 -53.846 1.00 20.04 329 ALA B O 1
ATOM 5249 N N . MET B 1 346 ? -36.640 -28.620 -53.272 1.00 19.93 330 MET B N 1
ATOM 5250 C CA . MET B 1 346 ? -36.452 -27.284 -52.698 1.00 20.05 330 MET B CA 1
ATOM 5251 C C . MET B 1 346 ? -35.464 -27.244 -51.518 1.00 19.76 330 MET B C 1
ATOM 5252 O O . MET B 1 346 ? -34.536 -26.469 -51.529 1.00 20.24 330 MET B O 1
ATOM 5257 N N . MET B 1 347 ? -35.703 -28.066 -50.509 1.00 20.02 331 MET B N 1
ATOM 5258 C CA . MET B 1 347 ? -34.801 -28.277 -49.388 1.00 20.97 331 MET B CA 1
ATOM 5259 C C . MET B 1 347 ? -33.412 -28.750 -49.827 1.00 20.59 331 MET B C 1
ATOM 5260 O O . MET B 1 347 ? -32.404 -28.216 -49.384 1.00 20.89 331 MET B O 1
ATOM 5265 N N . ALA B 1 348 ? -33.354 -29.732 -50.722 1.00 20.26 332 ALA B N 1
ATOM 5266 C CA . ALA B 1 348 ? -32.068 -30.256 -51.165 1.00 19.82 332 ALA B CA 1
ATOM 5267 C C . ALA B 1 348 ? -31.226 -29.169 -51.842 1.00 19.59 332 ALA B C 1
ATOM 5268 O O . ALA B 1 348 ? -30.020 -29.063 -51.578 1.00 19.67 332 ALA B O 1
ATOM 5270 N N . ALA B 1 349 ? -31.841 -28.366 -52.708 1.00 19.42 333 ALA B N 1
ATOM 5271 C CA . ALA B 1 349 ? -31.069 -27.386 -53.493 1.00 19.75 333 ALA B CA 1
ATOM 5272 C C . ALA B 1 349 ? -30.597 -26.231 -52.625 1.00 19.97 333 ALA B C 1
ATOM 5273 O O . ALA B 1 349 ? -29.544 -25.638 -52.819 1.00 20.65 333 ALA B O 1
ATOM 5275 N N . THR B 1 350 ? -31.381 -25.961 -51.614 1.00 20.88 334 THR B N 1
ATOM 5276 C CA . THR B 1 350 ? -31.281 -24.772 -50.823 1.00 21.21 334 THR B CA 1
ATOM 5277 C C . THR B 1 350 ? -30.393 -25.037 -49.558 1.00 21.33 334 THR B C 1
ATOM 5278 O O . THR B 1 350 ? -29.771 -24.115 -48.996 1.00 20.60 334 THR B O 1
ATOM 5282 N N . LEU B 1 351 ? -30.279 -26.304 -49.156 1.00 21.23 335 LEU B N 1
ATOM 5283 C CA . LEU B 1 351 ? -29.584 -26.637 -47.908 1.00 21.47 335 LEU B CA 1
ATOM 5284 C C . LEU B 1 351 ? -28.569 -27.786 -47.985 1.00 21.42 335 LEU B C 1
ATOM 5285 O O . LEU B 1 351 ? -27.768 -27.975 -47.048 1.00 21.50 335 LEU B O 1
ATOM 5290 N N . GLY B 1 352 ? -28.594 -28.556 -49.073 1.00 21.00 336 GLY B N 1
ATOM 5291 C CA . GLY B 1 352 ? -27.758 -29.761 -49.174 1.00 20.86 336 GLY B CA 1
ATOM 5292 C C . GLY B 1 352 ? -26.279 -29.558 -49.482 1.00 21.14 336 GLY B C 1
ATOM 5293 O O . GLY B 1 352 ? -25.522 -30.525 -49.542 1.00 21.01 336 GLY B O 1
ATOM 5294 N N . ASN B 1 353 ? -25.870 -28.309 -49.693 1.00 21.13 337 ASN B N 1
ATOM 5295 C CA . ASN B 1 353 ? -24.504 -27.977 -50.123 1.00 21.23 337 ASN B CA 1
ATOM 5296 C C . ASN B 1 353 ? -24.072 -28.768 -51.361 1.00 20.99 337 ASN B C 1
ATOM 5297 O O . ASN B 1 353 ? -22.917 -29.166 -51.497 1.00 20.65 337 ASN B O 1
ATOM 5302 N N . LEU B 1 354 ? -25.039 -29.002 -52.238 1.00 21.31 338 LEU B N 1
ATOM 5303 C CA . LEU B 1 354 ? -24.818 -29.666 -53.523 1.00 21.23 338 LEU B CA 1
ATOM 5304 C C . LEU B 1 354 ? -24.071 -28.747 -54.473 1.00 21.48 338 LEU B C 1
ATOM 5305 O O . LEU B 1 354 ? -24.196 -27.529 -54.379 1.00 21.40 338 LEU B O 1
ATOM 5310 N N . PHE B 1 355 ? -23.280 -29.340 -55.370 1.00 21.74 339 PHE B N 1
ATOM 5311 C CA . PHE B 1 355 ? -22.612 -28.600 -56.427 1.00 22.42 339 PHE B CA 1
ATOM 5312 C C . PHE B 1 355 ? -23.609 -28.280 -57.536 1.00 23.68 339 PHE B C 1
ATOM 5313 O O . PHE B 1 355 ? -24.094 -29.173 -58.234 1.00 23.12 339 PHE B O 1
ATOM 5321 N N . ILE B 1 356 ? -23.943 -26.997 -57.650 1.00 26.04 340 ILE B N 1
ATOM 5322 C CA . ILE B 1 356 ? -24.814 -26.492 -58.706 1.00 28.56 340 ILE B CA 1
ATOM 5323 C C . ILE B 1 356 ? -24.216 -25.180 -59.238 1.00 30.56 340 ILE B C 1
ATOM 5324 O O . ILE B 1 356 ? -24.607 -24.092 -58.798 1.00 30.61 340 ILE B O 1
ATOM 5329 N N . PRO B 1 357 ? -23.284 -25.275 -60.202 1.00 32.43 341 PRO B N 1
ATOM 5330 C CA . PRO B 1 357 ? -22.643 -24.050 -60.690 1.00 34.27 341 PRO B CA 1
ATOM 5331 C C . PRO B 1 357 ? -23.593 -23.150 -61.509 1.00 36.63 341 PRO B C 1
ATOM 5332 O O . PRO B 1 357 ? -23.474 -21.913 -61.468 1.00 36.92 341 PRO B O 1
ATOM 5336 N N . ARG B 1 358 ? -24.514 -23.762 -62.245 1.00 39.28 342 ARG B N 1
ATOM 5337 C CA . ARG B 1 358 ? -25.395 -23.020 -63.157 1.00 43.31 342 ARG B CA 1
ATOM 5338 C C . ARG B 1 358 ? -26.780 -23.671 -63.213 1.00 44.37 342 ARG B C 1
ATOM 5339 O O . ARG B 1 358 ? -26.912 -24.906 -63.277 1.00 44.97 342 ARG B O 1
ATOM 5347 N N . VAL B 1 359 ? -27.816 -22.838 -63.212 1.00 45.87 343 VAL B N 1
ATOM 5348 C CA . VAL B 1 359 ? -29.169 -23.348 -63.112 1.00 46.80 343 VAL B CA 1
ATOM 5349 C C . VAL B 1 359 ? -29.585 -24.043 -64.415 1.00 47.75 343 VAL B C 1
ATOM 5350 O O . VAL B 1 359 ? -29.695 -25.277 -64.438 1.00 48.44 343 VAL B O 1
ATOM 5355 N N . LYS C 1 19 ? -40.744 -62.067 -61.756 1.00 49.41 3 LYS C N 1
ATOM 5356 C CA . LYS C 1 19 ? -41.112 -63.039 -60.684 1.00 49.42 3 LYS C CA 1
ATOM 5357 C C . LYS C 1 19 ? -40.637 -62.591 -59.287 1.00 49.01 3 LYS C C 1
ATOM 5358 O O . LYS C 1 19 ? -39.420 -62.532 -59.012 1.00 49.05 3 LYS C O 1
ATOM 5364 N N . ASP C 1 20 ? -41.604 -62.286 -58.414 1.00 48.01 4 ASP C N 1
ATOM 5365 C CA . ASP C 1 20 ? -41.323 -61.910 -57.017 1.00 46.67 4 ASP C CA 1
ATOM 5366 C C . ASP C 1 20 ? -40.988 -63.137 -56.161 1.00 45.24 4 ASP C C 1
ATOM 5367 O O . ASP C 1 20 ? -41.862 -63.960 -55.862 1.00 44.89 4 ASP C O 1
ATOM 5372 N N . PHE C 1 21 ? -39.720 -63.244 -55.762 1.00 43.37 5 PHE C N 1
ATOM 5373 C CA . PHE C 1 21 ? -39.270 -64.358 -54.920 1.00 41.24 5 PHE C CA 1
ATOM 5374 C 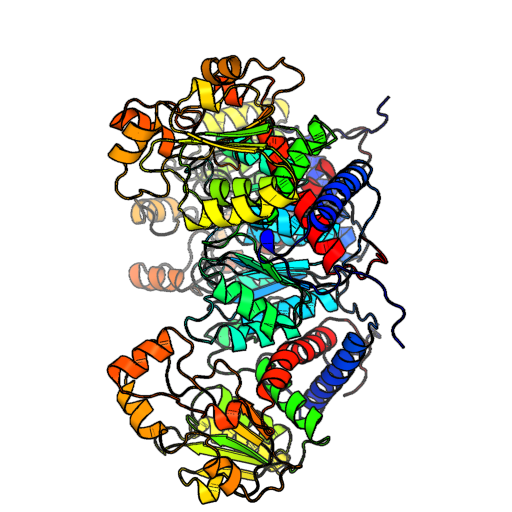C . PHE C 1 21 ? -39.289 -64.032 -53.427 1.00 40.05 5 PHE C C 1
ATOM 5375 O O . PHE C 1 21 ? -38.856 -64.837 -52.591 1.00 39.29 5 PHE C O 1
ATOM 5383 N N . ARG C 1 22 ? -39.810 -62.852 -53.103 1.00 38.69 6 ARG C N 1
ATOM 5384 C CA . ARG C 1 22 ? -40.006 -62.456 -51.716 1.00 37.87 6 ARG C CA 1
ATOM 5385 C C . ARG C 1 22 ? -41.064 -63.309 -51.057 1.00 36.60 6 ARG C C 1
ATOM 5386 O O . ARG C 1 22 ? -42.131 -63.522 -51.622 1.00 36.61 6 ARG C O 1
ATOM 5394 N N . GLN C 1 23 ? -40.756 -63.801 -49.861 1.00 35.41 7 GLN C N 1
ATOM 5395 C CA . GLN C 1 23 ? -41.700 -64.581 -49.088 1.00 34.24 7 GLN C CA 1
ATOM 5396 C C . GLN C 1 23 ? -41.903 -63.994 -47.702 1.00 33.49 7 GLN C C 1
ATOM 5397 O O . GLN C 1 23 ? -40.973 -63.923 -46.892 1.00 33.43 7 GLN C O 1
ATOM 5403 N N . ASN C 1 24 ? -43.133 -63.575 -47.437 1.00 32.71 8 ASN C N 1
ATOM 5404 C CA . ASN C 1 24 ? -43.510 -63.085 -46.116 1.00 32.28 8 ASN C CA 1
ATOM 5405 C C . ASN C 1 24 ? -45.025 -63.001 -45.974 1.00 31.74 8 ASN C C 1
ATOM 5406 O O . ASN C 1 24 ? -45.686 -62.187 -46.633 1.00 31.65 8 ASN C O 1
ATOM 5411 N N . VAL C 1 25 ? -45.563 -63.841 -45.094 1.00 31.25 9 VAL C N 1
ATOM 5412 C CA . VAL C 1 25 ? -47.014 -63.941 -44.896 1.00 30.84 9 VAL C CA 1
ATOM 5413 C C . VAL C 1 25 ? -47.604 -62.671 -44.262 1.00 30.20 9 VAL C C 1
ATOM 5414 O O . VAL C 1 25 ? -48.746 -62.326 -44.537 1.00 30.68 9 VAL C O 1
ATOM 5418 N N . PHE C 1 26 ? -46.814 -61.970 -43.441 1.00 29.28 10 PHE C N 1
ATOM 5419 C CA . PHE C 1 26 ? -47.262 -60.739 -42.776 1.00 27.64 10 PHE C CA 1
ATOM 5420 C C . PHE C 1 26 ? -47.037 -59.467 -43.601 1.00 27.29 10 PHE C C 1
ATOM 5421 O O . PHE C 1 26 ? -47.712 -58.450 -43.378 1.00 27.23 10 PHE C O 1
ATOM 5429 N N . GLN C 1 27 ? -46.076 -59.494 -44.524 1.00 26.68 11 GLN C N 1
ATOM 5430 C CA . GLN C 1 27 ? -45.627 -58.258 -45.171 1.00 26.67 11 GLN C CA 1
ATOM 5431 C C . GLN C 1 27 ? -46.782 -57.566 -45.866 1.00 26.85 11 GLN C C 1
ATOM 5432 O O . GLN C 1 27 ? -47.529 -58.199 -46.613 1.00 27.81 11 GLN C O 1
ATOM 5438 N N . GLY C 1 28 ? -46.940 -56.271 -45.591 1.00 26.56 12 GLY C N 1
ATOM 5439 C CA . GLY C 1 28 ? -47.946 -55.453 -46.256 1.00 26.14 12 GLY C CA 1
ATOM 5440 C C . GLY C 1 28 ? -49.326 -55.533 -45.635 1.00 26.44 12 GLY C C 1
ATOM 5441 O O . GLY C 1 28 ? -50.234 -54.809 -46.050 1.00 26.04 12 GLY C O 1
ATOM 5442 N N . ARG C 1 29 ? -49.490 -56.411 -44.649 1.00 26.64 13 ARG C N 1
ATOM 5443 C CA . ARG C 1 29 ? -50.795 -56.641 -44.018 1.00 27.31 13 ARG C CA 1
ATOM 5444 C C . ARG C 1 29 ? -51.050 -55.661 -42.874 1.00 26.75 13 ARG C C 1
ATOM 5445 O O . ARG C 1 29 ? -50.123 -55.295 -42.121 1.00 26.58 13 ARG C O 1
ATOM 5453 N N . SER C 1 30 ? -52.314 -55.274 -42.745 1.00 25.66 14 SER C N 1
ATOM 5454 C CA . SER C 1 30 ? -52.772 -54.441 -41.650 1.00 25.29 14 SER C CA 1
ATOM 5455 C C . SER C 1 30 ? -53.181 -55.299 -40.452 1.00 25.68 14 SER C C 1
ATOM 5456 O O . SER C 1 30 ? -53.545 -56.467 -40.613 1.00 26.78 14 SER C O 1
ATOM 5459 N N . VAL C 1 31 ? -53.061 -54.745 -39.246 1.00 25.80 15 VAL C N 1
ATOM 5460 C CA . VAL C 1 31 ? -53.414 -55.443 -38.000 1.00 25.17 15 VAL C CA 1
ATOM 5461 C C . VAL C 1 31 ? -54.533 -54.620 -37.340 1.00 25.77 15 VAL C C 1
ATOM 5462 O O . VAL C 1 31 ? -54.274 -53.680 -36.590 1.00 25.09 15 VAL C O 1
ATOM 5466 N N . LEU C 1 32 ? -55.781 -54.969 -37.647 1.00 26.32 16 LEU C N 1
ATOM 5467 C CA . LEU C 1 32 ? -56.933 -54.156 -37.264 1.00 26.93 16 LEU C CA 1
ATOM 5468 C C . LEU C 1 32 ? -57.785 -54.790 -36.165 1.00 27.63 16 LEU C C 1
ATOM 5469 O O . LEU C 1 32 ? -58.494 -54.103 -35.456 1.00 27.87 16 LEU C O 1
ATOM 5474 N N . ALA C 1 33 ? -57.701 -56.109 -36.043 1.00 28.76 17 ALA C N 1
ATOM 5475 C CA . ALA C 1 33 ? -58.564 -56.881 -35.155 1.00 29.32 17 ALA C CA 1
ATOM 5476 C C . ALA C 1 33 ? -57.890 -58.217 -34.912 1.00 29.52 17 ALA C C 1
ATOM 5477 O O . ALA C 1 33 ? -57.449 -58.884 -35.848 1.00 29.49 17 ALA C O 1
ATOM 5479 N N . GLU C 1 34 ? -57.805 -58.610 -33.653 1.00 30.63 18 GLU C N 1
ATOM 5480 C CA . GLU C 1 34 ? -57.086 -59.825 -33.293 1.00 31.72 18 GLU C CA 1
ATOM 5481 C C . GLU C 1 34 ? -57.687 -61.071 -33.942 1.00 32.27 18 GLU C C 1
ATOM 5482 O O . GLU C 1 34 ? -56.950 -61.981 -34.329 1.00 32.43 18 GLU C O 1
ATOM 5488 N N . LYS C 1 35 ? -59.017 -61.095 -34.076 1.00 32.59 19 LYS C N 1
ATOM 5489 C CA . LYS C 1 35 ? -59.735 -62.178 -34.775 1.00 33.14 19 LYS C CA 1
ATOM 5490 C C . LYS C 1 35 ? -59.298 -62.436 -36.237 1.00 33.06 19 LYS C C 1
ATOM 5491 O O . LYS C 1 35 ? -59.607 -63.484 -36.784 1.00 33.39 19 LYS C O 1
ATOM 5497 N N . ASP C 1 36 ? -58.585 -61.493 -36.855 1.00 32.61 20 ASP C N 1
ATOM 5498 C CA . ASP C 1 36 ? -58.166 -61.599 -38.266 1.00 32.13 20 ASP C CA 1
ATOM 5499 C C . ASP C 1 36 ? -56.911 -62.471 -38.477 1.00 31.78 20 ASP C C 1
ATOM 5500 O O . ASP C 1 36 ? -56.481 -62.706 -39.618 1.00 31.59 20 ASP C O 1
ATOM 5505 N N . PHE C 1 37 ? -56.339 -62.948 -37.376 1.00 31.48 21 PHE C N 1
ATOM 5506 C CA . PHE C 1 37 ? -55.121 -63.756 -37.405 1.00 31.30 21 PHE C CA 1
ATOM 5507 C C . PHE C 1 37 ? -55.322 -65.070 -36.681 1.00 30.78 21 PHE C C 1
ATOM 5508 O O . PHE C 1 37 ? -56.026 -65.115 -35.666 1.00 30.58 21 PHE C O 1
ATOM 5516 N N . SER C 1 38 ? -54.669 -66.118 -37.196 1.00 30.33 22 SER C N 1
ATOM 5517 C CA . SER C 1 38 ? -54.748 -67.464 -36.634 1.00 30.13 22 SER C CA 1
ATOM 5518 C C . SER C 1 38 ? -53.874 -67.549 -35.413 1.00 29.68 22 SER C C 1
ATOM 5519 O O . SER C 1 38 ? -53.042 -66.666 -35.192 1.00 29.83 22 SER C O 1
ATOM 5522 N N . ALA C 1 39 ? -54.059 -68.601 -34.618 1.00 28.97 23 ALA C N 1
ATOM 5523 C CA . ALA C 1 39 ? -53.247 -68.810 -33.435 1.00 28.95 23 ALA C CA 1
ATOM 5524 C C . ALA C 1 39 ? -51.761 -68.943 -33.783 1.00 29.12 23 ALA C C 1
ATOM 5525 O O . ALA C 1 39 ? -50.904 -68.560 -32.991 1.00 29.22 23 ALA C O 1
ATOM 5527 N N . ALA C 1 40 ? -51.466 -69.504 -34.957 1.00 29.15 24 ALA C N 1
ATOM 5528 C CA . ALA C 1 40 ? -50.085 -69.645 -35.405 1.00 29.10 24 ALA C CA 1
ATOM 5529 C C . ALA C 1 40 ? -49.475 -68.251 -35.623 1.00 28.80 24 ALA C C 1
ATOM 5530 O O . ALA C 1 40 ? -48.377 -67.958 -35.145 1.00 29.29 24 ALA C O 1
ATOM 5532 N N . GLU C 1 41 ? -50.215 -67.394 -36.315 1.00 28.64 25 GLU C N 1
ATOM 5533 C CA . GLU C 1 41 ? -49.780 -66.043 -36.597 1.00 28.78 25 GLU C CA 1
ATOM 5534 C C . GLU C 1 41 ? -49.594 -65.199 -35.341 1.00 29.12 25 GLU C C 1
ATOM 5535 O O . GLU C 1 41 ? -48.593 -64.476 -35.224 1.00 29.65 25 GLU C O 1
ATOM 5541 N N . LEU C 1 42 ? -50.523 -65.322 -34.390 1.00 28.78 26 LEU C N 1
ATOM 5542 C CA . LEU C 1 42 ? -50.433 -64.582 -33.136 1.00 28.42 26 LEU C CA 1
ATOM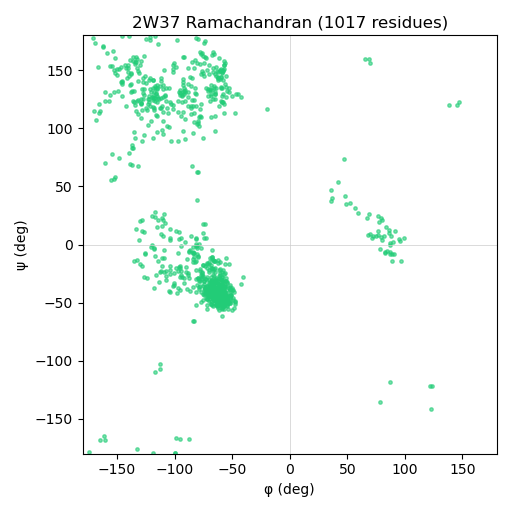 5543 C C . LEU C 1 42 ? -49.258 -65.018 -32.271 1.00 28.49 26 LEU C C 1
ATOM 5544 O O . LEU C 1 42 ? -48.574 -64.169 -31.685 1.00 28.49 26 LEU C O 1
ATOM 5549 N N . GLU C 1 43 ? -49.022 -66.327 -32.195 1.00 28.20 27 GLU C N 1
ATOM 5550 C CA . GLU C 1 43 ? -47.888 -66.886 -31.435 1.00 28.81 27 GLU C CA 1
ATOM 5551 C C . GLU C 1 43 ? -46.545 -66.471 -32.030 1.00 27.38 27 GLU C C 1
ATOM 5552 O O . GLU C 1 43 ? -45.594 -66.223 -31.299 1.00 27.60 27 GLU C O 1
ATOM 5558 N N . TYR C 1 44 ? -46.467 -66.458 -33.356 1.00 26.66 28 TYR C N 1
ATOM 5559 C CA . TYR C 1 44 ? -45.272 -66.019 -34.068 1.00 26.27 28 TYR C CA 1
ATOM 5560 C C . TYR C 1 44 ? -44.932 -64.591 -33.666 1.00 25.26 28 TYR C C 1
ATOM 5561 O O . TYR C 1 44 ? -43.803 -64.305 -33.301 1.00 24.92 28 TYR C O 1
ATOM 5570 N N . LEU C 1 45 ? -45.932 -63.714 -33.694 1.00 24.53 29 LEU C N 1
ATOM 5571 C CA . LEU C 1 45 ? -45.741 -62.318 -33.326 1.00 23.83 29 LEU C CA 1
ATOM 5572 C C . LEU C 1 45 ? -45.293 -62.184 -31.892 1.00 23.83 29 LEU C C 1
ATOM 5573 O O . LEU C 1 45 ? -44.383 -61.394 -31.587 1.00 24.65 29 LEU C O 1
ATOM 5578 N N . ILE C 1 46 ? -45.918 -62.970 -31.023 1.00 23.43 30 ILE C N 1
ATOM 5579 C CA . ILE C 1 46 ? -45.599 -62.989 -29.599 1.00 23.62 30 ILE C CA 1
ATOM 5580 C C . ILE C 1 46 ? -44.153 -63.436 -29.393 1.00 23.34 30 ILE C C 1
ATOM 5581 O O . ILE C 1 46 ? -43.374 -62.746 -28.731 1.00 23.24 30 ILE C O 1
ATOM 5586 N N . ASP C 1 47 ? -43.814 -64.584 -29.969 1.00 23.49 31 ASP C N 1
ATOM 5587 C CA . ASP C 1 47 ? -42.453 -65.136 -29.918 1.00 24.35 31 ASP C CA 1
ATOM 5588 C C . ASP C 1 47 ? -41.414 -64.196 -30.550 1.00 23.65 31 ASP C C 1
ATOM 5589 O O . ASP C 1 47 ? -40.303 -64.081 -30.044 1.00 24.65 31 ASP C O 1
ATOM 5594 N N . PHE C 1 48 ? -41.782 -63.554 -31.660 1.00 23.38 32 PHE C N 1
ATOM 5595 C CA . PHE C 1 48 ? -40.968 -62.514 -32.299 1.00 22.95 32 PHE C CA 1
ATOM 5596 C C . PHE C 1 48 ? -40.706 -61.342 -31.318 1.00 23.51 32 PHE C C 1
ATOM 5597 O O . PHE C 1 48 ? -39.586 -60.814 -31.231 1.00 23.84 32 PHE C O 1
ATOM 5605 N N . GLY C 1 49 ? -41.719 -60.975 -30.542 1.00 23.48 33 GLY C N 1
ATOM 5606 C CA . GLY C 1 49 ? -41.543 -59.933 -29.550 1.00 23.24 33 GLY C CA 1
ATOM 5607 C C . GLY C 1 49 ? -40.572 -60.273 -28.448 1.00 23.29 33 GLY C C 1
ATOM 5608 O O . GLY C 1 49 ? -39.758 -59.431 -28.045 1.00 23.49 33 GLY C O 1
ATOM 5609 N N . LEU C 1 50 ? -40.650 -61.498 -27.935 1.00 23.33 34 LEU C N 1
ATOM 5610 C CA . LEU C 1 50 ? -39.720 -61.923 -26.879 1.00 22.90 34 LEU C CA 1
ATOM 5611 C C . LEU C 1 50 ? -38.271 -62.040 -27.376 1.00 22.68 34 LEU C C 1
ATOM 5612 O O . LEU C 1 50 ? -37.327 -61.781 -26.630 1.00 23.31 34 LEU C O 1
ATOM 5617 N N . HIS C 1 51 ? -38.113 -62.442 -28.629 1.00 22.36 35 HIS C N 1
ATOM 5618 C CA . HIS C 1 51 ? -36.810 -62.475 -29.289 1.00 22.55 35 HIS C CA 1
ATOM 5619 C C . HIS C 1 51 ? -36.204 -61.045 -29.425 1.00 21.71 35 HIS C C 1
ATOM 5620 O O . HIS C 1 51 ? -35.057 -60.820 -29.034 1.00 21.07 35 HIS C O 1
ATOM 5627 N N . LEU C 1 52 ? -36.986 -60.102 -29.959 1.00 21.42 36 LEU C N 1
ATOM 5628 C CA . LEU C 1 52 ? -36.571 -58.688 -30.102 1.00 21.54 36 LEU C CA 1
ATOM 5629 C C . LEU C 1 52 ? -36.259 -57.985 -28.766 1.00 21.79 36 LEU C C 1
ATOM 5630 O O . LEU C 1 52 ? -35.359 -57.149 -28.681 1.00 21.74 36 LEU C O 1
ATOM 5635 N N . LYS C 1 53 ? -37.019 -58.323 -27.726 1.00 22.17 37 LYS C N 1
ATOM 5636 C CA . LYS C 1 53 ? -36.743 -57.861 -26.369 1.00 22.65 37 LYS C CA 1
ATOM 5637 C C . LYS C 1 53 ? -35.338 -58.295 -25.953 1.00 22.98 37 LYS C C 1
ATOM 5638 O O . LYS C 1 53 ? -34.558 -57.489 -25.422 1.00 23.20 37 LYS C O 1
ATOM 5644 N N . ALA C 1 54 ? -35.031 -59.577 -26.178 1.00 23.11 38 ALA C N 1
ATOM 5645 C CA . ALA C 1 54 ? -33.692 -60.130 -25.925 1.00 23.07 38 ALA C CA 1
ATOM 5646 C C . ALA C 1 54 ? -32.627 -59.367 -26.716 1.00 23.00 38 ALA C C 1
ATOM 5647 O O . ALA C 1 54 ? -31.628 -58.930 -26.152 1.00 23.25 38 ALA C O 1
ATOM 5649 N N . LEU C 1 55 ? -32.864 -59.188 -28.013 1.00 23.46 39 LEU C N 1
ATOM 5650 C CA . LEU C 1 55 ? -32.000 -58.370 -28.857 1.00 24.13 39 LEU C CA 1
ATOM 5651 C C . LEU C 1 55 ? -31.732 -56.979 -28.247 1.00 24.89 39 LEU C C 1
ATOM 5652 O O . LEU C 1 55 ? -30.582 -56.610 -28.020 1.00 24.77 39 LEU C O 1
ATOM 5657 N N . LYS C 1 56 ? -32.788 -56.215 -27.958 1.00 25.79 40 LYS C N 1
ATOM 5658 C CA . LYS C 1 56 ? -32.606 -54.897 -27.355 1.00 26.40 40 LYS C CA 1
ATOM 5659 C C . LYS C 1 56 ? -31.816 -54.937 -26.025 1.00 27.13 40 LYS C C 1
ATOM 5660 O O . LYS C 1 56 ? -30.935 -54.093 -25.790 1.00 27.51 40 LYS C O 1
ATOM 5666 N N . LYS C 1 57 ? -32.101 -55.911 -25.166 1.00 27.54 41 LYS C N 1
ATOM 5667 C CA . LYS C 1 57 ? -31.370 -56.016 -23.894 1.00 28.53 41 LYS C CA 1
ATOM 5668 C C . LYS C 1 57 ? -29.866 -56.214 -24.141 1.00 28.64 41 LYS C C 1
ATOM 5669 O O . LYS C 1 57 ? -29.034 -55.706 -23.373 1.00 28.50 41 LYS C O 1
ATOM 5675 N N . ALA C 1 58 ? -29.526 -56.933 -25.217 1.00 28.25 42 ALA C N 1
ATOM 5676 C CA . ALA C 1 58 ? -28.116 -57.225 -25.560 1.00 28.18 42 ALA C CA 1
ATOM 5677 C C . ALA C 1 58 ? -27.432 -56.132 -26.397 1.00 28.37 42 ALA C C 1
ATOM 5678 O O . ALA C 1 58 ? -26.231 -56.217 -26.677 1.00 29.14 42 ALA C O 1
ATOM 5680 N N . GLY C 1 59 ? -28.186 -55.111 -26.794 1.00 28.16 43 GLY C N 1
ATOM 5681 C CA . GLY C 1 59 ? -27.685 -54.088 -27.715 1.00 27.67 43 GLY C CA 1
ATOM 5682 C C . GLY C 1 59 ? -27.443 -54.592 -29.128 1.00 27.27 43 GLY C C 1
ATOM 5683 O O . GLY C 1 59 ? -26.617 -54.031 -29.852 1.00 27.76 43 GLY C O 1
ATOM 5684 N N . ILE C 1 60 ? -28.165 -55.636 -29.536 1.00 26.83 44 ILE C N 1
ATOM 5685 C CA . ILE C 1 60 ? -28.058 -56.195 -30.897 1.00 25.66 44 ILE C CA 1
ATOM 5686 C C . ILE C 1 60 ? -28.938 -55.438 -31.918 1.00 25.86 44 ILE C C 1
ATOM 5687 O O . ILE C 1 60 ? -30.167 -55.424 -31.792 1.00 25.86 44 ILE C O 1
ATOM 5692 N N . PRO C 1 61 ? -28.308 -54.835 -32.961 1.00 25.62 45 PRO C N 1
ATOM 5693 C CA . PRO C 1 61 ? -28.996 -53.992 -33.944 1.00 25.34 45 PRO C CA 1
ATOM 5694 C C . PRO C 1 61 ? -30.083 -54.755 -34.684 1.00 24.53 45 PRO C C 1
ATOM 5695 O O . PRO C 1 61 ? -29.922 -55.951 -34.969 1.00 24.20 45 PRO C O 1
ATOM 5699 N N . HIS C 1 62 ? -31.179 -54.063 -34.989 1.00 23.98 46 HIS C N 1
ATOM 5700 C CA . HIS C 1 62 ? -32.272 -54.641 -35.772 1.00 23.10 46 HIS C CA 1
ATOM 5701 C C . HIS C 1 62 ? -33.104 -53.588 -36.502 1.00 23.00 46 HIS C C 1
ATOM 5702 O O . HIS C 1 62 ? -34.333 -53.547 -36.363 1.00 22.36 46 HIS C O 1
ATOM 5709 N N . HIS C 1 63 ? -32.430 -52.765 -37.309 1.00 22.79 47 HIS C N 1
ATOM 5710 C CA . HIS C 1 63 ? -33.086 -51.687 -38.070 1.00 22.46 47 HIS C CA 1
ATOM 5711 C C . HIS C 1 63 ? -33.783 -52.166 -39.327 1.00 22.81 47 HIS C C 1
ATOM 5712 O O . HIS C 1 63 ? -33.465 -51.722 -40.438 1.00 23.69 47 HIS C O 1
ATOM 5719 N N . TYR C 1 64 ? -34.785 -53.020 -39.140 1.00 23.37 48 TYR C N 1
ATOM 5720 C CA . TYR C 1 64 ? -35.526 -53.640 -40.232 1.00 22.68 48 TYR C CA 1
ATOM 5721 C C . TYR C 1 64 ? -36.378 -52.654 -41.000 1.00 23.20 48 TYR C C 1
ATOM 5722 O O . TYR C 1 64 ? -36.811 -52.965 -42.104 1.00 23.17 48 TYR C O 1
ATOM 5731 N N . LEU C 1 65 ? -36.635 -51.480 -40.409 1.00 23.31 49 LEU C N 1
ATOM 5732 C CA . LEU C 1 65 ? -37.439 -50.432 -41.055 1.00 23.69 49 LEU C CA 1
ATOM 5733 C C . LEU C 1 65 ? -36.606 -49.200 -41.444 1.00 23.67 49 LEU C C 1
ATOM 5734 O O . LEU C 1 65 ? -37.150 -48.096 -41.606 1.00 23.68 49 LEU C O 1
ATOM 5739 N N . GLU C 1 66 ? -35.301 -49.409 -41.604 1.00 23.27 50 GLU C N 1
ATOM 5740 C CA . GLU C 1 66 ? -34.344 -48.371 -41.954 1.00 23.41 50 GLU C CA 1
ATOM 5741 C C . GLU C 1 66 ? -34.829 -47.468 -43.076 1.00 23.03 50 GLU C C 1
ATOM 5742 O O . GLU C 1 66 ? -35.272 -47.936 -44.123 1.00 22.81 50 GLU C O 1
ATOM 5748 N N . GLY C 1 67 ? -34.748 -46.164 -42.843 1.00 22.98 51 GLY C N 1
ATOM 5749 C CA . GLY C 1 67 ? -35.174 -45.187 -43.839 1.00 22.74 51 GLY C CA 1
ATOM 5750 C C . GLY C 1 67 ? -36.668 -44.939 -43.962 1.00 22.40 51 GLY C C 1
ATOM 5751 O O . GLY C 1 67 ? -37.069 -44.074 -44.707 1.00 23.13 51 GLY C O 1
ATOM 5752 N N . LYS C 1 68 ? -37.503 -45.669 -43.234 1.00 22.59 52 LYS C N 1
ATOM 5753 C CA . LYS C 1 68 ? -38.963 -45.470 -43.362 1.00 22.81 52 LYS C CA 1
ATOM 5754 C C . LYS C 1 68 ? -39.568 -44.323 -42.555 1.00 22.39 52 LYS C C 1
ATOM 5755 O O . LYS C 1 68 ? -39.047 -43.925 -41.493 1.00 22.19 52 LYS C O 1
ATOM 5761 N N . ASN C 1 69 ? -40.676 -43.801 -43.096 1.00 22.48 53 ASN C N 1
ATOM 5762 C CA . ASN C 1 69 ? -41.555 -42.845 -42.419 1.00 22.17 53 ASN C CA 1
ATOM 5763 C C . ASN C 1 69 ? -42.841 -43.517 -41.947 1.00 22.16 53 ASN C C 1
ATOM 5764 O O . ASN C 1 69 ? -43.488 -44.278 -42.690 1.00 21.97 53 ASN C O 1
ATOM 5769 N N . ILE C 1 70 ? -43.220 -43.224 -40.712 1.00 22.46 54 ILE C N 1
ATOM 5770 C CA . ILE C 1 70 ? -44.440 -43.765 -40.145 1.00 23.06 54 ILE C CA 1
ATOM 5771 C C . ILE C 1 70 ? -45.319 -42.645 -39.593 1.00 23.33 54 ILE C C 1
ATOM 5772 O O . ILE C 1 70 ? -44.842 -41.790 -38.835 1.00 22.56 54 ILE C O 1
ATOM 5777 N N . ALA C 1 71 ? -46.593 -42.649 -40.002 1.00 23.15 55 ALA C N 1
ATOM 5778 C CA . ALA C 1 71 ? -47.598 -41.718 -39.460 1.00 22.81 55 ALA C CA 1
ATOM 5779 C C . ALA C 1 71 ? -48.310 -42.345 -38.260 1.00 22.58 55 ALA C C 1
ATOM 5780 O O . ALA C 1 71 ? -48.857 -43.424 -38.381 1.00 22.44 55 ALA C O 1
ATOM 5782 N N . LEU C 1 72 ? -48.288 -41.679 -37.107 1.00 22.96 56 LEU C N 1
ATOM 5783 C CA . LEU C 1 72 ? -49.073 -42.105 -35.936 1.00 23.23 56 LEU C CA 1
ATOM 5784 C C . LEU C 1 72 ? -50.334 -41.204 -35.699 1.00 24.43 56 LEU C C 1
ATOM 5785 O O . LEU C 1 72 ? -50.228 -40.089 -35.182 1.00 23.68 56 LEU C O 1
ATOM 5790 N N . LEU C 1 73 ? -51.517 -41.687 -36.096 1.00 25.41 57 LEU C N 1
ATOM 5791 C CA . LEU C 1 73 ? -52.768 -40.922 -35.916 1.00 25.89 57 LEU C CA 1
ATOM 5792 C C . LEU C 1 73 ? -53.411 -41.284 -34.589 1.00 26.57 57 LEU C C 1
ATOM 5793 O O . LEU C 1 73 ? -53.564 -42.458 -34.279 1.00 25.88 57 LEU C O 1
ATOM 5798 N N . PHE C 1 74 ? -53.756 -40.266 -33.799 1.00 27.71 58 PHE C N 1
ATOM 5799 C CA . PHE C 1 74 ? -54.500 -40.468 -32.558 1.00 29.52 58 PHE C CA 1
ATOM 5800 C C . PHE C 1 74 ? -55.697 -39.531 -32.535 1.00 31.05 58 PHE C C 1
ATOM 5801 O O . PHE C 1 74 ? -55.533 -38.325 -32.430 1.00 31.30 58 PHE C O 1
ATOM 5809 N N . GLU C 1 75 ? -56.900 -40.078 -32.687 1.00 33.41 59 GLU C N 1
ATOM 5810 C CA . GLU C 1 75 ? -58.116 -39.262 -32.564 1.00 35.89 59 GLU C CA 1
ATOM 5811 C C . GLU C 1 75 ? -58.311 -38.796 -31.125 1.00 36.64 59 GLU C C 1
ATOM 5812 O O . GLU C 1 75 ? -58.850 -37.721 -30.893 1.00 37.54 59 GLU C O 1
ATOM 5818 N N . LYS C 1 76 ? -57.866 -39.608 -30.170 1.00 37.78 60 LYS C N 1
ATOM 5819 C CA . LYS C 1 76 ? -57.854 -39.230 -28.764 1.00 38.93 60 LYS C CA 1
ATOM 5820 C C . LYS C 1 76 ? -56.490 -39.529 -28.190 1.00 38.94 60 LYS C C 1
ATOM 5821 O O . LYS C 1 76 ? -55.831 -40.482 -28.610 1.00 39.14 60 LYS C O 1
ATOM 5827 N N . SER C 1 77 ? -56.082 -38.711 -27.225 1.00 39.19 61 SER C N 1
ATOM 5828 C CA . SER C 1 77 ? -54.820 -38.876 -26.523 1.00 39.34 61 SER C CA 1
ATOM 5829 C C . SER C 1 77 ? -54.657 -40.308 -26.011 1.00 39.13 61 SER C C 1
ATOM 5830 O O . SER C 1 77 ? -55.552 -40.839 -25.353 1.00 39.37 61 SER C O 1
ATOM 5833 N N . SER C 1 78 ? -53.521 -40.926 -26.331 1.00 38.48 62 SER C N 1
ATOM 5834 C CA . SER C 1 78 ? -53.209 -42.279 -25.869 1.00 37.80 62 SER C CA 1
ATOM 5835 C C . SER C 1 78 ? -51.681 -42.439 -25.832 1.00 36.85 62 SER C C 1
ATOM 5836 O O . SER C 1 78 ? -51.070 -43.056 -26.708 1.00 36.18 62 SER C O 1
ATOM 5839 N N . THR C 1 79 ? -51.089 -41.872 -24.787 1.00 35.95 63 THR C N 1
ATOM 5840 C CA . THR C 1 79 ? -49.655 -41.583 -24.712 1.00 35.20 63 THR C CA 1
ATOM 5841 C C . THR C 1 79 ? -48.753 -42.812 -24.504 1.00 34.28 63 THR C C 1
ATOM 5842 O O . THR C 1 79 ? -47.674 -42.898 -25.101 1.00 33.90 63 THR C O 1
ATOM 5846 N N . ARG C 1 80 ? -49.207 -43.758 -23.680 1.00 32.93 64 ARG C N 1
ATOM 5847 C CA . ARG C 1 80 ? -48.532 -45.035 -23.508 1.00 31.53 64 ARG C CA 1
ATOM 5848 C C . ARG C 1 80 ? -48.460 -45.787 -24.837 1.00 30.16 64 ARG C C 1
ATOM 5849 O O . ARG C 1 80 ? -47.402 -46.306 -25.201 1.00 29.99 64 ARG C O 1
ATOM 5857 N N . THR C 1 81 ? -49.571 -45.821 -25.577 1.00 28.52 65 THR C N 1
ATOM 5858 C CA . THR C 1 81 ? -49.574 -46.439 -26.908 1.00 26.09 65 THR C CA 1
ATOM 5859 C C . THR C 1 81 ? -48.677 -45.667 -27.883 1.00 25.75 65 THR C C 1
ATOM 5860 O O . THR C 1 81 ? -47.887 -46.273 -28.629 1.00 24.71 65 THR C O 1
ATOM 5864 N N . ARG C 1 82 ? -48.792 -44.338 -27.851 1.00 24.68 66 ARG C N 1
ATOM 5865 C CA . ARG C 1 82 ? -47.973 -43.441 -28.668 1.00 23.97 66 ARG C CA 1
ATOM 5866 C C . ARG C 1 82 ? -46.479 -43.695 -28.455 1.00 23.43 66 ARG C C 1
ATOM 5867 O O . ARG C 1 82 ? -45.713 -43.752 -29.421 1.00 23.36 66 ARG C O 1
ATOM 5875 N N . SER C 1 83 ? -46.094 -43.837 -27.188 1.00 22.56 67 SER C N 1
ATOM 5876 C CA . SER C 1 83 ? -44.718 -44.063 -26.763 1.00 22.52 67 SER C CA 1
ATOM 5877 C C . SER C 1 83 ? -44.131 -45.398 -27.220 1.00 22.38 67 SER C C 1
ATOM 5878 O O . SER C 1 83 ? -42.990 -45.440 -27.687 1.00 22.18 67 SER C O 1
ATOM 5881 N N . ALA C 1 84 ? -44.902 -46.475 -27.042 1.00 21.99 68 ALA C N 1
ATOM 5882 C CA . ALA C 1 84 ? -44.549 -47.807 -27.522 1.00 22.28 68 ALA C CA 1
ATOM 5883 C C . ALA C 1 84 ? -44.285 -47.791 -29.034 1.00 22.50 68 ALA C C 1
ATOM 5884 O O . ALA C 1 84 ? -43.300 -48.366 -29.499 1.00 23.49 68 ALA C O 1
ATOM 5886 N N . PHE C 1 85 ? -45.173 -47.147 -29.792 1.00 22.02 69 PHE C N 1
ATOM 5887 C CA . PHE C 1 85 ? -45.036 -47.045 -31.230 1.00 22.06 69 PHE C CA 1
ATOM 5888 C C . PHE C 1 85 ? -43.832 -46.205 -31.637 1.00 21.83 69 PHE C C 1
ATOM 5889 O O . PHE C 1 85 ? -43.192 -46.466 -32.667 1.00 21.77 69 PHE C O 1
ATOM 5897 N N . THR C 1 86 ? -43.552 -45.174 -30.843 1.00 21.82 70 THR C N 1
ATOM 5898 C CA . THR C 1 86 ? -42.483 -44.204 -31.151 1.00 21.69 70 THR C CA 1
ATOM 5899 C C . THR C 1 86 ? -41.126 -44.838 -30.951 1.00 20.89 70 THR C C 1
ATOM 5900 O O . THR C 1 86 ? -40.295 -44.819 -31.842 1.00 20.98 70 THR C O 1
ATOM 5904 N N . THR C 1 87 ? -40.934 -45.427 -29.782 1.00 20.61 71 THR C N 1
ATOM 5905 C CA . THR C 1 87 ? -39.675 -46.053 -29.428 1.00 20.98 71 THR C CA 1
ATOM 5906 C C . THR C 1 87 ? -39.389 -47.317 -30.249 1.00 20.74 71 THR C C 1
ATOM 5907 O O . THR C 1 87 ? -38.244 -47.547 -30.635 1.00 20.71 71 THR C O 1
ATOM 5911 N N . ALA C 1 88 ? -40.431 -48.113 -30.500 1.00 20.46 72 ALA C N 1
ATOM 5912 C CA . ALA C 1 88 ? -40.389 -49.211 -31.465 1.00 20.53 72 ALA C CA 1
ATOM 5913 C C . ALA C 1 88 ? -39.950 -48.776 -32.864 1.00 20.75 72 ALA C C 1
ATOM 5914 O O . ALA C 1 88 ? -39.045 -49.388 -33.438 1.00 21.52 72 ALA C O 1
ATOM 5916 N N . SER C 1 89 ? -40.593 -47.748 -33.423 1.00 20.92 73 SER C N 1
ATOM 5917 C CA . SER C 1 89 ? -40.211 -47.203 -34.728 1.00 20.76 73 SER C CA 1
ATOM 5918 C C . SER C 1 89 ? -38.729 -46.866 -34.799 1.00 20.62 73 SER C C 1
ATOM 5919 O O . SER C 1 89 ? -38.037 -47.259 -35.739 1.00 19.85 73 SER C O 1
ATOM 5922 N N . ILE C 1 90 ? -38.264 -46.118 -33.802 1.00 19.82 74 ILE C N 1
ATOM 5923 C CA . ILE C 1 90 ? -36.870 -45.675 -33.727 1.00 19.96 74 ILE C CA 1
ATOM 5924 C C . ILE C 1 90 ? -35.863 -46.834 -33.621 1.00 20.38 74 ILE C C 1
ATOM 5925 O O . ILE C 1 90 ? -34.852 -46.826 -34.336 1.00 21.51 74 ILE C O 1
ATOM 5930 N N . ASP C 1 91 ? -36.146 -47.819 -32.764 1.00 20.71 75 ASP C N 1
ATOM 5931 C CA . ASP C 1 91 ? -35.350 -49.051 -32.661 1.00 21.24 75 ASP C CA 1
ATOM 5932 C C . ASP C 1 91 ? -35.223 -49.790 -33.988 1.00 21.67 75 ASP C C 1
ATOM 5933 O O . ASP C 1 91 ? -34.176 -50.391 -34.278 1.00 21.97 75 ASP C O 1
ATOM 5938 N N . LEU C 1 92 ? -36.299 -49.745 -34.777 1.00 21.54 76 LEU C N 1
ATOM 5939 C CA . LEU C 1 92 ? -36.350 -50.319 -36.125 1.00 21.07 76 LEU C CA 1
ATOM 5940 C C . LEU C 1 92 ? -35.803 -49.428 -37.234 1.00 21.24 76 LEU C C 1
ATOM 5941 O O . LEU C 1 92 ? -35.693 -49.876 -38.367 1.00 21.87 76 LEU C O 1
ATOM 5946 N N . GLY C 1 93 ? -35.469 -48.169 -36.943 1.00 21.51 77 GLY C N 1
ATOM 5947 C CA . GLY C 1 93 ? -34.832 -47.308 -37.949 1.00 20.80 77 GLY C CA 1
ATOM 5948 C C . GLY C 1 93 ? -35.793 -46.422 -38.728 1.00 21.28 77 GLY C C 1
ATOM 5949 O O . GLY C 1 93 ? -35.388 -45.710 -39.642 1.00 20.70 77 GLY C O 1
ATOM 5950 N N . ALA C 1 94 ? -37.069 -46.457 -38.351 1.00 21.34 78 ALA C N 1
ATOM 5951 C CA . ALA C 1 94 ? -38.104 -45.653 -38.997 1.00 21.72 78 ALA C CA 1
ATOM 5952 C C . ALA C 1 94 ? -38.366 -44.408 -38.164 1.00 22.16 78 ALA C C 1
ATOM 5953 O O . ALA C 1 94 ? -38.148 -44.428 -36.961 1.00 22.99 78 ALA C O 1
ATOM 5955 N N . HIS C 1 95 ? -38.810 -43.327 -38.806 1.00 22.22 79 HIS C N 1
ATOM 5956 C CA . HIS C 1 95 ? -39.154 -42.123 -38.097 1.00 21.97 79 HIS C CA 1
ATOM 5957 C C . HIS C 1 95 ? -40.662 -41.916 -38.034 1.00 22.29 79 HIS C C 1
ATOM 5958 O O . HIS C 1 95 ? -41.306 -41.737 -39.094 1.00 22.55 79 HIS C O 1
ATOM 5965 N N . PRO C 1 96 ? -41.216 -41.912 -36.804 1.00 22.39 80 PRO C N 1
ATOM 5966 C CA . PRO C 1 96 ? -42.637 -41.691 -36.523 1.00 23.17 80 PRO C CA 1
ATOM 5967 C C . PRO C 1 96 ? -42.974 -40.214 -36.406 1.00 24.05 80 PRO C C 1
ATOM 5968 O O . PRO C 1 96 ? -42.220 -39.462 -35.773 1.00 24.42 80 PRO C O 1
ATOM 5972 N N . GLU C 1 97 ? -44.086 -39.801 -37.004 1.00 25.00 81 GLU C N 1
ATOM 5973 C CA . GLU C 1 97 ? -44.646 -38.481 -36.731 1.00 26.38 81 GLU C CA 1
ATOM 5974 C C . GLU C 1 97 ? -46.057 -38.576 -36.157 1.00 26.67 81 GLU C C 1
ATOM 5975 O O . GLU C 1 97 ? -46.948 -39.233 -36.729 1.00 25.67 81 GLU C O 1
ATOM 5981 N N . TYR C 1 98 ? -46.229 -37.906 -35.018 1.00 27.11 82 TYR C N 1
ATOM 5982 C CA . TYR C 1 98 ? -47.480 -37.895 -34.277 1.00 27.93 82 TYR C CA 1
ATOM 5983 C C . TYR C 1 98 ? -48.436 -36.862 -34.852 1.00 28.00 82 TYR C C 1
ATOM 5984 O O . TYR C 1 98 ? -48.089 -35.674 -34.987 1.00 27.85 82 TYR C O 1
ATOM 5993 N N . LEU C 1 99 ? -49.628 -37.332 -35.212 1.00 28.35 83 LEU C N 1
ATOM 5994 C CA . LEU C 1 99 ? -50.711 -36.468 -35.680 1.00 29.29 83 LEU C CA 1
ATOM 5995 C C . LEU C 1 99 ? -51.905 -36.710 -34.786 1.00 30.42 83 LEU C C 1
ATOM 5996 O O . LEU C 1 99 ? -52.571 -37.734 -34.902 1.00 30.26 83 LEU C O 1
ATOM 6001 N N . GLY C 1 100 ? -52.140 -35.781 -33.864 1.00 32.26 84 GLY C N 1
ATOM 6002 C CA . GLY C 1 100 ? -53.162 -35.937 -32.831 1.00 34.63 84 GLY C CA 1
ATOM 6003 C C . GLY C 1 100 ? -54.453 -35.223 -33.179 1.00 36.34 84 GLY C C 1
ATOM 6004 O O . GLY C 1 100 ? -54.652 -34.804 -34.323 1.00 35.91 84 GLY C O 1
ATOM 6005 N N . GLN C 1 101 ? -55.320 -35.077 -32.181 1.00 38.42 85 GLN C N 1
ATOM 6006 C CA . GLN C 1 101 ? -56.673 -34.524 -32.375 1.00 41.06 85 GLN C CA 1
ATOM 6007 C C . GLN C 1 101 ? -56.756 -33.131 -33.024 1.00 41.82 85 GLN C C 1
ATOM 6008 O O . GLN C 1 101 ? -57.667 -32.864 -33.817 1.00 42.01 85 GLN C O 1
ATOM 6014 N N . ASN C 1 102 ? -55.809 -32.253 -32.703 1.00 42.97 86 ASN C N 1
ATOM 6015 C CA . ASN C 1 102 ? -55.788 -30.913 -33.305 1.00 44.00 86 ASN C CA 1
ATOM 6016 C C . ASN C 1 102 ? -55.194 -30.931 -34.702 1.00 44.41 86 ASN C C 1
ATOM 6017 O O . ASN C 1 102 ? -55.274 -29.946 -35.435 1.00 45.01 86 ASN C O 1
ATOM 6022 N N . ASP C 1 103 ? -54.607 -32.065 -35.067 1.00 44.78 87 ASP C N 1
ATOM 6023 C CA . ASP C 1 103 ? -53.891 -32.194 -36.319 1.00 45.04 87 ASP C CA 1
ATOM 6024 C C . ASP C 1 103 ? -54.729 -32.921 -37.359 1.00 45.02 87 ASP C C 1
ATOM 6025 O O . ASP C 1 103 ? -54.668 -32.598 -38.547 1.00 45.30 87 ASP C O 1
ATOM 6030 N N . ILE C 1 104 ? -55.508 -33.903 -36.920 1.00 45.14 88 ILE C N 1
ATOM 6031 C CA . ILE C 1 104 ? -56.342 -34.666 -37.848 1.00 45.42 88 ILE C CA 1
ATOM 6032 C C . ILE C 1 104 ? -57.754 -34.943 -37.319 1.00 45.77 88 ILE C C 1
ATOM 6033 O O . ILE C 1 104 ? -57.948 -35.246 -36.130 1.00 45.94 88 ILE C O 1
ATOM 6038 N N . GLN C 1 105 ? -58.733 -34.803 -38.213 1.00 45.84 89 GLN C N 1
ATOM 6039 C CA . GLN C 1 105 ? -60.097 -35.264 -37.955 1.00 45.92 89 GLN C CA 1
ATOM 6040 C C . GLN C 1 105 ? -60.616 -36.019 -39.187 1.00 45.16 89 GLN C C 1
ATOM 6041 O O . GLN C 1 105 ? -61.168 -35.420 -40.116 1.00 44.56 89 GLN C O 1
ATOM 6047 N N . LEU C 1 106 ? -60.415 -37.337 -39.179 1.00 44.64 90 LEU C N 1
ATOM 6048 C CA . LEU C 1 106 ? -60.829 -38.224 -40.271 1.00 44.05 90 LEU C CA 1
ATOM 6049 C C . LEU C 1 106 ? -62.329 -38.161 -40.545 1.00 43.69 90 LEU C C 1
ATOM 6050 O O . LEU C 1 106 ? -63.156 -38.402 -39.651 1.00 42.78 90 LEU C O 1
ATOM 6055 N N . GLY C 1 107 ? -62.658 -37.825 -41.791 1.00 43.48 91 GLY C N 1
ATOM 6056 C CA . GLY C 1 107 ? -64.040 -37.767 -42.256 1.00 43.70 91 GLY C CA 1
ATOM 6057 C C . GLY C 1 107 ? -64.809 -36.517 -41.861 1.00 43.89 91 GLY C C 1
ATOM 6058 O O . GLY C 1 107 ? -66.013 -36.433 -42.105 1.00 43.90 91 GLY C O 1
ATOM 6059 N N . LYS C 1 108 ? -64.131 -35.548 -41.246 1.00 43.91 92 LYS C N 1
ATOM 6060 C CA . LYS C 1 108 ? -64.803 -34.335 -40.790 1.00 44.00 92 LYS C CA 1
ATOM 6061 C C . LYS C 1 108 ? -64.934 -33.358 -41.947 1.00 43.64 92 LYS C C 1
ATOM 6062 O O . LYS C 1 108 ? -66.045 -33.066 -42.418 1.00 43.78 92 LYS C O 1
ATOM 6068 N N . LYS C 1 109 ? -63.784 -32.882 -42.410 1.00 42.99 93 LYS C N 1
ATOM 6069 C CA . LYS C 1 109 ? -63.676 -31.908 -43.486 1.00 42.54 93 LYS C CA 1
ATOM 6070 C C . LYS C 1 109 ? -63.394 -32.644 -44.801 1.00 40.99 93 LYS C C 1
ATOM 6071 O O . LYS C 1 109 ? -63.973 -32.326 -45.854 1.00 41.35 93 LYS C O 1
ATOM 6077 N N . GLU C 1 110 ? -62.511 -33.637 -44.721 1.00 38.63 94 GLU C N 1
ATOM 6078 C CA . GLU C 1 110 ? -62.099 -34.426 -45.870 1.00 36.44 94 GLU C CA 1
ATOM 6079 C C . GLU C 1 110 ? -62.415 -35.899 -45.613 1.00 35.40 94 GLU C C 1
ATOM 6080 O O . GLU C 1 110 ? -62.312 -36.374 -44.475 1.00 35.09 94 GLU C O 1
ATOM 6086 N N . SER C 1 111 ? -62.825 -36.618 -46.659 1.00 33.62 95 SER C N 1
ATOM 6087 C CA . SER C 1 111 ? -63.175 -38.023 -46.505 1.00 32.37 95 SER C CA 1
ATOM 6088 C C . SER C 1 111 ? -61.957 -38.834 -46.080 1.00 31.92 95 SER C C 1
ATOM 6089 O O . SER C 1 111 ? -60.815 -38.534 -46.479 1.00 32.10 95 SER C O 1
ATOM 6092 N N . THR C 1 112 ? -62.207 -39.838 -45.244 1.00 31.19 96 THR C N 1
ATOM 6093 C CA . THR C 1 112 ? -61.166 -40.706 -44.708 1.00 30.60 96 THR C CA 1
ATOM 6094 C C . THR C 1 112 ? -60.413 -41.411 -45.816 1.00 30.10 96 THR C C 1
ATOM 6095 O O . THR C 1 112 ? -59.215 -41.645 -45.698 1.00 30.35 96 THR C O 1
ATOM 6099 N N . SER C 1 113 ? -61.129 -41.729 -46.894 1.00 29.66 97 SER C N 1
ATOM 6100 C CA . SER C 1 113 ? -60.559 -42.334 -48.089 1.00 28.53 97 SER C CA 1
ATOM 6101 C C . SER C 1 113 ? -59.510 -41.436 -48.761 1.00 28.52 97 SER C C 1
ATOM 6102 O O . SER C 1 113 ? -58.414 -41.899 -49.061 1.00 28.29 97 SER C O 1
ATOM 6105 N N . ASP C 1 114 ? -59.858 -40.170 -49.024 1.00 28.43 98 ASP C N 1
ATOM 6106 C CA . ASP C 1 114 ? -58.912 -39.196 -49.579 1.00 28.13 98 ASP C CA 1
ATOM 6107 C C . ASP C 1 114 ? -57.662 -39.014 -48.700 1.00 27.79 98 ASP C C 1
ATOM 6108 O O . ASP C 1 114 ? -56.539 -38.973 -49.207 1.00 28.13 98 ASP C O 1
ATOM 6113 N N . THR C 1 115 ? -57.870 -38.922 -47.390 1.00 27.05 99 THR C N 1
ATOM 6114 C CA . THR C 1 115 ? -56.787 -38.791 -46.427 1.00 26.34 99 THR C CA 1
ATOM 6115 C C . THR C 1 115 ? -55.867 -40.022 -46.441 1.00 26.13 99 THR C C 1
ATOM 6116 O O . THR C 1 115 ? -54.639 -39.873 -46.430 1.00 25.55 99 THR C O 1
ATOM 6120 N N . ALA C 1 116 ? -56.474 -41.219 -46.466 1.00 24.91 100 ALA C N 1
ATOM 6121 C CA . ALA C 1 116 ? -55.764 -42.487 -46.576 1.00 24.37 100 ALA C CA 1
ATOM 6122 C C . ALA C 1 116 ? -54.854 -42.518 -47.788 1.00 24.53 100 ALA C C 1
ATOM 6123 O O . ALA C 1 116 ? -53.679 -42.881 -47.669 1.00 24.44 100 ALA C O 1
ATOM 6125 N N . LYS C 1 117 ? -55.379 -42.131 -48.948 1.00 24.01 101 LYS C N 1
ATOM 6126 C CA . LYS C 1 117 ? -54.571 -42.181 -50.153 1.00 24.70 101 LYS C CA 1
ATOM 6127 C C . LYS C 1 117 ? -53.351 -41.277 -50.008 1.00 24.50 101 LYS C C 1
ATOM 6128 O O . LYS C 1 117 ? -52.232 -41.720 -50.241 1.00 24.40 101 LYS C O 1
ATOM 6134 N N . VAL C 1 118 ? -53.566 -40.021 -49.612 1.00 24.13 102 VAL C N 1
ATOM 6135 C CA . VAL C 1 118 ? -52.443 -39.083 -49.494 1.00 24.12 102 VAL C CA 1
ATOM 6136 C C . VAL C 1 118 ? -51.440 -39.558 -48.437 1.00 23.40 102 VAL C C 1
ATOM 6137 O O . VAL C 1 118 ? -50.238 -39.621 -48.715 1.00 22.67 102 VAL C O 1
ATOM 6141 N N . LEU C 1 119 ? -51.936 -39.911 -47.248 1.00 22.95 103 LEU C N 1
ATOM 6142 C CA . LEU C 1 119 ? -51.098 -40.516 -46.211 1.00 23.00 103 LEU C CA 1
ATOM 6143 C C . LEU C 1 119 ? -50.228 -41.642 -46.754 1.00 23.06 103 LEU C C 1
ATOM 6144 O O . LEU C 1 119 ? -49.019 -41.674 -46.516 1.00 23.38 103 LEU C O 1
ATOM 6149 N N . GLY C 1 120 ? -50.855 -42.560 -47.493 1.00 23.12 104 GLY C N 1
ATOM 6150 C CA . GLY C 1 120 ? -50.193 -43.755 -47.982 1.00 23.13 104 GLY C CA 1
ATOM 6151 C C . GLY C 1 120 ? -49.149 -43.410 -49.016 1.00 22.73 104 GLY C C 1
ATOM 6152 O O . GLY C 1 120 ? -48.258 -44.189 -49.266 1.00 23.36 104 GLY C O 1
ATOM 6153 N N . SER C 1 121 ? -49.256 -42.230 -49.610 1.00 23.01 105 SER C N 1
ATOM 6154 C CA . SER C 1 121 ? -48.319 -41.822 -50.658 1.00 22.89 105 SER C CA 1
ATOM 6155 C C . SER C 1 121 ? -47.017 -41.214 -50.100 1.00 23.00 105 SER C C 1
ATOM 6156 O O . SER C 1 121 ? -46.048 -41.058 -50.823 1.00 23.28 105 SER C O 1
ATOM 6159 N N . MET C 1 122 ? -46.994 -40.892 -48.804 1.00 23.91 106 MET C N 1
ATOM 6160 C CA . MET C 1 122 ? -45.845 -40.222 -48.189 1.00 23.72 106 MET C CA 1
ATOM 6161 C C . MET C 1 122 ? -45.240 -41.086 -47.113 1.00 23.30 106 MET C C 1
ATOM 6162 O O . MET C 1 122 ? -44.024 -41.110 -46.971 1.00 24.23 106 MET C O 1
ATOM 6167 N N . PHE C 1 123 ? -46.087 -41.794 -46.363 1.00 23.03 107 PHE C N 1
ATOM 616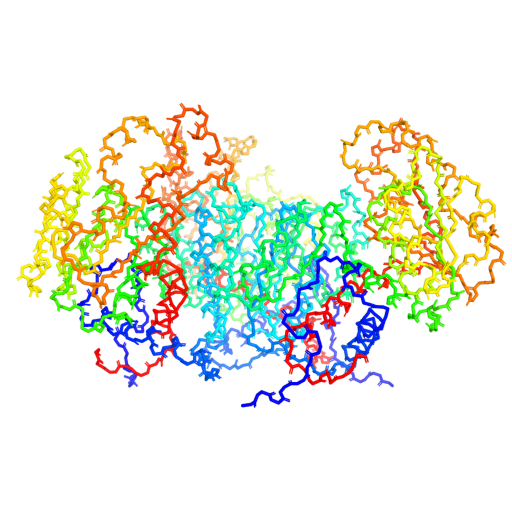8 C CA . PHE C 1 123 ? -45.661 -42.655 -45.272 1.00 22.83 107 PHE C CA 1
ATOM 6169 C C . PHE C 1 123 ? -45.639 -44.153 -45.640 1.00 23.17 107 PHE C C 1
ATOM 6170 O O . PHE C 1 123 ? -46.360 -44.608 -46.534 1.00 23.84 107 PHE C O 1
ATOM 6178 N N . ASP C 1 124 ? -44.811 -44.918 -44.938 1.00 22.66 108 ASP C N 1
ATOM 6179 C CA . ASP C 1 124 ? -44.627 -46.346 -45.243 1.00 23.10 108 ASP C CA 1
ATOM 6180 C C . ASP C 1 124 ? -45.508 -47.301 -44.409 1.00 23.19 108 ASP C C 1
ATOM 6181 O O . ASP C 1 124 ? -45.702 -48.469 -44.758 1.00 24.21 108 ASP C O 1
ATOM 6186 N N . GLY C 1 125 ? -46.020 -46.788 -43.302 1.00 23.03 109 GLY C N 1
ATOM 6187 C CA . GLY C 1 125 ? -47.000 -47.464 -42.485 1.00 22.91 109 GLY C CA 1
ATOM 6188 C C . GLY C 1 125 ? -47.785 -46.382 -41.756 1.00 22.85 109 GLY C C 1
ATOM 6189 O O . GLY C 1 125 ? -47.354 -45.233 -41.732 1.00 21.98 109 GLY C O 1
ATOM 6190 N N . ILE C 1 126 ? -48.919 -46.766 -41.156 1.00 22.77 110 ILE C N 1
ATOM 6191 C CA . ILE C 1 126 ? -49.846 -45.842 -40.488 1.00 22.72 110 ILE C CA 1
ATOM 6192 C C . ILE C 1 126 ? -50.396 -46.516 -39.230 1.00 22.70 110 ILE C C 1
ATOM 6193 O O . ILE C 1 126 ? -51.026 -47.570 -39.324 1.00 23.10 110 ILE C O 1
ATOM 6198 N N . GLU C 1 127 ? -50.140 -45.931 -38.061 1.00 22.32 111 GLU C N 1
ATOM 6199 C CA . GLU C 1 127 ? -50.859 -46.315 -36.847 1.00 22.65 111 GLU C CA 1
ATOM 6200 C C . GLU C 1 127 ? -52.130 -45.460 -36.771 1.00 23.21 111 GLU C C 1
ATOM 6201 O O . GLU C 1 127 ? -52.089 -44.258 -37.062 1.00 22.27 111 GLU C O 1
ATOM 6207 N N . PHE C 1 128 ? -53.248 -46.087 -36.399 1.00 24.11 112 PHE C N 1
ATOM 6208 C CA . PHE C 1 128 ? -54.501 -45.368 -36.145 1.00 25.27 112 PHE C CA 1
ATOM 6209 C C . PHE C 1 128 ? -55.096 -45.761 -34.798 1.00 25.94 112 PHE C C 1
ATOM 6210 O O . PHE C 1 128 ? -55.360 -46.921 -34.558 1.00 25.70 112 PHE C O 1
ATOM 6218 N N . ARG C 1 129 ? -55.278 -44.773 -33.921 1.00 27.47 113 ARG C N 1
ATOM 6219 C CA . ARG C 1 129 ? -56.103 -44.920 -32.727 1.00 28.81 113 ARG C CA 1
ATOM 6220 C C . ARG C 1 129 ? -57.268 -43.935 -32.850 1.00 29.26 113 ARG C C 1
ATOM 6221 O O . ARG C 1 129 ? -57.068 -42.726 -33.027 1.00 28.52 113 ARG C O 1
ATOM 6229 N N . GLY C 1 130 ? -58.482 -44.478 -32.779 1.00 29.98 114 GLY C N 1
ATOM 6230 C CA . GLY C 1 130 ? -59.705 -43.687 -32.910 1.00 31.54 114 GLY C CA 1
ATOM 6231 C C . GLY C 1 130 ? -60.906 -44.516 -32.525 1.00 32.39 114 GLY C C 1
ATOM 6232 O O . GLY C 1 130 ? -60.773 -45.711 -32.298 1.00 32.70 114 GLY C O 1
ATOM 6233 N N . PHE C 1 131 ? -62.081 -43.902 -32.463 1.00 33.27 115 PHE C N 1
ATOM 6234 C CA . PHE C 1 131 ? -63.289 -44.636 -32.072 1.00 34.03 115 PHE C CA 1
ATOM 6235 C C . PHE C 1 131 ? -63.750 -45.671 -33.097 1.00 33.52 115 PHE C C 1
ATOM 6236 O O . PHE C 1 131 ? -64.017 -46.816 -32.741 1.00 33.46 115 PHE C O 1
ATOM 6244 N N . LYS C 1 132 ? -63.831 -45.274 -34.362 1.00 33.25 116 LYS C N 1
ATOM 6245 C CA . LYS C 1 132 ? -64.503 -46.094 -35.366 1.00 33.43 116 LYS C CA 1
ATOM 6246 C C . LYS C 1 132 ? -63.593 -47.114 -36.050 1.00 32.91 116 LYS C C 1
ATOM 6247 O O . LYS C 1 132 ? -62.625 -46.746 -36.701 1.00 32.99 116 LYS C O 1
ATOM 6253 N N . GLN C 1 133 ? -63.930 -48.395 -35.904 1.00 32.59 117 GLN C N 1
ATOM 6254 C CA . GLN C 1 133 ? -63.255 -49.472 -36.618 1.00 32.10 117 GLN C CA 1
ATOM 6255 C C . GLN C 1 133 ? -63.310 -49.258 -38.133 1.00 32.08 117 GLN C C 1
ATOM 6256 O O . GLN C 1 133 ? -62.337 -49.542 -38.839 1.00 32.34 117 GLN C O 1
ATOM 6262 N N . SER C 1 134 ? -64.435 -48.744 -38.623 1.00 31.38 118 SER C N 1
ATOM 6263 C CA . SER C 1 134 ? -64.581 -48.466 -40.054 1.00 31.33 118 SER C CA 1
ATOM 6264 C C . SER C 1 134 ? -63.536 -47.489 -40.574 1.00 30.42 118 SER C C 1
ATOM 6265 O O . SER C 1 134 ? -63.211 -47.520 -41.757 1.00 30.94 118 SER C O 1
ATOM 6268 N N . ASP C 1 135 ? -63.035 -46.603 -39.712 1.00 29.70 119 ASP C N 1
ATOM 6269 C CA . ASP C 1 135 ? -61.958 -45.688 -40.128 1.00 29.65 119 ASP C CA 1
ATOM 6270 C C . ASP C 1 135 ? -60.650 -46.460 -40.318 1.00 28.68 119 ASP C C 1
ATOM 6271 O O . ASP C 1 135 ? -59.948 -46.251 -41.302 1.00 28.60 119 ASP C O 1
ATOM 6276 N N . ALA C 1 136 ? -60.361 -47.372 -39.395 1.00 27.89 120 ALA C N 1
ATOM 6277 C CA . ALA C 1 136 ? -59.206 -48.260 -39.509 1.00 27.64 120 ALA C CA 1
ATOM 6278 C C . ALA C 1 136 ? -59.247 -49.046 -40.827 1.00 27.62 120 ALA C C 1
ATOM 6279 O O . ALA C 1 136 ? -58.233 -49.162 -41.522 1.00 26.20 120 ALA C O 1
ATOM 6281 N N . GLU C 1 137 ? -60.438 -49.550 -41.165 1.00 27.82 121 GLU C N 1
ATOM 6282 C CA . GLU C 1 137 ? -60.669 -50.332 -42.392 1.00 28.42 121 GLU C CA 1
ATOM 6283 C C . GLU C 1 137 ? -60.521 -49.524 -43.685 1.00 27.55 121 GLU C C 1
ATOM 6284 O O . GLU C 1 137 ? -59.936 -50.009 -44.662 1.00 27.97 121 GLU C O 1
ATOM 6290 N N . ILE C 1 138 ? -61.044 -48.304 -43.697 1.00 26.94 122 ILE C N 1
ATOM 6291 C CA . ILE C 1 138 ? -60.888 -47.395 -44.840 1.00 26.67 122 ILE C CA 1
ATOM 6292 C C . ILE C 1 138 ? -59.397 -47.037 -45.059 1.00 26.88 122 ILE C C 1
ATOM 6293 O O . ILE C 1 138 ? -58.901 -47.024 -46.200 1.00 26.79 122 ILE C O 1
ATOM 6298 N N . LEU C 1 139 ? -58.700 -46.776 -43.958 1.00 26.53 123 LEU C N 1
ATOM 6299 C CA . LEU C 1 139 ? -57.260 -46.527 -43.958 1.00 26.96 123 LEU C CA 1
ATOM 6300 C C . LEU C 1 139 ? -56.490 -47.708 -44.576 1.00 26.89 123 LEU C C 1
ATOM 6301 O O . LEU C 1 139 ? -55.743 -47.528 -45.534 1.00 27.22 123 LEU C O 1
ATOM 6306 N N . ALA C 1 140 ? -56.695 -48.914 -44.038 1.00 27.08 124 ALA C N 1
ATOM 6307 C CA . ALA C 1 140 ? -56.118 -50.144 -44.603 1.00 26.62 124 ALA C CA 1
ATOM 6308 C C . ALA C 1 140 ? -56.472 -50.343 -46.078 1.00 26.75 124 ALA C C 1
ATOM 6309 O O . ALA C 1 140 ? -55.597 -50.661 -46.874 1.00 27.03 124 ALA C O 1
ATOM 6311 N N . ARG C 1 141 ? -57.742 -50.130 -46.437 1.00 27.02 125 ARG C N 1
ATOM 6312 C CA . ARG C 1 141 ? -58.223 -50.297 -47.811 1.00 27.14 125 ARG C CA 1
ATOM 6313 C C . ARG C 1 141 ? -57.637 -49.312 -48.812 1.00 27.05 125 ARG C C 1
ATOM 6314 O O . ARG C 1 141 ? -57.325 -49.689 -49.944 1.00 26.64 125 ARG C O 1
ATOM 6322 N N . ASP C 1 142 ? -57.517 -48.045 -48.422 1.00 26.68 126 ASP C N 1
ATOM 6323 C CA . ASP C 1 142 ? -57.196 -47.006 -49.405 1.00 27.12 126 ASP C CA 1
ATOM 6324 C C . ASP C 1 142 ? -55.756 -46.493 -49.378 1.00 26.50 126 ASP C C 1
ATOM 6325 O O . ASP C 1 142 ? -55.312 -45.887 -50.349 1.00 27.16 126 ASP C O 1
ATOM 6330 N N . SER C 1 143 ? -55.043 -46.717 -48.278 1.00 25.83 127 SER C N 1
ATOM 6331 C CA . SER C 1 143 ? -53.703 -46.131 -48.084 1.00 25.76 127 SER C CA 1
ATOM 6332 C C . SER C 1 143 ? -52.595 -46.871 -48.846 1.00 25.60 127 SER C C 1
ATOM 6333 O O . SER C 1 143 ? -51.645 -46.246 -49.355 1.00 25.70 127 SER C O 1
ATOM 6336 N N . GLY C 1 144 ? -52.724 -48.194 -48.925 1.00 24.93 128 GLY C N 1
ATOM 6337 C CA . GLY C 1 144 ? -51.793 -49.020 -49.688 1.00 24.15 128 GLY C CA 1
ATOM 6338 C C . GLY C 1 144 ? -50.583 -49.395 -48.857 1.00 23.94 128 GLY C C 1
ATOM 6339 O O . GLY C 1 144 ? -49.594 -49.885 -49.396 1.00 23.57 128 GLY C O 1
ATOM 6340 N N . VAL C 1 145 ? -50.663 -49.150 -47.542 1.00 23.03 129 VAL C N 1
ATOM 6341 C CA . VAL C 1 145 ? -49.575 -49.425 -46.634 1.00 22.54 129 VAL C CA 1
ATOM 6342 C C . VAL C 1 145 ? -50.136 -50.170 -45.436 1.00 23.26 129 VAL C C 1
ATOM 6343 O O . VAL C 1 145 ? -51.339 -50.148 -45.208 1.00 23.81 129 VAL C O 1
ATOM 6347 N N . PRO C 1 146 ? -49.279 -50.878 -44.690 1.00 23.09 130 PRO C N 1
ATOM 6348 C CA . PRO C 1 146 ? -49.786 -51.485 -43.467 1.00 23.21 130 PRO C CA 1
ATOM 6349 C C . PRO C 1 146 ? -50.346 -50.448 -42.501 1.00 22.97 130 PRO C C 1
ATOM 6350 O O . PRO C 1 146 ? -49.736 -49.385 -42.290 1.00 22.58 130 PRO C O 1
ATOM 6354 N N . VAL C 1 147 ? -51.509 -50.773 -41.932 1.00 22.99 131 VAL C N 1
ATOM 6355 C CA . VAL C 1 147 ? -52.198 -49.922 -40.969 1.00 22.22 131 VAL C CA 1
ATOM 6356 C C . VAL C 1 147 ? -52.346 -50.724 -39.676 1.00 22.30 131 VAL C C 1
ATOM 6357 O O . VAL C 1 147 ? -52.748 -51.887 -39.703 1.00 22.49 131 VAL C O 1
ATOM 6361 N N . TRP C 1 148 ? -51.976 -50.121 -38.548 1.00 21.99 132 TRP C N 1
ATOM 6362 C CA . TRP C 1 148 ? -51.996 -50.823 -37.269 1.00 22.40 132 TRP C CA 1
ATOM 6363 C C . TRP C 1 148 ? -52.995 -50.143 -36.337 1.00 22.94 132 TRP C C 1
ATOM 6364 O O . TRP C 1 148 ? -52.912 -48.935 -36.100 1.00 22.52 132 TRP C O 1
ATOM 6375 N N . ASN C 1 149 ? -53.930 -50.934 -35.807 1.00 23.69 133 ASN C N 1
ATOM 6376 C CA . ASN C 1 149 ? -54.954 -50.426 -34.885 1.00 24.21 133 ASN C CA 1
ATOM 6377 C C . ASN C 1 149 ? -54.407 -50.268 -33.458 1.00 24.09 133 ASN C C 1
ATOM 6378 O O . ASN C 1 149 ? -54.215 -51.250 -32.744 1.00 23.99 133 ASN C O 1
ATOM 6383 N N . GLY C 1 150 ? -54.146 -49.021 -33.054 1.00 24.13 134 GLY C N 1
ATOM 6384 C CA . GLY C 1 150 ? -53.667 -48.741 -31.705 1.00 24.43 134 GLY C CA 1
ATOM 6385 C C . GLY C 1 150 ? -54.721 -48.701 -30.594 1.00 25.45 134 GLY C C 1
ATOM 6386 O O . GLY C 1 150 ? -54.364 -48.486 -29.430 1.00 24.75 134 GLY C O 1
ATOM 6387 N N . LEU C 1 151 ? -55.995 -48.903 -30.971 1.00 25.92 135 LEU C N 1
ATOM 6388 C CA . LEU C 1 151 ? -57.204 -48.985 -30.099 1.00 26.47 135 LEU C CA 1
ATOM 6389 C C . LEU C 1 151 ? -58.419 -48.408 -30.844 1.00 27.20 135 LEU C C 1
ATOM 6390 O O . LEU C 1 151 ? -58.379 -47.278 -31.330 1.00 27.18 135 LEU C O 1
ATOM 6395 N N . THR C 1 152 ? -59.465 -49.218 -30.996 1.00 27.73 136 THR C N 1
ATOM 6396 C CA . THR C 1 152 ? -60.766 -48.725 -31.486 1.00 28.11 136 THR C CA 1
ATOM 6397 C C . THR C 1 152 ? -61.829 -49.100 -30.459 1.00 28.87 136 THR C C 1
ATOM 6398 O O . THR C 1 152 ? -61.511 -49.763 -29.474 1.00 28.73 136 THR C O 1
ATOM 6402 N N . ASP C 1 153 ? -63.077 -48.689 -30.693 1.00 30.23 137 ASP C N 1
ATOM 6403 C CA . ASP C 1 153 ? -64.208 -49.130 -29.851 1.00 31.82 137 ASP C CA 1
ATOM 6404 C C . ASP C 1 153 ? -64.330 -50.648 -29.840 1.00 31.73 137 ASP C C 1
ATOM 6405 O O . ASP C 1 153 ? -64.687 -51.223 -28.826 1.00 32.13 137 ASP C O 1
ATOM 6410 N N . GLU C 1 154 ? -64.022 -51.292 -30.965 1.00 31.97 138 GLU C N 1
ATOM 6411 C CA . GLU C 1 154 ? -64.162 -52.754 -31.070 1.00 31.98 138 GLU C CA 1
ATOM 6412 C C . GLU C 1 154 ? -62.936 -53.600 -30.662 1.00 31.51 138 GLU C C 1
ATOM 6413 O O . GLU C 1 154 ? -63.092 -54.662 -30.060 1.00 31.41 138 GLU C O 1
ATOM 6419 N N . TRP C 1 155 ? -61.723 -53.147 -30.993 1.00 30.90 139 TRP C N 1
ATOM 6420 C CA . TRP C 1 155 ? -60.530 -53.999 -30.820 1.00 29.92 139 TRP C CA 1
ATOM 6421 C C . TRP C 1 155 ? -59.301 -53.271 -30.305 1.00 29.09 139 TRP C C 1
ATOM 6422 O O . TRP C 1 155 ? -59.072 -52.098 -30.613 1.00 29.30 139 TRP C O 1
ATOM 6433 N N . HIS C 1 156 ? -58.495 -54.007 -29.551 1.00 27.58 140 HIS C N 1
ATOM 6434 C CA . HIS C 1 156 ? -57.221 -53.529 -29.037 1.00 26.36 140 HIS C CA 1
ATOM 6435 C C . HIS C 1 156 ? -56.098 -54.566 -29.303 1.00 25.46 140 HIS C C 1
ATOM 6436 O O . HIS C 1 156 ? -55.588 -55.197 -28.370 1.00 25.78 140 HIS C O 1
ATOM 6443 N N . PRO C 1 157 ? -55.729 -54.775 -30.579 1.00 24.64 141 PRO C N 1
ATOM 6444 C CA . PRO C 1 157 ? -54.804 -55.892 -30.850 1.00 24.62 141 PRO C CA 1
ATOM 6445 C C . PRO C 1 157 ? -53.401 -55.783 -30.212 1.00 25.00 141 PRO C C 1
ATOM 6446 O O . PRO C 1 157 ? -52.876 -56.794 -29.690 1.00 24.87 141 PRO C O 1
ATOM 6450 N N . THR C 1 158 ? -52.813 -54.578 -30.221 1.00 23.93 142 THR C N 1
ATOM 6451 C CA . THR C 1 158 ? -51.436 -54.411 -29.737 1.00 23.29 142 THR C CA 1
ATOM 6452 C C . THR C 1 158 ? -51.366 -54.698 -28.241 1.00 23.11 142 THR C C 1
ATOM 6453 O O . THR C 1 158 ? -50.351 -55.192 -27.735 1.00 23.34 142 THR C O 1
ATOM 6457 N N . GLN C 1 159 ? -52.440 -54.371 -27.534 1.00 22.88 143 GLN C N 1
ATOM 6458 C CA . GLN C 1 159 ? -52.539 -54.700 -26.124 1.00 23.28 143 GLN C CA 1
ATOM 6459 C C . GLN C 1 159 ? -52.593 -56.217 -25.917 1.00 23.38 143 GLN C C 1
ATOM 6460 O O . GLN C 1 159 ? -51.963 -56.735 -24.994 1.00 24.42 143 GLN C O 1
ATOM 6466 N N . MET C 1 160 ? -53.337 -56.933 -26.762 1.00 23.33 144 MET C N 1
ATOM 6467 C CA . MET C 1 160 ? -53.425 -58.395 -26.631 1.00 23.65 144 MET C CA 1
ATOM 6468 C C . MET C 1 160 ? -52.064 -59.048 -26.901 1.00 23.99 144 MET C C 1
ATOM 6469 O O . MET C 1 160 ? -51.689 -60.014 -26.228 1.00 23.70 144 MET C O 1
ATOM 6474 N N . LEU C 1 161 ? -51.320 -58.490 -27.862 1.00 23.99 145 LEU C N 1
ATOM 6475 C CA . LEU C 1 161 ? -49.964 -58.970 -28.147 1.00 23.91 145 LEU C CA 1
ATOM 6476 C C . LEU C 1 161 ? -49.063 -58.771 -26.938 1.00 23.79 145 LEU C C 1
ATOM 6477 O O . LEU C 1 161 ? -48.380 -59.707 -26.516 1.00 23.42 145 LEU C O 1
ATOM 6482 N N . ALA C 1 162 ? -49.097 -57.574 -26.343 1.00 23.24 146 ALA C N 1
ATOM 6483 C CA . ALA C 1 162 ? -48.313 -57.316 -25.135 1.00 23.24 146 ALA C CA 1
ATOM 6484 C C . ALA C 1 162 ? -48.676 -58.272 -24.003 1.00 23.61 146 ALA C C 1
ATOM 6485 O O . ALA C 1 162 ? -47.808 -58.713 -23.232 1.00 23.44 146 ALA C O 1
ATOM 6487 N N . ASP C 1 163 ? -49.979 -58.525 -23.872 1.00 23.86 147 ASP C N 1
ATOM 6488 C CA . ASP C 1 163 ? -50.515 -59.302 -22.760 1.00 24.45 147 ASP C CA 1
ATOM 6489 C C . ASP C 1 163 ? -50.167 -60.772 -22.816 1.00 24.57 147 ASP C C 1
ATOM 6490 O O . ASP C 1 163 ? -49.727 -61.331 -21.823 1.00 24.68 147 ASP C O 1
ATOM 6495 N N . PHE C 1 164 ? -50.367 -61.407 -23.966 1.00 25.48 148 PHE C N 1
ATOM 6496 C CA . PHE C 1 164 ? -50.022 -62.822 -24.079 1.00 26.24 148 PHE C CA 1
ATOM 6497 C C . PHE C 1 164 ? -48.501 -63.085 -24.197 1.00 26.88 148 PHE C C 1
ATOM 6498 O O . PHE C 1 164 ? -48.004 -64.135 -23.760 1.00 27.17 148 PHE C O 1
ATOM 6506 N N . MET C 1 165 ? -47.763 -62.107 -24.731 1.00 26.95 149 MET C N 1
ATOM 6507 C CA . MET C 1 165 ? -46.306 -62.093 -24.652 1.00 27.21 149 MET C CA 1
ATOM 6508 C C . MET C 1 165 ? -45.862 -62.150 -23.190 1.00 27.10 149 MET C C 1
ATOM 6509 O O . MET C 1 165 ? -44.955 -62.916 -22.829 1.00 27.51 149 MET C O 1
ATOM 6514 N N . THR C 1 166 ? -46.526 -61.363 -22.351 1.00 26.58 150 THR C N 1
ATOM 6515 C CA . THR C 1 166 ? -46.244 -61.327 -20.917 1.00 26.73 150 THR C CA 1
ATOM 6516 C C . THR C 1 166 ? -46.537 -62.675 -20.251 1.00 27.31 150 THR C C 1
ATOM 6517 O O . THR C 1 166 ? -45.737 -63.145 -19.448 1.00 28.14 150 THR C O 1
ATOM 6521 N N . VAL C 1 167 ? -47.669 -63.293 -20.598 1.00 27.49 151 VAL C N 1
ATOM 6522 C CA . VAL C 1 167 ? -48.038 -64.613 -20.073 1.00 27.88 151 VAL C CA 1
ATOM 6523 C C . VAL C 1 167 ? -46.978 -65.678 -20.435 1.00 28.48 151 VAL C C 1
ATOM 6524 O O . VAL C 1 167 ? -46.483 -66.396 -19.565 1.00 28.92 151 VAL C O 1
ATOM 6528 N N . LYS C 1 168 ? -46.643 -65.759 -21.721 1.00 29.40 152 LYS C N 1
ATOM 6529 C CA . LYS C 1 168 ? -45.576 -66.637 -22.230 1.00 30.28 152 LYS C CA 1
ATOM 6530 C C . LYS C 1 168 ? -44.206 -66.359 -21.625 1.00 30.52 152 LYS C C 1
ATOM 6531 O O . LYS C 1 168 ? -43.432 -67.284 -21.355 1.00 30.84 152 LYS C O 1
ATOM 6537 N N . GLU C 1 169 ? -43.905 -65.088 -21.396 1.00 31.09 153 GLU C N 1
ATOM 6538 C CA . GLU C 1 169 ? -42.652 -64.711 -20.762 1.00 32.02 153 GLU C CA 1
ATOM 6539 C C . GLU C 1 169 ? -42.525 -65.342 -19.376 1.00 31.96 153 GLU C C 1
ATOM 6540 O O . GLU C 1 169 ? -41.420 -65.649 -18.916 1.00 32.14 153 GLU C O 1
ATOM 6546 N N . ASN C 1 170 ? -43.664 -65.543 -18.724 1.00 31.89 154 ASN C N 1
ATOM 6547 C CA . ASN C 1 170 ? -43.684 -66.058 -17.367 1.00 32.30 154 ASN C CA 1
ATOM 6548 C C . ASN C 1 170 ? -43.845 -67.578 -17.282 1.00 32.54 154 ASN C C 1
ATOM 6549 O O . ASN C 1 170 ? -43.369 -68.173 -16.340 1.00 31.90 154 ASN C O 1
ATOM 6554 N N . PHE C 1 171 ? -44.465 -68.184 -18.298 1.00 33.79 155 PHE C N 1
ATOM 6555 C CA . PHE C 1 171 ? -44.902 -69.576 -18.240 1.00 35.24 155 PHE C CA 1
ATOM 6556 C C . PHE C 1 171 ? -44.375 -70.521 -19.339 1.00 36.32 155 PHE C C 1
ATOM 6557 O O . PHE C 1 171 ? -44.282 -71.726 -19.110 1.00 36.38 155 PHE C O 1
ATOM 6565 N N . GLY C 1 172 ? -44.076 -70.002 -20.527 1.00 37.32 156 GLY C N 1
ATOM 6566 C CA . GLY C 1 172 ? -43.806 -70.861 -21.690 1.00 38.87 156 GLY C CA 1
ATOM 6567 C C . GLY C 1 172 ? -45.093 -71.211 -22.425 1.00 39.78 156 GLY C C 1
ATOM 6568 O O . GLY C 1 172 ? -45.796 -70.325 -22.898 1.00 40.01 156 GLY C O 1
ATOM 6569 N N . LYS C 1 173 ? -45.436 -72.494 -22.505 1.00 40.99 157 LYS C N 1
ATOM 6570 C CA . LYS C 1 173 ? -46.594 -72.924 -23.317 1.00 41.85 157 LYS C CA 1
ATOM 6571 C C . LYS C 1 173 ? -47.920 -72.238 -22.913 1.00 41.78 157 LYS C C 1
ATOM 6572 O O . LYS C 1 173 ? -48.424 -72.471 -21.802 1.00 42.19 157 LYS C O 1
ATOM 6578 N N . LEU C 1 174 ? -48.467 -71.399 -23.809 1.00 40.87 158 LEU C N 1
ATOM 6579 C CA . LEU C 1 174 ? -49.750 -70.704 -23.590 1.00 39.95 158 LEU C CA 1
ATOM 6580 C C . LEU C 1 174 ? -50.977 -71.634 -23.465 1.00 40.05 158 LEU C C 1
ATOM 6581 O O . LEU C 1 174 ? -51.811 -71.458 -22.559 1.00 39.95 158 LEU C O 1
ATOM 6586 N N . GLN C 1 175 ? -51.097 -72.602 -24.374 1.00 39.54 159 GLN C N 1
ATOM 6587 C CA . GLN C 1 175 ? -52.246 -73.519 -24.373 1.00 39.09 159 GLN C CA 1
ATOM 6588 C C . GLN C 1 175 ? -52.400 -74.208 -23.024 1.00 38.06 159 GLN C C 1
ATOM 6589 O O . GLN C 1 175 ? -51.414 -74.652 -22.439 1.00 38.21 159 GLN C O 1
ATOM 6595 N N . GLY C 1 176 ? -53.637 -74.277 -22.536 1.00 36.96 160 GLY C N 1
ATOM 6596 C CA . GLY C 1 176 ? -53.940 -74.966 -21.285 1.00 35.77 160 GLY C CA 1
ATOM 6597 C C . GLY C 1 176 ? -53.784 -74.099 -20.051 1.00 34.90 160 GLY C C 1
ATOM 6598 O O . GLY C 1 176 ? -54.114 -74.528 -18.942 1.00 34.97 160 GLY C O 1
ATOM 6599 N N . LEU C 1 177 ? -53.272 -72.878 -20.232 1.00 33.58 161 LEU C N 1
ATOM 6600 C CA . LEU C 1 177 ? -53.213 -71.938 -19.127 1.00 32.48 161 LEU C CA 1
ATOM 6601 C C . LEU C 1 177 ? -54.606 -71.368 -18.865 1.00 31.54 161 LEU C C 1
ATOM 6602 O O . LEU C 1 177 ? -55.500 -71.444 -19.715 1.00 31.01 161 LEU C O 1
ATOM 6607 N N . THR C 1 178 ? -54.782 -70.796 -17.681 1.00 31.12 162 THR C N 1
ATOM 6608 C CA . THR C 1 178 ? -56.030 -70.136 -17.346 1.00 30.87 162 THR C CA 1
ATOM 6609 C C . THR C 1 178 ? -55.806 -68.660 -16.979 1.00 30.43 162 THR C C 1
ATOM 6610 O O . THR C 1 178 ? -55.068 -68.337 -16.042 1.00 29.93 162 THR C O 1
ATOM 6614 N N . LEU C 1 179 ? -56.426 -67.774 -17.750 1.00 30.18 163 LEU C N 1
ATOM 6615 C CA . LEU C 1 179 ? -56.385 -66.340 -17.445 1.00 30.17 163 LEU C CA 1
ATOM 6616 C C . LEU C 1 179 ? -57.778 -65.858 -17.031 1.00 30.14 163 LEU C C 1
ATOM 6617 O O . LEU C 1 179 ? -58.768 -66.054 -17.739 1.00 30.05 163 LEU C O 1
ATOM 6622 N N . THR C 1 180 ? -57.838 -65.227 -15.868 1.00 30.78 164 THR C N 1
ATOM 6623 C CA . THR C 1 180 ? -59.110 -64.745 -15.323 1.00 30.98 164 THR C CA 1
ATOM 6624 C C . THR C 1 180 ? -59.157 -63.219 -15.281 1.00 30.76 164 THR C C 1
ATOM 6625 O O . THR C 1 180 ? -58.367 -62.590 -14.585 1.00 30.70 164 THR C O 1
ATOM 6629 N N . PHE C 1 181 ? -60.083 -62.638 -16.022 1.00 31.01 165 PHE C N 1
ATOM 6630 C CA . PHE C 1 181 ? -60.341 -61.213 -15.902 1.00 32.07 165 PHE C CA 1
ATOM 6631 C C . PHE C 1 181 ? -61.428 -60.946 -14.861 1.00 32.77 165 PHE C C 1
ATOM 6632 O O . PHE C 1 181 ? -62.494 -61.553 -14.894 1.00 33.32 165 PHE C O 1
ATOM 6640 N N . MET C 1 182 ? -61.157 -60.018 -13.957 1.00 33.87 166 MET C N 1
ATOM 6641 C CA . MET C 1 182 ? -62.107 -59.673 -12.927 1.00 35.47 166 MET C CA 1
ATOM 6642 C C . MET C 1 182 ? -62.604 -58.237 -13.027 1.00 34.84 166 MET C C 1
ATOM 6643 O O . MET C 1 182 ? -61.807 -57.299 -13.147 1.00 34.61 166 MET C O 1
ATOM 6648 N N . GLY C 1 183 ? -63.927 -58.088 -12.992 1.00 34.65 167 GLY C N 1
ATOM 6649 C CA . GLY C 1 183 ? -64.576 -56.782 -12.904 1.00 34.73 167 GLY C CA 1
ATOM 6650 C C . GLY C 1 183 ? -65.559 -56.506 -14.018 1.00 34.73 167 GLY C C 1
ATOM 6651 O O . GLY C 1 183 ? -66.525 -57.231 -14.202 1.00 34.80 167 GLY C O 1
ATOM 6652 N N . ASP C 1 184 ? -65.318 -55.432 -14.757 1.00 35.16 168 ASP C N 1
ATOM 6653 C CA . ASP C 1 184 ? -66.167 -55.052 -15.881 1.00 35.19 168 ASP C CA 1
ATOM 6654 C C . ASP C 1 184 ? -65.891 -55.976 -17.064 1.00 35.67 168 ASP C C 1
ATOM 6655 O O . ASP C 1 184 ? -65.006 -55.713 -17.884 1.00 35.52 168 ASP C O 1
ATOM 6660 N N . GLY C 1 185 ? -66.656 -57.065 -17.143 1.00 36.23 169 GLY C N 1
ATOM 6661 C CA . GLY C 1 185 ? -66.509 -58.056 -18.220 1.00 36.77 169 GLY C CA 1
ATOM 6662 C C . GLY C 1 185 ? -67.061 -57.580 -19.547 1.00 37.38 169 GLY C C 1
ATOM 6663 O O . GLY C 1 185 ? -67.092 -58.328 -20.523 1.00 37.27 169 GLY C O 1
ATOM 6664 N N . ARG C 1 186 ? -67.490 -56.321 -19.575 1.00 38.03 170 ARG C N 1
ATOM 6665 C CA . ARG C 1 186 ? -68.037 -55.681 -20.771 1.00 39.26 170 ARG C CA 1
ATOM 6666 C C . ARG C 1 186 ? -67.056 -54.620 -21.326 1.00 38.98 170 ARG C C 1
ATOM 6667 O O . ARG C 1 186 ? -67.275 -54.032 -22.383 1.00 39.02 170 ARG C O 1
ATOM 6675 N N . ASN C 1 187 ? -65.970 -54.389 -20.602 1.00 39.27 171 ASN C N 1
ATOM 6676 C CA . ASN C 1 187 ? -64.961 -53.411 -21.001 1.00 39.71 171 ASN C CA 1
ATOM 6677 C C . ASN C 1 187 ? -64.133 -53.995 -22.145 1.00 39.46 171 ASN C C 1
ATOM 6678 O O . ASN C 1 187 ? -63.988 -55.224 -22.218 1.00 39.15 171 ASN C O 1
ATOM 6683 N N . ASN C 1 188 ? -63.655 -53.159 -23.077 1.00 39.07 172 ASN C N 1
ATOM 6684 C CA . ASN C 1 188 ? -63.116 -53.744 -24.323 1.00 38.53 172 ASN C CA 1
ATOM 6685 C C . ASN C 1 188 ? -61.826 -54.573 -24.201 1.00 37.22 172 ASN C C 1
ATOM 6686 O O . ASN C 1 188 ? -61.556 -55.415 -25.051 1.00 37.07 172 ASN C O 1
ATOM 6691 N N . VAL C 1 189 ? -61.077 -54.355 -23.117 1.00 35.58 173 VAL C N 1
ATOM 6692 C CA . VAL C 1 189 ? -59.971 -55.238 -22.734 1.00 34.58 173 VAL C CA 1
ATOM 6693 C C . VAL C 1 189 ? -60.470 -56.675 -22.449 1.00 33.60 173 VAL C C 1
ATOM 6694 O O . VAL C 1 189 ? -60.022 -57.624 -23.090 1.00 32.96 173 VAL C O 1
ATOM 6698 N N . ALA C 1 190 ? -61.416 -56.820 -21.520 1.00 32.70 174 ALA C N 1
ATOM 6699 C CA . ALA C 1 190 ? -62.064 -58.117 -21.260 1.00 32.18 174 ALA C CA 1
ATOM 6700 C C . ALA C 1 190 ? -62.613 -58.797 -22.529 1.00 31.57 174 ALA C C 1
ATOM 6701 O O . ALA C 1 190 ? -62.435 -60.000 -22.716 1.00 31.46 174 ALA C O 1
ATOM 6703 N N . ASN C 1 191 ? -63.263 -58.035 -23.403 1.00 31.13 175 ASN C N 1
ATOM 6704 C CA . ASN C 1 191 ? -63.775 -58.590 -24.668 1.00 31.00 175 ASN C CA 1
ATOM 6705 C C . ASN C 1 191 ? -62.669 -59.123 -25.592 1.00 30.56 175 ASN C C 1
ATOM 6706 O O . ASN C 1 191 ? -62.787 -60.201 -26.195 1.00 30.75 175 ASN C O 1
ATOM 6711 N N . SER C 1 192 ? -61.600 -58.344 -25.708 1.00 29.72 176 SER C N 1
ATOM 6712 C CA . SER C 1 192 ? -60.434 -58.742 -26.489 1.00 28.86 176 SER C CA 1
ATOM 6713 C C . SER C 1 192 ? -59.723 -59.958 -25.919 1.00 28.18 176 SER C C 1
ATOM 6714 O O . SER C 1 192 ? -59.254 -60.821 -26.671 1.00 28.38 176 SER C O 1
ATOM 6717 N N . LEU C 1 193 ? -59.645 -60.029 -24.595 1.00 28.04 177 LEU C N 1
ATOM 6718 C CA . LEU C 1 193 ? -59.002 -61.150 -23.924 1.00 28.09 177 LEU C CA 1
ATOM 6719 C C . LEU C 1 193 ? -59.771 -62.455 -24.134 1.00 28.69 177 LEU C C 1
ATOM 6720 O O . LEU C 1 193 ? -59.167 -63.524 -24.316 1.00 28.74 177 LEU C O 1
ATOM 6725 N N . LEU C 1 194 ? -61.100 -62.355 -24.110 1.00 28.73 178 LEU C N 1
ATOM 6726 C CA . LEU C 1 194 ? -61.962 -63.509 -24.279 1.00 29.11 178 LEU C CA 1
ATOM 6727 C C . LEU C 1 194 ? -61.772 -64.108 -25.665 1.00 28.81 178 LEU C C 1
ATOM 6728 O O . LEU C 1 194 ? -61.543 -65.300 -25.788 1.00 29.27 178 LEU C O 1
ATOM 6733 N N . VAL C 1 195 ? -61.882 -63.272 -26.696 1.00 28.61 179 VAL C N 1
ATOM 6734 C CA . VAL C 1 195 ? -61.647 -63.666 -28.093 1.00 28.79 179 VAL C CA 1
ATOM 6735 C C . VAL C 1 195 ? -60.213 -64.171 -28.347 1.00 28.59 179 VAL C C 1
ATOM 6736 O O . VAL C 1 195 ? -60.027 -65.254 -28.893 1.00 29.41 179 VAL C O 1
ATOM 6740 N N . THR C 1 196 ? -59.208 -63.392 -27.944 1.00 28.49 180 THR C N 1
ATOM 6741 C CA . THR C 1 196 ? -57.796 -63.743 -28.172 1.00 27.85 180 THR C CA 1
ATOM 6742 C C . THR C 1 196 ? -57.391 -64.996 -27.403 1.00 27.84 180 THR C C 1
ATOM 6743 O O . THR C 1 196 ? -56.703 -65.855 -27.949 1.00 27.33 180 THR C O 1
ATOM 6747 N N . GLY C 1 197 ? -57.794 -65.093 -26.136 1.00 27.89 181 GLY C N 1
ATOM 6748 C CA . GLY C 1 197 ? -57.530 -66.299 -25.364 1.00 28.40 181 GLY C CA 1
ATOM 6749 C C . GLY C 1 197 ? -58.180 -67.502 -26.034 1.00 29.42 181 GLY C C 1
ATOM 6750 O O . GLY C 1 197 ? -57.607 -68.594 -26.035 1.00 29.60 181 GLY C O 1
ATOM 6751 N N . ALA C 1 198 ? -59.376 -67.288 -26.599 1.00 29.55 182 ALA C N 1
ATOM 6752 C CA . ALA C 1 198 ? -60.098 -68.302 -27.361 1.00 30.25 182 ALA C CA 1
ATOM 6753 C C . ALA C 1 198 ? -59.330 -68.787 -28.581 1.00 30.59 182 ALA C C 1
ATOM 6754 O O . ALA C 1 198 ? -59.224 -69.996 -28.798 1.00 31.10 182 ALA C O 1
ATOM 6756 N N . ILE C 1 199 ? -58.828 -67.851 -29.388 1.00 30.96 183 ILE C N 1
ATOM 6757 C CA . ILE C 1 199 ? -58.020 -68.188 -30.568 1.00 30.83 183 ILE C CA 1
ATOM 6758 C C . ILE C 1 199 ? -56.751 -68.954 -30.159 1.00 30.50 183 ILE C C 1
ATOM 6759 O O . ILE C 1 199 ? -56.389 -69.943 -30.799 1.00 30.28 183 ILE C O 1
ATOM 6764 N N . LEU C 1 200 ? -56.126 -68.518 -29.061 1.00 30.08 184 LEU C N 1
ATOM 6765 C CA . LEU C 1 200 ? -54.853 -69.078 -28.589 1.00 29.77 184 LEU C CA 1
ATOM 6766 C C . LEU C 1 200 ? -54.933 -70.400 -27.812 1.00 29.73 184 LEU C C 1
ATOM 6767 O O . LEU C 1 200 ? -53.905 -71.021 -27.554 1.00 30.16 184 LEU C O 1
ATOM 6772 N N . GLY C 1 201 ? -56.128 -70.831 -27.423 1.00 29.99 185 GLY C N 1
ATOM 6773 C CA . GLY C 1 201 ? -56.256 -72.039 -26.602 1.00 29.55 185 GLY C CA 1
ATOM 6774 C C . GLY C 1 201 ? -55.888 -71.817 -25.145 1.00 29.66 185 GLY C C 1
ATOM 6775 O O . GLY C 1 201 ? -55.500 -72.749 -24.423 1.00 29.26 185 GLY C O 1
ATOM 6776 N N . VAL C 1 202 ? -56.002 -70.567 -24.710 1.00 29.77 186 VAL C N 1
ATOM 6777 C CA . VAL C 1 202 ? -55.890 -70.229 -23.292 1.00 29.35 186 VAL C CA 1
ATOM 6778 C C . VAL C 1 202 ? -57.314 -70.272 -22.755 1.00 29.94 186 VAL C C 1
ATOM 6779 O O . VAL C 1 202 ? -58.231 -69.784 -23.423 1.00 30.29 186 VAL C O 1
ATOM 6783 N N . ASN C 1 203 ? -57.508 -70.898 -21.590 1.00 30.26 187 ASN C N 1
ATOM 6784 C CA . ASN C 1 203 ? -58.791 -70.855 -20.898 1.00 30.20 187 ASN C CA 1
ATOM 6785 C C . ASN C 1 203 ? -59.009 -69.452 -20.328 1.00 30.65 187 ASN C C 1
ATOM 6786 O O . ASN C 1 203 ? -58.152 -68.930 -19.602 1.00 31.14 187 ASN C O 1
ATOM 6791 N N . ILE C 1 204 ? -60.158 -68.864 -20.646 1.00 30.51 188 ILE C N 1
ATOM 6792 C CA . ILE C 1 204 ? -60.531 -67.541 -20.152 1.00 30.69 188 ILE C CA 1
ATOM 6793 C C . ILE C 1 204 ? -61.738 -67.595 -19.215 1.00 30.95 188 ILE C C 1
ATOM 6794 O O . ILE C 1 204 ? -62.797 -68.121 -19.571 1.00 30.73 188 ILE C O 1
ATOM 6799 N N . HIS C 1 205 ? -61.553 -67.045 -18.021 1.00 31.52 189 HIS C N 1
ATOM 6800 C CA . HIS C 1 205 ? -62.627 -66.863 -17.039 1.00 32.03 189 HIS C CA 1
ATOM 6801 C C . HIS C 1 205 ? -62.928 -65.376 -16.926 1.00 32.70 189 HIS C C 1
ATOM 6802 O O . HIS C 1 205 ? -62.020 -64.565 -16.704 1.00 32.22 189 HIS C O 1
ATOM 6809 N N . ILE C 1 206 ? -64.199 -65.012 -17.079 1.00 33.36 190 ILE C N 1
ATOM 6810 C CA . ILE C 1 206 ? -64.636 -63.640 -16.826 1.00 33.97 190 ILE C CA 1
ATOM 6811 C C . ILE C 1 206 ? -65.490 -63.630 -15.564 1.00 34.27 190 ILE C C 1
ATOM 6812 O O . ILE C 1 206 ? -66.564 -64.241 -15.516 1.00 34.07 190 ILE C O 1
ATOM 6817 N N . VAL C 1 207 ? -64.973 -62.971 -14.532 1.00 34.83 191 VAL C N 1
ATOM 6818 C CA . VAL C 1 207 ? -65.664 -62.869 -13.250 1.00 35.22 191 VAL C CA 1
ATOM 6819 C C . VAL C 1 207 ? -66.126 -61.428 -13.060 1.00 35.63 191 VAL C C 1
ATOM 6820 O O . VAL C 1 207 ? -65.320 -60.513 -12.793 1.00 35.66 191 VAL C O 1
ATOM 6824 N N . ALA C 1 208 ? -67.437 -61.252 -13.210 1.00 35.91 192 ALA C N 1
ATOM 6825 C CA . ALA C 1 208 ? -68.080 -59.948 -13.317 1.00 36.47 192 ALA C CA 1
ATOM 6826 C C . ALA C 1 208 ? -69.490 -60.016 -12.714 1.00 37.17 192 ALA C C 1
ATOM 6827 O O . ALA C 1 208 ? -70.125 -61.080 -12.758 1.00 36.62 192 ALA C O 1
ATOM 6829 N N . PRO C 1 209 ? -70.000 -58.884 -12.168 1.00 37.55 193 PRO C N 1
ATOM 6830 C CA . PRO C 1 209 ? -71.424 -58.905 -11.820 1.00 37.79 193 PRO C CA 1
ATOM 6831 C C . PRO C 1 209 ? -72.211 -59.190 -13.086 1.00 38.09 193 PRO C C 1
ATOM 6832 O O . PRO C 1 209 ? -71.774 -58.778 -14.170 1.00 37.99 193 PRO C O 1
ATOM 6836 N N . LYS C 1 210 ? -73.346 -59.880 -12.964 1.00 38.11 194 LYS C N 1
ATOM 6837 C CA . LYS C 1 210 ? -74.144 -60.244 -14.146 1.00 38.43 194 LYS C CA 1
ATOM 6838 C C . LYS C 1 210 ? -74.454 -59.049 -15.062 1.00 38.17 194 LYS C C 1
ATOM 6839 O O . LYS C 1 210 ? -74.494 -59.197 -16.289 1.00 38.50 194 LYS C O 1
ATOM 6845 N N . ALA C 1 211 ? -74.663 -57.870 -14.481 1.00 37.90 195 ALA C N 1
ATOM 6846 C CA . ALA C 1 211 ? -74.959 -56.674 -15.280 1.00 37.86 195 ALA C CA 1
ATOM 6847 C C . ALA C 1 211 ? -73.833 -56.307 -16.245 1.00 37.77 195 ALA C C 1
ATOM 6848 O O . ALA C 1 211 ? -74.069 -55.615 -17.236 1.00 37.72 195 ALA C O 1
ATOM 6850 N N . LEU C 1 212 ? -72.615 -56.765 -15.950 1.00 37.34 196 LEU C N 1
ATOM 6851 C CA . LEU C 1 212 ? -71.455 -56.420 -16.765 1.00 37.18 196 LEU C CA 1
ATOM 6852 C C . LEU C 1 212 ? -70.797 -57.628 -17.450 1.00 37.30 196 LEU C C 1
ATOM 6853 O O . LEU C 1 212 ? -69.623 -57.575 -17.798 1.00 37.47 196 LEU C O 1
ATOM 6858 N N . PHE C 1 213 ? -71.570 -58.698 -17.648 1.00 36.85 197 PHE C N 1
ATOM 6859 C CA . PHE C 1 213 ? -71.158 -59.839 -18.470 1.00 37.00 197 PHE C CA 1
ATOM 6860 C C . PHE C 1 213 ? -70.886 -59.406 -19.925 1.00 37.31 197 PHE C C 1
ATOM 6861 O O . PHE C 1 213 ? -71.520 -58.470 -20.422 1.00 37.28 197 PHE C O 1
ATOM 6869 N N . PRO C 1 214 ? -69.950 -60.084 -20.621 1.00 37.58 198 PRO C N 1
ATOM 6870 C CA . PRO C 1 214 ? -69.817 -59.755 -22.044 1.00 37.82 198 PRO C CA 1
ATOM 6871 C C . PRO C 1 214 ? -71.147 -59.954 -22.777 1.00 38.44 198 PRO C C 1
ATOM 6872 O O . PRO C 1 214 ? -71.977 -60.749 -22.338 1.00 38.24 198 PRO C O 1
ATOM 6876 N N . THR C 1 215 ? -71.342 -59.234 -23.879 1.00 39.28 199 THR C N 1
ATOM 6877 C CA . THR C 1 215 ? -72.553 -59.359 -24.681 1.00 40.20 199 THR C CA 1
ATOM 6878 C C . THR C 1 215 ? -72.636 -60.725 -25.345 1.00 41.20 199 THR C C 1
ATOM 6879 O O . THR C 1 215 ? -71.646 -61.462 -25.396 1.00 41.25 199 THR C O 1
ATOM 6883 N N . GLU C 1 216 ? -73.822 -61.062 -25.846 1.00 42.07 200 GLU C N 1
ATOM 6884 C CA . GLU C 1 216 ? -74.027 -62.337 -26.526 1.00 43.48 200 GLU C CA 1
ATOM 6885 C C . GLU C 1 216 ? -73.186 -62.416 -27.808 1.00 43.02 200 GLU C C 1
ATOM 6886 O O . GLU C 1 216 ? -72.600 -63.460 -28.100 1.00 42.98 200 GLU C O 1
ATOM 6892 N N . GLU C 1 217 ? -73.096 -61.299 -28.533 1.00 43.00 201 GLU C N 1
ATOM 6893 C CA . GLU C 1 217 ? -72.202 -61.171 -29.690 1.00 43.40 201 GLU C CA 1
ATOM 6894 C C . GLU C 1 217 ? -70.726 -61.461 -29.368 1.00 42.41 201 GLU C C 1
ATOM 6895 O O . GLU C 1 217 ? -70.073 -62.190 -30.115 1.00 42.75 201 GLU C O 1
ATOM 6901 N N . THR C 1 218 ? -70.206 -60.892 -28.274 1.00 41.38 202 THR C N 1
ATOM 6902 C CA . THR C 1 218 ? -68.824 -61.151 -27.843 1.00 40.40 202 THR C CA 1
ATOM 6903 C C . THR C 1 218 ? -68.629 -62.600 -27.424 1.00 40.02 202 THR C C 1
ATOM 6904 O O . THR C 1 218 ? -67.652 -63.242 -27.811 1.00 39.82 202 THR C O 1
ATOM 6908 N N . GLN C 1 219 ? -69.558 -63.106 -26.625 1.00 39.69 203 GLN C N 1
ATOM 6909 C CA . GLN C 1 219 ? -69.517 -64.491 -26.189 1.00 39.47 203 GLN C CA 1
ATOM 6910 C C . GLN C 1 219 ? -69.545 -65.467 -27.360 1.00 39.13 203 GLN C C 1
ATOM 6911 O O . GLN C 1 219 ? -68.816 -66.455 -27.351 1.00 39.08 203 GLN C O 1
ATOM 6917 N N . ASN C 1 220 ? -70.365 -65.175 -28.368 1.00 38.58 204 ASN C N 1
ATOM 6918 C CA . ASN C 1 220 ? -70.497 -66.044 -29.547 1.00 38.75 204 ASN C CA 1
ATOM 6919 C C . ASN C 1 220 ? -69.292 -66.076 -30.490 1.00 38.33 204 ASN C C 1
ATOM 6920 O O . ASN C 1 220 ? -68.987 -67.119 -31.067 1.00 38.64 204 ASN C O 1
ATOM 6925 N N . ILE C 1 221 ? -68.619 -64.933 -30.642 1.00 37.89 205 ILE C N 1
ATOM 6926 C CA . ILE C 1 221 ? -67.360 -64.852 -31.392 1.00 37.10 205 ILE C CA 1
ATOM 6927 C C . ILE C 1 221 ? -66.299 -65.731 -30.721 1.00 36.99 205 ILE C C 1
ATOM 6928 O O . ILE C 1 221 ? -65.639 -66.535 -31.387 1.00 36.92 205 ILE C O 1
ATOM 6933 N N . ALA C 1 222 ? -66.163 -65.590 -29.400 1.00 36.79 206 ALA C N 1
ATOM 6934 C CA . ALA C 1 222 ? -65.165 -66.325 -28.640 1.00 36.89 206 ALA C CA 1
ATOM 6935 C C . ALA C 1 222 ? -65.454 -67.823 -28.570 1.00 37.35 206 ALA C C 1
ATOM 6936 O O . ALA C 1 222 ? -64.521 -68.640 -28.546 1.00 36.95 206 ALA C O 1
ATOM 6938 N N . LYS C 1 223 ? -66.742 -68.176 -28.519 1.00 37.72 207 LYS C N 1
ATOM 6939 C CA . LYS C 1 223 ? -67.168 -69.582 -28.520 1.00 38.23 207 LYS C CA 1
ATOM 6940 C C . LYS C 1 223 ? -66.816 -70.295 -29.826 1.00 37.57 207 LYS C C 1
ATOM 6941 O O . LYS C 1 223 ? -66.343 -71.413 -29.788 1.00 37.56 207 LYS C O 1
ATOM 6947 N N . GLY C 1 224 ? -67.019 -69.636 -30.965 1.00 37.48 208 GLY C N 1
ATOM 6948 C CA . GLY C 1 224 ? -66.549 -70.145 -32.257 1.00 37.60 208 GLY C CA 1
ATOM 6949 C C . GLY C 1 224 ? -65.070 -70.535 -32.281 1.00 37.92 208 GLY C C 1
ATOM 6950 O O . GLY C 1 224 ? -64.708 -71.638 -32.726 1.00 38.01 208 GLY C O 1
ATOM 6951 N N . PHE C 1 225 ? -64.217 -69.644 -31.780 1.00 37.64 209 PHE C N 1
ATOM 6952 C CA . PHE C 1 225 ? -62.776 -69.867 -31.813 1.00 37.75 209 PHE C CA 1
ATOM 6953 C C . PHE C 1 225 ? -62.348 -70.944 -30.826 1.00 38.22 209 PHE C C 1
ATOM 6954 O O . PHE C 1 225 ? -61.469 -71.757 -31.133 1.00 38.30 209 PHE C O 1
ATOM 6962 N N . ALA C 1 226 ? -62.983 -70.955 -29.653 1.00 38.92 210 ALA C N 1
ATOM 6963 C CA . ALA C 1 226 ? -62.668 -71.924 -28.607 1.00 39.88 210 ALA C CA 1
ATOM 6964 C C . ALA C 1 226 ? -62.997 -73.381 -28.967 1.00 40.81 210 ALA C C 1
ATOM 6965 O O . ALA C 1 226 ? -62.354 -74.287 -28.436 1.00 41.14 210 ALA C O 1
ATOM 6967 N N . GLU C 1 227 ? -63.981 -73.612 -29.848 1.00 41.80 211 GLU C N 1
ATOM 6968 C CA . GLU C 1 227 ? -64.358 -74.988 -30.244 1.00 43.22 211 GLU C CA 1
ATOM 6969 C C . GLU C 1 227 ? -63.169 -75.657 -30.911 1.00 43.10 211 GLU C C 1
ATOM 6970 O O . GLU C 1 227 ? -62.861 -76.822 -30.641 1.00 43.30 211 GLU C O 1
ATOM 6976 N N . LYS C 1 228 ? -62.504 -74.892 -31.773 1.00 42.83 212 LYS C N 1
ATOM 6977 C CA . LYS C 1 228 ? -61.379 -75.369 -32.567 1.00 42.28 212 LYS C CA 1
ATOM 6978 C C . LYS C 1 228 ? -60.075 -75.403 -31.751 1.00 41.67 212 LYS C C 1
ATOM 6979 O O . LYS C 1 228 ? -59.205 -76.235 -32.000 1.00 41.20 212 LYS C O 1
ATOM 6985 N N . SER C 1 229 ? -59.962 -74.526 -30.753 1.00 41.01 213 SER C N 1
ATOM 6986 C CA . SER C 1 229 ? -58.729 -74.396 -29.981 1.00 40.57 213 SER C CA 1
ATOM 6987 C C . SER C 1 229 ? -58.729 -75.219 -28.693 1.00 40.32 213 SER C C 1
ATOM 6988 O O . SER C 1 229 ? -57.669 -75.497 -28.121 1.00 40.15 213 SER C O 1
ATOM 6991 N N . GLY C 1 230 ? -59.920 -75.584 -28.230 1.00 39.78 214 GLY C N 1
ATOM 6992 C CA . GLY C 1 230 ? -60.057 -76.377 -27.011 1.00 39.46 214 GLY C CA 1
ATOM 6993 C C . GLY C 1 230 ? -60.077 -75.528 -25.755 1.00 39.10 214 GLY C C 1
ATOM 6994 O O . GLY C 1 230 ? -59.992 -76.042 -24.634 1.00 38.77 214 GLY C O 1
ATOM 6995 N N . ALA C 1 231 ? -60.185 -74.218 -25.954 1.00 38.98 215 ALA C N 1
ATOM 6996 C CA . ALA C 1 231 ? -60.199 -73.265 -24.861 1.00 38.76 215 ALA C CA 1
ATOM 6997 C C . ALA C 1 231 ? -61.497 -73.409 -24.064 1.00 38.53 215 ALA C C 1
ATOM 6998 O O . ALA C 1 231 ? -62.586 -73.489 -24.642 1.00 38.18 215 ALA C O 1
ATOM 7000 N N . LYS C 1 232 ? -61.368 -73.434 -22.741 1.00 38.43 216 LYS C N 1
ATOM 7001 C CA . LYS C 1 232 ? -62.530 -73.445 -21.857 1.00 38.73 216 LYS C CA 1
ATOM 7002 C C . LYS C 1 232 ? -62.909 -72.027 -21.398 1.00 38.22 216 LYS C C 1
ATOM 7003 O O . LYS C 1 232 ? -62.179 -71.395 -20.623 1.00 38.04 216 LYS C O 1
ATOM 7009 N N . LEU C 1 233 ? -64.054 -71.546 -21.884 1.00 37.54 217 LEU C N 1
ATOM 7010 C CA . LEU C 1 233 ? -64.569 -70.224 -21.527 1.00 37.16 217 LEU C CA 1
ATOM 7011 C C . LEU C 1 233 ? -65.565 -70.312 -20.371 1.00 37.19 217 LEU C C 1
ATOM 7012 O O . LEU C 1 233 ? -66.497 -71.107 -20.417 1.00 37.15 217 LEU C O 1
ATOM 7017 N N . VAL C 1 234 ? -65.355 -69.501 -19.335 1.00 37.41 218 VAL C N 1
ATOM 7018 C CA . VAL C 1 234 ? -66.259 -69.443 -18.179 1.00 37.57 218 VAL C CA 1
ATOM 7019 C C . VAL C 1 234 ? -66.643 -67.990 -17.883 1.00 38.04 218 VAL C C 1
ATOM 7020 O O . VAL C 1 234 ? -65.780 -67.137 -17.656 1.00 37.54 218 VAL C O 1
ATOM 7024 N N . ILE C 1 235 ? -67.942 -67.714 -17.900 1.00 38.36 219 ILE C N 1
ATOM 7025 C CA . ILE C 1 235 ? -68.457 -66.395 -17.525 1.00 39.09 219 ILE C CA 1
ATOM 7026 C C . ILE C 1 235 ? -69.367 -66.557 -16.302 1.00 39.47 219 ILE C C 1
ATOM 7027 O O . ILE C 1 235 ? -70.396 -67.222 -16.378 1.00 39.55 219 ILE C O 1
ATOM 7032 N N . THR C 1 236 ? -68.964 -65.967 -15.179 1.00 39.74 220 THR C N 1
ATOM 7033 C CA . THR C 1 236 ? -69.645 -66.162 -13.910 1.00 40.19 220 THR C CA 1
ATOM 7034 C C . THR C 1 236 ? -69.529 -64.943 -12.998 1.00 40.62 220 THR C C 1
ATOM 7035 O O . THR C 1 236 ? -68.541 -64.199 -13.049 1.00 40.73 220 THR C O 1
ATOM 7039 N N . ASP C 1 237 ? -70.535 -64.752 -12.149 1.00 40.78 221 ASP C N 1
ATOM 7040 C CA . ASP C 1 237 ? -70.461 -63.729 -11.124 1.00 40.96 221 ASP C CA 1
ATOM 7041 C C . ASP C 1 237 ? -69.965 -64.313 -9.810 1.00 41.18 221 ASP C C 1
ATOM 7042 O O . ASP C 1 237 ? -69.784 -63.595 -8.829 1.00 41.24 221 ASP C O 1
ATOM 7047 N N . ASP C 1 238 ? -69.718 -65.620 -9.811 1.00 41.71 222 ASP C N 1
ATOM 7048 C CA . ASP C 1 238 ? -69.203 -66.311 -8.638 1.00 42.43 222 ASP C CA 1
ATOM 7049 C C . ASP C 1 238 ? -67.677 -66.229 -8.576 1.00 42.89 222 ASP C C 1
ATOM 7050 O O . ASP C 1 238 ? -66.983 -66.818 -9.407 1.00 42.86 222 ASP C O 1
ATOM 7055 N N . LEU C 1 239 ? -67.173 -65.506 -7.577 1.00 43.70 223 LEU C N 1
ATOM 7056 C CA . LEU C 1 239 ? -65.737 -65.360 -7.335 1.00 44.77 223 LEU C CA 1
ATOM 7057 C C . LEU C 1 239 ? -64.973 -66.676 -7.186 1.00 45.38 223 LEU C C 1
ATOM 7058 O O . LEU C 1 239 ? -63.903 -66.842 -7.771 1.00 45.17 223 LEU C O 1
ATOM 7063 N N . ASP C 1 240 ? -65.504 -67.597 -6.379 1.00 46.08 224 ASP C N 1
ATOM 7064 C CA . ASP C 1 240 ? -64.771 -68.821 -6.037 1.00 46.45 224 ASP C CA 1
ATOM 7065 C C . ASP C 1 240 ? -64.664 -69.796 -7.212 1.00 46.27 224 ASP C C 1
ATOM 7066 O O . ASP C 1 240 ? -63.630 -70.426 -7.430 1.00 46.26 224 ASP C O 1
ATOM 7071 N N . GLU C 1 241 ? -65.731 -69.882 -7.984 1.00 45.87 225 GLU C N 1
ATOM 7072 C CA . GLU C 1 241 ? -65.766 -70.711 -9.165 1.00 45.96 225 GLU C CA 1
ATOM 7073 C C . GLU C 1 241 ? -64.941 -70.087 -10.312 1.00 45.06 225 GLU C C 1
ATOM 7074 O O . GLU C 1 241 ? -64.276 -70.799 -11.073 1.00 45.15 225 GLU C O 1
ATOM 7080 N N . GLY C 1 242 ? -64.982 -68.761 -10.423 1.00 43.93 226 GLY C N 1
ATOM 7081 C CA . GLY C 1 242 ? -64.245 -68.049 -11.467 1.00 42.62 226 GLY C CA 1
ATOM 7082 C C . GLY C 1 242 ? -62.741 -68.011 -11.255 1.00 41.61 226 GLY C C 1
ATOM 7083 O O . GLY C 1 242 ? -61.976 -68.184 -12.196 1.00 41.56 226 GLY C O 1
ATOM 7084 N N . LEU C 1 243 ? -62.318 -67.797 -10.015 1.00 40.47 227 LEU C N 1
ATOM 7085 C CA . LEU C 1 243 ? -60.909 -67.625 -9.715 1.00 39.61 227 LEU C CA 1
ATOM 7086 C C . LEU C 1 243 ? -60.147 -68.939 -9.681 1.00 39.58 227 LEU C C 1
ATOM 7087 O O . LEU C 1 243 ? -58.930 -68.953 -9.872 1.00 39.77 227 LEU C O 1
ATOM 7092 N N . LYS C 1 244 ? -60.866 -70.038 -9.450 1.00 39.31 228 LYS C N 1
ATOM 7093 C CA . LYS C 1 244 ? -60.263 -71.353 -9.214 1.00 39.21 228 LYS C CA 1
ATOM 7094 C C . LYS C 1 244 ? -59.423 -71.855 -10.404 1.00 38.23 228 LYS C C 1
ATOM 7095 O O . LYS C 1 244 ? -59.930 -72.018 -11.522 1.00 38.19 228 LYS C O 1
ATOM 7101 N N . GLY C 1 245 ? -58.129 -72.065 -10.144 1.00 37.40 229 GLY C N 1
ATOM 7102 C CA . GLY C 1 245 ? -57.194 -72.598 -11.139 1.00 36.26 229 GLY C CA 1
ATOM 7103 C C . GLY C 1 245 ? -56.521 -71.563 -12.044 1.00 35.56 229 GLY C C 1
ATOM 7104 O O . GLY C 1 245 ? -55.832 -71.930 -13.008 1.00 35.21 229 GLY C O 1
ATOM 7105 N N . SER C 1 246 ? -56.736 -70.279 -11.739 1.00 34.54 230 SER C N 1
ATOM 7106 C CA . SER C 1 246 ? -56.188 -69.161 -12.516 1.00 33.69 230 SER C CA 1
ATOM 7107 C C . SER C 1 246 ? -54.651 -69.110 -12.467 1.00 33.37 230 SER C C 1
ATOM 7108 O O . SER C 1 246 ? -54.044 -69.166 -11.382 1.00 32.86 230 SER C O 1
ATOM 7111 N N . ASN C 1 247 ? -54.025 -68.978 -13.634 1.00 32.38 231 ASN C N 1
ATOM 7112 C CA . ASN C 1 247 ? -52.576 -68.713 -13.676 1.00 31.99 231 ASN C CA 1
ATOM 7113 C C . ASN C 1 247 ? -52.304 -67.219 -13.710 1.00 31.28 231 ASN C C 1
ATOM 7114 O O . ASN C 1 247 ? -51.256 -66.735 -13.239 1.00 31.16 231 ASN C O 1
ATOM 7119 N N . VAL C 1 248 ? -53.268 -66.500 -14.277 1.00 30.56 232 VAL C N 1
ATOM 7120 C CA . VAL C 1 248 ? -53.233 -65.046 -14.353 1.00 30.34 232 VAL C CA 1
ATOM 7121 C C . VAL C 1 248 ? -54.526 -64.451 -13.789 1.00 29.86 232 VAL C C 1
ATOM 7122 O O . VAL C 1 248 ? -55.620 -64.810 -14.243 1.00 30.36 232 VAL C O 1
ATOM 7126 N N . VAL C 1 249 ? -54.397 -63.548 -12.815 1.00 29.06 233 VAL C N 1
ATOM 7127 C CA . VAL C 1 249 ? -55.516 -62.678 -12.423 1.00 28.62 233 VAL C CA 1
ATOM 7128 C C . VAL C 1 249 ? -55.309 -61.282 -13.035 1.00 28.68 233 VAL C C 1
ATOM 7129 O O . VAL C 1 249 ? -54.342 -60.589 -12.727 1.00 28.33 233 VAL C O 1
ATOM 7133 N N . TYR C 1 250 ? -56.226 -60.896 -13.914 1.00 28.26 234 TYR C N 1
ATOM 7134 C CA . TYR C 1 250 ? -56.127 -59.672 -14.695 1.00 28.65 234 TYR C CA 1
ATOM 7135 C C . TYR C 1 250 ? -57.303 -58.752 -14.352 1.00 28.58 234 TYR C C 1
ATOM 7136 O O . TYR C 1 250 ? -58.457 -59.193 -14.352 1.00 29.05 234 TYR C O 1
ATOM 7145 N N . THR C 1 251 ? -57.030 -57.483 -14.072 1.00 28.38 235 THR C N 1
ATOM 7146 C CA . THR C 1 251 ? -58.122 -56.514 -13.941 1.00 28.93 235 THR C CA 1
ATOM 7147 C C . THR C 1 251 ? -57.897 -55.191 -14.720 1.00 29.81 235 THR C C 1
ATOM 7148 O O . THR C 1 251 ? -56.919 -55.051 -15.476 1.00 29.15 235 THR C O 1
ATOM 7152 N N . ASP C 1 252 ? -58.836 -54.261 -14.558 1.00 30.27 236 ASP C N 1
ATOM 7153 C CA . ASP C 1 252 ? -58.804 -52.946 -15.197 1.00 30.98 236 ASP C CA 1
ATOM 7154 C C . ASP C 1 252 ? -59.791 -52.046 -14.421 1.00 31.79 236 ASP C C 1
ATOM 7155 O O . ASP C 1 252 ? -60.529 -52.545 -13.565 1.00 31.56 236 ASP C O 1
ATOM 7160 N N . VAL C 1 253 ? -59.792 -50.738 -14.708 1.00 32.88 237 VAL C N 1
ATOM 7161 C CA . VAL C 1 253 ? -60.605 -49.753 -13.970 1.00 34.14 237 VAL C CA 1
ATOM 7162 C C . VAL C 1 253 ? -62.120 -50.033 -13.980 1.00 35.28 237 VAL C C 1
ATOM 7163 O O . VAL C 1 253 ? -62.686 -50.467 -14.994 1.00 35.42 237 VAL C O 1
ATOM 7167 N N . TRP C 1 254 ? -62.766 -49.783 -12.842 1.00 36.54 238 TRP C N 1
ATOM 7168 C CA . TRP C 1 254 ? -64.218 -49.917 -12.737 1.00 37.96 238 TRP C CA 1
ATOM 7169 C C . TRP C 1 254 ? -64.907 -48.754 -13.441 1.00 39.90 238 TRP C C 1
ATOM 7170 O O . TRP C 1 254 ? -65.925 -48.934 -14.088 1.00 39.58 238 TRP C O 1
ATOM 7181 N N . VAL C 1 255 ? -64.340 -47.559 -13.303 1.00 42.58 239 VAL C N 1
ATOM 7182 C CA . VAL C 1 255 ? -64.950 -46.341 -13.842 1.00 45.44 239 VAL C CA 1
ATOM 7183 C C . VAL C 1 255 ? -63.925 -45.400 -14.471 1.00 47.57 239 VAL C C 1
ATOM 7184 O O . VAL C 1 255 ? -62.795 -45.289 -14.000 1.00 47.57 239 VAL C O 1
ATOM 7188 N N . SER C 1 256 ? -64.344 -44.727 -15.537 1.00 50.60 240 SER C N 1
ATOM 7189 C CA . SER C 1 256 ? -63.506 -43.752 -16.239 1.00 53.74 240 SER C CA 1
ATOM 7190 C C . SER C 1 256 ? -63.825 -42.298 -15.851 1.00 55.55 240 SER C C 1
ATOM 7191 O O . SER C 1 256 ? -64.684 -42.039 -14.998 1.00 55.79 240 SER C O 1
ATOM 7194 N N . MET C 1 257 ? -63.099 -41.373 -16.483 1.00 57.90 241 MET C N 1
ATOM 7195 C CA . MET C 1 257 ? -63.274 -39.915 -16.363 1.00 59.76 241 MET C CA 1
ATOM 7196 C C . MET C 1 257 ? -64.733 -39.460 -16.494 1.00 60.01 241 MET C C 1
ATOM 7197 O O . MET C 1 257 ? -65.336 -39.598 -17.559 1.00 60.38 241 MET C O 1
ATOM 7202 N N . GLY C 1 258 ? -65.298 -38.936 -15.406 1.00 60.42 242 GLY C N 1
ATOM 7203 C CA . GLY C 1 258 ? -66.686 -38.454 -15.397 1.00 60.53 242 GLY C CA 1
ATOM 7204 C C . GLY C 1 258 ? -67.663 -39.365 -16.124 1.00 60.62 242 GLY C C 1
ATOM 7205 O O . GLY C 1 258 ? -68.383 -38.934 -17.034 1.00 60.44 242 GLY C O 1
ATOM 7206 N N . GLU C 1 259 ? -67.673 -40.637 -15.735 1.00 60.53 243 GLU C N 1
ATOM 7207 C CA . GLU C 1 259 ? -68.581 -41.610 -16.330 1.00 60.27 243 GLU C CA 1
ATOM 7208 C C . GLU C 1 259 ? -69.931 -41.546 -15.625 1.00 59.99 243 GLU C C 1
ATOM 7209 O O . GLU C 1 259 ? -69.986 -41.322 -14.413 1.00 60.00 243 GLU C O 1
ATOM 7215 N N . SER C 1 260 ? -71.007 -41.729 -16.391 1.00 59.42 244 SER C N 1
ATOM 7216 C CA . SER C 1 260 ? -72.357 -41.871 -15.838 1.00 59.06 244 SER C CA 1
ATOM 7217 C C . SER C 1 260 ? -72.479 -43.175 -15.061 1.00 58.24 244 SER C C 1
ATOM 7218 O O . SER C 1 260 ? -71.654 -44.077 -15.228 1.00 58.29 244 SER C O 1
ATOM 7221 N N . ASN C 1 261 ? -73.516 -43.272 -14.227 1.00 57.07 245 ASN C N 1
ATOM 7222 C CA . ASN C 1 261 ? -73.786 -44.470 -13.401 1.00 55.76 245 ASN C CA 1
ATOM 7223 C C . ASN C 1 261 ? -72.635 -44.815 -12.458 1.00 54.33 245 ASN C C 1
ATOM 7224 O O . ASN C 1 261 ? -72.447 -45.970 -12.077 1.00 54.00 245 ASN C O 1
ATOM 7229 N N . TRP C 1 262 ? -71.882 -43.788 -12.082 1.00 52.62 246 TRP C N 1
ATOM 7230 C CA . TRP C 1 262 ? -70.638 -43.943 -11.342 1.00 50.97 246 TRP C CA 1
ATOM 7231 C C . TRP C 1 262 ? -70.834 -44.779 -10.084 1.00 50.18 246 TRP C C 1
ATOM 7232 O O . TRP C 1 262 ? -70.169 -45.797 -9.907 1.00 49.77 246 TRP C O 1
ATOM 7243 N N . GLU C 1 263 ? -71.764 -44.363 -9.229 1.00 49.21 247 GLU C N 1
ATOM 7244 C CA . GLU C 1 263 ? -71.997 -45.046 -7.954 1.00 48.17 247 GLU C CA 1
ATOM 7245 C C . GLU C 1 263 ? -72.570 -46.454 -8.117 1.00 47.35 247 GLU C C 1
ATOM 7246 O O . GLU C 1 263 ? -72.227 -47.354 -7.352 1.00 47.00 247 GLU C O 1
ATOM 7252 N N . GLU C 1 264 ? -73.429 -46.635 -9.118 1.00 46.31 248 GLU C N 1
ATOM 7253 C CA . GLU C 1 264 ? -73.968 -47.954 -9.481 1.00 45.48 248 GLU C CA 1
ATOM 7254 C C . GLU C 1 264 ? -72.837 -48.931 -9.839 1.00 44.48 248 GLU C C 1
ATOM 7255 O O . GLU C 1 264 ? -72.749 -50.029 -9.281 1.00 44.07 248 GLU C O 1
ATOM 7261 N N . ARG C 1 265 ? -71.987 -48.508 -10.777 1.00 43.09 249 ARG C N 1
ATOM 7262 C CA . ARG C 1 265 ? -70.846 -49.289 -11.241 1.00 41.93 249 ARG C CA 1
ATOM 7263 C C . ARG C 1 265 ? -69.904 -49.664 -10.087 1.00 41.34 249 ARG C C 1
ATOM 7264 O O . ARG C 1 265 ? -69.579 -50.825 -9.909 1.00 40.72 249 ARG C O 1
ATOM 7272 N N . VAL C 1 266 ? -69.513 -48.681 -9.281 1.00 40.78 250 VAL C N 1
ATOM 7273 C CA . VAL C 1 266 ? -68.597 -48.918 -8.166 1.00 40.27 250 VAL C CA 1
ATOM 7274 C C . VAL C 1 266 ? -69.170 -49.924 -7.161 1.00 40.43 250 VAL C C 1
ATOM 7275 O O . VAL C 1 266 ? -68.456 -50.831 -6.725 1.00 40.15 250 VAL C O 1
ATOM 7279 N N . LYS C 1 267 ? -70.455 -49.783 -6.820 1.00 40.30 251 LYS C N 1
ATOM 7280 C CA . LYS C 1 267 ? -71.091 -50.681 -5.845 1.00 39.93 251 LYS C CA 1
ATOM 7281 C C . LYS C 1 267 ? -71.165 -52.130 -6.323 1.00 39.31 251 LYS C C 1
ATOM 7282 O O . LYS C 1 267 ? -70.838 -53.039 -5.564 1.00 39.26 251 LYS C O 1
ATOM 7288 N N . GLU C 1 268 ? -71.576 -52.348 -7.574 1.00 38.86 252 GLU C N 1
ATOM 7289 C CA . GLU C 1 268 ? -71.663 -53.708 -8.131 1.00 38.77 252 GLU C CA 1
ATOM 7290 C C . GLU C 1 268 ? -70.292 -54.378 -8.376 1.00 38.67 252 GLU C C 1
ATOM 7291 O O . GLU C 1 268 ? -70.197 -55.602 -8.440 1.00 38.74 252 GLU C O 1
ATOM 7297 N N . LEU C 1 269 ? -69.243 -53.571 -8.512 1.00 38.47 253 LEU C N 1
ATOM 7298 C CA . LEU C 1 269 ? -67.920 -54.056 -8.905 1.00 38.37 253 LEU C CA 1
ATOM 7299 C C . LEU C 1 269 ? -67.028 -54.237 -7.681 1.00 38.27 253 LEU C C 1
ATOM 7300 O O . LEU C 1 269 ? -66.054 -54.986 -7.717 1.00 37.95 253 LEU C O 1
ATOM 7305 N N . THR C 1 270 ? -67.393 -53.570 -6.590 1.00 38.42 254 THR C N 1
ATOM 7306 C CA . THR C 1 270 ? -66.630 -53.625 -5.335 1.00 38.77 254 THR C CA 1
ATOM 7307 C C . THR C 1 270 ? -66.261 -55.035 -4.832 1.00 38.53 254 THR C C 1
ATOM 7308 O O . THR C 1 270 ? -65.152 -55.224 -4.331 1.00 38.64 254 THR C O 1
ATOM 7312 N N . PRO C 1 271 ? -67.175 -56.027 -4.962 1.00 38.40 255 PRO C N 1
ATOM 7313 C CA . PRO C 1 271 ? -66.813 -57.377 -4.501 1.00 38.22 255 PRO C CA 1
ATOM 7314 C C . PRO C 1 271 ? -65.751 -58.071 -5.372 1.00 38.26 255 PRO C C 1
ATOM 7315 O O . PRO C 1 271 ? -65.166 -59.073 -4.947 1.00 37.97 255 PRO C O 1
ATOM 7319 N N . TYR C 1 272 ? -65.519 -57.534 -6.577 1.00 38.11 256 TYR C N 1
ATOM 7320 C CA . TYR C 1 272 ? -64.609 -58.128 -7.569 1.00 37.49 256 TYR C CA 1
ATOM 7321 C C . TYR C 1 272 ? -63.231 -57.466 -7.562 1.00 36.89 256 TYR C C 1
ATOM 7322 O O . TYR C 1 272 ? -62.418 -57.692 -8.459 1.00 36.56 256 TYR C O 1
ATOM 7331 N N . GLN C 1 273 ? -62.976 -56.658 -6.536 1.00 36.19 257 GLN C N 1
ATOM 7332 C CA . GLN C 1 273 ? -61.643 -56.123 -6.288 1.00 36.11 257 GLN C CA 1
ATOM 7333 C C . GLN C 1 273 ? -60.610 -57.255 -6.231 1.00 36.21 257 GLN C C 1
ATOM 7334 O O . GLN C 1 273 ? -60.827 -58.248 -5.555 1.00 36.12 257 GLN C O 1
ATOM 7340 N N . VAL C 1 274 ? -59.500 -57.102 -6.957 1.00 36.24 258 VAL C N 1
ATOM 7341 C CA . VAL C 1 274 ? -58.380 -58.026 -6.830 1.00 35.68 258 VAL C CA 1
ATOM 7342 C C . VAL C 1 274 ? -57.569 -57.683 -5.574 1.00 35.95 258 VAL C C 1
ATOM 7343 O O . VAL C 1 274 ? -56.806 -56.719 -5.532 1.00 35.49 258 VAL C O 1
ATOM 7347 N N . ASN C 1 275 ? -57.796 -58.480 -4.538 1.00 36.31 259 ASN C N 1
ATOM 7348 C CA . ASN C 1 275 ? -57.058 -58.392 -3.285 1.00 37.09 259 ASN C CA 1
ATOM 7349 C C . ASN C 1 275 ? -56.280 -59.685 -3.048 1.00 37.77 259 ASN C C 1
ATOM 7350 O O . ASN C 1 275 ? -56.325 -60.600 -3.873 1.00 37.45 259 ASN C O 1
ATOM 7355 N N . MET C 1 276 ? -55.540 -59.754 -1.947 1.00 39.16 260 MET C N 1
ATOM 7356 C CA . MET C 1 276 ? -54.765 -60.956 -1.646 1.00 40.74 260 MET C CA 1
ATOM 7357 C C . MET C 1 276 ? -55.645 -62.194 -1.440 1.00 41.09 260 MET C C 1
ATOM 7358 O O . MET C 1 276 ? -55.272 -63.301 -1.833 1.00 41.36 260 MET C O 1
ATOM 7363 N N . GLU C 1 277 ? -56.822 -61.988 -0.854 1.00 41.90 261 GLU C N 1
ATOM 7364 C CA . GLU C 1 277 ? -57.828 -63.039 -0.737 1.00 42.52 261 GLU C CA 1
ATOM 7365 C C . GLU C 1 277 ? -58.283 -63.573 -2.081 1.00 41.92 261 GLU C C 1
ATOM 7366 O O . GLU C 1 277 ? -58.473 -64.776 -2.223 1.00 42.28 261 GLU C O 1
ATOM 7372 N N . ALA C 1 278 ? -58.466 -62.686 -3.058 1.00 41.47 262 ALA C N 1
ATOM 7373 C CA . ALA C 1 278 ? -58.778 -63.093 -4.426 1.00 40.94 262 ALA C CA 1
ATOM 7374 C C . ALA C 1 278 ? -57.672 -63.976 -5.029 1.00 40.86 262 ALA C C 1
ATOM 7375 O O . ALA C 1 278 ? -57.965 -64.961 -5.702 1.00 40.68 262 ALA C O 1
ATOM 7377 N N . MET C 1 279 ? -56.409 -63.619 -4.781 1.00 40.95 263 MET C N 1
ATOM 7378 C CA . MET C 1 279 ? -55.259 -64.413 -5.233 1.00 41.15 263 MET C CA 1
ATOM 7379 C C . MET C 1 279 ? -55.237 -65.786 -4.563 1.00 41.97 263 MET C C 1
ATOM 7380 O O . MET C 1 279 ? -55.019 -66.809 -5.218 1.00 41.87 263 MET C O 1
ATOM 7385 N N . LYS C 1 280 ? -55.484 -65.780 -3.251 1.00 42.93 264 LYS C N 1
ATOM 7386 C CA . LYS C 1 280 ? -55.561 -66.974 -2.408 1.00 43.54 264 LYS C CA 1
ATOM 7387 C C . LYS C 1 280 ? -56.699 -67.899 -2.847 1.00 43.19 264 LYS C C 1
ATOM 7388 O O . LYS C 1 280 ? -56.550 -69.126 -2.832 1.00 43.52 264 LYS C O 1
ATOM 7394 N N . LYS C 1 281 ? -57.820 -67.305 -3.257 1.00 42.74 265 LYS C N 1
ATOM 7395 C CA . LYS C 1 281 ? -58.972 -68.058 -3.768 1.00 42.25 265 LYS C CA 1
ATOM 7396 C C . LYS C 1 281 ? -58.687 -68.888 -5.018 1.00 41.71 265 LYS C C 1
ATOM 7397 O O . LYS C 1 281 ? -59.379 -69.872 -5.280 1.00 41.83 265 LYS C O 1
ATOM 7403 N N . THR C 1 282 ? -57.682 -68.493 -5.790 1.00 41.29 266 THR C N 1
ATOM 7404 C CA . THR C 1 282 ? -57.324 -69.226 -7.011 1.00 40.90 266 THR C CA 1
ATOM 7405 C C . THR C 1 282 ? -56.907 -70.677 -6.724 1.00 40.91 266 THR C C 1
ATOM 7406 O O . THR C 1 282 ? -57.199 -71.579 -7.513 1.00 40.81 266 THR C O 1
ATOM 7410 N N . GLY C 1 283 ? -56.228 -70.881 -5.596 1.00 41.16 267 GLY C N 1
ATOM 7411 C CA . GLY C 1 283 ? -55.694 -72.191 -5.212 1.00 41.74 267 GLY C CA 1
ATOM 7412 C C . GLY C 1 283 ? -54.296 -72.430 -5.756 1.00 41.98 267 GLY C C 1
ATOM 7413 O O . GLY C 1 283 ? -53.585 -73.333 -5.307 1.00 41.73 267 GLY C O 1
ATOM 7414 N N . THR C 1 284 ? -53.908 -71.584 -6.712 1.00 42.43 268 THR C N 1
ATOM 7415 C CA . THR C 1 284 ? -52.706 -71.741 -7.529 1.00 42.32 268 THR C CA 1
ATOM 7416 C C . THR C 1 284 ? -51.452 -71.498 -6.694 1.00 42.76 268 THR C C 1
ATOM 7417 O O . THR C 1 284 ? -51.420 -70.544 -5.898 1.00 42.84 268 THR C O 1
ATOM 7421 N N . PRO C 1 285 ? -50.440 -72.392 -6.828 1.00 43.04 269 PRO C N 1
ATOM 7422 C CA . PRO C 1 285 ? -49.129 -72.226 -6.178 1.00 43.49 269 PRO C CA 1
ATOM 7423 C C . PRO C 1 285 ? -48.394 -70.972 -6.666 1.00 43.90 269 PRO C C 1
ATOM 7424 O O . PRO C 1 285 ? -48.477 -70.623 -7.853 1.00 43.56 269 PRO C O 1
ATOM 7428 N N . ASP C 1 286 ? -47.686 -70.319 -5.744 1.00 44.41 270 ASP C N 1
ATOM 7429 C CA . ASP C 1 286 ? -46.913 -69.094 -6.006 1.00 44.84 270 ASP C CA 1
ATOM 7430 C C . ASP C 1 286 ? -46.095 -69.042 -7.307 1.00 44.83 270 ASP C C 1
ATOM 7431 O O . ASP C 1 286 ? -45.947 -67.962 -7.901 1.00 45.11 270 ASP C O 1
ATOM 7436 N N . ASP C 1 287 ? -45.570 -70.192 -7.735 1.00 44.35 271 ASP C N 1
ATOM 7437 C CA . ASP C 1 287 ? -44.742 -70.290 -8.940 1.00 43.91 271 ASP C CA 1
ATOM 7438 C C . ASP C 1 287 ? -45.561 -70.466 -10.220 1.00 42.83 271 ASP C C 1
ATOM 7439 O O . ASP C 1 287 ? -45.004 -70.716 -11.294 1.00 42.88 271 ASP C O 1
ATOM 7444 N N . GLN C 1 288 ? -46.881 -70.355 -10.101 1.00 41.19 272 GLN C N 1
ATOM 7445 C CA . GLN C 1 288 ? -47.775 -70.516 -11.239 1.00 39.67 272 GLN C CA 1
ATOM 7446 C C . GLN C 1 288 ? -48.827 -69.403 -11.295 1.00 38.12 272 GLN C C 1
ATOM 7447 O O . GLN C 1 288 ? -49.806 -69.511 -12.036 1.00 37.38 272 GLN C O 1
ATOM 7453 N N . LEU C 1 289 ? -48.621 -68.345 -10.515 1.00 36.04 273 LEU C N 1
ATOM 7454 C CA . LEU C 1 289 ? -49.630 -67.294 -10.388 1.00 35.10 273 LEU C CA 1
ATOM 7455 C C . LEU C 1 289 ? -49.057 -65.896 -10.623 1.00 33.81 273 LEU C C 1
ATOM 7456 O O . LEU C 1 289 ? -48.103 -65.497 -9.961 1.00 34.15 273 LEU C O 1
ATOM 7461 N N . ILE C 1 290 ? -49.651 -65.151 -11.555 1.00 32.70 274 ILE C N 1
ATOM 7462 C CA . ILE C 1 290 ? -49.268 -63.740 -11.763 1.00 31.18 274 ILE C CA 1
ATOM 7463 C C . ILE C 1 290 ? -50.470 -62.785 -11.774 1.00 30.76 274 ILE C C 1
ATOM 7464 O O . ILE C 1 290 ? -51.602 -63.210 -11.996 1.00 30.85 274 ILE C O 1
ATOM 7469 N N . PHE C 1 291 ? -50.207 -61.508 -11.496 1.00 29.67 275 PHE C N 1
ATOM 7470 C CA . PHE C 1 291 ? -51.205 -60.456 -11.627 1.00 28.91 275 PHE C CA 1
ATOM 7471 C C . PHE C 1 291 ? -50.853 -59.511 -12.772 1.00 28.31 275 PHE C C 1
ATOM 7472 O O . PHE C 1 291 ? -49.694 -59.145 -12.958 1.00 28.10 275 PHE C O 1
ATOM 7480 N N . MET C 1 292 ? -51.883 -59.103 -13.503 1.00 27.92 276 MET C N 1
ATOM 7481 C CA . MET C 1 292 ? -51.759 -58.257 -14.685 1.00 27.63 276 MET C CA 1
ATOM 7482 C C . MET C 1 292 ? -52.843 -57.178 -14.710 1.00 27.47 276 MET C C 1
ATOM 7483 O O . MET C 1 292 ? -53.956 -57.395 -14.244 1.00 27.49 276 MET C O 1
ATOM 7488 N N . HIS C 1 293 ? -52.499 -56.010 -15.241 1.00 26.87 277 HIS C N 1
ATOM 7489 C CA . HIS C 1 293 ? -53.414 -54.874 -15.302 1.00 26.61 277 HIS C CA 1
ATOM 7490 C C . HIS C 1 293 ? -52.905 -53.994 -16.437 1.00 26.55 277 HIS C C 1
ATOM 7491 O O . HIS C 1 293 ? -51.739 -53.589 -16.416 1.00 26.82 277 HIS C O 1
ATOM 7498 N N . CYS C 1 294 ? -53.754 -53.708 -17.422 1.00 26.24 278 CYS C N 1
ATOM 7499 C CA . CYS C 1 294 ? -53.338 -52.946 -18.610 1.00 26.19 278 CYS C CA 1
ATOM 7500 C C . CYS C 1 294 ? -52.973 -51.484 -18.325 1.00 26.40 278 CYS C C 1
ATOM 7501 O O . CYS C 1 294 ? -52.395 -50.804 -19.183 1.00 26.25 278 CYS C O 1
ATOM 7504 N N . LEU C 1 295 ? -53.340 -51.011 -17.131 1.00 26.43 279 LEU C N 1
ATOM 7505 C CA . LEU C 1 295 ? -53.004 -49.671 -16.637 1.00 26.99 279 LEU C CA 1
ATOM 7506 C C . LEU C 1 295 ? -53.727 -48.542 -17.394 1.00 27.38 279 LEU C C 1
ATOM 7507 O O . LEU C 1 295 ? -54.234 -48.757 -18.490 1.00 27.64 279 LEU C O 1
ATOM 7512 N N . PRO C 1 296 ? -53.836 -47.344 -16.783 1.00 28.11 280 PRO C N 1
ATOM 7513 C CA . PRO C 1 296 ? -53.534 -46.967 -15.395 1.00 28.22 280 PRO C CA 1
ATOM 7514 C C . PRO C 1 296 ? -54.414 -47.702 -14.372 1.00 28.27 280 PRO C C 1
ATOM 7515 O O . PRO C 1 296 ? -55.552 -48.047 -14.671 1.00 27.33 280 PRO C O 1
ATOM 7519 N N . ALA C 1 297 ? -53.852 -47.954 -13.194 1.00 29.10 281 ALA C N 1
ATOM 7520 C CA . ALA C 1 297 ? -54.550 -48.621 -12.092 1.00 30.03 281 ALA C CA 1
ATOM 7521 C C . ALA C 1 297 ? -54.797 -47.657 -10.934 1.00 30.87 281 ALA C C 1
ATOM 7522 O O . ALA C 1 297 ? -53.946 -46.803 -10.645 1.00 30.98 281 ALA C O 1
ATOM 7524 N N . PHE C 1 298 ? -55.954 -47.805 -10.282 1.00 31.67 282 PHE C N 1
ATOM 7525 C CA . PHE C 1 298 ? -56.298 -47.098 -9.035 1.00 32.47 282 PHE C CA 1
ATOM 7526 C C . PHE C 1 298 ? -55.997 -48.044 -7.875 1.00 32.61 282 PHE C C 1
ATOM 7527 O O . PHE C 1 298 ? -56.877 -48.798 -7.437 1.00 32.57 282 PHE C O 1
ATOM 7535 N N . HIS C 1 299 ? -54.761 -47.995 -7.380 1.00 32.67 283 HIS C N 1
ATOM 7536 C CA . HIS C 1 299 ? -54.295 -48.903 -6.315 1.00 33.15 283 HIS C CA 1
ATOM 7537 C C . HIS C 1 299 ? -53.884 -48.163 -5.031 1.00 33.74 283 HIS C C 1
ATOM 7538 O O . HIS C 1 299 ? -53.530 -48.781 -4.031 1.00 33.79 283 HIS C O 1
ATOM 7545 N N . ASN C 1 300 ? -53.925 -46.839 -5.084 1.00 34.66 284 ASN C N 1
ATOM 7546 C CA . ASN C 1 300 ? -53.571 -45.985 -3.956 1.00 35.69 284 ASN C CA 1
ATOM 7547 C C . ASN C 1 300 ? -54.157 -44.588 -4.139 1.00 36.58 284 ASN C C 1
ATOM 7548 O O . ASN C 1 300 ? -54.964 -44.348 -5.041 1.00 36.59 284 ASN C O 1
ATOM 7553 N N . THR C 1 301 ? -53.698 -43.668 -3.302 1.00 37.77 285 THR C N 1
ATOM 7554 C CA . THR C 1 301 ? -54.292 -42.362 -3.175 1.00 39.11 285 THR C CA 1
ATOM 7555 C C . THR C 1 301 ? -53.279 -41.301 -3.643 1.00 39.74 285 THR C C 1
ATOM 7556 O O . THR C 1 301 ? -53.449 -40.107 -3.406 1.00 40.02 285 THR C O 1
ATOM 7560 N N . ASP C 1 302 ? -52.241 -41.770 -4.341 1.00 40.94 286 ASP C N 1
ATOM 7561 C CA . ASP C 1 302 ? -51.216 -40.920 -4.982 1.00 41.79 286 ASP C CA 1
ATOM 7562 C C . ASP C 1 302 ? -51.624 -40.313 -6.334 1.00 42.17 286 ASP C C 1
ATOM 7563 O O . ASP C 1 302 ? -50.803 -40.241 -7.259 1.00 42.33 286 ASP C O 1
ATOM 7568 N N . THR C 1 303 ? -52.884 -39.906 -6.454 1.00 42.28 287 THR C N 1
ATOM 7569 C CA . THR C 1 303 ? -53.351 -39.106 -7.584 1.00 42.60 287 THR C CA 1
ATOM 7570 C C . THR C 1 303 ? -54.336 -38.040 -7.100 1.00 43.15 287 THR C C 1
ATOM 7571 O O . THR C 1 303 ? -54.971 -38.213 -6.065 1.00 42.99 287 THR C O 1
ATOM 7575 N N . GLN C 1 304 ? -54.451 -36.945 -7.850 1.00 44.05 288 GLN C N 1
ATOM 7576 C CA . GLN C 1 304 ? -55.494 -35.932 -7.638 1.00 45.21 288 GLN C CA 1
ATOM 7577 C C . GLN C 1 304 ? -56.885 -36.575 -7.627 1.00 45.02 288 GLN C C 1
ATOM 7578 O O . GLN C 1 304 ? -57.720 -36.262 -6.786 1.00 44.93 288 GLN C O 1
ATOM 7584 N N . TYR C 1 305 ? -57.110 -37.477 -8.575 1.00 45.60 289 TYR C N 1
ATOM 7585 C CA . TYR C 1 305 ? -58.364 -38.217 -8.689 1.00 45.90 289 TYR C CA 1
ATOM 7586 C C . TYR C 1 305 ? -58.586 -39.123 -7.479 1.00 45.54 289 TYR C C 1
ATOM 7587 O O . TYR C 1 305 ? -59.680 -39.143 -6.904 1.00 45.33 289 TYR C O 1
ATOM 7596 N N . GLY C 1 306 ? -57.537 -39.851 -7.095 1.00 45.19 290 GLY C N 1
ATOM 7597 C CA . GLY C 1 306 ? -57.578 -40.772 -5.958 1.00 44.87 290 GLY C CA 1
ATOM 7598 C C . GLY C 1 306 ? -57.928 -40.074 -4.658 1.00 44.66 290 GLY C C 1
ATOM 7599 O O . GLY C 1 306 ? -58.649 -40.626 -3.816 1.00 44.33 290 GLY C O 1
ATOM 7600 N N . LYS C 1 307 ? -57.415 -38.856 -4.508 1.00 44.43 291 LYS C N 1
ATOM 7601 C CA . LYS C 1 307 ? -57.679 -38.021 -3.341 1.00 44.82 291 LYS C CA 1
ATOM 7602 C C . LYS C 1 307 ? -59.143 -37.553 -3.276 1.00 44.77 291 LYS C C 1
ATOM 7603 O O . LYS C 1 307 ? -59.755 -37.559 -2.211 1.00 44.69 291 LYS C O 1
ATOM 7609 N N . GLU C 1 308 ? -59.694 -37.165 -4.422 1.00 44.91 292 GLU C N 1
ATOM 7610 C CA . GLU C 1 308 ? -61.099 -36.764 -4.521 1.00 45.25 292 GLU C CA 1
ATOM 7611 C C . GLU C 1 308 ? -62.053 -37.920 -4.227 1.00 44.85 292 GLU C C 1
ATOM 7612 O O . GLU C 1 308 ? -63.094 -37.720 -3.609 1.00 45.24 292 GLU C O 1
ATOM 7618 N N . ILE C 1 309 ? -61.702 -39.122 -4.670 1.00 44.34 293 ILE C N 1
ATOM 7619 C CA . ILE C 1 309 ? -62.491 -40.311 -4.345 1.00 44.04 293 ILE C CA 1
ATOM 7620 C C . ILE C 1 309 ? -62.391 -40.679 -2.854 1.00 44.33 293 ILE C C 1
ATOM 7621 O O . ILE C 1 309 ? -63.374 -41.124 -2.260 1.00 43.96 293 ILE C O 1
ATOM 7626 N N . LYS C 1 310 ? -61.217 -40.485 -2.251 1.00 44.52 294 LYS C N 1
ATOM 7627 C CA . LYS C 1 310 ? -61.032 -40.815 -0.834 1.00 45.05 294 LYS C CA 1
ATOM 7628 C C . LYS C 1 310 ? -61.847 -39.864 0.035 1.00 45.38 294 LYS C C 1
ATOM 7629 O O . LYS C 1 310 ? -62.492 -40.292 0.987 1.00 44.97 294 LYS C O 1
ATOM 7635 N N . GLU C 1 311 ? -61.814 -38.576 -0.306 1.00 45.59 295 GLU C N 1
ATOM 7636 C CA . GLU C 1 311 ? -62.588 -37.584 0.421 1.00 46.29 295 GLU C CA 1
ATOM 7637 C C . GLU C 1 311 ? -64.096 -37.813 0.310 1.00 46.00 295 GLU C C 1
ATOM 7638 O O . GLU C 1 311 ? -64.792 -37.856 1.327 1.00 46.31 295 GLU C O 1
ATOM 7644 N N . LYS C 1 312 ? -64.589 -37.992 -0.910 1.00 45.36 296 LYS C N 1
ATOM 7645 C CA . LYS C 1 312 ? -66.022 -38.144 -1.137 1.00 44.86 296 LYS C CA 1
ATOM 7646 C C . LYS C 1 312 ? -66.587 -39.474 -0.614 1.00 44.07 296 LYS C C 1
ATOM 7647 O O . LYS C 1 312 ? -67.699 -39.502 -0.087 1.00 43.96 296 LYS C O 1
ATOM 7653 N N . TYR C 1 313 ? -65.819 -40.558 -0.746 1.00 42.98 297 TYR C N 1
ATOM 7654 C CA . TYR C 1 313 ? -66.354 -41.920 -0.561 1.00 41.92 297 TYR C CA 1
ATOM 7655 C C . TYR C 1 313 ? -65.619 -42.801 0.452 1.00 41.80 297 TYR C C 1
ATOM 7656 O O . TYR C 1 313 ? -66.077 -43.903 0.751 1.00 41.86 297 TYR C O 1
ATOM 7665 N N . GLY C 1 314 ? -64.483 -42.335 0.971 1.00 41.48 298 GLY C N 1
ATOM 7666 C CA . GLY C 1 314 ? -63.669 -43.148 1.880 1.00 41.09 298 GLY C CA 1
ATOM 7667 C C . GLY C 1 314 ? -62.944 -44.291 1.184 1.00 41.03 298 GLY C C 1
ATOM 7668 O O . GLY C 1 314 ? -62.327 -45.132 1.845 1.00 41.22 298 GLY C O 1
ATOM 7669 N N . ILE C 1 315 ? -63.014 -44.314 -0.150 1.00 40.77 299 ILE C N 1
ATOM 7670 C CA . ILE C 1 315 ? -62.389 -45.358 -0.979 1.00 40.31 299 ILE C CA 1
ATOM 7671 C C . ILE C 1 315 ? -60.919 -45.040 -1.183 1.00 40.14 299 ILE C C 1
ATOM 7672 O O . ILE C 1 315 ? -60.563 -43.929 -1.576 1.00 40.20 299 ILE C O 1
ATOM 7677 N N . THR C 1 316 ? -60.071 -46.030 -0.935 1.00 39.85 300 THR C N 1
ATOM 7678 C CA . THR C 1 316 ? -58.629 -45.829 -0.968 1.00 39.88 300 THR C CA 1
ATOM 7679 C C . THR C 1 316 ? -57.946 -46.597 -2.131 1.00 39.24 300 THR C C 1
ATOM 7680 O O . THR C 1 316 ? -56.853 -46.244 -2.602 1.00 38.78 300 THR C O 1
ATOM 7684 N N . GLU C 1 317 ? -58.627 -47.646 -2.581 1.00 38.34 301 GLU C N 1
ATOM 7685 C CA . GLU C 1 317 ? -58.166 -48.531 -3.628 1.00 37.56 301 GLU C CA 1
ATOM 7686 C C . GLU C 1 317 ? -59.419 -49.033 -4.310 1.00 37.13 301 GLU C C 1
ATOM 7687 O O . GLU C 1 317 ? -60.440 -49.227 -3.644 1.00 37.28 301 GLU C O 1
ATOM 7693 N N . MET C 1 318 ? -59.353 -49.258 -5.620 1.00 36.18 302 MET C N 1
ATOM 7694 C CA . MET C 1 318 ? -60.487 -49.829 -6.348 1.00 35.71 302 MET C CA 1
ATOM 7695 C C . MET C 1 318 ? -60.203 -51.232 -6.881 1.00 34.11 302 MET C C 1
ATOM 7696 O O . MET C 1 318 ? -60.132 -52.168 -6.093 1.00 34.16 302 MET C O 1
ATOM 7701 N N . GLU C 1 319 ? -60.022 -51.375 -8.196 1.00 32.68 303 GLU C N 1
ATOM 7702 C CA . GLU C 1 319 ? -59.913 -52.691 -8.842 1.00 31.21 303 GLU C CA 1
ATOM 7703 C C . GLU C 1 319 ? -58.757 -53.572 -8.332 1.00 30.71 303 GLU C C 1
ATOM 7704 O O . GLU C 1 319 ? -58.792 -54.790 -8.463 1.00 30.17 303 GLU C O 1
ATOM 7710 N N . VAL C 1 320 ? -57.727 -52.952 -7.765 1.00 30.59 304 VAL C N 1
ATOM 7711 C CA . VAL C 1 320 ? -56.625 -53.704 -7.160 1.00 30.59 304 VAL C CA 1
ATOM 7712 C C . VAL C 1 320 ? -56.079 -52.971 -5.938 1.00 31.00 304 VAL C C 1
ATOM 7713 O O . VAL C 1 320 ? -55.968 -51.741 -5.936 1.00 30.87 304 VAL C O 1
ATOM 7717 N N . THR C 1 321 ? -55.769 -53.730 -4.896 1.00 31.53 305 THR C N 1
ATOM 7718 C CA . THR C 1 321 ? -55.169 -53.168 -3.702 1.00 32.91 305 THR C CA 1
ATOM 7719 C C . THR C 1 321 ? -53.702 -52.875 -3.979 1.00 33.11 305 THR C C 1
ATOM 7720 O O . THR C 1 321 ? -53.069 -53.565 -4.773 1.00 32.89 305 THR C O 1
ATOM 7724 N N . ASP C 1 322 ? -53.175 -51.852 -3.318 1.00 33.75 306 ASP C N 1
ATOM 7725 C CA . ASP C 1 322 ? -51.754 -51.580 -3.347 1.00 34.64 306 ASP C CA 1
ATOM 7726 C C . ASP C 1 322 ? -50.963 -52.831 -2.981 1.00 34.84 306 ASP C C 1
ATOM 7727 O O . ASP C 1 322 ? -49.902 -53.103 -3.571 1.00 35.54 306 ASP C O 1
ATOM 7732 N N . GLU C 1 323 ? -51.487 -53.593 -2.022 1.00 34.73 307 GLU C N 1
ATOM 7733 C CA . GLU C 1 323 ? -50.852 -54.829 -1.588 1.00 35.04 307 GLU C CA 1
ATOM 7734 C C . GLU C 1 323 ? -50.622 -55.816 -2.730 1.00 34.34 307 GLU C C 1
ATOM 7735 O O . GLU C 1 323 ? -49.520 -56.312 -2.881 1.00 34.67 307 GLU C O 1
ATOM 7741 N N . VAL C 1 324 ? -51.658 -56.117 -3.510 1.00 34.07 308 VAL C N 1
ATOM 7742 C CA . VAL C 1 324 ? -51.483 -56.955 -4.702 1.00 33.40 308 VAL C CA 1
ATOM 7743 C C . VAL C 1 324 ? -50.627 -56.251 -5.765 1.00 33.44 308 VAL C C 1
ATOM 7744 O O . VAL C 1 324 ? -49.825 -56.900 -6.439 1.00 33.76 308 VAL C O 1
ATOM 7748 N N . PHE C 1 325 ? -50.774 -54.932 -5.890 1.00 33.19 309 PHE C N 1
ATOM 7749 C CA . PHE C 1 325 ? -50.059 -54.160 -6.917 1.00 33.48 309 PHE C CA 1
ATOM 7750 C C . PHE C 1 325 ? -48.537 -54.209 -6.718 1.00 33.78 309 PHE C C 1
ATOM 7751 O O . PHE C 1 325 ? -47.775 -54.168 -7.685 1.00 33.67 309 PHE C O 1
ATOM 7759 N N . THR C 1 326 ? -48.105 -54.299 -5.461 1.00 34.47 310 THR C N 1
ATOM 7760 C CA . THR C 1 326 ? -46.671 -54.275 -5.119 1.00 35.01 310 THR C CA 1
ATOM 7761 C C . THR C 1 326 ? -46.139 -55.619 -4.631 1.00 35.26 310 THR C C 1
ATOM 7762 O O . THR C 1 326 ? -45.104 -55.672 -3.962 1.00 35.36 310 THR C O 1
ATOM 7766 N N . SER C 1 327 ? -46.842 -56.695 -4.968 1.00 35.67 311 SER C N 1
ATOM 7767 C CA . SER C 1 327 ? -46.537 -58.016 -4.453 1.00 35.89 311 SER C CA 1
ATOM 7768 C C . SER C 1 327 ? -45.710 -58.818 -5.451 1.00 36.32 311 SER C C 1
ATOM 7769 O O . SER C 1 327 ? -45.446 -58.354 -6.559 1.00 36.71 311 SER C O 1
ATOM 7772 N N . LYS C 1 328 ? -45.305 -60.020 -5.041 1.00 36.69 312 LYS C N 1
ATOM 7773 C CA . LYS C 1 328 ? -44.483 -60.915 -5.857 1.00 37.40 312 LYS C CA 1
ATOM 7774 C C . LYS C 1 328 ? -45.225 -61.410 -7.110 1.00 36.63 312 LYS C C 1
ATOM 7775 O O . LYS C 1 328 ? -44.597 -61.955 -8.025 1.00 37.06 312 LYS C O 1
ATOM 7781 N N . TYR C 1 329 ? -46.552 -61.231 -7.144 1.00 35.65 313 TYR C N 1
ATOM 7782 C CA . TYR C 1 329 ? -47.367 -61.639 -8.297 1.00 34.52 313 TYR C CA 1
ATOM 7783 C C . TYR C 1 329 ? -47.396 -60.600 -9.416 1.00 33.49 313 TYR C C 1
ATOM 7784 O O . TYR C 1 329 ? -47.804 -60.908 -10.530 1.00 33.28 313 TYR C O 1
ATOM 7793 N N . ALA C 1 330 ? -46.975 -59.377 -9.112 1.00 32.43 314 ALA C N 1
ATOM 7794 C CA . ALA C 1 330 ? -47.178 -58.242 -10.014 1.00 31.73 314 ALA C CA 1
ATOM 7795 C C . ALA C 1 330 ? -46.335 -58.318 -11.294 1.00 30.97 314 ALA C C 1
ATOM 7796 O O . ALA C 1 330 ? -45.122 -58.438 -11.211 1.00 30.92 314 ALA C O 1
ATOM 7798 N N . ARG C 1 331 ? -46.988 -58.262 -12.458 1.00 30.38 315 ARG C N 1
ATOM 7799 C CA . ARG C 1 331 ? -46.307 -58.200 -13.763 1.00 29.99 315 ARG C CA 1
ATOM 7800 C C . ARG C 1 331 ? -46.764 -57.018 -14.654 1.00 29.24 315 ARG C C 1
ATOM 7801 O O . ARG C 1 331 ? -46.425 -56.991 -15.845 1.00 28.26 315 ARG C O 1
ATOM 7809 N N . GLN C 1 332 ? -47.532 -56.070 -14.096 1.00 28.36 316 GLN C N 1
ATOM 7810 C CA . GLN C 1 332 ? -48.069 -54.899 -14.842 1.00 27.69 316 GLN C CA 1
ATOM 7811 C C . GLN C 1 332 ? -47.004 -54.123 -15.596 1.00 27.43 316 GLN C C 1
ATOM 7812 O O . GLN C 1 332 ? -47.259 -53.627 -16.713 1.00 27.05 316 GLN C O 1
ATOM 7818 N N . PHE C 1 333 ? -45.851 -53.941 -14.944 1.00 26.53 317 PHE C N 1
ATOM 7819 C CA . PHE C 1 333 ? -44.822 -53.046 -15.459 1.00 26.55 317 PHE C CA 1
ATOM 7820 C C . PHE C 1 333 ? -44.042 -53.720 -16.589 1.00 26.56 317 PHE C C 1
ATOM 7821 O O . PHE C 1 333 ? -43.687 -53.071 -17.567 1.00 26.74 317 PHE C O 1
ATOM 7829 N N . GLU C 1 334 ? -43.829 -55.029 -16.461 1.00 26.61 318 GLU C N 1
ATOM 7830 C CA . GLU C 1 334 ? -43.298 -55.880 -17.538 1.00 26.62 318 GLU C CA 1
ATOM 7831 C C . GLU C 1 334 ? -44.244 -55.889 -18.735 1.00 25.47 318 GLU C C 1
ATOM 7832 O O . GLU C 1 334 ? -43.829 -55.673 -19.897 1.00 25.02 318 GLU C O 1
ATOM 7838 N N . GLU C 1 335 ? -45.521 -56.132 -18.436 1.00 24.31 319 GLU C N 1
ATOM 7839 C CA . GLU C 1 335 ? -46.607 -56.122 -19.414 1.00 23.19 319 GLU C CA 1
ATOM 7840 C C . GLU C 1 335 ? -46.706 -54.774 -20.141 1.00 22.88 319 GLU C C 1
ATOM 7841 O O . GLU C 1 335 ? -46.953 -54.721 -21.352 1.00 22.67 319 GLU C O 1
ATOM 7847 N N . ALA C 1 336 ? -46.500 -53.695 -19.395 1.00 22.48 320 ALA C N 1
ATOM 7848 C CA . ALA C 1 336 ? -46.483 -52.329 -19.942 1.00 22.38 320 ALA C CA 1
ATOM 7849 C C . ALA C 1 336 ? -45.259 -52.117 -20.825 1.00 22.47 320 ALA C C 1
ATOM 7850 O O . ALA C 1 336 ? -45.377 -51.562 -21.903 1.00 23.29 320 ALA C O 1
ATOM 7852 N N . GLU C 1 337 ? -44.081 -52.527 -20.359 1.00 22.67 321 GLU C N 1
ATOM 7853 C CA . GLU C 1 337 ? -42.893 -52.463 -21.217 1.00 22.89 321 GLU C CA 1
ATOM 7854 C C . GLU C 1 337 ? -43.116 -53.273 -22.486 1.00 22.48 321 GLU C C 1
ATOM 7855 O O . GLU C 1 337 ? -42.730 -52.837 -23.565 1.00 22.92 321 GLU C O 1
ATOM 7861 N N . ASN C 1 338 ? -43.765 -54.432 -22.346 1.00 22.49 322 ASN C N 1
ATOM 7862 C CA . ASN C 1 338 ? -44.039 -55.337 -23.468 1.00 23.34 322 ASN C CA 1
ATOM 7863 C C . ASN C 1 338 ? -44.934 -54.778 -24.575 1.00 22.68 322 ASN C C 1
ATOM 7864 O O . ASN C 1 338 ? -45.027 -55.387 -25.626 1.00 22.56 322 ASN C O 1
ATOM 7869 N N . ARG C 1 339 ? -45.605 -53.650 -24.318 1.00 23.19 323 ARG C N 1
ATOM 7870 C CA . ARG C 1 339 ? -46.371 -52.915 -25.349 1.00 23.98 323 ARG C CA 1
ATOM 7871 C C . ARG C 1 339 ? -45.454 -52.555 -26.505 1.00 24.05 323 ARG C C 1
ATOM 7872 O O . ARG C 1 339 ? -45.829 -52.623 -27.689 1.00 24.54 323 ARG C O 1
ATOM 7880 N N . MET C 1 340 ? -44.248 -52.160 -26.116 1.00 24.35 324 MET C N 1
ATOM 7881 C CA . MET C 1 340 ? -43.230 -51.679 -27.012 1.00 25.40 324 MET C CA 1
ATOM 7882 C C . MET C 1 340 ? -42.669 -52.841 -27.846 1.00 23.15 324 MET C C 1
ATOM 7883 O O . MET C 1 340 ? -42.695 -52.797 -29.087 1.00 23.15 324 MET C O 1
ATOM 7888 N N . HIS C 1 341 ? -42.198 -53.876 -27.160 1.00 22.07 325 HIS C N 1
ATOM 7889 C CA . HIS C 1 341 ? -41.593 -55.059 -27.798 1.00 21.77 325 HIS C CA 1
ATOM 7890 C C . HIS C 1 341 ? -42.550 -55.787 -28.724 1.00 21.68 325 HIS C C 1
ATOM 7891 O O . HIS C 1 341 ? -42.155 -56.241 -29.809 1.00 21.86 325 HIS C O 1
ATOM 7898 N N . SER C 1 342 ? -43.817 -55.872 -28.311 1.00 22.39 326 SER C N 1
ATOM 7899 C CA . SER C 1 342 ? -44.848 -56.514 -29.137 1.00 22.11 326 SER C CA 1
ATOM 7900 C C . SER C 1 342 ? -45.188 -55.702 -30.383 1.00 21.68 326 SER C C 1
ATOM 7901 O O . SER C 1 342 ? -45.322 -56.267 -31.457 1.00 21.93 326 SER C O 1
ATOM 7904 N N . ILE C 1 343 ? -45.305 -54.377 -30.244 1.00 21.56 327 ILE C N 1
ATOM 7905 C CA . ILE C 1 343 ? -45.544 -53.467 -31.394 1.00 20.82 327 ILE C CA 1
ATOM 7906 C C . ILE C 1 343 ? -44.377 -53.520 -32.408 1.00 20.47 327 ILE C C 1
ATOM 7907 O O . ILE C 1 343 ? -44.593 -53.541 -33.617 1.00 20.10 327 ILE C O 1
ATOM 7912 N N . LYS C 1 344 ? -43.154 -53.587 -31.892 1.00 20.68 328 LYS C N 1
ATOM 7913 C CA . LYS C 1 344 ? -41.935 -53.700 -32.713 1.00 21.24 328 LYS C CA 1
ATOM 7914 C C . LYS C 1 344 ? -41.953 -54.969 -33.599 1.00 20.97 328 LYS C C 1
ATOM 7915 O O . LYS C 1 344 ? -41.705 -54.890 -34.809 1.00 21.08 328 LYS C O 1
ATOM 7921 N N . ALA C 1 345 ? -42.296 -56.114 -32.999 1.00 21.17 329 ALA C N 1
ATOM 7922 C CA . ALA C 1 345 ? -42.484 -57.371 -33.738 1.00 21.37 329 ALA C CA 1
ATOM 7923 C C . ALA C 1 345 ? -43.557 -57.257 -34.829 1.00 21.53 329 ALA C C 1
ATOM 7924 O O . ALA C 1 345 ? -43.344 -57.669 -35.980 1.00 22.28 329 ALA C O 1
ATOM 7926 N N . MET C 1 346 ? -44.696 -56.660 -34.473 1.00 21.19 330 MET C N 1
ATOM 7927 C CA . MET C 1 346 ? -45.807 -56.461 -35.388 1.00 21.05 330 MET C CA 1
ATOM 7928 C C . MET C 1 346 ? -45.460 -55.558 -36.577 1.00 21.03 330 MET C C 1
ATOM 7929 O O . MET C 1 346 ? -45.820 -55.862 -37.727 1.00 21.77 330 MET C O 1
ATOM 7934 N N . MET C 1 347 ? -44.804 -54.435 -36.298 1.00 20.95 331 MET C N 1
ATOM 7935 C CA . MET C 1 347 ? -44.341 -53.509 -37.338 1.00 21.18 331 MET C CA 1
ATOM 7936 C C . MET C 1 347 ? -43.202 -54.110 -38.175 1.00 20.42 331 MET C C 1
ATOM 7937 O O . MET C 1 347 ? -43.151 -53.935 -39.388 1.00 20.74 331 MET C O 1
ATOM 7942 N N . ALA C 1 348 ? -42.284 -54.798 -37.508 1.00 20.67 332 ALA C N 1
ATOM 7943 C CA . ALA C 1 348 ? -41.186 -55.529 -38.172 1.00 21.01 332 ALA C CA 1
ATOM 7944 C C . ALA C 1 348 ? -41.672 -56.621 -39.145 1.00 21.12 332 ALA C C 1
ATOM 7945 O O . ALA C 1 348 ? -41.176 -56.695 -40.283 1.00 21.74 332 ALA C O 1
ATOM 7947 N N . ALA C 1 349 ? -42.639 -57.446 -38.719 1.00 21.30 333 ALA C N 1
ATOM 7948 C CA . ALA C 1 349 ? -43.168 -58.553 -39.568 1.00 21.31 333 ALA C CA 1
ATOM 7949 C C . ALA C 1 349 ? -43.908 -58.054 -40.794 1.00 21.87 333 ALA C C 1
ATOM 7950 O O . ALA C 1 349 ? -43.840 -58.607 -41.907 1.00 21.46 333 ALA C O 1
ATOM 7952 N N . THR C 1 350 ? -44.606 -56.970 -40.553 1.00 22.37 334 THR C N 1
ATOM 7953 C CA . THR C 1 350 ? -45.562 -56.399 -41.448 1.00 22.90 334 THR C CA 1
ATOM 7954 C C . THR C 1 350 ? -44.918 -55.382 -42.444 1.00 22.49 334 THR C C 1
ATOM 7955 O O . THR C 1 350 ? -45.420 -55.181 -43.556 1.00 22.37 334 THR C O 1
ATOM 7959 N N . LEU C 1 351 ? -43.803 -54.753 -42.066 1.00 22.37 335 LEU C N 1
ATOM 7960 C CA . LEU C 1 351 ? -43.184 -53.733 -42.938 1.00 22.67 335 LEU C CA 1
ATOM 7961 C C . LEU C 1 351 ? -41.684 -53.953 -43.218 1.00 22.56 335 LEU C C 1
ATOM 7962 O O . LEU C 1 351 ? -41.137 -53.384 -44.178 1.00 22.53 335 LEU C O 1
ATOM 7967 N N . GLY C 1 352 ? -41.027 -54.764 -42.392 1.00 22.66 336 GLY C N 1
ATOM 7968 C CA . GLY C 1 352 ? -39.569 -54.951 -42.474 1.00 23.10 336 GLY C CA 1
ATOM 7969 C C . GLY C 1 352 ? -39.004 -55.648 -43.708 1.00 23.31 336 GLY C C 1
ATOM 7970 O O . GLY C 1 352 ? -37.787 -55.740 -43.851 1.00 23.67 336 GLY C O 1
ATOM 7971 N N . ASN C 1 353 ? -39.877 -56.126 -44.594 1.00 23.62 337 ASN C N 1
ATOM 7972 C CA . ASN C 1 353 ? -39.507 -57.001 -45.730 1.00 24.00 337 ASN C CA 1
ATOM 7973 C C . ASN C 1 353 ? -38.614 -58.166 -45.309 1.00 23.60 337 ASN C C 1
ATOM 7974 O O . ASN C 1 353 ? -37.727 -58.573 -46.043 1.00 23.68 337 ASN C O 1
ATOM 7979 N N . LEU C 1 354 ? -38.851 -58.683 -44.109 1.00 23.66 338 LEU C N 1
ATOM 7980 C CA . LEU C 1 354 ? -38.142 -59.855 -43.611 1.00 23.74 338 LEU C CA 1
ATOM 7981 C C . LEU C 1 354 ? -38.572 -61.103 -44.363 1.00 24.03 338 LEU C C 1
ATOM 7982 O O . LEU C 1 354 ? -39.731 -61.215 -44.743 1.00 24.14 338 LEU C O 1
ATOM 7987 N N . PHE C 1 355 ? -37.639 -62.040 -44.551 1.00 24.38 339 PHE C N 1
ATOM 7988 C CA . PHE C 1 355 ? -37.954 -63.391 -45.033 1.00 25.21 339 PHE C CA 1
ATOM 7989 C C . PHE C 1 355 ? -38.736 -64.191 -43.984 1.00 25.93 339 PHE C C 1
ATOM 7990 O O . PHE C 1 355 ? -38.196 -64.565 -42.935 1.00 25.05 339 PHE C O 1
ATOM 7998 N N . ILE C 1 356 ? -40.015 -64.427 -44.275 1.00 27.72 340 ILE C N 1
ATOM 7999 C CA . ILE C 1 356 ? -40.882 -65.267 -43.441 1.00 29.49 340 ILE C CA 1
ATOM 8000 C C . ILE C 1 356 ? -41.684 -66.167 -44.405 1.00 30.90 340 ILE C C 1
ATOM 8001 O O . ILE C 1 356 ? -42.810 -65.840 -44.769 1.00 31.03 340 ILE C O 1
ATOM 8006 N N . PRO C 1 357 ? -41.092 -67.294 -44.842 1.00 32.85 341 PRO C N 1
ATOM 8007 C CA . PRO C 1 357 ? -41.771 -68.158 -45.827 1.00 34.75 341 PRO C CA 1
ATOM 8008 C C . PRO C 1 357 ? -43.004 -68.852 -45.231 1.00 36.51 341 PRO C C 1
ATOM 8009 O O . PRO C 1 357 ? -43.991 -69.072 -45.931 1.00 36.78 341 PRO C O 1
ATOM 8013 N N . ARG C 1 358 ? -42.927 -69.168 -43.942 1.00 38.75 342 ARG C N 1
ATOM 8014 C CA . ARG C 1 358 ? -43.964 -69.906 -43.257 1.00 42.05 342 ARG C CA 1
ATOM 8015 C C . ARG C 1 358 ? -44.086 -69.420 -41.808 1.00 43.38 342 ARG C C 1
ATOM 8016 O O . ARG C 1 358 ? -43.077 -69.143 -41.123 1.00 43.44 342 ARG C O 1
ATOM 8024 N N . VAL C 1 359 ? -45.330 -69.343 -41.345 1.00 44.56 343 VAL C N 1
ATOM 8025 C CA . VAL C 1 359 ? -45.615 -68.732 -40.066 1.00 45.79 343 VAL C CA 1
ATOM 8026 C C . VAL C 1 359 ? -45.405 -69.696 -38.892 1.00 46.58 343 VAL C C 1
ATOM 8027 O O . VAL C 1 359 ? -44.260 -70.111 -38.658 1.00 46.95 343 VAL C O 1
#

InterPro domains:
  IPR002292 Ornithine/putrescine carbamoyltransferase [PR00102] (56-70)
  IPR002292 Ornithine/putrescine carbamoyltransferase [PR00102] (89-102)
  IPR002292 Ornithine/putrescine carbamoyltransferase [PR00102] (129-143)
  IPR002292 Ornithine/putrescine carbamoyltransferase [PR00102] (233-243)
  IPR002292 Ornithine/putrescine carbamoyltransferase [PR00102] (314-325)
  IPR002292 Ornithine/putrescine carbamoyltransferase [TIGR00658] (14-335)
  IPR006130 Aspartate/ornithine carbamoyltransferase [PR00100] (58-77)
  IPR006130 Aspartate/ornithine carbamoyltransferase [PR00100] (140-151)
  IPR006130 Aspartate/ornithine carbamoyltransferase [PR00100] (271-280)
  IPR006130 Aspartate/ornithine carbamoyltransferase [PR00100] (300-323)
  IPR006130 Aspartate/ornithine carbamoyltransferase [PS00097] (58-65)
  IPR006131 Aspartate/ornithine carbamoyltransferase, Asp/Orn-binding domain [PF00185] (159-333)
  IPR006132 Aspartate/ornithine carbamoyltransferase, carbamoyl-P binding [PF02729] (13-153)
  IPR024904 Ornithine carbamoyltransferase [MF_01109] (12-336)
  IPR036901 Aspartate/ornithine carbamoyltransferase superfamily [G3DSA:3.40.50.1370] (11-335)
  IPR036901 Aspartate/ornithine carbamoyltransferase superfamily [G3DSA:3.40.50.1370] (157-322)
  IPR036901 Aspartate/ornithine carbamoyltransferase superfamily [SSF53671] (10-337)

Sequence (1023 aa):
KDFRQNVFQGRSVLAEKDFSAAELEYLIDFGLHLKALKKAGIPHHYLEGKNIALLFEKSSTRTRSAFTTASIDLGAHPEYLGQNDIQLGKKESTSDTAKVLGSMFDGIEFRGFKQSDAEILARDSGVPVWNGLTDEWHPTQMLADFMTVKENFGKLQGLTLTFMGDGRNNVANSLLVTGAILGVNIHIVAPKALFPTEETQNIAKGFAEKSGAKLVITDDLDEGLKGSNVVYTDVWVSMGESNWEERVKELTPYQVNMEAMKKTGTPDDQLIFMHCLPAFHNTDTQYGKEIKEKYGITEMEVTDEVFTSKYARQFEEAENRMHSIKAMMAATLGNLFIPRVKDFRQNVFQGRSVLAEKDFSAAELEYLIDFGLHLKALKKAGIPHHYLEGKNIALLFEKSSTRTRSAFTTASIDLGAHPEYLGQNDIQLGKKESTSDTAKVLGSMFDGIEFRGFKQSDAEILARDSGVPVWNGLTDEWHPTQMLADFMTVKENFGKLQGLTLTFMGDGRNNVANSLLVTGAILGVNIHIVAPKALFPTEETQNIAKGFAEKSGAKLVITDDLDEGLKGSNVVYTDVWVSMGESNWEERVKELTPYQVNMEAMKKTGTPDDQLIFMHCLPAFHNTDTQYGKEIKEKYGITEMEVTDEVFTSKYARQFEEAENRMHSIKAMMAATLGNLFIPRVKDFRQNVFQGRSVLAEKDFSAAELEYLIDFGLHLKALKKAGIPHHYLEGKNIALLFEKSSTRTRSAFTTASIDLGAHPEYLGQNDIQLGKKESTSDTAKVLGSMFDGIEFRGFKQSDAEILARDSGVPVWNGLTDEWHPTQMLADFMTVKENFGKLQGLTLTFMGDGRNNVANSLLVTGAILGVNIHIVAPKALFPTEETQNIAKGFAEKSGAKLVITDDLDEGLKGSNVVYTDVWVSMGESNWEERVKELTPYQVNMEAMKKTGTPDDQLIFMHCLPAFHNTDTQYGKEIKEKYGITEMEVTDEVFTSKYARQFEEAENRMHSIKAMMAATLGNLFIPRV

Foldseek 3Di:
DDPQAFPQAQAAALALLVDFLVRLVVLLVLLVVVVVCVVVVHQAQLVAPFEEEEEELDDDPLLVVLLQVLCVSNNYHYDYQYNVRDDDCPPDHLLVVLCVCLVRGQEYEYEEADSVSQVSSSVRSSHYYYYCDYQAHHVLLVSLVVSLVCVQPVAAAAAEAEEFFQCAHRVNLSCLLNCLSNNYAYEYAYQPVRFHDPVSNVNSVVSNVVSVHHYHYYNDLLVRQARHLEYEYEDQDDDPDPPVVVSQVRGQVRAAEVVSVVSHVDDPSRHAYEYLDDAQQALPDPVSVVCCVVPVDGGGNYHVCRCPDPRYCHVVSSSSSNSSVSSSCSSHRSSDRDNDD/DDPQAAPQAQAAALALLVDFLVRLVLLLVQLVVVVVCVVVVNAAQLQAPFEEEEEELADDPLLVVLLQVLQVSNNYHYDYAYNVRDDDCPPDHLLVVLCVCLVRGQEYEDEEADSVSQVSSSVRSSHHYYYCYYQAHHVLLVSLVVSLVCVQPNDQAPAEAEEFFQCAHRVNLHCLQNCLSNNYAYEYAFQPVRHHDPVSNVNSVVSNVVSVHHYHYYNDLLVRQARHLEYEYEDQDDDPDPPPVVSQVRGQVRAAEVVSQVSNVDDLSRHAYEYQDDAQAACPDPVQVVCCVVPVDGHGNYHVDRCPDSRYCHVVSSNSSNSSVSSSCCSHHSSDRDNDD/DDPFAAPQAQAAAQALLVDFLVRLVLLLVQLVVVVVCVVVVHAAQLVAPFEEEEEELDDDVLLVVLLQVLCVSNRYHYDYQYNVRDDDCPPDHLLVVLCVCLVRGQEYEDEEADSVSQVSNSVRNSHYYYYCYYVAHHVLLVSLVVSLVCVQPPQQAPAEAEEFEQCQHNVNLSCLQNCLSNNYAYFYAYQPVRHHDPVSVVNSVVSNVVSVHHYHYYNDLLVRLARHLEYEYEDQDDDPDPCVVVSQVRRQVRADEVVSQVSRVDDPSRHAYEYQDDAFAACPDPVQVVCCVVPVDGHGNYHVDNCPDPRYCHVVSSSSSNSSSSSSCCSHHSSDRDNDD

Solvent-accessible surface area: 38824 Å² total; per-residue (Å²): 213,97,158,170,93,27,62,1,52,46,76,27,5,22,1,2,83,76,9,58,40,49,24,7,28,66,4,2,61,26,0,42,104,0,22,59,24,62,132,73,63,85,107,11,89,70,0,137,47,49,1,0,0,0,0,0,34,110,47,26,26,45,5,10,5,0,0,1,0,0,0,27,13,0,28,1,14,1,15,34,1,2,88,109,22,13,70,20,17,99,114,6,5,8,23,5,13,0,84,5,11,13,40,6,6,36,0,0,0,0,11,0,96,132,14,57,12,0,92,43,0,30,166,32,9,77,22,6,0,0,0,0,36,1,92,104,21,13,2,0,6,2,8,0,0,0,0,0,1,40,61,54,50,49,131,0,88,54,26,14,1,0,0,0,0,8,1,100,32,36,11,1,30,0,0,0,2,3,0,0,14,5,8,1,14,0,20,0,0,0,13,149,65,15,33,5,56,145,132,20,33,86,64,0,103,26,67,7,141,170,45,56,11,140,39,42,40,11,65,70,34,81,106,0,0,147,39,0,18,1,0,0,0,16,50,6,12,65,125,78,58,92,81,27,109,110,30,9,166,44,0,66,82,17,36,0,47,50,106,2,2,132,59,2,65,21,70,74,123,81,5,6,0,0,0,19,15,35,6,21,8,38,36,82,12,95,41,0,110,89,14,88,149,163,81,55,42,66,44,3,1,0,15,49,106,0,7,98,24,132,5,23,67,1,46,47,1,5,24,0,10,0,2,1,0,0,0,1,0,0,0,2,12,12,72,45,146,4,65,196,68,205,101,162,176,91,30,65,2,52,45,73,26,5,21,2,1,96,78,8,58,36,53,27,6,30,61,4,1,60,28,0,41,101,0,21,59,23,59,134,71,62,87,103,11,94,71,0,134,46,48,1,0,0,0,0,0,36,73,41,26,24,46,6,10,4,0,0,0,0,0,0,27,14,0,27,2,13,0,17,31,0,2,75,102,24,12,77,13,16,73,93,16,4,7,22,5,13,0,84,5,10,14,39,5,5,37,0,0,0,0,17,0,86,118,11,54,8,0,90,44,0,28,170,33,9,74,23,7,0,0,0,0,34,2,96,102,22,12,3,0,6,2,6,0,0,0,0,0,1,45,62,53,47,31,143,0,82,57,29,14,0,0,0,0,0,9,0,107,33,33,10,0,31,1,0,0,2,3,0,0,12,4,7,1,13,0,18,0,0,0,12,133,63,15,33,4,63,143,126,18,58,81,55,0,113,26,61,11,133,178,46,58,11,138,45,39,42,12,55,67,40,81,99,0,0,143,36,0,18,1,0,0,0,13,40,3,10,37,131,71,57,87,94,35,116,112,28,10,172,38,0,56,74,18,35,0,47,59,108,2,2,147,64,1,55,16,69,84,120,80,4,5,0,0,1,19,16,50,6,17,8,31,43,86,10,102,63,0,110,78,8,105,156,138,88,58,35,63,44,5,1,0,14,52,108,0,8,103,20,122,17,21,68,1,47,54,2,5,25,0,11,0,2,1,0,0,0,1,0,0,0,2,11,12,76,46,146,6,67,209,72,202,99,159,167,88,32,57,2,48,45,73,28,4,19,2,3,87,76,9,59,34,52,23,8,27,66,4,2,60,28,0,42,101,0,20,58,24,60,133,72,64,85,106,13,93,72,0,136,45,47,1,0,0,0,0,0,31,86,44,28,25,45,5,10,5,0,0,0,0,0,0,28,15,0,28,2,13,0,14,29,1,2,70,92,23,18,85,17,17,107,124,18,3,7,18,4,8,0,80,4,10,14,36,6,5,39,0,0,0,0,25,0,89,125,14,54,6,0,92,43,0,27,165,32,10,73,20,8,0,0,0,0,32,2,95,101,22,15,3,0,6,3,7,0,0,0,0,0,0,48,59,49,54,32,150,1,63,57,25,14,0,0,2,0,0,13,0,102,30,39,9,0,29,1,0,0,3,3,0,0,15,2,7,0,14,0,18,0,0,0,14,143,60,15,44,6,57,147,132,17,37,94,56,0,85,32,58,8,144,183,42,57,11,139,30,45,35,13,51,65,41,75,102,0,0,148,39,0,17,0,0,0,0,13,52,6,10,46,150,85,55,87,96,40,108,98,34,10,169,41,0,72,77,17,34,0,48,66,96,3,3,156,71,3,68,21,71,78,118,81,6,6,0,0,0,17,16,42,7,22,8,33,38,82,13,96,60,0,112,95,14,109,158,161,85,62,39,67,43,3,1,0,15,51,106,0,7,101,22,146,26,25,66,2,46,48,1,4,22,0,10,1,2,1,0,0,0,1,0,0,0,2,11,11,71,45,147,4,67,206,71

Organism: Lentilactobacillus hilgardii (NCBI:txid1588)

CATH classification: 3.40.50.1370 (+1 more: 3.40.50.1370)

B-factor: mean 32.67, std 9.32, range [13.56, 72.23]

Nearest PDB structures (foldseek):
  2w37-assembly1_A  TM=1.002E+00  e=1.197E-65  Lentilactobacillus hilgardii
  1vlv-assembly1_A  TM=9.577E-01  e=7.350E-36  Thermotoga maritima
  2p2g-assembly2_E  TM=9.416E-01  e=5.857E-32  Mycobacterium tuberculosis H37Rv
  7nov-assembly2_E  TM=9.380E-01  e=4.738E-31  Mycobacterium tuberculosis H37Rv
  7nnf-assembly1_A  TM=9.361E-01  e=1.642E-30  Mycobacterium tuberculosis H37Rv

Secondary structure (DSSP, 8-state):
-----BTTTT--B--GGGS-HHHHHHHHHHHHHHHHHHHHT----TTTT-EEEEEESS--HHHHHHHHHHHHHTTPEEEEE-TTT--TTTSS-HHHHHHHHHHH-SEEEEESS-HHHHHHHHHHSSS-EEEEE-SS--HHHHHHHHHHHHHHHS--TT-EEEEES-TTSHHHHHHHHHHHHHT-EEEEE--GGGSPPHHHHHHHHHHHHHHT--EEEES-HHHHHTT-SEEEE--S--TT-TTHHHHHHHHGGG-B-HHHHHTT---GGG-EEEE-S----SS-SHHHHHHHHHH-----SB-HHHHTSTTB-HHHHHHHHHHHHHHHHHHHHS---B---/-----BSSTT--B--GGGS-HHHHHHHHHHHHHHHHHHHHT----TTTT-EEEEEESS--HHHHHHHHHHHHHHT-EEEEE-TTT--TTTSS-HHHHHHHHHHH-SEEEEESS-HHHHHHHHHHHSS-EEEEE-SS--HHHHHHHHHHHHHHHS--TT-EEEEES-TTSHHHHHHHHHHHHHT-EEEEE--GGGSPPHHHHHHHHHHHHHH---EEEES-HHHHHTT-SEEEE--S--SS-TTHHHHHHHHGGG-B-HHHHHHT---TTS-EEEE-S----SS-SHHHHHHHHHH--S-SSB-HHHHTSTTB-HHHHHHHHHHHHHHHHHHHHS---BS--/-----BSSTT--B--GGGS-HHHHHHHHHHHHHHHHHHHHT----TTTT-EEEEEESS--HHHHHHHHHHHHHTT-EEEEE-TTT--TTTSS-HHHHHHHHHHH-SEEEEE-S-HHHHHHHHHHH-S-EEEEE-SS--HHHHHHHHHHHHHHHS--TT-EEEEES-TTSHHHHHHHHHHHHHT-EEEEE--GGGPPPHHHHHHHHHHHHHHT--EEEES-HHHHHTT-SEEEE--S--TT-TTHHHHHHHHGGG-B-HHHHHHT---GGG-EEEE-S----SS-SHHHHHHHHHH----SSB-HHHHTSTTB-HHHHHHHHHHHHHHHHHHHHS---BS--